Protein AF-A0A831Y192-F1 (afdb_monomer_lite)

Sequence (1149 aa):
AWIDEHKAHLFLTAAVAAGLIALSAAMNLWGLIELGRLAYAAAGLPLFVGLAETGERAAERFEALAKRYMGIDERTIEEILKAPLNGGRPYLKLDEFRSLPKPLAELRRALDKVEDEAEKDAAVVAALVLYKALIRNAKAYKEWAELYRWARGLAERREFVVTAEEVRRLREAHKRLEEAAEKLMEELNSVLALYSQRRDLYKRLSPHLEVDLKMAEGLAEARGGELSKFGGANMGTKAYAALLSIARGGAYGHAAMLLADEGALADIVISTPKGAYEKAKRIAKGRREAVDPSRSRKEAAGRWEDRAASALLRYLLSRAVDENLKFRRVGEGFEVFRTYGGVEAHVDTLKIGKTAASAKAGEEESRRFVEEARRAAPDLSGMDKAPQYLEWRATDVSSSGGRIKAATAHPWQLAWYIGLLGEEESISGGASVTKEGRRPNVTMRWPLEKENQILKKSGWLESVLGRRVEGWRELVDAIGWSRVLERVEELADEIKPWIGPERADDAEREGLMRRMLGELALFAHFAEARKGLGDGEWRRERAVRLSRAVEALSGGRIRGEHAERLARAIISYAEGHKKKAKGRIENLAKELAGVLKEDVKRAREEVWGVVEFALSDMYCLARDCARDEVARKFVAPALELMMLDKALRGGFDREEALLRFGEMYATAIAGDGSVEPRKVELAVGGELGGGAALLRLATLRLLSELLPDGLRFGVRTYVGEGRYYDIATTGGDAARFMRILAASAPSAGGGYLSPKFDGFVGEAQVDVRLDRDSIRLTEGGVAADLTISEGGADVKFNVYLRRDEIELQFQSTDRGRVELAARLLKLAGVSVEVKKESNRDVWYIKATTDKLAAGRVELRDAIAQIVRAALAKKDWVDAGRAERWLEKLEGGITLKEGWPRYLVRLNEGALEVRYQSTNPDNIKQEVQRLSAMGLVEGRHFSVKMPEGGEAGYVSILKDGLTRAAWLSIRGSEGQRELAAKFVEYILQRAREEGDAVHEKALEIVERGREVGSLRLAGFEREVDGRLVKVIGGGARSEEGGSGRKLLRIQITAEIDRVRRDYEITFGRYSNKALGFAAARADAPGGREADAERFSALIKALTGRAPRMRRMKDGRIVIKCTREHLDGFARYAELAEAITKWLEETGSRT

Secondary structure (DSSP, 8-state):
----HHHHHHHHHHHHHHHHHHHHHHHHHHHHHHHHHTTTTS--S---SPPPP-HHHHHHHHHHHHHHHTT--HHHHHHHHHGGGGT--HHHHHHT-SS--HHHHHHHHHHTT---HHHHHHHHHHHHHHHHHHHHTHHHHHHHHHHHHHHHHHHTSSEEEE-HHHHHHHHHHHHHHHHHHHHHHHHHHHHHHHHTTSHHHHHHHHHHHS--HHHHHHHHH--TTTGGGGTT--HHHHHHHHHHHHHHT-HHHHHHHHHHHHT-THHHHHS-HHHHHHHHHHHHHHTT--SSGGG--TTTS--HHHHHHHHHHHHHHTS---SEEEEEEETTEEEEEEEETTEEEEEEEEEE-SS-EEEEPPHHHHHHHHHHHHHH----TTS--HHHHHHHHHTTEEEETTEEEEEES-HHHHHHHHHHH-S-SEEEEEEEEETTEEEEEEEEEEETHHHHHHHHT-HHHHHHHSS---SHHHHHHHS-HHHHHHHHHHTHHHHGGGBS-TT--HHHHHHHHHHHHHHHHHHHHHHHHHTT--HHHHHHHHHHHHHHHHHHHTTTSS-THHHHHHHHHHHHHHTT-HHHHHHHHHHHHHHHHHHHTS-HHHHHHHHHHHHHHHHHTTHHHHHTTTSHHHHHHHHHHHHHHHHHHHHHTTSS-HHHHHHHHHHHHHHHHHHHEEEETTEEEEEEESTTHHHHHHHHHHHHHHHHHTS-GGG----EEEE-SSSEEEEEEEHHHHHHHHHHHHHHS----STTS-THHHHHHTT---EEEEEEEEEEEETTEEEEEEEEEETTEEEEEEEEE-SS-EEEEEEES-HHHHHHHHHHHHHTT-----EE-TTSS-EEEEEEHHHHHTS-HHHHHHHHHHHHHHHTSTTTS-HHHHHHHHHHHHH-SS-STT----EEEEETTEEEEEEEESSHHHHHHHHHHHHHHT--BTTTEEEE---TTPPEEEEE-HHHHHHHHHHHHHS-HHHHHHHHHHHHHHHHHHHHH-HHHHHHHHHHHHHHHHTT-B-STT-EEEETTEEEEEEEEEEEEEE-TTS-EEEEEEEEEEETTEEEEEEEEEEEETTEEEEEEE--SSSTTHHHHHHHHHHHHHHHHHSSPPEEEE-TTS-EEEEE-HHHHHHHTTBHHHHHHHHHHHHHTS---

Radius of gyration: 38.74 Å; chains: 1; bounding box: 132×69×110 Å

pLDDT: mean 79.62, std 14.26, range [20.52, 97.06]

Structure (mmCIF, N/CA/C/O backbone):
data_AF-A0A831Y192-F1
#
_entry.id   AF-A0A831Y192-F1
#
loop_
_atom_site.group_PDB
_atom_site.id
_atom_site.type_symbol
_atom_site.label_atom_id
_atom_site.label_alt_id
_atom_site.label_comp_id
_atom_site.label_asym_id
_atom_site.label_entity_id
_atom_site.label_seq_id
_atom_site.pdbx_PDB_ins_code
_atom_site.Cartn_x
_atom_site.Cartn_y
_atom_site.Cartn_z
_atom_site.occupancy
_atom_site.B_iso_or_equiv
_atom_site.auth_seq_id
_atom_site.auth_comp_id
_atom_site.auth_asym_id
_atom_site.auth_atom_id
_atom_site.pdbx_PDB_model_num
ATOM 1 N N . ALA A 1 1 ? -59.629 -29.177 38.496 1.00 41.94 1 ALA A N 1
ATOM 2 C CA . ALA A 1 1 ? -59.122 -30.309 37.703 1.00 41.94 1 ALA A CA 1
ATOM 3 C C . ALA A 1 1 ? -57.611 -30.203 37.678 1.00 41.94 1 ALA A C 1
ATOM 5 O O . ALA A 1 1 ? -57.101 -29.132 37.371 1.00 41.94 1 ALA A O 1
ATOM 6 N N . TRP A 1 2 ? -56.950 -31.259 38.143 1.00 35.41 2 TRP A N 1
ATOM 7 C CA . TRP A 1 2 ? -55.507 -31.375 38.289 1.00 35.41 2 TRP A CA 1
ATOM 8 C C . TRP A 1 2 ? -54.751 -30.886 37.053 1.00 35.41 2 TRP A C 1
ATOM 10 O O . TRP A 1 2 ? -54.974 -31.368 35.944 1.00 35.41 2 TRP A O 1
ATOM 20 N N . ILE A 1 3 ? -53.841 -29.938 37.271 1.00 41.62 3 ILE A N 1
ATOM 21 C CA . ILE A 1 3 ? -52.702 -29.748 36.381 1.00 41.62 3 ILE A CA 1
ATOM 22 C C . ILE A 1 3 ? -51.881 -31.024 36.536 1.00 41.62 3 ILE A C 1
ATOM 24 O O . ILE A 1 3 ? -51.421 -31.324 37.633 1.00 41.62 3 ILE A O 1
ATOM 28 N N . ASP A 1 4 ? -51.803 -31.794 35.455 1.00 58.06 4 ASP A N 1
ATOM 29 C CA . ASP A 1 4 ? -51.018 -33.018 35.338 1.00 58.06 4 ASP A CA 1
ATOM 30 C C . ASP A 1 4 ? -49.606 -32.776 35.895 1.00 58.06 4 ASP A C 1
ATOM 32 O O . ASP A 1 4 ? -48.811 -32.025 35.316 1.00 58.06 4 ASP A O 1
ATOM 36 N N . GLU A 1 5 ? -49.330 -33.373 37.057 1.00 46.19 5 GLU A N 1
ATOM 37 C CA . GLU A 1 5 ? -48.071 -33.266 37.801 1.00 46.19 5 GLU A CA 1
ATOM 38 C C . GLU A 1 5 ? -46.875 -33.593 36.902 1.00 46.19 5 GLU A C 1
ATOM 40 O O . GLU A 1 5 ? -45.802 -33.008 37.048 1.00 46.19 5 GLU A O 1
ATOM 45 N N . HIS A 1 6 ? -47.081 -34.443 35.893 1.00 48.84 6 HIS A N 1
ATOM 46 C CA . HIS A 1 6 ? -46.060 -34.824 34.934 1.00 48.84 6 HIS A CA 1
ATOM 47 C C . HIS A 1 6 ? -45.725 -33.699 33.944 1.00 48.84 6 HIS A C 1
ATOM 49 O O . HIS A 1 6 ? -44.555 -33.480 33.629 1.00 48.84 6 HIS A O 1
ATOM 55 N N . LYS A 1 7 ? -46.718 -32.916 33.499 1.00 45.75 7 LYS A N 1
ATOM 56 C CA . LYS A 1 7 ? -46.491 -31.742 32.636 1.00 45.75 7 LYS A CA 1
ATOM 57 C C . LYS A 1 7 ? -45.888 -30.576 33.405 1.00 45.75 7 LYS A C 1
ATOM 59 O O . LYS A 1 7 ? -45.016 -29.902 32.866 1.00 45.75 7 LYS A O 1
ATOM 64 N N . ALA A 1 8 ? -46.306 -30.358 34.652 1.00 47.19 8 ALA A N 1
ATOM 65 C CA . ALA A 1 8 ? -45.686 -29.359 35.521 1.00 47.19 8 ALA A CA 1
ATOM 66 C C . ALA A 1 8 ? -44.228 -29.726 35.838 1.00 47.19 8 ALA A C 1
ATOM 68 O O . ALA A 1 8 ? -43.354 -28.861 35.778 1.00 47.19 8 ALA A O 1
ATOM 69 N N . HIS A 1 9 ? -43.951 -31.013 36.083 1.00 46.59 9 HIS A N 1
ATOM 70 C CA . HIS A 1 9 ? -42.594 -31.510 36.269 1.00 46.59 9 HIS A CA 1
ATOM 71 C C . HIS A 1 9 ? -41.757 -31.333 34.999 1.00 46.59 9 HIS A C 1
ATOM 73 O O . HIS A 1 9 ? -40.703 -30.725 35.077 1.00 46.59 9 HIS A O 1
ATOM 79 N N . LEU A 1 10 ? -42.249 -31.723 33.817 1.00 50.44 10 LEU A N 1
ATOM 80 C CA . LEU A 1 10 ? -41.537 -31.519 32.546 1.00 50.44 10 LEU A CA 1
ATOM 81 C C . LEU A 1 10 ? -41.271 -30.037 32.233 1.00 50.44 10 LEU A C 1
ATOM 83 O O . LEU A 1 10 ? -40.192 -29.709 31.744 1.00 50.44 10 LEU A O 1
ATOM 87 N N . PHE A 1 11 ? -42.203 -29.132 32.549 1.00 52.78 11 PHE A N 1
ATOM 88 C CA . PHE A 1 11 ? -42.009 -27.689 32.365 1.00 52.78 11 PHE A CA 1
ATOM 89 C C . PHE A 1 11 ? -40.969 -27.122 33.340 1.00 52.78 11 PHE A C 1
ATOM 91 O O . PHE A 1 11 ? -40.126 -26.319 32.945 1.00 52.78 11 PHE A O 1
ATOM 98 N N . LEU A 1 12 ? -40.983 -27.573 34.599 1.00 46.34 12 LEU A N 1
ATOM 99 C CA . LEU A 1 12 ? -39.982 -27.205 35.601 1.00 46.34 12 LEU A CA 1
ATOM 100 C C . LEU A 1 12 ? -38.611 -27.795 35.265 1.00 46.34 12 LEU A C 1
ATOM 102 O O . LEU A 1 12 ? -37.618 -27.088 35.371 1.00 46.34 12 LEU A O 1
ATOM 106 N N . THR A 1 13 ? -38.534 -29.034 34.784 1.00 47.97 13 THR A N 1
ATOM 107 C CA . THR A 1 13 ? -37.283 -29.665 34.350 1.00 47.97 13 THR A CA 1
ATOM 108 C C . THR A 1 13 ? -36.732 -28.992 33.096 1.00 47.97 13 THR A C 1
ATOM 110 O O . THR A 1 13 ? -35.528 -28.777 33.018 1.00 47.97 13 THR A O 1
ATOM 113 N N . ALA A 1 14 ? -37.583 -28.569 32.154 1.00 43.12 14 ALA A N 1
ATOM 114 C CA . ALA A 1 14 ? -37.172 -27.783 30.989 1.00 43.12 14 ALA A CA 1
ATOM 115 C C . ALA A 1 14 ? -36.712 -26.364 31.371 1.00 43.12 14 ALA A C 1
ATOM 117 O O . ALA A 1 14 ? -35.708 -25.890 30.846 1.00 43.12 14 ALA A O 1
ATOM 118 N N . ALA A 1 15 ? -37.381 -25.706 32.323 1.00 40.62 15 ALA A N 1
ATOM 119 C CA . ALA A 1 15 ? -36.973 -24.399 32.842 1.00 40.62 15 ALA A CA 1
ATOM 120 C C . ALA A 1 15 ? -35.675 -24.478 33.665 1.00 40.62 15 ALA A C 1
ATOM 122 O O . ALA A 1 15 ? -34.823 -23.600 33.557 1.00 40.62 15 ALA A O 1
ATOM 123 N N . VAL A 1 16 ? -35.485 -25.552 34.437 1.00 44.28 16 VAL A N 1
ATOM 124 C CA . VAL A 1 16 ? -34.246 -25.837 35.175 1.00 44.28 16 VAL A CA 1
ATOM 125 C C . VAL A 1 16 ? -33.122 -26.219 34.214 1.00 44.28 16 VAL A C 1
ATOM 127 O O . VAL A 1 16 ? -32.005 -25.759 34.404 1.00 44.28 16 VAL A O 1
ATOM 130 N N . ALA A 1 17 ? -33.394 -26.970 33.144 1.00 41.31 17 ALA A N 1
ATOM 131 C CA . ALA A 1 17 ? -32.412 -27.268 32.103 1.00 41.31 17 ALA A CA 1
ATOM 132 C C . ALA A 1 17 ? -32.016 -26.006 31.318 1.00 41.31 17 ALA A C 1
ATOM 134 O O . ALA A 1 17 ? -30.829 -25.759 31.132 1.00 41.31 17 ALA A O 1
ATOM 135 N N . ALA A 1 18 ? -32.973 -25.156 30.935 1.00 40.03 18 ALA A N 1
ATOM 136 C CA . ALA A 1 18 ? -32.703 -23.860 30.309 1.00 40.03 18 ALA A CA 1
ATOM 137 C C . ALA A 1 18 ? -31.943 -22.915 31.257 1.00 40.03 18 ALA A C 1
ATOM 139 O O . ALA A 1 18 ? -31.008 -22.239 30.834 1.00 40.03 18 ALA A O 1
ATOM 140 N N . GLY A 1 19 ? -32.284 -22.925 32.549 1.00 36.31 19 GLY A N 1
ATOM 141 C CA . GLY A 1 19 ? -31.580 -22.196 33.601 1.00 36.31 19 GLY A CA 1
ATOM 142 C C . GLY A 1 19 ? -30.161 -22.713 33.838 1.00 36.31 19 GLY A C 1
ATOM 143 O O . GLY A 1 19 ? -29.251 -21.910 33.991 1.00 36.31 19 GLY A O 1
ATOM 144 N N . LEU A 1 20 ? -29.935 -24.029 33.792 1.00 36.25 20 LEU A N 1
ATOM 145 C CA . LEU A 1 20 ? -28.615 -24.657 33.908 1.00 36.25 20 LEU A CA 1
ATOM 146 C C . LEU A 1 20 ? -27.755 -24.435 32.659 1.00 36.25 20 LEU A C 1
ATOM 148 O O . LEU A 1 20 ? -26.550 -24.248 32.790 1.00 36.25 20 LEU A O 1
ATOM 152 N N . ILE A 1 21 ? -28.350 -24.387 31.464 1.00 40.84 21 ILE A N 1
ATOM 153 C CA . ILE A 1 21 ? -27.661 -24.029 30.215 1.00 40.84 21 ILE A CA 1
ATOM 154 C C . ILE A 1 21 ? -27.302 -22.535 30.218 1.00 40.84 21 ILE A C 1
ATOM 156 O O . ILE A 1 21 ? -26.174 -22.186 29.878 1.00 40.84 21 ILE A O 1
ATOM 160 N N . ALA A 1 22 ? -28.200 -21.658 30.678 1.00 38.12 22 ALA A N 1
ATOM 161 C CA . ALA A 1 22 ? -27.925 -20.230 30.850 1.00 38.12 22 ALA A CA 1
ATOM 162 C C . ALA A 1 22 ? -26.879 -19.968 31.949 1.00 38.12 22 ALA A C 1
ATOM 164 O O . ALA A 1 22 ? -26.009 -19.120 31.775 1.00 38.12 22 ALA A O 1
ATOM 165 N N . LEU A 1 23 ? -26.905 -20.731 33.047 1.00 32.97 23 LEU A N 1
ATOM 166 C CA . LEU A 1 23 ? -25.924 -20.662 34.134 1.00 32.97 23 LEU A CA 1
ATOM 167 C C . LEU A 1 23 ? -24.569 -21.244 33.710 1.00 32.97 23 LEU A C 1
ATOM 169 O O . LEU A 1 23 ? -23.540 -20.687 34.065 1.00 32.97 23 LEU A O 1
ATOM 173 N N . SER A 1 24 ? -24.544 -22.311 32.907 1.00 34.53 24 SER A N 1
ATOM 174 C CA . SER A 1 24 ? -23.319 -22.871 32.318 1.00 34.53 24 SER A CA 1
ATOM 175 C C . SER A 1 24 ? -22.716 -21.927 31.270 1.00 34.53 24 SER A C 1
ATOM 177 O O . SER A 1 24 ? -21.501 -21.734 31.248 1.00 34.53 24 SER A O 1
ATOM 179 N N . ALA A 1 25 ? -23.548 -21.249 30.471 1.00 36.16 25 ALA A N 1
ATOM 180 C CA . ALA A 1 25 ? -23.121 -20.176 29.574 1.00 36.16 25 ALA A CA 1
ATOM 181 C C . ALA A 1 25 ? -22.587 -18.962 30.357 1.00 36.16 25 ALA A C 1
ATOM 183 O O . ALA A 1 25 ? -21.523 -18.444 30.024 1.00 36.16 25 ALA A O 1
ATOM 184 N N . ALA A 1 26 ? -23.255 -18.563 31.445 1.00 33.78 26 ALA A N 1
ATOM 185 C CA . ALA A 1 26 ? -22.819 -17.480 32.326 1.00 33.78 26 ALA A CA 1
ATOM 186 C C . ALA A 1 26 ? -21.536 -17.825 33.106 1.00 33.78 26 ALA A C 1
ATOM 188 O O . ALA A 1 26 ? -20.675 -16.967 33.265 1.00 33.78 26 ALA A O 1
ATOM 189 N N . MET A 1 27 ? -21.352 -19.076 33.543 1.00 32.31 27 MET A N 1
ATOM 190 C CA . MET A 1 27 ? -20.146 -19.538 34.246 1.00 32.31 27 MET A CA 1
ATOM 191 C C . MET A 1 27 ? -18.952 -19.755 33.303 1.00 32.31 27 MET A C 1
ATOM 193 O O . MET A 1 27 ? -17.824 -19.456 33.691 1.00 32.31 27 MET A O 1
ATOM 197 N N . ASN A 1 28 ? -19.178 -20.165 32.048 1.00 33.91 28 ASN A N 1
ATOM 198 C CA . ASN A 1 28 ? -18.136 -20.183 31.011 1.00 33.91 28 ASN A CA 1
ATOM 199 C C . ASN A 1 28 ? -17.752 -18.764 30.544 1.00 33.91 28 ASN A C 1
ATOM 201 O O . ASN A 1 28 ? -16.583 -18.511 30.248 1.00 33.91 28 ASN A O 1
ATOM 205 N N . LEU A 1 29 ? -18.691 -17.807 30.565 1.00 32.44 29 LEU A N 1
ATOM 206 C CA . LEU A 1 29 ? -18.403 -16.372 30.438 1.00 32.44 29 LEU A CA 1
ATOM 207 C C . LEU A 1 29 ? -17.591 -15.860 31.643 1.00 32.44 29 LEU A C 1
ATOM 209 O O . LEU A 1 29 ? -16.611 -15.139 31.459 1.00 32.44 29 LEU A O 1
ATOM 213 N N . TRP A 1 30 ? -17.915 -16.285 32.868 1.00 30.62 30 TRP A N 1
ATOM 214 C CA . TRP A 1 30 ? -17.222 -15.845 34.086 1.00 30.62 30 TRP A CA 1
ATOM 215 C C . TRP A 1 30 ? -15.779 -16.375 34.186 1.00 30.62 30 TRP A C 1
ATOM 217 O O . TRP A 1 30 ? -14.878 -15.617 34.552 1.00 30.62 30 TRP A O 1
ATOM 227 N N . GLY A 1 31 ? -15.524 -17.622 33.767 1.00 29.12 31 GLY A N 1
ATOM 228 C CA . GLY A 1 31 ? -14.180 -18.222 33.738 1.00 29.12 31 GLY A CA 1
ATOM 229 C C . GLY A 1 31 ? -13.197 -17.550 32.766 1.00 29.12 31 GLY A C 1
ATOM 230 O O . GLY A 1 31 ? -11.984 -17.618 32.962 1.00 29.12 31 GLY A O 1
ATOM 231 N N . LEU A 1 32 ? -13.698 -16.842 31.748 1.00 32.81 32 LEU A N 1
ATOM 232 C CA . LEU A 1 32 ? -12.884 -16.121 30.759 1.00 32.81 32 LEU A CA 1
ATOM 233 C C . LEU A 1 32 ? -12.819 -14.604 31.014 1.00 32.81 32 LEU A C 1
ATOM 235 O O . LEU A 1 32 ? -11.835 -13.957 30.639 1.00 32.81 32 LEU A O 1
ATOM 239 N N . ILE A 1 33 ? -13.808 -14.028 31.710 1.00 29.22 33 ILE A N 1
ATOM 240 C CA . ILE A 1 33 ? -13.815 -12.606 32.095 1.00 29.22 33 ILE A CA 1
ATOM 241 C C . ILE A 1 33 ? -12.710 -12.288 33.123 1.00 29.22 33 ILE A C 1
ATOM 243 O O . ILE A 1 33 ? -12.155 -11.185 33.085 1.00 29.22 33 ILE A O 1
ATOM 247 N N . GLU A 1 34 ? -12.293 -13.242 33.965 1.00 27.12 34 GLU A N 1
ATOM 248 C CA . GLU A 1 34 ? -11.136 -13.056 34.863 1.00 27.12 34 GLU A CA 1
ATOM 249 C C . GLU A 1 34 ? -9.786 -13.015 34.120 1.00 27.12 34 GLU A C 1
ATOM 251 O O . GLU A 1 34 ? -8.903 -12.235 34.489 1.00 27.12 34 GLU A O 1
ATOM 256 N N . LEU A 1 35 ? -9.633 -13.740 33.005 1.00 29.91 35 LEU A N 1
ATOM 257 C CA . LEU A 1 35 ? -8.416 -13.678 32.181 1.00 29.91 35 LEU A CA 1
ATOM 258 C C . LEU A 1 35 ? -8.385 -12.436 31.271 1.00 29.91 35 LEU A C 1
ATOM 260 O O . LEU A 1 35 ? -7.315 -11.872 31.031 1.00 29.91 35 LEU A O 1
ATOM 264 N N . GLY A 1 36 ? -9.550 -11.942 30.836 1.00 28.75 36 GLY A N 1
ATOM 265 C CA . GLY A 1 36 ? -9.680 -10.690 30.080 1.00 28.75 36 GLY A CA 1
ATOM 266 C C . GLY A 1 36 ? -9.504 -9.421 30.928 1.00 28.75 36 GLY A C 1
ATOM 267 O O . GLY A 1 36 ? -8.984 -8.411 30.443 1.00 28.75 36 GLY A O 1
ATOM 268 N N . ARG A 1 37 ? -9.872 -9.452 32.218 1.00 26.20 37 ARG A N 1
ATOM 269 C CA . ARG A 1 37 ? -9.748 -8.292 33.123 1.00 26.20 37 ARG A CA 1
ATOM 270 C C . ARG A 1 37 ? -8.308 -7.990 33.556 1.00 26.20 37 ARG A C 1
ATOM 272 O O . ARG A 1 37 ? -8.009 -6.825 33.821 1.00 26.20 37 ARG A O 1
ATOM 279 N N . LEU A 1 38 ? -7.383 -8.953 33.497 1.00 26.08 38 LEU A N 1
ATOM 280 C CA . LEU A 1 38 ? -5.943 -8.693 33.685 1.00 26.08 38 LEU A CA 1
ATOM 281 C C . LEU A 1 38 ? -5.287 -7.946 32.502 1.00 26.08 38 LEU A C 1
ATOM 283 O O . LEU A 1 38 ? -4.188 -7.409 32.651 1.00 26.08 38 LEU A O 1
ATOM 287 N N . ALA A 1 39 ? -5.967 -7.824 31.355 1.00 26.95 39 ALA A N 1
ATOM 288 C CA . ALA A 1 39 ? -5.492 -7.059 30.195 1.00 26.95 39 ALA A CA 1
ATOM 289 C C . ALA A 1 39 ? -5.972 -5.588 30.176 1.00 26.95 39 ALA A C 1
ATOM 291 O O . ALA A 1 39 ? -5.449 -4.767 29.417 1.00 26.95 39 ALA A O 1
ATOM 292 N N . TYR A 1 40 ? -6.927 -5.208 31.035 1.00 23.23 40 TYR A N 1
ATOM 293 C CA . TYR A 1 40 ? -7.623 -3.912 30.967 1.00 23.23 40 TYR A CA 1
ATOM 294 C C . TYR A 1 40 ? -6.878 -2.729 31.629 1.00 23.23 40 TYR A C 1
ATOM 296 O O . TYR A 1 40 ? -7.405 -1.621 31.721 1.00 23.23 40 TYR A O 1
ATOM 304 N N . ALA A 1 41 ? -5.621 -2.913 32.046 1.00 24.61 41 ALA A N 1
ATOM 305 C CA . ALA A 1 41 ? -4.802 -1.853 32.650 1.00 24.61 41 ALA A CA 1
ATOM 306 C C . ALA A 1 41 ? -3.837 -1.135 31.676 1.00 24.61 41 ALA A C 1
ATOM 308 O O . ALA A 1 41 ? -3.060 -0.288 32.116 1.00 24.61 41 ALA A O 1
ATOM 309 N N . ALA A 1 42 ? -3.867 -1.427 30.368 1.00 24.67 42 ALA A N 1
ATOM 310 C CA . ALA A 1 42 ? -2.883 -0.880 29.415 1.00 24.67 42 ALA A CA 1
ATOM 311 C C . ALA A 1 42 ? -3.454 -0.218 28.142 1.00 24.67 42 ALA A C 1
ATOM 313 O O . ALA A 1 42 ? -2.682 0.268 27.318 1.00 24.67 42 ALA A O 1
ATOM 314 N N . ALA A 1 43 ? -4.776 -0.148 27.964 1.00 24.95 43 ALA A N 1
ATOM 315 C CA . ALA A 1 43 ? -5.381 0.343 26.724 1.00 24.95 43 ALA A CA 1
ATOM 316 C C . ALA A 1 43 ? -5.868 1.797 26.848 1.00 24.95 43 ALA A C 1
ATOM 318 O O . ALA A 1 43 ? -7.015 2.068 27.201 1.00 24.95 43 ALA A O 1
ATOM 319 N N . GLY A 1 44 ? -4.989 2.749 26.540 1.00 22.58 44 GLY A N 1
ATOM 320 C CA . GLY A 1 44 ? -5.370 4.151 26.399 1.00 22.58 44 GLY A CA 1
ATOM 321 C C . GLY A 1 44 ? -4.176 5.059 26.153 1.00 22.58 44 GLY A C 1
ATOM 322 O O . GLY A 1 44 ? -3.693 5.657 27.105 1.00 22.58 44 GLY A O 1
ATOM 323 N N . LEU A 1 45 ? -3.706 5.136 24.902 1.00 20.52 45 LEU A N 1
ATOM 324 C CA . LEU A 1 45 ? -2.929 6.234 24.297 1.00 20.52 45 LEU A CA 1
ATOM 325 C C . LEU A 1 45 ? -2.745 5.947 22.783 1.00 20.52 45 LEU A C 1
ATOM 327 O O . LEU A 1 45 ? -2.872 4.789 22.382 1.00 20.52 45 LEU A O 1
ATOM 331 N N . PRO A 1 46 ? -2.508 6.975 21.942 1.00 23.86 46 PRO A N 1
ATOM 332 C CA . PRO A 1 46 ? -2.531 6.879 20.484 1.00 23.86 46 PRO A CA 1
ATOM 333 C C . PRO A 1 46 ? -1.579 5.812 19.946 1.00 23.86 46 PRO A C 1
ATOM 335 O O . PRO A 1 46 ? -0.420 5.734 20.356 1.00 23.86 46 PRO A O 1
ATOM 338 N N . LEU A 1 47 ? -2.092 5.026 18.998 1.00 27.70 47 LEU A N 1
ATOM 339 C CA . LEU A 1 47 ? -1.307 4.222 18.068 1.00 27.70 47 LEU A CA 1
ATOM 340 C C . LEU A 1 47 ? -0.318 5.127 17.305 1.00 27.70 47 LEU A C 1
ATOM 342 O O . LEU A 1 47 ? -0.515 6.337 17.232 1.00 27.70 47 LEU A O 1
ATOM 346 N N . PHE A 1 48 ? 0.704 4.501 16.718 1.00 25.23 48 PHE A N 1
ATOM 347 C CA . PHE A 1 48 ? 1.768 5.055 15.863 1.00 25.23 48 PHE A CA 1
ATOM 348 C C . PHE A 1 48 ? 3.129 5.349 16.533 1.00 25.23 48 PHE A C 1
ATOM 350 O O . PHE A 1 48 ? 3.232 5.894 17.626 1.00 25.23 48 PHE A O 1
ATOM 357 N N . VAL A 1 49 ? 4.177 5.013 15.759 1.00 29.33 49 VAL A N 1
ATOM 358 C CA . VAL A 1 49 ? 5.631 5.247 15.947 1.00 29.33 49 VAL A CA 1
ATOM 359 C C . VAL A 1 49 ? 6.427 4.222 16.779 1.00 29.33 49 VAL A C 1
ATOM 361 O O . VAL A 1 49 ? 5.995 3.757 17.827 1.00 29.33 49 VAL A O 1
ATOM 364 N N . GLY A 1 50 ? 7.581 3.817 16.227 1.00 32.56 50 GLY A N 1
ATOM 365 C CA . GLY A 1 50 ? 8.447 2.734 16.698 1.00 32.56 50 GLY A CA 1
ATOM 366 C C . GLY A 1 50 ? 9.078 2.998 18.063 1.00 32.56 50 GLY A C 1
ATOM 367 O O . GLY A 1 50 ? 9.393 4.134 18.421 1.00 32.56 50 GLY A O 1
ATOM 368 N N . LEU A 1 51 ? 9.230 1.913 18.817 1.00 37.66 51 LEU A N 1
ATOM 369 C CA . LEU A 1 51 ? 9.528 1.942 20.237 1.00 37.66 51 LEU A CA 1
ATOM 370 C C . LEU A 1 51 ? 10.978 2.393 20.508 1.00 37.66 51 LEU A C 1
ATOM 372 O O . LEU A 1 51 ? 11.898 2.050 19.761 1.00 37.66 51 LEU A O 1
ATOM 376 N N . ALA A 1 52 ? 11.177 3.229 21.530 1.00 42.56 52 ALA A N 1
ATOM 377 C CA . ALA A 1 52 ? 12.494 3.743 21.917 1.00 42.56 52 ALA A CA 1
ATOM 378 C C . ALA A 1 52 ? 13.311 2.660 22.649 1.00 42.56 52 ALA A C 1
ATOM 380 O O . ALA A 1 52 ? 12.880 2.165 23.691 1.00 42.56 52 ALA A O 1
ATOM 381 N N . GLU A 1 53 ? 14.483 2.294 22.122 1.00 48.34 53 GLU A N 1
ATOM 382 C CA . GLU A 1 53 ? 15.409 1.368 22.793 1.00 48.34 53 GLU A CA 1
ATOM 383 C C . GLU A 1 53 ? 15.889 1.956 24.128 1.00 48.34 53 GLU A C 1
ATOM 385 O O . GLU A 1 53 ? 16.117 3.159 24.248 1.00 48.34 53 GLU A O 1
ATOM 390 N N . THR A 1 54 ? 16.105 1.103 25.128 1.00 56.53 54 THR A N 1
ATOM 391 C CA . THR A 1 54 ? 16.763 1.488 26.382 1.00 56.53 54 THR A CA 1
ATOM 392 C C . THR A 1 54 ? 18.280 1.531 26.167 1.00 56.53 54 THR A C 1
ATOM 394 O O . THR A 1 54 ? 18.892 0.485 25.942 1.00 56.53 54 THR A O 1
ATOM 397 N N . GLY A 1 55 ? 18.875 2.724 26.216 1.00 54.91 55 GLY A N 1
ATOM 398 C CA . GLY A 1 55 ? 20.257 2.994 25.820 1.00 54.91 55 GLY A CA 1
ATOM 399 C C . GLY A 1 55 ? 21.350 2.148 26.482 1.00 54.91 55 GLY A C 1
ATOM 400 O O . GLY A 1 55 ? 22.231 1.681 25.767 1.00 54.91 55 GLY A O 1
ATOM 401 N N . GLU A 1 56 ? 21.296 1.879 27.792 1.00 65.69 56 GLU A N 1
ATOM 402 C CA . GLU A 1 56 ? 22.304 1.028 28.456 1.00 65.69 56 GLU A CA 1
ATOM 403 C C . GLU A 1 56 ? 22.295 -0.417 27.940 1.00 65.69 56 GLU A C 1
ATOM 405 O O . GLU A 1 56 ? 23.323 -0.928 27.505 1.00 65.69 56 GLU A O 1
ATOM 410 N N . ARG A 1 57 ? 21.119 -1.047 27.874 1.00 70.06 57 ARG A N 1
ATOM 411 C CA . ARG A 1 57 ? 20.987 -2.418 27.351 1.00 70.06 57 ARG A CA 1
ATOM 412 C C . ARG A 1 57 ? 21.316 -2.516 25.865 1.00 70.06 57 ARG A C 1
ATOM 414 O O . ARG A 1 57 ? 21.815 -3.541 25.409 1.00 70.06 57 ARG A O 1
ATOM 421 N N . ALA A 1 58 ? 21.023 -1.470 25.091 1.00 69.06 58 ALA A N 1
ATOM 422 C CA . ALA A 1 58 ? 21.443 -1.406 23.696 1.00 69.06 58 ALA A CA 1
ATOM 423 C C . ALA A 1 58 ? 22.978 -1.397 23.604 1.00 69.06 58 ALA A C 1
ATOM 425 O O . ALA A 1 58 ? 23.542 -2.223 22.888 1.00 69.06 58 ALA A O 1
ATOM 426 N N . ALA A 1 59 ? 23.650 -0.546 24.389 1.00 73.88 59 ALA A N 1
ATOM 427 C CA . ALA A 1 59 ? 25.110 -0.509 24.461 1.00 73.88 59 ALA A CA 1
ATOM 428 C C . ALA A 1 59 ? 25.711 -1.860 24.890 1.00 73.88 59 ALA A C 1
ATOM 430 O O . ALA A 1 59 ? 26.652 -2.328 24.254 1.00 73.88 59 ALA A O 1
ATOM 431 N N . GLU A 1 60 ? 25.145 -2.519 25.906 1.00 78.56 60 GLU A N 1
ATOM 432 C CA . GLU A 1 60 ? 25.575 -3.852 26.356 1.00 78.56 60 GLU A CA 1
ATOM 433 C C . GLU A 1 60 ? 25.467 -4.901 25.247 1.00 78.56 60 GLU A C 1
ATOM 435 O O . GLU A 1 60 ? 26.398 -5.675 25.038 1.00 78.56 60 GLU A O 1
ATOM 440 N N . ARG A 1 61 ? 24.364 -4.911 24.488 1.00 76.06 61 ARG A N 1
ATOM 441 C CA . ARG A 1 61 ? 24.171 -5.863 23.383 1.00 76.06 61 ARG A CA 1
ATOM 442 C C . ARG A 1 61 ? 25.123 -5.604 22.219 1.00 76.06 61 ARG A C 1
ATOM 444 O O . ARG A 1 61 ? 25.649 -6.559 21.652 1.00 76.06 61 ARG A O 1
ATOM 451 N N . PHE A 1 62 ? 25.372 -4.340 21.872 1.00 78.50 62 PHE A N 1
ATOM 452 C CA . PHE A 1 62 ? 26.365 -3.985 20.853 1.00 78.50 62 PHE A CA 1
ATOM 453 C C . PHE A 1 62 ? 27.787 -4.356 21.290 1.00 78.50 62 PHE A C 1
ATOM 455 O O . PHE A 1 62 ? 28.567 -4.868 20.487 1.00 78.50 62 PHE A O 1
ATOM 462 N N . GLU A 1 63 ? 28.117 -4.174 22.569 1.00 81.88 63 GLU A N 1
ATOM 463 C CA . GLU A 1 63 ? 29.413 -4.574 23.110 1.00 81.88 63 GLU A CA 1
ATOM 464 C C . GLU A 1 63 ? 29.570 -6.098 23.190 1.00 81.88 63 GLU A C 1
ATOM 466 O O . GLU A 1 63 ? 30.627 -6.616 22.833 1.00 81.88 63 GLU A O 1
ATOM 471 N N . ALA A 1 64 ? 28.539 -6.827 23.622 1.00 80.81 64 ALA A N 1
ATOM 472 C CA . ALA A 1 64 ? 28.541 -8.288 23.664 1.00 80.81 64 ALA A CA 1
ATOM 473 C C . ALA A 1 64 ? 28.720 -8.884 22.260 1.00 80.81 64 ALA A C 1
ATOM 475 O O . ALA A 1 64 ? 29.545 -9.782 22.069 1.00 80.81 64 ALA A O 1
ATOM 476 N N . LEU A 1 65 ? 28.018 -8.322 21.267 1.00 79.00 65 LEU A N 1
ATOM 477 C CA . LEU A 1 65 ? 28.188 -8.665 19.857 1.00 79.00 65 LEU A CA 1
ATOM 478 C C . LEU A 1 65 ? 29.634 -8.414 19.406 1.00 79.00 65 LEU A C 1
ATOM 480 O O . LEU A 1 65 ? 30.279 -9.322 18.887 1.00 79.00 65 LEU A O 1
ATOM 484 N N . ALA A 1 66 ? 30.181 -7.224 19.667 1.00 78.62 66 ALA A N 1
ATOM 485 C CA . ALA A 1 66 ? 31.556 -6.899 19.300 1.00 78.62 66 ALA A CA 1
ATOM 486 C C . ALA A 1 66 ? 32.573 -7.846 19.961 1.00 78.62 66 ALA A C 1
ATOM 488 O O . ALA A 1 66 ? 33.427 -8.396 19.274 1.00 78.62 66 ALA A O 1
ATOM 489 N N . LYS A 1 67 ? 32.464 -8.090 21.273 1.00 81.12 67 LYS A N 1
ATOM 490 C CA . LYS A 1 67 ? 33.371 -8.971 22.030 1.00 81.12 67 LYS A CA 1
ATOM 491 C C . LYS A 1 67 ? 33.348 -10.411 21.529 1.00 81.12 67 LYS A C 1
ATOM 493 O O . LYS A 1 67 ? 34.391 -11.051 21.503 1.00 81.12 67 LYS A O 1
ATOM 498 N N . ARG A 1 68 ? 32.178 -10.928 21.144 1.00 77.38 68 ARG A N 1
ATOM 499 C CA . ARG A 1 68 ? 32.034 -12.329 20.731 1.00 77.38 68 ARG A CA 1
ATOM 500 C C . ARG A 1 68 ? 32.633 -12.624 19.360 1.00 77.38 68 ARG A C 1
ATOM 502 O O . ARG A 1 68 ? 33.134 -13.725 19.160 1.00 77.38 68 ARG A O 1
ATOM 509 N N . TYR A 1 69 ? 32.568 -11.670 18.436 1.00 72.62 69 TYR A N 1
ATOM 510 C CA . TYR A 1 69 ? 33.066 -11.849 17.068 1.00 72.62 69 TYR A CA 1
ATOM 511 C C . TYR A 1 69 ? 34.441 -11.203 16.838 1.00 72.62 69 TYR A C 1
ATOM 513 O O . TYR A 1 69 ? 35.041 -11.383 15.783 1.00 72.62 69 TYR A O 1
ATOM 521 N N . MET A 1 70 ? 34.989 -10.503 17.833 1.00 70.50 70 MET A N 1
ATOM 522 C CA . MET A 1 70 ? 36.364 -10.008 17.810 1.00 70.50 70 MET A CA 1
ATOM 523 C C . MET A 1 70 ? 37.347 -11.157 18.085 1.00 70.50 70 MET A C 1
ATOM 525 O O . MET A 1 70 ? 37.324 -11.752 19.158 1.00 70.50 70 MET A O 1
ATOM 529 N N . GLY A 1 71 ? 38.229 -11.452 17.124 1.00 62.69 71 GLY A N 1
ATOM 530 C CA . GLY A 1 71 ? 39.303 -12.445 17.284 1.00 62.69 71 GLY A CA 1
ATOM 531 C C . GLY A 1 71 ? 38.976 -13.875 16.832 1.00 62.69 71 GLY A C 1
ATOM 532 O O . GLY A 1 71 ? 39.772 -14.772 17.094 1.00 62.69 71 GLY A O 1
ATOM 533 N N . ILE A 1 72 ? 37.845 -14.104 16.151 1.00 69.50 72 ILE A N 1
ATOM 534 C CA . ILE A 1 72 ? 37.577 -15.377 15.456 1.00 69.50 72 ILE A CA 1
ATOM 535 C C . ILE A 1 72 ? 38.393 -15.414 14.154 1.00 69.50 72 ILE A C 1
ATOM 537 O O . ILE A 1 72 ? 38.338 -14.469 13.370 1.00 69.50 72 ILE A O 1
ATOM 541 N N . ASP A 1 73 ? 39.134 -16.500 13.922 1.00 70.38 73 ASP A N 1
ATOM 542 C CA . ASP A 1 73 ? 39.933 -16.690 12.705 1.00 70.38 73 ASP A CA 1
ATOM 543 C C . ASP A 1 73 ? 39.040 -16.949 11.473 1.00 70.38 73 ASP A C 1
ATOM 545 O O . ASP A 1 73 ? 38.273 -17.915 11.433 1.00 70.38 73 ASP A O 1
ATOM 549 N N . GLU A 1 74 ? 39.149 -16.095 10.448 1.00 78.31 74 GLU A N 1
ATOM 550 C CA . GLU A 1 74 ? 38.397 -16.215 9.187 1.00 78.31 74 GLU A CA 1
ATOM 551 C C . GLU A 1 74 ? 38.835 -17.435 8.355 1.00 78.31 74 GLU A C 1
ATOM 553 O O . GLU A 1 74 ? 38.072 -17.891 7.502 1.00 78.31 74 GLU A O 1
ATOM 558 N N . ARG A 1 75 ? 40.023 -18.010 8.607 1.00 79.44 75 ARG A N 1
ATOM 559 C CA . ARG A 1 75 ? 40.564 -19.127 7.808 1.00 79.44 75 ARG A CA 1
ATOM 560 C C . ARG A 1 75 ? 39.644 -20.346 7.780 1.00 79.44 75 ARG A C 1
ATOM 562 O O . ARG A 1 75 ? 39.459 -20.939 6.722 1.00 79.44 75 ARG A O 1
ATOM 569 N N . THR A 1 76 ? 39.021 -20.682 8.913 1.00 78.12 76 THR A N 1
ATOM 570 C CA . THR A 1 76 ? 38.067 -21.806 8.994 1.00 78.12 76 THR A CA 1
ATOM 571 C C . THR A 1 76 ? 36.809 -21.532 8.163 1.00 78.12 76 THR A C 1
ATOM 573 O O . THR A 1 76 ? 36.288 -22.427 7.503 1.00 78.12 76 THR A O 1
ATOM 576 N N . ILE A 1 77 ? 36.337 -20.279 8.146 1.00 84.06 77 ILE A N 1
ATOM 577 C CA . ILE A 1 77 ? 35.171 -19.861 7.356 1.00 84.06 77 ILE A CA 1
ATOM 578 C C . ILE A 1 77 ? 35.480 -19.979 5.860 1.00 84.06 77 ILE A C 1
ATOM 580 O O . ILE A 1 77 ? 34.675 -20.513 5.099 1.00 84.06 77 ILE A O 1
ATOM 584 N N . GLU A 1 78 ? 36.657 -19.515 5.434 1.00 83.88 78 GLU A N 1
ATOM 585 C CA . GLU A 1 78 ? 37.064 -19.601 4.032 1.00 83.88 78 GLU A CA 1
ATOM 586 C C . GLU A 1 78 ? 37.245 -21.037 3.545 1.00 83.88 78 GLU A C 1
ATOM 588 O O . GLU A 1 78 ? 36.866 -21.339 2.414 1.00 83.88 78 GLU A O 1
ATOM 593 N N . GLU A 1 79 ? 37.802 -21.919 4.378 1.00 84.56 79 GLU A N 1
ATOM 594 C CA . GLU A 1 79 ? 37.981 -23.330 4.030 1.00 84.56 79 GLU A CA 1
ATOM 595 C C . GLU A 1 79 ? 36.633 -24.016 3.760 1.00 84.56 79 GLU A C 1
ATOM 597 O O . GLU A 1 79 ? 36.491 -24.734 2.768 1.00 84.56 79 GLU A O 1
ATOM 602 N N . ILE A 1 80 ? 35.617 -23.734 4.583 1.00 84.75 80 ILE A N 1
ATOM 603 C CA . ILE A 1 80 ? 34.269 -24.291 4.412 1.00 84.75 80 ILE A CA 1
ATOM 604 C C . ILE A 1 80 ? 33.578 -23.705 3.173 1.00 84.75 80 ILE A C 1
ATOM 606 O O . ILE A 1 80 ? 33.010 -24.453 2.377 1.00 84.75 80 ILE A O 1
ATOM 610 N N . LEU A 1 81 ? 33.663 -22.386 2.957 1.00 87.12 81 LEU A N 1
ATOM 611 C CA . LEU A 1 81 ? 33.058 -21.734 1.786 1.00 87.12 81 LEU A CA 1
ATOM 612 C C . LEU A 1 81 ? 33.680 -22.203 0.459 1.00 87.12 81 LEU A C 1
ATOM 614 O O . LEU A 1 81 ? 32.980 -22.251 -0.555 1.00 87.12 81 LEU A O 1
ATOM 618 N N . LYS A 1 82 ? 34.969 -22.573 0.462 1.00 87.62 82 LYS A N 1
ATOM 619 C CA . LYS A 1 82 ? 35.706 -23.083 -0.709 1.00 87.62 82 LYS A CA 1
ATOM 620 C C . LYS A 1 82 ? 35.536 -24.592 -0.935 1.00 87.62 82 LYS A C 1
ATOM 622 O O . LYS A 1 82 ? 35.913 -25.071 -2.002 1.00 87.62 82 LYS A O 1
ATOM 627 N N . ALA A 1 83 ? 34.943 -25.343 -0.002 1.00 84.81 83 ALA A N 1
ATOM 628 C CA . ALA A 1 83 ? 34.769 -26.797 -0.120 1.00 84.81 83 ALA A CA 1
ATOM 629 C C . ALA A 1 83 ? 34.078 -27.270 -1.425 1.00 84.81 83 ALA A C 1
ATOM 631 O O . ALA A 1 83 ? 34.569 -28.237 -2.017 1.00 84.81 83 ALA A O 1
ATOM 632 N N . PRO A 1 84 ? 33.036 -26.579 -1.944 1.00 82.88 84 PRO A N 1
ATOM 633 C CA . PRO A 1 84 ? 32.449 -26.847 -3.264 1.00 82.88 84 PRO A CA 1
ATOM 634 C C . PRO A 1 84 ? 33.422 -26.932 -4.437 1.00 82.88 84 PRO A C 1
ATOM 636 O O . PRO A 1 84 ? 33.167 -27.667 -5.389 1.00 82.88 84 PRO A O 1
ATOM 639 N N . LEU A 1 85 ? 34.542 -26.206 -4.381 1.00 77.19 85 LEU A N 1
ATOM 640 C CA . LEU A 1 85 ? 35.517 -26.154 -5.472 1.00 77.19 85 LEU A CA 1
ATOM 641 C C . LEU A 1 85 ? 36.278 -27.477 -5.632 1.00 77.19 85 LEU A C 1
ATOM 643 O O . LEU A 1 85 ? 36.709 -27.808 -6.731 1.00 77.19 85 LEU A O 1
ATOM 647 N N . ASN A 1 86 ? 36.376 -28.263 -4.557 1.00 78.12 86 ASN A N 1
ATOM 648 C CA . ASN A 1 86 ? 37.032 -29.572 -4.543 1.00 78.12 86 ASN A CA 1
ATOM 649 C C . ASN A 1 86 ? 36.020 -30.732 -4.558 1.00 78.12 86 ASN A C 1
ATOM 651 O O . ASN A 1 86 ? 36.348 -31.846 -4.162 1.00 78.12 86 ASN A O 1
ATOM 655 N N . GLY A 1 87 ? 34.769 -30.473 -4.961 1.00 70.75 87 GLY A N 1
ATOM 656 C CA . GLY A 1 87 ? 33.697 -31.474 -4.975 1.00 70.75 87 GLY A CA 1
ATOM 657 C C . GLY A 1 87 ? 33.109 -31.811 -3.598 1.00 70.75 87 GLY A C 1
ATOM 658 O O . GLY A 1 87 ? 32.279 -32.713 -3.507 1.00 70.75 87 GLY A O 1
ATOM 659 N N . GLY A 1 88 ? 33.508 -31.097 -2.539 1.00 79.38 88 GLY A N 1
ATOM 660 C CA . GLY A 1 88 ? 32.937 -31.223 -1.197 1.00 79.38 88 GLY A CA 1
ATOM 661 C C . GLY A 1 88 ? 31.663 -30.393 -1.014 1.00 79.38 88 GLY A C 1
ATOM 662 O O . GLY A 1 88 ? 31.329 -29.546 -1.840 1.00 79.38 88 GLY A O 1
ATOM 663 N N . ARG A 1 89 ? 30.946 -30.602 0.095 1.00 83.38 89 ARG A N 1
ATOM 664 C CA . ARG A 1 89 ? 29.749 -29.818 0.449 1.00 83.38 89 ARG A CA 1
ATOM 665 C C . ARG A 1 89 ? 30.001 -28.957 1.687 1.00 83.38 89 ARG A C 1
ATOM 667 O O . ARG A 1 89 ? 30.613 -29.470 2.624 1.00 83.38 89 ARG A O 1
ATOM 674 N N . PRO A 1 90 ? 29.535 -27.696 1.734 1.00 85.00 90 PRO A N 1
ATOM 675 C CA . PRO A 1 90 ? 29.738 -26.809 2.874 1.00 85.00 90 PRO A CA 1
ATOM 676 C C . PRO A 1 90 ? 29.320 -27.413 4.219 1.00 85.00 90 PRO A C 1
ATOM 678 O O . PRO A 1 90 ? 30.097 -27.334 5.169 1.00 85.00 90 PRO A O 1
ATOM 681 N N . TYR A 1 91 ? 28.151 -28.063 4.321 1.00 85.75 91 TYR A N 1
ATOM 682 C CA . TYR A 1 91 ? 27.742 -28.658 5.605 1.00 85.75 91 TYR A CA 1
ATOM 683 C C . TYR A 1 91 ? 28.577 -29.886 5.987 1.00 85.75 91 TYR A C 1
ATOM 685 O O . TYR A 1 91 ? 28.954 -30.015 7.146 1.00 85.75 91 TYR A O 1
ATOM 693 N N . LEU A 1 92 ? 28.950 -30.737 5.022 1.00 85.56 92 LEU A N 1
ATOM 694 C CA . LEU A 1 92 ? 29.828 -31.885 5.288 1.00 85.56 92 LEU A CA 1
ATOM 695 C C . LEU A 1 92 ? 31.214 -31.424 5.739 1.00 85.56 92 LEU A C 1
ATOM 697 O O . LEU A 1 92 ? 31.776 -31.972 6.682 1.00 85.56 92 LEU A O 1
ATOM 701 N N . LYS A 1 93 ? 31.741 -30.365 5.111 1.00 86.44 93 LYS A N 1
ATOM 702 C CA . LYS A 1 93 ? 33.027 -29.789 5.499 1.00 86.44 93 LYS A CA 1
ATOM 703 C C . LYS A 1 93 ? 32.980 -29.210 6.911 1.00 86.44 93 LYS A C 1
ATOM 705 O O . LYS A 1 93 ? 33.946 -29.350 7.650 1.00 86.44 93 LYS A O 1
ATOM 710 N N . LEU A 1 94 ? 31.864 -28.593 7.305 1.00 84.75 94 LEU A N 1
ATOM 711 C CA . LEU A 1 94 ? 31.651 -28.127 8.676 1.00 84.75 94 LEU A CA 1
ATOM 712 C C . LEU A 1 94 ? 31.656 -29.294 9.688 1.00 84.75 94 LEU A C 1
ATOM 714 O O . LEU A 1 94 ? 32.204 -29.139 10.780 1.00 84.75 94 LEU A O 1
ATOM 718 N N . ASP A 1 95 ? 31.105 -30.458 9.330 1.00 82.88 95 ASP A N 1
ATOM 719 C CA . ASP A 1 95 ? 31.051 -31.649 10.195 1.00 82.88 95 ASP A CA 1
ATOM 720 C C . ASP A 1 95 ? 32.417 -32.320 10.437 1.00 82.88 95 ASP A C 1
ATOM 722 O O . ASP A 1 95 ? 32.600 -32.973 11.471 1.00 82.88 95 ASP A O 1
ATOM 726 N N . GLU A 1 96 ? 33.390 -32.129 9.538 1.00 83.62 96 GLU A N 1
ATOM 727 C CA . GLU A 1 96 ? 34.755 -32.672 9.663 1.00 83.62 96 GLU A CA 1
ATOM 728 C C . GLU A 1 96 ? 35.541 -32.066 10.841 1.00 83.62 96 GLU A C 1
ATOM 730 O O . GLU A 1 96 ? 36.460 -32.694 11.382 1.00 83.62 96 GLU A O 1
ATOM 735 N N . PHE A 1 97 ? 35.187 -30.855 11.279 1.00 79.31 97 PHE A N 1
ATOM 736 C CA . PHE A 1 97 ? 35.899 -30.165 12.352 1.00 79.31 97 PHE A CA 1
ATOM 737 C C . PHE A 1 97 ? 35.520 -30.721 13.735 1.00 79.31 97 PHE A C 1
ATOM 739 O O . PHE A 1 97 ? 34.389 -30.584 14.207 1.00 79.31 97 PHE A O 1
ATOM 746 N N . ARG A 1 98 ? 36.506 -31.303 14.439 1.00 69.25 98 ARG A N 1
ATOM 747 C CA . ARG A 1 98 ? 36.339 -31.846 15.806 1.00 69.25 98 ARG A CA 1
ATOM 748 C C . ARG A 1 98 ? 36.187 -30.768 16.885 1.00 69.25 98 ARG A C 1
ATOM 750 O O . ARG A 1 98 ? 35.544 -31.014 17.900 1.00 69.25 98 ARG A O 1
ATOM 757 N N . SER A 1 99 ? 36.768 -29.586 16.676 1.00 74.81 99 SER A N 1
ATOM 758 C CA . SER A 1 99 ? 36.686 -28.445 17.595 1.00 74.81 99 SER A CA 1
ATOM 759 C C . SER A 1 99 ? 36.255 -27.191 16.839 1.00 74.81 99 SER A C 1
ATOM 761 O O . SER A 1 99 ? 37.049 -26.603 16.106 1.00 74.81 99 SER A O 1
ATOM 763 N N . LEU A 1 100 ? 35.000 -26.780 17.024 1.00 75.44 100 LEU A N 1
ATOM 764 C CA . LEU A 1 100 ? 34.432 -25.579 16.414 1.00 75.44 100 LEU A CA 1
ATOM 765 C C . LEU A 1 100 ? 34.237 -24.477 17.470 1.00 75.44 100 LEU A C 1
ATOM 767 O O . LEU A 1 100 ? 33.760 -24.772 18.571 1.00 75.44 100 LEU A O 1
ATOM 771 N N . PRO A 1 101 ? 34.536 -23.202 17.154 1.00 74.62 101 PRO A N 1
ATOM 772 C CA . PRO A 1 101 ? 34.082 -22.067 17.951 1.00 74.62 101 PRO A CA 1
ATOM 773 C C . PRO A 1 101 ? 32.569 -22.130 18.188 1.00 74.62 101 PRO A C 1
ATOM 775 O O . PRO A 1 101 ? 31.822 -22.577 17.315 1.00 74.62 101 PRO A O 1
ATOM 778 N N . LYS A 1 102 ? 32.100 -21.632 19.341 1.00 79.12 102 LYS A N 1
ATOM 779 C CA . LYS A 1 102 ? 30.687 -21.727 19.757 1.00 79.12 102 LYS A CA 1
ATOM 780 C C . LYS A 1 102 ? 29.675 -21.355 18.649 1.00 79.12 102 LYS A C 1
ATOM 782 O O . LYS A 1 102 ? 28.739 -22.128 18.473 1.00 79.12 102 LYS A O 1
ATOM 787 N N . PRO A 1 103 ? 29.845 -20.267 17.862 1.00 79.62 103 PRO A N 1
ATOM 788 C CA . PRO A 1 103 ? 28.914 -19.947 16.772 1.00 79.62 103 PRO A CA 1
ATOM 789 C C . PRO A 1 103 ? 28.827 -21.032 15.686 1.00 79.62 103 PRO A C 1
ATOM 791 O O . PRO A 1 103 ? 27.739 -21.340 15.211 1.00 79.62 103 PRO A O 1
ATOM 794 N N . LEU A 1 104 ? 29.953 -21.654 15.323 1.00 82.06 104 LEU A N 1
ATOM 795 C CA . LEU A 1 104 ? 29.994 -22.715 14.312 1.00 82.06 104 LEU A CA 1
ATOM 796 C C . LEU A 1 104 ? 29.463 -24.051 14.855 1.00 82.06 104 LEU A C 1
ATOM 798 O O . LEU A 1 104 ? 28.806 -24.792 14.129 1.00 82.06 104 LEU A O 1
ATOM 802 N N . ALA A 1 105 ? 29.685 -24.338 16.140 1.00 83.50 105 ALA A N 1
ATOM 803 C CA . ALA A 1 105 ? 29.106 -25.507 16.803 1.00 83.50 105 ALA A CA 1
ATOM 804 C C . ALA A 1 105 ? 27.569 -25.418 16.904 1.00 83.50 105 ALA A C 1
ATOM 806 O O . ALA A 1 105 ? 26.875 -26.413 16.708 1.00 83.50 105 ALA A O 1
ATOM 807 N N . GLU A 1 106 ? 27.028 -24.229 17.179 1.00 82.62 106 GLU A N 1
ATOM 808 C CA . GLU A 1 106 ? 25.579 -23.989 17.190 1.00 82.62 106 GLU A CA 1
ATOM 809 C C . GLU A 1 106 ? 24.977 -23.998 15.777 1.00 82.62 106 GLU A C 1
ATOM 811 O O . GLU A 1 106 ? 23.888 -24.540 15.597 1.00 82.62 106 GLU A O 1
ATOM 816 N N . LEU A 1 107 ? 25.691 -23.487 14.762 1.00 86.00 107 LEU A N 1
ATOM 817 C CA . LEU A 1 107 ? 25.304 -23.656 13.355 1.00 86.00 107 LEU A CA 1
ATOM 818 C C . LEU A 1 107 ? 25.169 -25.143 13.007 1.00 86.00 107 LEU A C 1
ATOM 820 O O . LEU A 1 107 ? 24.129 -25.543 12.493 1.00 86.00 107 LEU A O 1
ATOM 824 N N . ARG A 1 108 ? 26.163 -25.967 13.360 1.00 86.62 108 ARG A N 1
ATOM 825 C CA . ARG A 1 108 ? 26.122 -27.421 13.144 1.00 86.62 108 ARG A CA 1
ATOM 826 C C . ARG A 1 108 ? 24.869 -28.058 13.761 1.00 86.62 108 ARG A C 1
ATOM 828 O O . ARG A 1 108 ? 24.138 -28.751 13.070 1.00 86.62 108 ARG A O 1
ATOM 835 N N . ARG A 1 109 ? 24.556 -27.736 15.021 1.00 84.31 109 ARG A N 1
ATOM 836 C CA . ARG A 1 109 ? 23.336 -28.214 15.710 1.00 84.31 109 ARG A CA 1
ATOM 837 C C . ARG A 1 109 ? 22.036 -27.711 15.080 1.00 84.31 109 ARG A C 1
ATOM 839 O O . ARG A 1 109 ? 21.000 -28.362 15.187 1.00 84.31 109 ARG A O 1
ATOM 846 N N . ALA A 1 110 ? 22.040 -26.517 14.490 1.00 84.81 110 ALA A N 1
ATOM 847 C CA . ALA A 1 110 ? 20.854 -25.960 13.848 1.00 84.81 110 ALA A CA 1
ATOM 848 C C . ALA A 1 110 ? 20.521 -26.681 12.530 1.00 84.81 110 ALA A C 1
ATOM 850 O O . ALA A 1 110 ? 19.341 -26.804 12.198 1.00 84.81 110 ALA A O 1
ATOM 851 N N . LEU A 1 111 ? 21.536 -27.195 11.825 1.00 87.12 111 LEU A N 1
ATOM 852 C CA . LEU A 1 111 ? 21.382 -27.930 10.564 1.00 87.12 111 LEU A CA 1
ATOM 853 C C . LEU A 1 111 ? 20.728 -29.305 10.733 1.00 87.12 111 LEU A C 1
ATOM 855 O O . LEU A 1 111 ? 20.117 -29.784 9.782 1.00 87.12 111 LEU A O 1
ATOM 859 N N . ASP A 1 112 ? 20.774 -29.903 11.929 1.00 82.81 112 ASP A N 1
ATOM 860 C CA . ASP A 1 112 ? 20.090 -31.175 12.233 1.00 82.81 112 ASP A CA 1
ATOM 861 C C . ASP A 1 112 ? 18.568 -31.103 12.006 1.00 82.81 112 ASP A C 1
ATOM 863 O O . ASP A 1 112 ? 17.904 -32.127 11.880 1.00 82.81 112 ASP A O 1
ATOM 867 N N . LYS A 1 113 ? 18.004 -29.888 11.956 1.00 78.44 113 LYS A N 1
ATOM 868 C CA . LYS A 1 113 ? 16.569 -29.625 11.751 1.00 78.44 113 LYS A CA 1
ATOM 869 C C . LYS A 1 113 ? 16.190 -29.350 10.297 1.00 78.44 113 LYS A C 1
ATOM 871 O O . LYS A 1 113 ? 15.014 -29.131 10.022 1.00 78.44 113 LYS A O 1
ATOM 876 N N . VAL A 1 114 ? 17.170 -29.275 9.404 1.00 84.56 114 VAL A N 1
ATOM 877 C CA . VAL A 1 114 ? 16.960 -29.051 7.973 1.00 84.56 114 VAL A CA 1
ATOM 878 C C . VAL A 1 114 ? 17.016 -30.418 7.304 1.00 84.56 114 VAL A C 1
ATOM 880 O O . VAL A 1 114 ? 17.964 -31.164 7.528 1.00 84.56 114 VAL A O 1
ATOM 883 N N . GLU A 1 115 ? 16.001 -30.787 6.529 1.00 80.62 115 GLU A N 1
ATOM 884 C CA . GLU A 1 115 ? 15.982 -32.089 5.846 1.00 80.62 115 GLU A CA 1
ATOM 885 C C . GLU A 1 115 ? 16.671 -32.004 4.483 1.00 80.62 115 GLU A C 1
ATOM 887 O O . GLU A 1 115 ? 17.509 -32.848 4.163 1.00 80.62 115 GLU A O 1
ATOM 892 N N . ASP A 1 116 ? 16.382 -30.949 3.718 1.00 87.31 116 ASP A N 1
ATOM 893 C CA . ASP A 1 116 ? 16.924 -30.768 2.377 1.00 87.31 116 ASP A CA 1
ATOM 894 C C . ASP A 1 116 ? 18.419 -30.413 2.399 1.00 87.31 116 ASP A C 1
ATOM 896 O O . ASP A 1 116 ? 18.885 -29.498 3.084 1.00 87.31 116 ASP A O 1
ATOM 900 N N . GLU A 1 117 ? 19.211 -31.155 1.628 1.00 85.44 117 GLU A N 1
ATOM 901 C CA . GLU A 1 117 ? 20.660 -30.993 1.638 1.00 85.44 117 GLU A CA 1
ATOM 902 C C . GLU A 1 117 ? 21.126 -29.713 0.918 1.00 85.44 117 GLU A C 1
ATOM 904 O O . GLU A 1 117 ? 22.207 -29.200 1.218 1.00 85.44 117 GLU A O 1
ATOM 909 N N . ALA A 1 118 ? 20.358 -29.199 -0.051 1.00 84.44 118 ALA A N 1
ATOM 910 C CA . ALA A 1 118 ? 20.658 -27.924 -0.702 1.00 84.44 118 ALA A CA 1
ATOM 911 C C . ALA A 1 118 ? 20.371 -26.752 0.242 1.00 84.44 118 ALA A C 1
ATOM 913 O O . ALA A 1 118 ? 21.173 -25.820 0.324 1.00 84.44 118 ALA A O 1
ATOM 914 N N . GLU A 1 119 ? 19.291 -26.838 1.019 1.00 86.00 119 GLU A N 1
ATOM 915 C CA . GLU A 1 119 ? 18.989 -25.900 2.096 1.00 86.00 119 GLU A CA 1
ATOM 916 C C . GLU A 1 119 ? 20.063 -25.925 3.188 1.00 86.00 119 GLU A C 1
ATOM 918 O O . GLU A 1 119 ? 20.448 -24.860 3.669 1.00 86.00 119 GLU A O 1
ATOM 923 N N . LYS A 1 120 ? 20.622 -27.095 3.541 1.00 90.00 120 LYS A N 1
ATOM 924 C CA . LYS A 1 120 ? 21.777 -27.177 4.461 1.00 90.00 120 LYS A CA 1
ATOM 925 C C . LYS A 1 120 ? 22.996 -26.436 3.922 1.00 90.00 120 LYS A C 1
ATOM 927 O O . LYS A 1 120 ? 23.610 -25.657 4.651 1.00 90.00 120 LYS A O 1
ATOM 932 N N . ASP A 1 121 ? 23.344 -26.668 2.657 1.00 88.62 121 ASP A N 1
ATOM 933 C CA . ASP A 1 121 ? 24.464 -25.986 2.000 1.00 88.62 121 ASP A CA 1
ATOM 934 C C . ASP A 1 121 ? 24.250 -24.462 1.982 1.00 88.62 121 ASP A C 1
ATOM 936 O O . ASP A 1 121 ? 25.142 -23.705 2.372 1.00 88.62 121 ASP A O 1
ATOM 940 N N . ALA A 1 122 ? 23.056 -24.004 1.591 1.00 90.44 122 ALA A N 1
ATOM 941 C CA . ALA A 1 122 ? 22.707 -22.586 1.567 1.00 90.44 122 ALA A CA 1
ATOM 942 C C . ALA A 1 122 ? 22.702 -21.961 2.973 1.00 90.44 122 ALA A C 1
ATOM 944 O O . ALA A 1 122 ? 23.211 -20.854 3.153 1.00 90.44 122 ALA A O 1
ATOM 945 N N . ALA A 1 123 ? 22.196 -22.673 3.983 1.00 90.44 123 ALA A N 1
ATOM 946 C CA . ALA A 1 123 ? 22.168 -22.207 5.367 1.00 90.44 123 ALA A CA 1
ATOM 947 C C . ALA A 1 123 ? 23.580 -22.008 5.921 1.00 90.44 123 ALA A C 1
ATOM 949 O O . ALA A 1 123 ? 23.849 -20.986 6.557 1.00 90.44 123 ALA A O 1
ATOM 950 N N . VAL A 1 124 ? 24.493 -22.945 5.637 1.00 90.69 124 VAL A N 1
ATOM 951 C CA . VAL A 1 124 ? 25.910 -22.816 5.998 1.00 90.69 124 VAL A CA 1
ATOM 952 C C . VAL A 1 124 ? 26.519 -21.599 5.319 1.00 90.69 124 VAL A C 1
ATOM 954 O O . VAL A 1 124 ? 27.113 -20.770 6.003 1.00 90.69 124 VAL A O 1
ATOM 957 N N . VAL A 1 125 ? 26.334 -21.438 4.007 1.00 91.94 125 VAL A N 1
ATOM 958 C CA . VAL A 1 125 ? 26.899 -20.304 3.262 1.00 91.94 125 VAL A CA 1
ATOM 959 C C . VAL A 1 125 ? 26.375 -18.967 3.795 1.00 91.94 125 VAL A C 1
ATOM 961 O O . VAL A 1 125 ? 27.173 -18.102 4.156 1.00 91.94 125 VAL A O 1
ATOM 964 N N . ALA A 1 126 ? 25.056 -18.806 3.924 1.00 92.50 126 ALA A N 1
ATOM 965 C CA . ALA A 1 126 ? 24.447 -17.571 4.414 1.00 92.50 126 ALA A CA 1
ATOM 966 C C . ALA A 1 126 ? 24.882 -17.236 5.852 1.00 92.50 126 ALA A C 1
ATOM 968 O O . ALA A 1 126 ? 25.225 -16.088 6.142 1.00 92.50 126 ALA A O 1
ATOM 969 N N . ALA A 1 127 ? 24.919 -18.227 6.751 1.00 91.00 127 ALA A N 1
ATOM 970 C CA . ALA A 1 127 ? 25.351 -18.029 8.134 1.00 91.00 127 ALA A CA 1
ATOM 971 C C . ALA A 1 127 ? 26.844 -17.682 8.234 1.00 91.00 127 ALA A C 1
ATOM 973 O O . ALA A 1 127 ? 27.219 -16.787 8.989 1.00 91.00 127 ALA A O 1
ATOM 974 N N . LEU A 1 128 ? 27.702 -18.351 7.458 1.00 90.06 128 LEU A N 1
ATOM 975 C CA . LEU A 1 128 ? 29.142 -18.098 7.433 1.00 90.06 128 LEU A CA 1
ATOM 976 C C . LEU A 1 128 ? 29.482 -16.709 6.889 1.00 90.06 128 LEU A C 1
ATOM 978 O O . LEU A 1 128 ? 30.315 -16.014 7.473 1.00 90.06 128 LEU A O 1
ATOM 982 N N . VAL A 1 129 ? 28.819 -16.277 5.814 1.00 92.19 129 VAL A N 1
ATOM 983 C CA . VAL A 1 129 ? 29.004 -14.927 5.265 1.00 92.19 129 VAL A CA 1
ATOM 984 C C . VAL A 1 129 ? 28.485 -13.866 6.245 1.00 92.19 129 VAL A C 1
ATOM 986 O O . VAL A 1 129 ? 29.156 -12.856 6.465 1.00 92.19 129 VAL A O 1
ATOM 989 N N . LEU A 1 130 ? 27.367 -14.129 6.932 1.00 90.81 130 LEU A N 1
ATOM 990 C CA . LEU A 1 130 ? 26.873 -13.281 8.021 1.00 90.81 130 LEU A CA 1
ATOM 991 C C . LEU A 1 130 ? 27.879 -13.172 9.181 1.00 90.81 130 LEU A C 1
ATOM 993 O O . LEU A 1 130 ? 28.153 -12.069 9.657 1.00 90.81 130 LEU A O 1
ATOM 997 N N . TYR A 1 131 ? 28.480 -14.285 9.611 1.00 86.75 131 TYR A N 1
ATOM 998 C CA . TYR A 1 131 ? 29.530 -14.275 10.633 1.00 86.75 131 TYR A CA 1
ATOM 999 C C . TYR A 1 131 ? 30.759 -13.485 10.188 1.00 86.75 131 TYR A C 1
ATOM 1001 O O . TYR A 1 131 ? 31.264 -12.662 10.950 1.00 86.75 131 TYR A O 1
ATOM 1009 N N . LYS A 1 132 ? 31.207 -13.683 8.946 1.00 87.31 132 LYS A N 1
ATOM 1010 C CA . LYS A 1 132 ? 32.341 -12.960 8.360 1.00 87.31 132 LYS A CA 1
ATOM 1011 C C . LYS A 1 132 ? 32.097 -11.448 8.349 1.00 87.31 132 LYS A C 1
ATOM 1013 O O . LYS A 1 132 ? 32.967 -10.677 8.753 1.00 87.31 132 LYS A O 1
ATOM 1018 N N . ALA A 1 133 ? 30.893 -11.020 7.973 1.00 88.62 133 ALA A N 1
ATOM 1019 C CA . ALA A 1 133 ? 30.501 -9.614 8.001 1.00 88.62 133 ALA A CA 1
ATOM 1020 C C . ALA A 1 133 ? 30.492 -9.034 9.429 1.00 88.62 133 ALA A C 1
ATOM 1022 O O . ALA A 1 133 ? 30.964 -7.915 9.637 1.00 88.62 133 ALA A O 1
ATOM 1023 N N . LEU A 1 134 ? 30.034 -9.792 10.432 1.00 84.50 134 LEU A N 1
ATOM 1024 C CA . LEU A 1 134 ? 30.086 -9.363 11.835 1.00 84.50 134 LEU A CA 1
ATOM 1025 C C . LEU A 1 134 ? 31.521 -9.242 12.367 1.00 84.50 134 LEU A C 1
ATOM 1027 O O . LEU A 1 134 ? 31.826 -8.263 13.047 1.00 84.50 134 LEU A O 1
ATOM 1031 N N . ILE A 1 135 ? 32.406 -10.190 12.034 1.00 83.50 135 ILE A N 1
ATOM 1032 C CA . ILE A 1 135 ? 33.825 -10.173 12.436 1.00 83.50 135 ILE A CA 1
ATOM 1033 C C . ILE A 1 135 ? 34.512 -8.916 11.884 1.00 83.50 135 ILE A C 1
ATOM 1035 O O . ILE A 1 135 ? 35.100 -8.140 12.642 1.00 83.50 135 ILE A O 1
ATOM 1039 N N . ARG A 1 136 ? 34.357 -8.653 10.580 1.00 84.62 136 ARG A N 1
ATOM 1040 C CA . ARG A 1 136 ? 34.978 -7.504 9.896 1.00 84.62 136 ARG A CA 1
ATOM 1041 C C . ARG A 1 136 ? 34.473 -6.148 10.392 1.00 84.62 136 ARG A C 1
ATOM 1043 O O . ARG A 1 136 ? 35.204 -5.163 10.315 1.00 84.62 136 ARG A O 1
ATOM 1050 N N . ASN A 1 137 ? 33.253 -6.092 10.930 1.00 84.88 137 ASN A N 1
ATOM 1051 C CA . ASN A 1 137 ? 32.629 -4.858 11.418 1.00 84.88 137 ASN A CA 1
ATOM 1052 C C . ASN A 1 137 ? 32.517 -4.787 12.956 1.00 84.88 137 ASN A C 1
ATOM 1054 O O . ASN A 1 137 ? 31.917 -3.852 13.486 1.00 84.88 137 ASN A O 1
ATOM 1058 N N . ALA A 1 138 ? 33.153 -5.700 13.704 1.00 81.38 138 ALA A N 1
ATOM 1059 C CA . ALA A 1 138 ? 33.129 -5.731 15.173 1.00 81.38 138 ALA A CA 1
ATOM 1060 C C . ALA A 1 138 ? 33.535 -4.390 15.819 1.00 81.38 138 ALA A C 1
ATOM 1062 O O . ALA A 1 138 ? 32.964 -3.975 16.831 1.00 81.38 138 ALA A O 1
ATOM 1063 N N . LYS A 1 139 ? 34.487 -3.667 15.209 1.00 82.00 139 LYS A N 1
ATOM 1064 C CA . LYS A 1 139 ? 34.913 -2.334 15.666 1.00 82.00 139 LYS A CA 1
ATOM 1065 C C . LYS A 1 139 ? 33.802 -1.283 15.535 1.00 82.00 139 LYS A C 1
ATOM 1067 O O . LYS A 1 139 ? 33.665 -0.462 16.437 1.00 82.00 139 LYS A O 1
ATOM 1072 N N . ALA A 1 140 ? 32.996 -1.333 14.471 1.00 84.06 140 ALA A N 1
ATOM 1073 C CA . ALA A 1 140 ? 31.875 -0.414 14.268 1.00 84.06 140 ALA A CA 1
ATOM 1074 C C . ALA A 1 140 ? 30.779 -0.634 15.323 1.00 84.06 140 ALA A C 1
ATOM 1076 O O . ALA A 1 140 ? 30.287 0.325 15.911 1.00 84.06 140 ALA A O 1
ATOM 1077 N N . TYR A 1 141 ? 30.464 -1.893 15.657 1.00 81.12 141 TYR A N 1
ATOM 1078 C CA . TYR A 1 141 ? 29.521 -2.205 16.739 1.00 81.12 141 TYR A CA 1
ATOM 1079 C C . TYR A 1 141 ? 30.027 -1.737 18.113 1.00 81.12 141 TYR A C 1
ATOM 1081 O O . TYR A 1 141 ? 29.243 -1.226 18.914 1.00 81.12 141 TYR A O 1
ATOM 1089 N N . LYS A 1 142 ? 31.338 -1.842 18.380 1.00 83.69 142 LYS A N 1
ATOM 1090 C CA . LYS A 1 142 ? 31.948 -1.301 19.607 1.00 83.69 142 LYS A CA 1
ATOM 1091 C C . LYS A 1 142 ? 31.836 0.226 19.680 1.00 83.69 142 LYS A C 1
ATOM 1093 O O . LYS A 1 142 ? 31.417 0.751 20.707 1.00 83.69 142 LYS A O 1
ATOM 1098 N N . GLU A 1 143 ? 32.175 0.925 18.597 1.00 84.12 143 GLU A N 1
ATOM 1099 C CA . GLU A 1 143 ? 32.052 2.387 18.501 1.00 84.12 143 GLU A CA 1
ATOM 1100 C C . GLU A 1 143 ? 30.595 2.840 18.698 1.00 84.12 143 GLU A C 1
ATOM 1102 O O . GLU A 1 143 ? 30.319 3.808 19.404 1.00 84.12 143 GLU A O 1
ATOM 1107 N N . TRP A 1 144 ? 29.637 2.081 18.163 1.00 83.44 144 TRP A N 1
ATOM 1108 C CA . TRP A 1 144 ? 28.215 2.342 18.359 1.00 83.44 144 TRP A CA 1
ATOM 1109 C C . TRP A 1 144 ? 27.761 2.164 19.815 1.00 83.44 144 TRP A C 1
ATOM 1111 O O . TRP A 1 144 ? 26.998 2.982 20.331 1.00 83.44 144 TRP A O 1
ATOM 1121 N N . ALA A 1 145 ? 28.271 1.148 20.522 1.00 82.69 145 ALA A N 1
ATOM 1122 C CA . ALA A 1 145 ? 28.022 0.982 21.956 1.00 82.69 145 ALA A CA 1
ATOM 1123 C C . ALA A 1 145 ? 28.535 2.182 22.775 1.00 82.69 145 ALA A C 1
ATOM 1125 O O . ALA A 1 145 ? 27.871 2.634 23.710 1.00 82.69 145 ALA A O 1
ATOM 1126 N N . GLU A 1 146 ? 29.702 2.726 22.416 1.00 85.25 146 GLU A N 1
ATOM 1127 C CA . GLU A 1 146 ? 30.267 3.926 23.046 1.00 85.25 146 GLU A CA 1
ATOM 1128 C C . GLU A 1 146 ? 29.393 5.167 22.801 1.00 85.25 146 GLU A C 1
ATOM 1130 O O . GLU A 1 146 ? 29.162 5.941 23.731 1.00 85.25 146 GLU A O 1
ATOM 1135 N N . LEU A 1 147 ? 28.819 5.317 21.602 1.00 83.62 147 LEU A N 1
ATOM 1136 C CA . LEU A 1 147 ? 27.892 6.409 21.277 1.00 83.62 147 LEU A CA 1
ATOM 1137 C C . LEU A 1 147 ? 26.584 6.344 22.080 1.00 83.62 147 LEU A C 1
ATOM 1139 O O . LEU A 1 147 ? 26.092 7.382 22.524 1.00 83.62 147 LEU A O 1
ATOM 1143 N N . TYR A 1 148 ? 26.046 5.149 22.347 1.00 78.00 148 TYR A N 1
ATOM 1144 C CA . TYR A 1 148 ? 24.902 4.999 23.259 1.00 78.00 148 TYR A CA 1
ATOM 1145 C C . TYR A 1 148 ? 25.240 5.421 24.694 1.00 78.00 148 TYR A C 1
ATOM 1147 O O . TYR A 1 148 ? 24.419 6.076 25.340 1.00 78.00 148 TYR A O 1
ATOM 1155 N N . ARG A 1 149 ? 26.450 5.117 25.191 1.00 82.56 149 ARG A N 1
ATOM 1156 C CA . ARG A 1 149 ? 26.903 5.596 26.512 1.00 82.56 149 ARG A CA 1
ATOM 1157 C C . ARG A 1 149 ? 27.081 7.109 26.546 1.00 82.56 149 ARG A C 1
ATOM 1159 O O . ARG A 1 149 ? 26.666 7.740 27.515 1.00 82.56 149 ARG A O 1
ATOM 1166 N N . TRP A 1 150 ? 27.648 7.689 25.489 1.00 87.69 150 TRP A N 1
ATOM 1167 C CA . TRP A 1 150 ? 27.780 9.140 25.341 1.00 87.69 150 TRP A CA 1
ATOM 1168 C C . TRP A 1 150 ? 26.409 9.830 25.364 1.00 87.69 150 TRP A C 1
ATOM 1170 O O . TRP A 1 150 ? 26.188 10.720 26.184 1.00 87.69 150 TRP A O 1
ATOM 1180 N N . ALA A 1 151 ? 25.452 9.366 24.554 1.00 83.44 151 ALA A N 1
ATOM 1181 C CA . ALA A 1 151 ? 24.105 9.934 24.508 1.00 83.44 151 ALA A CA 1
ATOM 1182 C C . ALA A 1 151 ? 23.358 9.800 25.843 1.00 83.44 151 ALA A C 1
ATOM 1184 O O . ALA A 1 151 ? 22.621 10.704 26.238 1.00 83.44 151 ALA A O 1
ATOM 1185 N N . ARG A 1 152 ? 23.574 8.702 26.574 1.00 81.69 152 ARG A N 1
ATOM 1186 C CA . ARG A 1 152 ? 23.047 8.533 27.933 1.00 81.69 152 ARG A CA 1
ATOM 1187 C C . ARG A 1 152 ? 23.649 9.537 28.915 1.00 81.69 152 ARG A C 1
ATOM 1189 O O . ARG A 1 152 ? 22.900 10.177 29.647 1.00 81.69 152 ARG A O 1
ATOM 1196 N N . GLY A 1 153 ? 24.967 9.734 28.880 1.00 83.31 153 GLY A N 1
ATOM 1197 C CA . GLY A 1 153 ? 25.644 10.737 29.706 1.00 83.31 153 GLY A CA 1
ATOM 1198 C C . GLY A 1 153 ? 25.200 12.174 29.405 1.00 83.31 153 GLY A C 1
ATOM 1199 O O . GLY A 1 153 ? 25.216 13.024 30.294 1.00 83.31 153 GLY A O 1
ATOM 1200 N N . LEU A 1 154 ? 24.761 12.459 28.173 1.00 85.38 154 LEU A N 1
ATOM 1201 C CA . LEU A 1 154 ? 24.107 13.726 27.832 1.00 85.38 154 LEU A CA 1
ATOM 1202 C C . LEU A 1 154 ? 22.695 13.817 28.413 1.00 85.38 154 LEU A C 1
ATOM 1204 O O . LEU A 1 154 ? 22.333 14.848 28.975 1.00 85.38 154 LEU A O 1
ATOM 1208 N N . ALA A 1 155 ? 21.913 12.739 28.328 1.00 80.69 155 ALA A N 1
ATOM 1209 C CA . ALA A 1 155 ? 20.551 12.709 28.846 1.00 80.69 155 ALA A CA 1
ATOM 1210 C C . ALA A 1 155 ? 20.461 12.933 30.366 1.00 80.69 155 ALA A C 1
ATOM 1212 O O . ALA A 1 155 ? 19.470 13.478 30.846 1.00 80.69 155 ALA A O 1
ATOM 1213 N N . GLU A 1 156 ? 21.491 12.572 31.129 1.00 80.69 156 GLU A N 1
ATOM 1214 C CA . GLU A 1 156 ? 21.570 12.856 32.569 1.00 80.69 156 GLU A CA 1
ATOM 1215 C C . GLU A 1 156 ? 21.665 14.360 32.890 1.00 80.69 156 GLU A C 1
ATOM 1217 O O . GLU A 1 156 ? 21.300 14.794 33.987 1.00 80.69 156 GLU A O 1
ATOM 1222 N N . ARG A 1 157 ? 22.117 15.184 31.938 1.00 83.31 157 ARG A N 1
ATOM 1223 C CA . ARG A 1 157 ? 22.331 16.621 32.141 1.00 83.31 157 ARG A CA 1
ATOM 1224 C C . ARG A 1 157 ? 21.028 17.404 31.980 1.00 83.31 157 ARG A C 1
ATOM 1226 O O . ARG A 1 157 ? 20.175 17.088 31.152 1.00 83.31 157 ARG A O 1
ATOM 1233 N N . ARG A 1 158 ? 20.881 18.488 32.754 1.00 81.38 158 ARG A N 1
ATOM 1234 C CA . ARG A 1 158 ? 19.768 19.444 32.578 1.00 81.38 158 ARG A CA 1
ATOM 1235 C C . ARG A 1 158 ? 19.888 20.244 31.281 1.00 81.38 158 ARG A C 1
ATOM 1237 O O . ARG A 1 158 ? 18.871 20.580 30.681 1.00 81.38 158 ARG A O 1
ATOM 1244 N N . GLU A 1 159 ? 21.115 20.536 30.867 1.00 85.31 159 GLU A N 1
ATOM 1245 C CA . GLU A 1 159 ? 21.427 21.303 29.667 1.00 85.31 159 GLU A CA 1
ATOM 1246 C C . GLU A 1 159 ? 22.757 20.821 29.077 1.00 85.31 159 GLU A C 1
ATOM 1248 O O . GLU A 1 159 ? 23.695 20.522 29.822 1.00 85.31 159 GLU A O 1
ATOM 1253 N N . PHE A 1 160 ? 22.832 20.706 27.751 1.00 88.50 160 PHE A N 1
ATOM 1254 C CA . PHE A 1 160 ? 24.050 20.316 27.037 1.00 88.50 160 PHE A CA 1
ATOM 1255 C C . PHE A 1 160 ? 24.056 20.846 25.600 1.00 88.50 160 PHE A C 1
ATOM 1257 O O . PHE A 1 160 ? 23.011 21.170 25.038 1.00 88.50 160 PHE A O 1
ATOM 1264 N N . VAL A 1 161 ? 25.246 20.923 25.005 1.00 86.19 161 VAL A N 1
ATOM 1265 C CA . VAL A 1 161 ? 25.446 21.279 23.596 1.00 86.19 161 VAL A CA 1
ATOM 1266 C C . VAL A 1 161 ? 25.978 20.055 22.864 1.00 86.19 161 VAL A C 1
ATOM 1268 O O . VAL A 1 161 ? 26.863 19.378 23.380 1.00 86.19 161 VAL A O 1
ATOM 1271 N N . VAL A 1 162 ? 25.429 19.784 21.684 1.00 85.44 162 VAL A N 1
ATOM 1272 C CA . VAL A 1 162 ? 25.953 18.815 20.722 1.00 85.44 162 VAL A CA 1
ATOM 1273 C C . VAL A 1 162 ? 26.525 19.597 19.553 1.00 85.44 162 VAL A C 1
ATOM 1275 O O . VAL A 1 162 ? 25.824 20.391 18.918 1.00 85.44 162 VAL A O 1
ATOM 1278 N N . THR A 1 163 ? 27.807 19.395 19.291 1.00 85.69 163 THR A N 1
ATOM 1279 C CA . THR A 1 163 ? 28.516 20.075 18.209 1.00 85.69 163 THR A CA 1
ATOM 1280 C C . THR A 1 163 ? 28.220 19.441 16.852 1.00 85.69 163 THR A C 1
ATOM 1282 O O . THR A 1 163 ? 27.915 18.248 16.766 1.00 85.69 163 THR A O 1
ATOM 1285 N N . ALA A 1 164 ? 28.359 20.214 15.772 1.00 79.06 164 ALA A N 1
ATOM 1286 C CA . ALA A 1 164 ? 28.233 19.681 14.411 1.00 79.06 164 ALA A CA 1
ATOM 1287 C C . ALA A 1 164 ? 29.214 18.516 14.150 1.00 79.06 164 ALA A C 1
ATOM 1289 O O . ALA A 1 164 ? 28.860 17.536 13.492 1.00 79.06 164 ALA A O 1
ATOM 1290 N N . GLU A 1 165 ? 30.417 18.570 14.733 1.00 80.31 165 GLU A N 1
ATOM 1291 C CA . GLU A 1 165 ? 31.424 17.509 14.610 1.00 80.31 165 GLU A CA 1
ATOM 1292 C C . GLU A 1 165 ? 31.006 16.207 15.313 1.00 80.31 165 GLU A C 1
ATOM 1294 O O . GLU A 1 165 ? 31.194 15.120 14.766 1.00 80.31 165 GLU A O 1
ATOM 1299 N N . GLU A 1 166 ? 30.368 16.284 16.486 1.00 83.06 166 GLU A N 1
ATOM 1300 C CA . GLU A 1 166 ? 29.810 15.103 17.164 1.00 83.06 166 GLU A CA 1
ATOM 1301 C C . GLU A 1 166 ? 28.671 14.466 16.355 1.00 83.06 166 GLU A C 1
ATOM 1303 O O . GLU A 1 166 ? 28.593 13.239 16.262 1.00 83.06 166 GLU A O 1
ATOM 1308 N N . VAL A 1 167 ? 27.824 15.278 15.707 1.00 79.88 167 VAL A N 1
ATOM 1309 C CA . VAL A 1 167 ? 26.786 14.778 14.786 1.00 79.88 167 VAL A CA 1
ATOM 1310 C C . VAL A 1 167 ? 27.418 14.109 13.565 1.00 79.88 167 VAL A C 1
ATOM 1312 O O . VAL A 1 167 ? 26.960 13.044 13.145 1.00 79.88 167 VAL A O 1
ATOM 1315 N N . ARG A 1 168 ? 28.494 14.681 13.013 1.00 78.44 168 ARG A N 1
ATOM 1316 C CA . ARG A 1 168 ? 29.230 14.100 11.881 1.00 78.44 168 ARG A CA 1
ATOM 1317 C C . ARG A 1 168 ? 29.835 12.745 12.244 1.00 78.44 168 ARG A C 1
ATOM 1319 O O . ARG A 1 168 ? 29.627 11.780 11.509 1.00 78.44 168 ARG A O 1
ATOM 1326 N N . ARG A 1 169 ? 30.488 12.643 13.408 1.00 82.19 169 ARG A N 1
ATOM 1327 C CA . ARG A 1 169 ? 31.037 11.382 13.936 1.00 82.19 169 ARG A CA 1
ATOM 1328 C C . ARG A 1 169 ? 29.947 10.330 14.153 1.00 82.19 169 ARG A C 1
ATOM 1330 O O . ARG A 1 169 ? 30.139 9.169 13.798 1.00 82.19 169 ARG A O 1
ATOM 1337 N N . LEU A 1 170 ? 28.792 10.731 14.690 1.00 82.12 170 LEU A N 1
ATOM 1338 C CA . LEU A 1 170 ? 27.630 9.855 14.852 1.00 82.12 170 LEU A CA 1
ATOM 1339 C C . LEU A 1 170 ? 27.141 9.305 13.503 1.00 82.12 170 LEU A C 1
ATOM 1341 O O . LEU A 1 170 ? 26.897 8.104 13.388 1.00 82.12 170 LEU A O 1
ATOM 1345 N N . ARG A 1 171 ? 27.018 10.155 12.475 1.00 79.75 171 ARG A N 1
ATOM 1346 C CA . ARG A 1 171 ? 26.605 9.718 11.132 1.00 79.75 171 ARG A CA 1
ATOM 1347 C C . ARG A 1 171 ? 27.633 8.808 10.472 1.00 79.75 171 ARG A C 1
ATOM 1349 O O . ARG A 1 171 ? 27.242 7.840 9.834 1.00 79.75 171 ARG A O 1
ATOM 1356 N N . GLU A 1 172 ? 28.924 9.077 10.643 1.00 81.19 172 GLU A N 1
ATOM 1357 C CA . GLU A 1 172 ? 29.983 8.218 10.106 1.00 81.19 172 GLU A CA 1
ATOM 1358 C C . GLU A 1 172 ? 29.956 6.824 10.751 1.00 81.19 172 GLU A C 1
ATOM 1360 O O . GLU A 1 172 ? 30.009 5.814 10.050 1.00 81.19 172 GLU A O 1
ATOM 1365 N N . ALA A 1 173 ? 29.789 6.753 12.076 1.00 80.19 173 ALA A N 1
ATOM 1366 C CA . ALA A 1 173 ? 29.625 5.484 12.780 1.00 80.19 173 ALA A CA 1
ATOM 1367 C C . ALA A 1 173 ? 28.345 4.744 12.354 1.00 80.19 173 ALA A C 1
ATOM 1369 O O . ALA A 1 173 ? 28.377 3.528 12.181 1.00 80.19 173 ALA A O 1
ATOM 1370 N N . HIS A 1 174 ? 27.237 5.464 12.137 1.00 80.56 174 HIS A N 1
ATOM 1371 C CA . HIS A 1 174 ? 25.990 4.878 11.642 1.00 80.56 174 HIS A CA 1
ATOM 1372 C C . HIS A 1 174 ? 26.145 4.314 10.226 1.00 80.56 174 HIS A C 1
ATOM 1374 O O . HIS A 1 174 ? 25.775 3.168 9.984 1.00 80.56 174 HIS A O 1
ATOM 1380 N N . LYS A 1 175 ? 26.779 5.074 9.326 1.00 80.38 175 LYS A N 1
ATOM 1381 C CA . LYS A 1 175 ? 27.059 4.656 7.950 1.00 80.38 175 LYS A CA 1
ATOM 1382 C C . LYS A 1 175 ? 27.885 3.369 7.909 1.00 80.38 175 LYS A C 1
ATOM 1384 O O . LYS A 1 175 ? 27.551 2.455 7.170 1.00 80.38 175 LYS A O 1
ATOM 1389 N N . ARG A 1 176 ? 28.905 3.239 8.766 1.00 81.25 176 ARG A N 1
ATOM 1390 C CA . ARG A 1 176 ? 29.706 2.003 8.878 1.00 81.25 176 ARG A CA 1
ATOM 1391 C C . ARG A 1 176 ? 28.876 0.773 9.279 1.00 81.25 176 ARG A C 1
ATOM 1393 O O . ARG A 1 176 ? 29.274 -0.345 8.958 1.00 81.25 176 ARG A O 1
ATOM 1400 N N . LEU A 1 177 ? 27.752 0.949 9.985 1.00 79.94 177 LEU A N 1
ATOM 1401 C CA . LEU A 1 177 ? 26.827 -0.149 10.296 1.00 79.94 177 LEU A CA 1
ATOM 1402 C C . LEU A 1 177 ? 25.978 -0.549 9.085 1.00 79.94 177 LEU A C 1
ATOM 1404 O O . LEU A 1 177 ? 25.720 -1.735 8.910 1.00 79.94 177 LEU A O 1
ATOM 1408 N N . GLU A 1 178 ? 25.559 0.410 8.258 1.00 79.69 178 GLU A N 1
ATOM 1409 C CA . GLU A 1 178 ? 24.836 0.136 7.007 1.00 79.69 178 GLU A CA 1
ATOM 1410 C C . GLU A 1 178 ? 25.758 -0.516 5.967 1.00 79.69 178 GLU A C 1
ATOM 1412 O O . GLU A 1 178 ? 25.408 -1.547 5.391 1.00 79.69 178 GLU A O 1
ATOM 1417 N N . GLU A 1 179 ? 26.994 -0.020 5.842 1.00 83.56 179 GLU A N 1
ATOM 1418 C CA . GLU A 1 179 ? 28.053 -0.605 5.007 1.00 83.56 179 GLU A CA 1
ATOM 1419 C C . GLU A 1 179 ? 28.345 -2.075 5.373 1.00 83.56 179 GLU A C 1
ATOM 1421 O O . GLU A 1 179 ? 28.846 -2.838 4.548 1.00 83.56 179 GLU A O 1
ATOM 1426 N N . ALA A 1 180 ? 28.042 -2.515 6.603 1.00 85.44 180 ALA A N 1
ATOM 1427 C CA . ALA A 1 180 ? 28.190 -3.917 6.990 1.00 85.44 180 ALA A CA 1
ATOM 1428 C C . ALA A 1 180 ? 27.207 -4.837 6.244 1.00 85.44 180 ALA A C 1
ATOM 1430 O O . ALA A 1 180 ? 27.576 -5.962 5.901 1.00 85.44 180 ALA A O 1
ATOM 1431 N N . ALA A 1 181 ? 25.984 -4.366 5.972 1.00 86.12 181 ALA A N 1
ATOM 1432 C CA . ALA A 1 181 ? 25.005 -5.096 5.170 1.00 86.12 181 ALA A CA 1
ATOM 1433 C C . ALA A 1 181 ? 25.418 -5.122 3.690 1.00 86.12 181 ALA A C 1
ATOM 1435 O O . ALA A 1 181 ? 25.376 -6.177 3.060 1.00 86.12 181 ALA A O 1
ATOM 1436 N N . GLU A 1 182 ? 25.905 -4.001 3.152 1.00 85.38 182 GLU A N 1
ATOM 1437 C CA . GLU A 1 182 ? 26.414 -3.921 1.774 1.00 85.38 182 GLU A CA 1
ATOM 1438 C C . GLU A 1 182 ? 27.591 -4.881 1.546 1.00 85.38 182 GLU A C 1
ATOM 1440 O O . GLU A 1 182 ? 27.555 -5.693 0.622 1.00 85.38 182 GLU A O 1
ATOM 1445 N N . LYS A 1 183 ? 28.574 -4.901 2.456 1.00 86.88 183 LYS A N 1
ATOM 1446 C CA . LYS A 1 183 ? 29.706 -5.846 2.407 1.00 86.88 183 LYS A CA 1
ATOM 1447 C C . LYS A 1 183 ? 29.272 -7.310 2.489 1.00 86.88 183 LYS A C 1
ATOM 1449 O O . LYS A 1 183 ? 29.919 -8.177 1.906 1.00 86.88 183 LYS A O 1
ATOM 1454 N N . LEU A 1 184 ? 28.198 -7.609 3.225 1.00 91.38 184 LEU A N 1
ATOM 1455 C CA . LEU A 1 184 ? 27.624 -8.956 3.269 1.00 91.38 184 LEU A CA 1
ATOM 1456 C C . LEU A 1 184 ? 27.062 -9.349 1.899 1.00 91.38 184 LEU A C 1
ATOM 1458 O O . LEU A 1 184 ? 27.300 -10.469 1.450 1.00 91.38 184 LEU A O 1
ATOM 1462 N N . MET A 1 185 ? 26.356 -8.437 1.227 1.00 88.56 185 MET A N 1
ATOM 1463 C CA . MET A 1 185 ? 25.839 -8.670 -0.123 1.00 88.56 185 MET A CA 1
ATOM 1464 C C . MET A 1 185 ? 26.970 -8.858 -1.140 1.00 88.56 185 MET A C 1
ATOM 1466 O O . MET A 1 185 ? 26.909 -9.780 -1.951 1.00 88.56 185 MET A O 1
ATOM 1470 N N . GLU A 1 186 ? 28.023 -8.039 -1.074 1.00 86.88 186 GLU A N 1
ATOM 1471 C CA . GLU A 1 186 ? 29.222 -8.196 -1.909 1.00 86.88 186 GLU A CA 1
ATOM 1472 C C . GLU A 1 186 ? 29.877 -9.571 -1.723 1.00 86.88 186 GLU A C 1
ATOM 1474 O O . GLU A 1 186 ? 30.271 -10.205 -2.705 1.00 86.88 186 GLU A O 1
ATOM 1479 N N . GLU A 1 187 ? 29.955 -10.073 -0.486 1.00 90.25 187 GLU A N 1
ATOM 1480 C CA . GLU A 1 187 ? 30.498 -11.410 -0.233 1.00 90.25 187 GLU A CA 1
ATOM 1481 C C . GLU A 1 187 ? 29.568 -12.537 -0.683 1.00 90.25 187 GLU A C 1
ATOM 1483 O O . GLU A 1 187 ? 30.045 -13.518 -1.249 1.00 90.25 187 GLU A O 1
ATOM 1488 N N . LEU A 1 188 ? 28.248 -12.412 -0.505 1.00 89.94 188 LEU A N 1
ATOM 1489 C CA . LEU A 1 188 ? 27.302 -13.389 -1.059 1.00 89.94 188 LEU A CA 1
ATOM 1490 C C . LEU A 1 188 ? 27.426 -13.466 -2.585 1.00 89.94 188 LEU A C 1
ATOM 1492 O O . LEU A 1 188 ? 27.509 -14.562 -3.138 1.00 89.94 188 LEU A O 1
ATOM 1496 N N . ASN A 1 189 ? 27.525 -12.317 -3.255 1.00 87.25 189 ASN A N 1
ATOM 1497 C CA . ASN A 1 189 ? 27.736 -12.247 -4.699 1.00 87.25 189 ASN A CA 1
ATOM 1498 C C . ASN A 1 189 ? 29.091 -12.836 -5.109 1.00 87.25 189 ASN A C 1
ATOM 1500 O O . ASN A 1 189 ? 29.172 -13.540 -6.113 1.00 87.25 189 ASN A O 1
ATOM 1504 N N . SER A 1 190 ? 30.144 -12.613 -4.318 1.00 87.81 190 SER A N 1
ATOM 1505 C CA . SER A 1 190 ? 31.469 -13.199 -4.552 1.00 87.81 190 SER A CA 1
ATOM 1506 C C . SER A 1 190 ? 31.449 -14.724 -4.416 1.00 87.81 190 SER A C 1
ATOM 1508 O O . SER A 1 190 ? 32.007 -15.426 -5.258 1.00 87.81 190 SER A O 1
ATOM 1510 N N . VAL A 1 191 ? 30.755 -15.262 -3.408 1.00 87.44 191 VAL A N 1
ATOM 1511 C CA . VAL A 1 191 ? 30.568 -16.710 -3.229 1.00 87.44 191 VAL A CA 1
ATOM 1512 C C . VAL A 1 191 ? 29.733 -17.307 -4.366 1.00 87.44 191 VAL A C 1
ATOM 1514 O O . VAL A 1 191 ? 30.114 -18.333 -4.929 1.00 87.44 191 VAL A O 1
ATOM 1517 N N . LEU A 1 192 ? 28.644 -16.652 -4.772 1.00 86.44 192 LEU A N 1
ATOM 1518 C CA . LEU A 1 192 ? 27.833 -17.079 -5.916 1.00 86.44 192 LEU A CA 1
ATOM 1519 C C . LEU A 1 192 ? 28.627 -17.049 -7.231 1.00 86.44 192 LEU A C 1
ATOM 1521 O O . LEU A 1 192 ? 28.530 -17.985 -8.027 1.00 86.44 192 LEU A O 1
ATOM 1525 N N . ALA A 1 193 ? 29.474 -16.037 -7.431 1.00 85.81 193 ALA A N 1
ATOM 1526 C CA . ALA A 1 193 ? 30.382 -15.961 -8.570 1.00 85.81 193 ALA A CA 1
ATOM 1527 C C . ALA A 1 193 ? 31.423 -17.093 -8.551 1.00 85.81 193 ALA A C 1
ATOM 1529 O O . ALA A 1 193 ? 31.683 -17.695 -9.591 1.00 85.81 193 ALA A O 1
ATOM 1530 N N . LEU A 1 194 ? 31.970 -17.456 -7.386 1.00 83.31 194 LEU A N 1
ATOM 1531 C CA . LEU A 1 194 ? 32.847 -18.628 -7.250 1.00 83.31 194 LEU A CA 1
ATOM 1532 C C . LEU A 1 194 ? 32.115 -19.927 -7.616 1.00 83.31 194 LEU A C 1
ATOM 1534 O O . LEU A 1 194 ? 32.668 -20.783 -8.305 1.00 83.31 194 LEU A O 1
ATOM 1538 N N . TYR A 1 195 ? 30.856 -20.060 -7.206 1.00 84.19 195 TYR A N 1
ATOM 1539 C CA . TYR A 1 195 ? 30.028 -21.233 -7.486 1.00 84.19 195 TYR A CA 1
ATOM 1540 C C . TYR A 1 195 ? 29.542 -21.310 -8.936 1.00 84.19 195 TYR A C 1
ATOM 1542 O O . TYR A 1 195 ? 29.240 -22.403 -9.411 1.00 84.19 195 TYR A O 1
ATOM 1550 N N . SER A 1 196 ? 29.538 -20.195 -9.673 1.00 80.12 196 SER A N 1
ATOM 1551 C CA . SER A 1 196 ? 29.168 -20.155 -11.097 1.00 80.12 196 SER A CA 1
ATOM 1552 C C . SER A 1 196 ? 30.053 -21.037 -11.991 1.00 80.12 196 SER A C 1
ATOM 1554 O O . SER A 1 196 ? 29.596 -21.510 -13.031 1.00 80.12 196 SER A O 1
ATOM 1556 N N . GLN A 1 197 ? 31.276 -21.360 -11.545 1.00 77.50 197 GLN A N 1
ATOM 1557 C CA . GLN A 1 197 ? 32.177 -22.317 -12.204 1.00 77.50 197 GLN A CA 1
ATOM 1558 C C . GLN A 1 197 ? 31.580 -23.737 -12.286 1.00 77.50 197 GLN A C 1
ATOM 1560 O O . GLN A 1 197 ? 32.009 -24.557 -13.098 1.00 77.50 197 GLN A O 1
ATOM 1565 N N . ARG A 1 198 ? 30.567 -24.027 -11.461 1.00 76.00 198 ARG A N 1
ATOM 1566 C CA . ARG A 1 198 ? 29.803 -25.275 -11.409 1.00 76.00 198 ARG A CA 1
ATOM 1567 C C . ARG A 1 198 ? 28.320 -24.964 -11.598 1.00 76.00 198 ARG A C 1
ATOM 1569 O O . ARG A 1 198 ? 27.596 -24.667 -10.649 1.00 76.00 198 ARG A O 1
ATOM 1576 N N . ARG A 1 199 ? 27.857 -25.028 -12.852 1.00 76.75 199 ARG A N 1
ATOM 1577 C CA . ARG A 1 199 ? 26.486 -24.654 -13.254 1.00 76.75 199 ARG A CA 1
ATOM 1578 C C . ARG A 1 199 ? 25.399 -25.403 -12.472 1.00 76.75 199 ARG A C 1
ATOM 1580 O O . ARG A 1 199 ? 24.335 -24.840 -12.226 1.00 76.75 199 ARG A O 1
ATOM 1587 N N . ASP A 1 200 ? 25.667 -26.650 -12.094 1.00 77.12 200 ASP A N 1
ATOM 1588 C CA . ASP A 1 200 ? 24.823 -27.487 -11.237 1.00 77.12 200 ASP A CA 1
ATOM 1589 C C . ASP A 1 200 ? 24.654 -26.889 -9.832 1.00 77.12 200 ASP A C 1
ATOM 1591 O O . ASP A 1 200 ? 23.536 -26.768 -9.333 1.00 77.12 200 ASP A O 1
ATOM 1595 N N . LEU A 1 201 ? 25.756 -26.454 -9.223 1.00 79.81 201 LEU A N 1
ATOM 1596 C CA . LEU A 1 201 ? 25.789 -25.922 -7.865 1.00 79.81 201 LEU A CA 1
ATOM 1597 C C . LEU A 1 201 ? 25.226 -24.498 -7.788 1.00 79.81 201 LEU A C 1
ATOM 1599 O O . LEU A 1 201 ? 24.456 -24.193 -6.878 1.00 79.81 201 LEU A O 1
ATOM 1603 N N . TYR A 1 202 ? 25.535 -23.651 -8.775 1.00 81.44 202 TYR A N 1
ATOM 1604 C CA . TYR A 1 202 ? 24.971 -22.304 -8.868 1.00 81.44 202 TYR A CA 1
ATOM 1605 C C . TYR A 1 202 ? 23.445 -22.337 -9.009 1.00 81.44 202 TYR A C 1
ATOM 1607 O O . TYR A 1 202 ? 22.757 -21.710 -8.209 1.00 81.44 202 TYR A O 1
ATOM 1615 N N . LYS A 1 203 ? 22.898 -23.134 -9.942 1.00 83.38 203 LYS A N 1
ATOM 1616 C CA . LYS A 1 203 ? 21.437 -23.278 -10.107 1.00 83.38 203 LYS A CA 1
ATOM 1617 C C . LYS A 1 203 ? 20.742 -23.779 -8.842 1.00 83.38 203 LYS A C 1
ATOM 1619 O O . LYS A 1 203 ? 19.600 -23.410 -8.595 1.00 83.38 203 LYS A O 1
ATOM 1624 N N . ARG A 1 204 ? 21.424 -24.622 -8.063 1.00 85.12 204 ARG A N 1
ATOM 1625 C CA . ARG A 1 204 ? 20.891 -25.197 -6.827 1.00 85.12 204 ARG A CA 1
ATOM 1626 C C . ARG A 1 204 ? 20.879 -24.201 -5.661 1.00 85.12 204 ARG A C 1
ATOM 1628 O O . ARG A 1 204 ? 19.942 -24.226 -4.879 1.00 85.12 204 ARG A O 1
ATOM 1635 N N . LEU A 1 205 ? 21.900 -23.347 -5.524 1.00 87.25 205 LEU A N 1
ATOM 1636 C CA . LEU A 1 205 ? 22.061 -22.463 -4.355 1.00 87.25 205 LEU A CA 1
ATOM 1637 C C . LEU A 1 205 ? 21.630 -21.005 -4.587 1.00 87.25 205 LEU A C 1
ATOM 1639 O O . LEU A 1 205 ? 21.241 -20.342 -3.627 1.00 87.25 205 LEU A O 1
ATOM 1643 N N . SER A 1 206 ? 21.669 -20.508 -5.829 1.00 85.00 206 SER A N 1
ATOM 1644 C CA . SER A 1 206 ? 21.282 -19.129 -6.187 1.00 85.00 206 SER A CA 1
ATOM 1645 C C . SER A 1 206 ? 19.894 -18.729 -5.646 1.00 85.00 206 SER A C 1
ATOM 1647 O O . SER A 1 206 ? 19.832 -17.724 -4.934 1.00 85.00 206 SER A O 1
ATOM 1649 N N . PRO A 1 207 ? 18.817 -19.534 -5.804 1.00 88.94 207 PRO A N 1
ATOM 1650 C CA . PRO A 1 207 ? 17.484 -19.172 -5.300 1.00 88.94 207 PRO A CA 1
ATOM 1651 C C . PRO A 1 207 ? 17.416 -18.934 -3.781 1.00 88.94 207 PRO A C 1
ATOM 1653 O O . PRO A 1 207 ? 16.561 -18.189 -3.297 1.00 88.94 207 PRO A O 1
ATOM 1656 N N . HIS A 1 208 ? 18.322 -19.554 -3.017 1.00 89.56 208 HIS A N 1
ATOM 1657 C CA . HIS A 1 208 ? 18.369 -19.444 -1.559 1.00 89.56 208 HIS A CA 1
ATOM 1658 C C . HIS A 1 208 ? 19.278 -18.306 -1.063 1.00 89.56 208 HIS A C 1
ATOM 1660 O O . HIS A 1 208 ? 19.119 -17.861 0.078 1.00 89.56 208 HIS A O 1
ATOM 1666 N N . LEU A 1 209 ? 20.226 -17.847 -1.886 1.00 91.25 209 LEU A N 1
ATOM 1667 C CA . LEU A 1 209 ? 21.304 -16.931 -1.494 1.00 91.25 209 LEU A CA 1
ATOM 1668 C C . LEU A 1 209 ? 21.241 -15.555 -2.170 1.00 91.25 209 LEU A C 1
ATOM 1670 O O . LEU A 1 209 ? 21.799 -14.606 -1.621 1.00 91.25 209 LEU A O 1
ATOM 1674 N N . GLU A 1 210 ? 20.584 -15.423 -3.325 1.00 90.06 210 GLU A N 1
ATOM 1675 C CA . GLU A 1 210 ? 20.420 -14.129 -3.997 1.00 90.06 210 GLU A CA 1
ATOM 1676 C C . GLU A 1 210 ? 19.542 -13.185 -3.169 1.00 90.06 210 GLU A C 1
ATOM 1678 O O . GLU A 1 210 ? 18.467 -13.552 -2.696 1.00 90.06 210 GLU A O 1
ATOM 1683 N N . VAL A 1 211 ? 20.021 -11.960 -2.957 1.00 91.75 211 VAL A N 1
ATOM 1684 C CA . VAL A 1 211 ? 19.363 -10.985 -2.082 1.00 91.75 211 VAL A CA 1
ATOM 1685 C C . VAL A 1 211 ? 18.276 -10.236 -2.852 1.00 91.75 211 VAL A C 1
ATOM 1687 O O . VAL A 1 211 ? 18.574 -9.493 -3.785 1.00 91.75 211 VAL A O 1
ATOM 1690 N N . ASP A 1 212 ? 17.023 -10.359 -2.410 1.00 87.12 212 ASP A N 1
ATOM 1691 C CA . ASP A 1 212 ? 15.944 -9.456 -2.817 1.00 87.12 212 ASP A CA 1
ATOM 1692 C C . ASP A 1 212 ? 16.011 -8.190 -1.954 1.00 87.12 212 ASP A C 1
ATOM 1694 O O . ASP A 1 212 ? 15.577 -8.180 -0.799 1.00 87.12 212 ASP A O 1
ATOM 1698 N N . LEU A 1 213 ? 16.575 -7.115 -2.510 1.00 79.81 213 LEU A N 1
ATOM 1699 C CA . LEU A 1 213 ? 16.761 -5.847 -1.799 1.00 79.81 213 LEU A CA 1
ATOM 1700 C C . LEU A 1 213 ? 15.444 -5.275 -1.264 1.00 79.81 213 LEU A C 1
ATOM 1702 O O . LEU A 1 213 ? 15.388 -4.864 -0.107 1.00 79.81 213 LEU A O 1
ATOM 1706 N N . LYS A 1 214 ? 14.367 -5.307 -2.056 1.00 73.31 214 LYS A N 1
ATOM 1707 C CA . LYS A 1 214 ? 13.071 -4.737 -1.658 1.00 73.31 214 LYS A CA 1
ATOM 1708 C C . LYS A 1 214 ? 12.488 -5.506 -0.475 1.00 73.31 214 LYS A C 1
ATOM 1710 O O . LYS A 1 214 ? 12.002 -4.909 0.488 1.00 73.31 214 LYS A O 1
ATOM 1715 N N . MET A 1 215 ? 12.547 -6.836 -0.535 1.00 77.69 215 MET A N 1
ATOM 1716 C CA . MET A 1 215 ? 12.080 -7.685 0.557 1.00 77.69 215 MET A CA 1
ATOM 1717 C C . MET A 1 215 ? 12.959 -7.534 1.804 1.00 77.69 215 MET A C 1
ATOM 1719 O O . MET A 1 215 ? 12.438 -7.519 2.922 1.00 77.69 215 MET A O 1
ATOM 1723 N N . ALA A 1 216 ? 14.273 -7.386 1.627 1.00 84.00 216 ALA A N 1
ATOM 1724 C CA . ALA A 1 216 ? 15.209 -7.255 2.731 1.00 84.00 216 ALA A CA 1
ATOM 1725 C C . ALA A 1 216 ? 15.091 -5.911 3.464 1.00 84.00 216 ALA A C 1
ATOM 1727 O O . ALA A 1 216 ? 15.130 -5.897 4.692 1.00 84.00 216 ALA A O 1
ATOM 1728 N N . GLU A 1 217 ? 14.898 -4.802 2.745 1.00 75.81 217 GLU A N 1
ATOM 1729 C CA . GLU A 1 217 ? 14.632 -3.484 3.337 1.00 75.81 217 GLU A CA 1
ATOM 1730 C C . GLU A 1 217 ? 13.323 -3.484 4.130 1.00 75.81 217 GLU A C 1
ATOM 1732 O O . GLU A 1 217 ? 13.296 -3.073 5.292 1.00 75.81 217 GLU A O 1
ATOM 1737 N N . GLY A 1 218 ? 12.258 -4.051 3.550 1.00 74.19 218 GLY A N 1
ATOM 1738 C CA . GLY A 1 218 ? 10.986 -4.218 4.248 1.00 74.19 218 GLY A CA 1
ATOM 1739 C C . GLY A 1 218 ? 11.133 -5.045 5.529 1.00 74.19 218 GLY A C 1
ATOM 1740 O O . GLY A 1 218 ? 10.624 -4.654 6.582 1.00 74.19 218 GLY A O 1
ATOM 1741 N N . LEU A 1 219 ? 11.867 -6.162 5.471 1.00 84.31 219 LEU A N 1
ATOM 1742 C CA . LEU A 1 219 ? 12.139 -7.003 6.638 1.00 84.31 219 LEU A CA 1
ATOM 1743 C C . LEU A 1 219 ? 13.012 -6.273 7.670 1.00 84.31 219 LEU A C 1
ATOM 1745 O O . LEU A 1 219 ? 12.821 -6.444 8.877 1.00 84.31 219 LEU A O 1
ATOM 1749 N N . ALA A 1 220 ? 13.952 -5.445 7.216 1.00 81.88 220 ALA A N 1
ATOM 1750 C CA . ALA A 1 220 ? 14.844 -4.704 8.090 1.00 81.88 220 ALA A CA 1
ATOM 1751 C C . ALA A 1 220 ? 14.109 -3.659 8.940 1.00 81.88 220 ALA A C 1
ATOM 1753 O O . ALA A 1 220 ? 14.486 -3.454 10.097 1.00 81.88 220 ALA A O 1
ATOM 1754 N N . GLU A 1 221 ? 13.044 -3.055 8.411 1.00 76.44 221 GLU A N 1
ATOM 1755 C CA . GLU A 1 221 ? 12.189 -2.082 9.107 1.00 76.44 221 GLU A CA 1
ATOM 1756 C C . GLU A 1 221 ? 11.017 -2.719 9.876 1.00 76.44 221 GLU A C 1
ATOM 1758 O O . GLU A 1 221 ? 10.395 -2.070 10.725 1.00 76.44 221 GLU A O 1
ATOM 1763 N N . ALA A 1 222 ? 10.720 -3.992 9.611 1.00 74.88 222 ALA A N 1
ATOM 1764 C CA . ALA A 1 222 ? 9.542 -4.674 10.128 1.00 74.88 222 ALA A CA 1
ATOM 1765 C C . ALA A 1 222 ? 9.475 -4.725 11.664 1.00 74.88 222 ALA A C 1
ATOM 1767 O O . ALA A 1 222 ? 10.451 -4.995 12.381 1.00 74.88 222 ALA A O 1
ATOM 1768 N N . ARG A 1 223 ? 8.261 -4.548 12.197 1.00 71.00 223 ARG A N 1
ATOM 1769 C CA . ARG A 1 223 ? 7.947 -4.759 13.619 1.00 71.00 223 ARG A CA 1
ATOM 1770 C C . ARG A 1 223 ? 7.692 -6.233 13.918 1.00 71.00 223 ARG A C 1
ATOM 1772 O O . ARG A 1 223 ? 7.314 -7.003 13.050 1.00 71.00 223 ARG A O 1
ATOM 1779 N N . GLY A 1 224 ? 7.762 -6.625 15.194 1.00 67.88 224 GLY A N 1
ATOM 1780 C CA . GLY A 1 224 ? 7.576 -8.029 15.610 1.00 67.88 224 GLY A CA 1
ATOM 1781 C C . GLY A 1 224 ? 6.232 -8.685 15.225 1.00 67.88 224 GLY A C 1
ATOM 1782 O O . GLY A 1 224 ? 6.145 -9.914 15.210 1.00 67.88 224 GLY A O 1
ATOM 1783 N N . GLY A 1 225 ? 5.194 -7.888 14.933 1.00 67.25 225 GLY A N 1
ATOM 1784 C CA . GLY A 1 225 ? 3.913 -8.362 14.384 1.00 67.25 225 GLY A CA 1
ATOM 1785 C C . GLY A 1 225 ? 3.875 -8.427 12.852 1.00 67.25 225 GLY A C 1
ATOM 1786 O O . GLY A 1 225 ? 3.064 -9.149 12.298 1.00 67.25 225 GLY A O 1
ATOM 1787 N N . GLU A 1 226 ? 4.778 -7.720 12.173 1.00 74.81 226 GLU A N 1
ATOM 1788 C CA . GLU A 1 226 ? 4.893 -7.657 10.711 1.00 74.81 226 GLU A CA 1
ATOM 1789 C C . GLU A 1 226 ? 5.894 -8.681 10.165 1.00 74.81 226 GLU A C 1
ATOM 1791 O O . GLU A 1 226 ? 5.900 -8.946 8.972 1.00 74.81 226 GLU A O 1
ATOM 1796 N N . LEU A 1 227 ? 6.714 -9.304 11.022 1.00 74.94 227 LEU A N 1
ATOM 1797 C CA . LEU A 1 227 ? 7.693 -10.321 10.611 1.00 74.94 227 LEU A CA 1
ATOM 1798 C C . LEU A 1 227 ? 7.063 -11.540 9.916 1.00 74.94 227 LEU A C 1
ATOM 1800 O O . LEU A 1 227 ? 7.758 -12.247 9.192 1.00 74.94 227 LEU A O 1
ATOM 1804 N N . SER A 1 228 ? 5.769 -11.802 10.124 1.00 78.19 228 SER A N 1
ATOM 1805 C CA . SER A 1 228 ? 5.035 -12.846 9.396 1.00 78.19 228 SER A CA 1
ATOM 1806 C C . SER A 1 228 ? 4.899 -12.543 7.900 1.00 78.19 228 SER A C 1
ATOM 1808 O O . SER A 1 228 ? 4.914 -13.486 7.114 1.00 78.19 228 SER A O 1
ATOM 1810 N N . LYS A 1 229 ? 4.865 -11.261 7.501 1.00 77.25 229 LYS A N 1
ATOM 1811 C CA . LYS A 1 229 ? 4.777 -10.807 6.097 1.00 77.25 229 LYS A CA 1
ATOM 1812 C C . LYS A 1 229 ? 5.996 -11.210 5.261 1.00 77.25 229 LYS A C 1
ATOM 1814 O O . LYS A 1 229 ? 5.937 -11.280 4.043 1.00 77.25 229 LYS A O 1
ATOM 1819 N N . PHE A 1 230 ? 7.112 -11.506 5.925 1.00 80.88 230 PHE A N 1
ATOM 1820 C CA . PHE A 1 230 ? 8.391 -11.846 5.298 1.00 80.88 230 PHE A CA 1
ATOM 1821 C C . PHE A 1 230 ? 8.698 -13.347 5.374 1.00 80.88 230 PHE A C 1
ATOM 1823 O O . PHE A 1 230 ? 9.854 -13.757 5.283 1.00 80.88 230 PHE A O 1
ATOM 1830 N N . GLY A 1 231 ? 7.674 -14.190 5.558 1.00 77.75 231 GLY A N 1
ATOM 1831 C CA . GLY A 1 231 ? 7.830 -15.646 5.634 1.00 77.75 231 GLY A CA 1
ATOM 1832 C C . GLY A 1 231 ? 8.552 -16.256 4.426 1.00 77.75 231 GLY A C 1
ATOM 1833 O O . GLY A 1 231 ? 9.303 -17.211 4.605 1.00 77.75 231 GLY A O 1
ATOM 1834 N N . GLY A 1 232 ? 8.377 -15.663 3.239 1.00 78.81 232 GLY A N 1
ATOM 1835 C CA . GLY A 1 232 ? 8.997 -16.096 1.981 1.00 78.81 232 GLY A CA 1
ATOM 1836 C C . GLY A 1 232 ? 10.427 -15.602 1.731 1.00 78.81 232 GLY A C 1
ATOM 1837 O O . GLY A 1 232 ? 10.979 -15.906 0.680 1.00 78.81 232 GLY A O 1
ATOM 1838 N N . ALA A 1 233 ? 11.042 -14.853 2.653 1.00 88.75 233 ALA A N 1
ATOM 1839 C CA . ALA A 1 233 ? 12.413 -14.381 2.468 1.00 88.75 233 ALA A CA 1
ATOM 1840 C C . ALA A 1 233 ? 13.406 -15.555 2.411 1.00 88.75 233 ALA A C 1
ATOM 1842 O O . ALA A 1 233 ? 13.420 -16.417 3.298 1.00 88.75 233 ALA A O 1
ATOM 1843 N N . ASN A 1 234 ? 14.270 -15.572 1.394 1.00 92.00 234 ASN A N 1
ATOM 1844 C CA . ASN A 1 234 ? 15.340 -16.563 1.295 1.00 92.00 234 ASN A CA 1
ATOM 1845 C C . ASN A 1 234 ? 16.484 -16.272 2.293 1.00 92.00 234 ASN A C 1
ATOM 1847 O O . ASN A 1 234 ? 16.489 -15.255 2.993 1.00 92.00 234 ASN A O 1
ATOM 1851 N N . MET A 1 235 ? 17.444 -17.191 2.413 1.00 93.94 235 MET A N 1
ATOM 1852 C CA . MET A 1 235 ? 18.492 -17.131 3.441 1.00 93.94 235 MET A CA 1
ATOM 1853 C C . MET A 1 235 ? 19.453 -15.953 3.232 1.00 93.94 235 MET A C 1
ATOM 1855 O O . MET A 1 235 ? 19.826 -15.301 4.209 1.00 93.94 235 MET A O 1
ATOM 1859 N N . GLY A 1 236 ? 19.796 -15.632 1.979 1.00 91.75 236 GLY A N 1
ATOM 1860 C CA . GLY A 1 236 ? 20.599 -14.452 1.637 1.00 91.75 236 GLY A CA 1
ATOM 1861 C C . GLY A 1 236 ? 19.903 -13.141 2.010 1.00 91.75 236 GLY A C 1
ATOM 1862 O O . GLY A 1 236 ? 20.472 -12.306 2.716 1.00 91.75 236 GLY A O 1
ATOM 1863 N N . THR A 1 237 ? 18.628 -13.008 1.638 1.00 94.44 237 THR A N 1
ATOM 1864 C CA . THR A 1 237 ? 17.756 -11.871 1.985 1.00 94.44 237 THR A CA 1
ATOM 1865 C C . THR A 1 237 ? 17.641 -11.702 3.502 1.00 94.44 237 THR A C 1
ATOM 1867 O O . THR A 1 237 ? 17.801 -10.597 4.016 1.00 94.44 237 THR A O 1
ATOM 1870 N N . LYS A 1 238 ? 17.435 -12.795 4.253 1.00 96.38 238 LYS A N 1
ATOM 1871 C CA . LYS A 1 238 ? 17.401 -12.782 5.727 1.00 96.38 238 LYS A CA 1
ATOM 1872 C C . LYS A 1 238 ? 18.733 -12.345 6.339 1.00 96.38 238 LYS A C 1
ATOM 1874 O O . LYS A 1 238 ? 18.722 -11.578 7.299 1.00 96.38 238 LYS A O 1
ATOM 1879 N N . ALA A 1 239 ? 19.864 -12.819 5.814 1.00 94.69 239 ALA A N 1
ATOM 1880 C CA . ALA A 1 239 ? 21.191 -12.455 6.310 1.00 94.69 239 ALA A CA 1
ATOM 1881 C C . ALA A 1 239 ? 21.475 -10.956 6.115 1.00 94.69 239 ALA A C 1
ATOM 1883 O O . ALA A 1 239 ? 21.872 -10.274 7.063 1.00 94.69 239 ALA A O 1
ATOM 1884 N N . TYR A 1 240 ? 21.193 -10.433 4.919 1.00 93.31 240 TYR A N 1
ATOM 1885 C CA . TYR A 1 240 ? 21.316 -9.008 4.609 1.00 93.31 240 TYR A CA 1
ATOM 1886 C C . TYR A 1 240 ? 20.377 -8.155 5.473 1.00 93.31 240 TYR A C 1
ATOM 1888 O O . TYR A 1 240 ? 20.822 -7.226 6.153 1.00 93.31 240 TYR A O 1
ATOM 1896 N N . ALA A 1 241 ? 19.094 -8.530 5.535 1.00 93.62 241 ALA A N 1
ATOM 1897 C CA . ALA A 1 241 ? 18.096 -7.837 6.342 1.00 93.62 241 ALA A CA 1
ATOM 1898 C C . ALA A 1 241 ? 18.467 -7.811 7.828 1.00 93.62 241 ALA A C 1
ATOM 1900 O O . ALA A 1 241 ? 18.189 -6.827 8.500 1.00 93.62 241 ALA A O 1
ATOM 1901 N N . ALA A 1 242 ? 19.105 -8.855 8.365 1.00 93.81 242 ALA A N 1
ATOM 1902 C CA . ALA A 1 242 ? 19.514 -8.888 9.766 1.00 93.81 242 ALA A CA 1
ATOM 1903 C C . ALA A 1 242 ? 20.528 -7.784 10.103 1.00 93.81 242 ALA A C 1
ATOM 1905 O O . ALA A 1 242 ? 20.327 -7.069 11.086 1.00 93.81 242 ALA A O 1
ATOM 1906 N N . LEU A 1 243 ? 21.575 -7.602 9.286 1.00 89.62 243 LEU A N 1
ATOM 1907 C CA . LEU A 1 243 ? 22.564 -6.536 9.499 1.00 89.62 243 LEU A CA 1
ATOM 1908 C C . LEU A 1 243 ? 21.969 -5.150 9.262 1.00 89.62 243 LEU A C 1
ATOM 1910 O O . LEU A 1 243 ? 22.156 -4.252 10.086 1.00 89.62 243 LEU A O 1
ATOM 1914 N N . LEU A 1 244 ? 21.186 -4.997 8.193 1.00 86.88 244 LEU A N 1
ATOM 1915 C CA . LEU A 1 244 ? 20.504 -3.742 7.894 1.00 86.88 244 LEU A CA 1
ATOM 1916 C C . LEU A 1 244 ? 19.523 -3.359 9.014 1.00 86.88 244 LEU A C 1
ATOM 1918 O O . LEU A 1 244 ? 19.468 -2.210 9.446 1.00 86.88 244 LEU A O 1
ATOM 1922 N N . SER A 1 245 ? 18.805 -4.337 9.568 1.00 85.25 245 SER A N 1
ATOM 1923 C CA . SER A 1 245 ? 17.878 -4.136 10.683 1.00 85.25 245 SER A CA 1
ATOM 1924 C C . SER A 1 245 ? 18.589 -3.746 11.980 1.00 85.25 245 SER A C 1
ATOM 1926 O O . SER A 1 245 ? 18.020 -2.998 12.772 1.00 85.25 245 SER A O 1
ATOM 1928 N N . ILE A 1 246 ? 19.830 -4.197 12.211 1.00 83.88 246 ILE A N 1
ATOM 1929 C CA . ILE A 1 246 ? 20.648 -3.739 13.350 1.00 83.88 246 ILE A CA 1
ATOM 1930 C C . ILE A 1 246 ? 20.954 -2.241 13.215 1.00 83.88 246 ILE A C 1
ATOM 1932 O O . ILE A 1 246 ? 20.822 -1.495 14.191 1.00 83.88 246 ILE A O 1
ATOM 1936 N N . ALA A 1 247 ? 21.307 -1.780 12.010 1.00 78.38 247 ALA A N 1
ATOM 1937 C CA . ALA A 1 247 ? 21.525 -0.360 11.746 1.00 78.38 247 ALA A CA 1
ATOM 1938 C C . ALA A 1 247 ? 20.218 0.436 11.927 1.00 78.38 247 ALA A C 1
ATOM 1940 O O . ALA A 1 247 ? 20.160 1.361 12.750 1.00 78.38 247 ALA A O 1
ATOM 1941 N N . ARG A 1 248 ? 19.138 0.009 11.259 1.00 74.62 248 ARG A N 1
ATOM 1942 C CA . ARG A 1 248 ? 17.825 0.685 11.237 1.00 74.62 248 ARG A CA 1
ATOM 1943 C C . ARG A 1 248 ? 17.027 0.561 12.546 1.00 74.62 248 ARG A C 1
ATOM 1945 O O . ARG A 1 248 ? 16.154 1.381 12.820 1.00 74.62 248 ARG A O 1
ATOM 1952 N N . GLY A 1 249 ? 17.381 -0.376 13.427 1.00 71.69 249 GLY A N 1
ATOM 1953 C CA . GLY A 1 249 ? 16.694 -0.616 14.704 1.00 71.69 249 GLY A CA 1
ATOM 1954 C C . GLY A 1 249 ? 15.350 -1.337 14.558 1.00 71.69 249 GLY A C 1
ATOM 1955 O O . GLY A 1 249 ? 14.401 -1.016 15.275 1.00 71.69 249 GLY A O 1
ATOM 1956 N N . GLY A 1 250 ? 15.243 -2.266 13.606 1.00 77.50 250 GLY A N 1
ATOM 1957 C CA . GLY A 1 250 ? 14.047 -3.086 13.418 1.00 77.50 250 GLY A CA 1
ATOM 1958 C C . GLY A 1 250 ? 13.976 -4.278 14.374 1.00 77.50 250 GLY A C 1
ATOM 1959 O O . GLY A 1 250 ? 14.958 -4.683 15.005 1.00 77.50 250 GLY A O 1
ATOM 1960 N N . ALA A 1 251 ? 12.791 -4.889 14.480 1.00 82.50 251 ALA A N 1
ATOM 1961 C CA . ALA A 1 251 ? 12.575 -6.019 15.391 1.00 82.50 251 ALA A CA 1
ATOM 1962 C C . ALA A 1 251 ? 13.416 -7.249 15.012 1.00 82.50 251 ALA A C 1
ATOM 1964 O O . ALA A 1 251 ? 13.764 -8.054 15.881 1.00 82.50 251 ALA A O 1
ATOM 1965 N N . TYR A 1 252 ? 13.743 -7.382 13.726 1.00 87.94 252 TYR A N 1
ATOM 1966 C CA . TYR A 1 252 ? 14.546 -8.476 13.203 1.00 87.94 252 TYR A CA 1
ATOM 1967 C C . TYR A 1 252 ? 16.019 -8.369 13.616 1.00 87.94 252 TYR A C 1
ATOM 1969 O O . TYR A 1 252 ? 16.599 -9.342 14.095 1.00 87.94 252 TYR A O 1
ATOM 1977 N N . GLY A 1 253 ? 16.594 -7.166 13.561 1.00 87.50 253 GLY A N 1
ATOM 1978 C CA . GLY A 1 253 ? 17.952 -6.884 14.025 1.00 87.50 253 GLY A CA 1
ATOM 1979 C C . GLY A 1 253 ? 18.103 -7.109 15.525 1.00 87.50 253 GLY A C 1
ATOM 1980 O O . GLY A 1 253 ? 19.075 -7.711 15.974 1.00 87.50 253 GLY A O 1
ATOM 1981 N N . HIS A 1 254 ? 17.091 -6.738 16.313 1.00 85.12 254 HIS A N 1
ATOM 1982 C CA . HIS A 1 254 ? 17.053 -7.051 17.743 1.00 85.12 254 HIS A CA 1
ATOM 1983 C C . HIS A 1 254 ? 17.065 -8.551 18.041 1.00 85.12 254 HIS A C 1
ATOM 1985 O O . HIS A 1 254 ? 17.767 -8.996 18.954 1.00 85.12 254 HIS A O 1
ATOM 1991 N N . ALA A 1 255 ? 16.304 -9.335 17.272 1.00 89.50 255 ALA A N 1
ATOM 1992 C CA . ALA A 1 255 ? 16.348 -10.788 17.368 1.00 89.50 255 ALA A CA 1
ATOM 1993 C C . ALA A 1 255 ? 17.735 -11.323 16.980 1.00 89.50 255 ALA A C 1
ATOM 1995 O O . ALA A 1 255 ? 18.269 -12.175 17.689 1.00 89.50 255 ALA A O 1
ATOM 1996 N N . ALA A 1 256 ? 18.345 -10.776 15.924 1.00 90.50 256 ALA A N 1
ATOM 1997 C CA . ALA A 1 256 ? 19.677 -11.164 15.473 1.00 90.50 256 ALA A CA 1
ATOM 1998 C C . ALA A 1 256 ? 20.752 -10.905 16.536 1.00 90.50 256 ALA A C 1
ATOM 2000 O O . ALA A 1 256 ? 21.543 -11.798 16.823 1.00 90.50 256 ALA A O 1
ATOM 2001 N N . MET A 1 257 ? 20.742 -9.741 17.194 1.00 85.56 257 MET A N 1
ATOM 2002 C CA . MET A 1 257 ? 21.692 -9.427 18.271 1.00 85.56 257 MET A CA 1
ATOM 2003 C C . MET A 1 257 ? 21.583 -10.401 19.452 1.00 85.56 257 MET A C 1
ATOM 2005 O O . MET A 1 257 ? 22.599 -10.853 19.974 1.00 85.56 257 MET A O 1
ATOM 2009 N N . LEU A 1 258 ? 20.360 -10.752 19.864 1.00 85.19 258 LEU A N 1
ATOM 2010 C CA . LEU A 1 258 ? 20.141 -11.703 20.959 1.00 85.19 258 LEU A CA 1
ATOM 2011 C C . LEU A 1 258 ? 20.572 -13.123 20.597 1.00 85.19 258 LEU A C 1
ATOM 2013 O O . LEU A 1 258 ? 21.207 -13.803 21.399 1.00 85.19 258 LEU A O 1
ATOM 2017 N N . LEU A 1 259 ? 20.244 -13.571 19.387 1.00 87.75 259 LEU A N 1
ATOM 2018 C CA . LEU A 1 259 ? 20.656 -14.884 18.901 1.00 87.75 259 LEU A CA 1
ATOM 2019 C C . LEU A 1 259 ? 22.178 -14.957 18.731 1.00 87.75 259 LEU A C 1
ATOM 2021 O O . LEU A 1 259 ? 22.787 -15.961 19.099 1.00 87.75 259 LEU A O 1
ATOM 2025 N N . ALA A 1 260 ? 22.814 -13.877 18.273 1.00 84.62 260 ALA A N 1
ATOM 2026 C CA . ALA A 1 260 ? 24.266 -13.769 18.193 1.00 84.62 260 ALA A CA 1
ATOM 2027 C C . ALA A 1 260 ? 24.943 -13.907 19.567 1.00 84.62 260 ALA A C 1
ATOM 2029 O O . ALA A 1 260 ? 25.949 -14.613 19.677 1.00 84.62 260 ALA A O 1
ATOM 2030 N N . ASP A 1 261 ? 24.373 -13.306 20.616 1.00 80.75 261 ASP A N 1
ATOM 2031 C CA . ASP A 1 261 ? 24.865 -13.432 21.994 1.00 80.75 261 ASP A CA 1
ATOM 2032 C C . ASP A 1 261 ? 24.622 -14.820 22.619 1.00 80.75 261 ASP A C 1
ATOM 2034 O O . ASP A 1 261 ? 25.304 -15.210 23.565 1.00 80.75 261 ASP A O 1
ATOM 2038 N N . GLU A 1 262 ? 23.731 -15.643 22.068 1.00 80.38 262 GLU A N 1
ATOM 2039 C CA . GLU A 1 262 ? 23.610 -17.058 22.461 1.00 80.38 262 GLU A CA 1
ATOM 2040 C C . GLU A 1 262 ? 24.478 -17.998 21.607 1.00 80.38 262 GLU A C 1
ATOM 2042 O O . GLU A 1 262 ? 24.732 -19.137 21.995 1.00 80.38 262 GLU A O 1
ATOM 2047 N N . GLY A 1 263 ? 25.017 -17.512 20.483 1.00 78.00 263 GLY A N 1
ATOM 2048 C CA . GLY A 1 263 ? 25.674 -18.336 19.458 1.00 78.00 263 GLY A CA 1
ATOM 2049 C C . GLY A 1 263 ? 24.695 -18.934 18.440 1.00 78.00 263 GLY A C 1
ATOM 2050 O O . GLY A 1 263 ? 25.121 -19.527 17.461 1.00 78.00 263 GLY A O 1
ATOM 2051 N N . ALA A 1 264 ? 23.397 -18.695 18.608 1.00 84.81 264 ALA A N 1
ATOM 2052 C CA . ALA A 1 264 ? 22.292 -19.211 17.806 1.00 84.81 264 ALA A CA 1
ATOM 2053 C C . ALA A 1 264 ? 21.970 -18.343 16.566 1.00 84.81 264 ALA A C 1
ATOM 2055 O O . ALA A 1 264 ? 20.835 -18.306 16.097 1.00 84.81 264 ALA A O 1
ATOM 2056 N N . LEU A 1 265 ? 22.942 -17.585 16.041 1.00 85.62 265 LEU A N 1
ATOM 2057 C CA . LEU A 1 265 ? 22.692 -16.648 14.935 1.00 85.62 265 LEU A CA 1
ATOM 2058 C C . LEU A 1 265 ? 22.236 -17.354 13.650 1.00 85.62 265 LEU A C 1
ATOM 2060 O O . LEU A 1 265 ? 21.480 -16.772 12.883 1.00 85.62 265 LEU A O 1
ATOM 2064 N N . ALA A 1 266 ? 22.628 -18.613 13.442 1.00 86.69 266 ALA A N 1
ATOM 2065 C CA . ALA A 1 266 ? 22.174 -19.424 12.314 1.00 86.69 266 ALA A CA 1
ATOM 2066 C C . ALA A 1 266 ? 20.637 -19.519 12.218 1.00 86.69 266 ALA A C 1
ATOM 2068 O O . ALA A 1 266 ? 20.086 -19.591 11.121 1.00 86.69 266 ALA A O 1
ATOM 2069 N N . ASP A 1 267 ? 19.917 -19.436 13.343 1.00 89.19 267 ASP A N 1
ATOM 2070 C CA . ASP A 1 267 ? 18.452 -19.452 13.330 1.00 89.19 267 ASP A CA 1
ATOM 2071 C C . ASP A 1 267 ? 17.837 -18.232 12.634 1.00 89.19 267 ASP A C 1
ATOM 2073 O O . ASP A 1 267 ? 16.695 -18.327 12.189 1.00 89.19 267 ASP A O 1
ATOM 2077 N N . ILE A 1 268 ? 18.568 -17.114 12.509 1.00 92.44 268 ILE A N 1
ATOM 2078 C CA . ILE A 1 268 ? 18.120 -15.953 11.723 1.00 92.44 268 ILE A CA 1
ATOM 2079 C C . ILE A 1 268 ? 17.974 -16.315 10.248 1.00 92.44 268 ILE A C 1
ATOM 2081 O O . ILE A 1 268 ? 17.043 -15.850 9.606 1.00 92.44 268 ILE A O 1
ATOM 2085 N N . VAL A 1 269 ? 18.858 -17.142 9.693 1.00 92.31 269 VAL A N 1
ATOM 2086 C CA . VAL A 1 269 ? 18.784 -17.499 8.269 1.00 92.31 269 VAL A CA 1
ATOM 2087 C C . VAL A 1 269 ? 17.937 -18.753 8.038 1.00 92.31 269 VAL A C 1
ATOM 2089 O O . VAL A 1 269 ? 17.187 -18.802 7.065 1.00 92.31 269 VAL A O 1
ATOM 2092 N N . ILE A 1 270 ? 17.978 -19.719 8.966 1.00 89.50 270 ILE A N 1
ATOM 2093 C CA . ILE A 1 270 ? 17.266 -21.005 8.852 1.00 89.50 270 ILE A CA 1
ATOM 2094 C C . ILE A 1 270 ? 15.762 -20.855 9.122 1.00 89.50 270 ILE A C 1
ATOM 2096 O O . ILE A 1 270 ? 14.939 -21.392 8.386 1.00 89.50 270 ILE A O 1
ATOM 2100 N N . SER A 1 271 ? 15.364 -20.123 10.168 1.00 89.62 271 SER A N 1
ATOM 2101 C CA . SER A 1 271 ? 13.944 -20.009 10.530 1.00 89.62 271 SER A CA 1
ATOM 2102 C C . SER A 1 271 ? 13.200 -19.005 9.642 1.00 89.62 271 SER A C 1
ATOM 2104 O O . SER A 1 271 ? 13.795 -18.143 8.992 1.00 89.62 271 SER A O 1
ATOM 2106 N N . THR A 1 272 ? 11.864 -19.056 9.643 1.00 89.81 272 THR A N 1
ATOM 2107 C CA . THR A 1 272 ? 11.061 -17.916 9.165 1.00 89.81 272 THR A CA 1
ATOM 2108 C C . THR A 1 272 ? 11.332 -16.692 10.049 1.00 89.81 272 THR A C 1
ATOM 2110 O O . THR A 1 272 ? 11.622 -16.867 11.240 1.00 89.81 272 THR A O 1
ATOM 2113 N N . PRO A 1 273 ? 11.201 -15.447 9.549 1.00 91.00 273 PRO A N 1
ATOM 2114 C CA . PRO A 1 273 ? 11.541 -14.277 10.359 1.00 91.00 273 PRO A CA 1
ATOM 2115 C C . PRO A 1 273 ? 10.750 -14.177 11.670 1.00 91.00 273 PRO A C 1
ATOM 2117 O O . PRO A 1 273 ? 11.299 -13.847 12.725 1.00 91.00 273 PRO A O 1
ATOM 2120 N N . LYS A 1 274 ? 9.465 -14.556 11.638 1.00 87.62 274 LYS A N 1
ATOM 2121 C CA . LYS A 1 274 ? 8.630 -14.678 12.840 1.00 87.62 274 LYS A CA 1
ATOM 2122 C C . LYS A 1 274 ? 9.119 -15.786 13.781 1.00 87.62 274 LYS A C 1
ATOM 2124 O O . LYS A 1 274 ? 9.169 -15.566 14.991 1.00 87.62 274 LYS A O 1
ATOM 2129 N N . GLY A 1 275 ? 9.509 -16.946 13.251 1.00 85.25 275 GLY A N 1
ATOM 2130 C CA . GLY A 1 275 ? 10.055 -18.056 14.038 1.00 85.25 275 GLY A CA 1
ATOM 2131 C C . GLY A 1 275 ? 11.356 -17.689 14.758 1.00 85.25 275 GLY A C 1
ATOM 2132 O O . GLY A 1 275 ? 11.478 -17.922 15.965 1.00 85.25 275 GLY A O 1
ATOM 2133 N N . ALA A 1 276 ? 12.286 -17.033 14.057 1.00 89.88 276 ALA A N 1
ATOM 2134 C CA . ALA A 1 276 ? 13.531 -16.532 14.639 1.00 89.88 276 ALA A CA 1
ATOM 2135 C C . ALA A 1 276 ? 13.257 -15.532 15.778 1.00 89.88 276 ALA A C 1
ATOM 2137 O O . ALA A 1 276 ? 13.840 -15.630 16.862 1.00 89.88 276 ALA A O 1
ATOM 2138 N N . TYR A 1 277 ? 12.298 -14.621 15.580 1.00 88.88 277 TYR A N 1
ATOM 2139 C CA . TYR A 1 277 ? 11.881 -13.666 16.606 1.00 88.88 277 TYR A CA 1
ATOM 2140 C C . TYR A 1 277 ? 11.263 -14.335 17.839 1.00 88.88 277 TYR A C 1
ATOM 2142 O O . TYR A 1 277 ? 11.612 -13.981 18.964 1.00 88.88 277 TYR A O 1
ATOM 2150 N N . GLU A 1 278 ? 10.378 -15.323 17.676 1.00 86.25 278 GLU A N 1
ATOM 2151 C CA . GLU A 1 278 ? 9.805 -16.050 18.819 1.00 86.25 278 GLU A CA 1
ATOM 2152 C C . GLU A 1 278 ? 10.869 -16.885 19.562 1.00 86.25 278 GLU A C 1
ATOM 2154 O O . GLU A 1 278 ? 10.801 -17.030 20.787 1.00 86.25 278 GLU A O 1
ATOM 2159 N N . LYS A 1 279 ? 11.908 -17.384 18.873 1.00 87.19 279 LYS A N 1
ATOM 2160 C CA . LYS A 1 279 ? 13.077 -17.999 19.531 1.00 87.19 279 LYS A CA 1
ATOM 2161 C C . LYS A 1 279 ? 13.845 -16.975 20.370 1.00 87.19 279 LYS A C 1
ATOM 2163 O O . LYS A 1 279 ? 14.050 -17.211 21.562 1.00 87.19 279 LYS A O 1
ATOM 2168 N N . ALA A 1 280 ? 14.177 -15.818 19.795 1.00 89.00 280 ALA A N 1
ATOM 2169 C CA . ALA A 1 280 ? 14.800 -14.716 20.528 1.00 89.00 280 ALA A CA 1
ATOM 2170 C C . ALA A 1 280 ? 13.939 -14.264 21.724 1.00 89.00 280 ALA A C 1
ATOM 2172 O O . ALA A 1 280 ? 14.460 -13.953 22.792 1.00 89.00 280 ALA A O 1
ATOM 2173 N N . LYS A 1 281 ? 12.607 -14.296 21.592 1.00 83.56 281 LYS A N 1
ATOM 2174 C CA . LYS A 1 281 ? 11.651 -13.955 22.658 1.00 83.56 281 LYS A CA 1
ATOM 2175 C C . LYS A 1 281 ? 11.669 -14.936 23.814 1.00 83.56 281 LYS A C 1
ATOM 2177 O O . LYS A 1 281 ? 11.560 -14.503 24.959 1.00 83.56 281 LYS A O 1
ATOM 2182 N N . ARG A 1 282 ? 11.837 -16.232 23.549 1.00 83.38 282 ARG A N 1
ATOM 2183 C CA . ARG A 1 282 ? 12.019 -17.240 24.604 1.00 83.38 282 ARG A CA 1
ATOM 2184 C C . ARG A 1 282 ? 13.324 -17.020 25.371 1.00 83.38 282 ARG A C 1
ATOM 2186 O O . ARG A 1 282 ? 13.287 -17.031 26.598 1.00 83.38 282 ARG A O 1
ATOM 2193 N N . ILE A 1 283 ? 14.424 -16.740 24.666 1.00 83.56 283 ILE A N 1
ATOM 2194 C CA . ILE A 1 283 ? 15.726 -16.398 25.272 1.00 83.56 283 ILE A CA 1
ATOM 2195 C C . ILE A 1 283 ? 15.586 -15.151 26.151 1.00 83.56 283 ILE A C 1
ATOM 2197 O O . ILE A 1 283 ? 15.905 -15.185 27.339 1.00 83.56 283 ILE A O 1
ATOM 2201 N N . ALA A 1 284 ? 15.020 -14.074 25.598 1.00 80.81 284 ALA A N 1
ATOM 2202 C CA . ALA A 1 284 ? 14.797 -12.832 26.326 1.00 80.81 284 ALA A CA 1
ATOM 2203 C C . ALA A 1 284 ? 13.927 -13.054 27.575 1.00 80.81 284 ALA A C 1
ATOM 2205 O O . ALA A 1 284 ? 14.294 -12.619 28.663 1.00 80.81 284 ALA A O 1
ATOM 2206 N N . LYS A 1 285 ? 12.825 -13.812 27.461 1.00 79.19 285 LYS A N 1
ATOM 2207 C CA . LYS A 1 285 ? 11.957 -14.157 28.599 1.00 79.19 285 LYS A CA 1
ATOM 2208 C C . LYS A 1 285 ? 12.720 -14.914 29.694 1.00 79.19 285 LYS A C 1
ATOM 2210 O O . LYS A 1 285 ? 12.508 -14.618 30.868 1.00 79.19 285 LYS A O 1
ATOM 2215 N N . GLY A 1 286 ? 13.617 -15.834 29.326 1.00 78.25 286 GLY A N 1
ATOM 2216 C CA . GLY A 1 286 ? 14.501 -16.541 30.263 1.00 78.25 286 GLY A CA 1
ATOM 2217 C C . GLY A 1 286 ? 15.441 -15.604 31.030 1.00 78.25 286 GLY A C 1
ATOM 2218 O O . GLY A 1 286 ? 15.654 -15.793 32.224 1.00 78.25 286 GLY A O 1
ATOM 2219 N N . ARG A 1 287 ? 15.905 -14.530 30.380 1.00 75.12 287 ARG A N 1
ATOM 2220 C CA . ARG A 1 287 ? 16.718 -13.459 30.985 1.00 75.12 287 ARG A CA 1
ATOM 2221 C C . ARG A 1 287 ? 15.897 -12.390 31.728 1.00 75.12 287 ARG A C 1
ATOM 2223 O O . ARG A 1 287 ? 16.461 -11.431 32.238 1.00 75.12 287 ARG A O 1
ATOM 2230 N N . ARG A 1 288 ? 14.563 -12.533 31.810 1.00 70.19 288 ARG A N 1
ATOM 2231 C CA . ARG A 1 288 ? 13.624 -11.489 32.291 1.00 70.19 288 ARG A CA 1
ATOM 2232 C C . ARG A 1 288 ? 13.725 -10.176 31.494 1.00 70.19 288 ARG A C 1
ATOM 2234 O O . ARG A 1 288 ? 13.478 -9.086 32.009 1.00 70.19 288 ARG A O 1
ATOM 2241 N N . GLU A 1 289 ? 14.045 -10.296 30.213 1.00 70.88 289 GLU A N 1
ATOM 2242 C CA . GLU A 1 289 ? 14.179 -9.215 29.242 1.00 70.88 289 GLU A CA 1
ATOM 2243 C C . GLU A 1 289 ? 13.118 -9.319 28.136 1.00 70.88 289 GLU A C 1
ATOM 2245 O O . GLU A 1 289 ? 12.380 -10.300 28.019 1.00 70.88 289 GLU A O 1
ATOM 2250 N N . ALA A 1 290 ? 13.059 -8.299 27.282 1.00 69.50 290 ALA A N 1
ATOM 2251 C CA . ALA A 1 290 ? 12.331 -8.339 26.022 1.00 69.50 290 ALA A CA 1
ATOM 2252 C C . ALA A 1 290 ? 13.294 -8.407 24.821 1.00 69.50 290 ALA A C 1
ATOM 2254 O O . ALA A 1 290 ? 14.450 -7.980 24.911 1.00 69.50 290 ALA A O 1
ATOM 2255 N N . VAL A 1 291 ? 12.813 -8.949 23.688 1.00 71.94 291 VAL A N 1
ATOM 2256 C CA . VAL A 1 291 ? 13.600 -9.032 22.436 1.00 71.94 291 VAL A CA 1
ATOM 2257 C C . VAL A 1 291 ? 14.036 -7.653 21.999 1.00 71.94 291 VAL A C 1
ATOM 2259 O O . VAL A 1 291 ? 15.213 -7.393 21.801 1.00 71.94 291 VAL A O 1
ATOM 2262 N N . ASP A 1 292 ? 13.062 -6.763 21.921 1.00 68.44 292 ASP A N 1
ATOM 2263 C CA . ASP A 1 292 ? 13.279 -5.337 21.829 1.00 68.44 292 ASP A CA 1
ATOM 2264 C C . ASP A 1 292 ? 13.317 -4.801 23.272 1.00 68.44 292 ASP A C 1
ATOM 2266 O O . ASP A 1 292 ? 12.306 -4.928 23.978 1.00 68.44 292 ASP A O 1
ATOM 2270 N N . PRO A 1 293 ? 14.448 -4.239 23.742 1.00 60.41 293 PRO A N 1
ATOM 2271 C CA . PRO A 1 293 ? 14.589 -3.746 25.111 1.00 60.41 293 PRO A CA 1
ATOM 2272 C C . PRO A 1 293 ? 13.482 -2.770 25.534 1.00 60.41 293 PRO A C 1
ATOM 2274 O O . PRO A 1 293 ? 13.126 -2.727 26.716 1.00 60.41 293 PRO A O 1
ATOM 2277 N N . SER A 1 294 ? 12.880 -2.067 24.567 1.00 51.22 294 SER A N 1
ATOM 2278 C CA . SER A 1 294 ? 11.766 -1.133 24.758 1.00 51.22 294 SER A CA 1
ATOM 2279 C C . SER A 1 294 ? 10.471 -1.765 25.300 1.00 51.22 294 SER A C 1
ATOM 2281 O O . SER A 1 294 ? 9.614 -1.054 25.823 1.00 51.22 294 SER A O 1
ATOM 2283 N N . ARG A 1 295 ? 10.308 -3.095 25.208 1.00 50.97 295 ARG A N 1
ATOM 2284 C CA . ARG A 1 295 ? 9.102 -3.840 25.635 1.00 50.97 295 ARG A CA 1
ATOM 2285 C C . ARG A 1 295 ? 9.232 -4.524 27.005 1.00 50.97 295 ARG A C 1
ATOM 2287 O O . ARG A 1 295 ? 8.392 -5.351 27.364 1.00 50.97 295 ARG A O 1
ATOM 2294 N N . SER A 1 296 ? 10.279 -4.218 27.770 1.00 50.31 296 SER A N 1
ATOM 2295 C CA . SER A 1 296 ? 10.502 -4.802 29.102 1.00 50.31 296 SER A CA 1
ATOM 2296 C C . SER A 1 296 ? 9.469 -4.276 30.121 1.00 50.31 296 SER A C 1
ATOM 2298 O O . SER A 1 296 ? 9.069 -3.114 30.064 1.00 50.31 296 SER A O 1
ATOM 2300 N N . ARG A 1 297 ? 9.006 -5.115 31.066 1.00 44.03 297 ARG A N 1
ATOM 2301 C CA . ARG A 1 297 ? 8.077 -4.679 32.134 1.00 44.03 297 ARG A CA 1
ATOM 2302 C C . ARG A 1 297 ? 8.746 -3.635 33.039 1.00 44.03 297 ARG A C 1
ATOM 2304 O O . ARG A 1 297 ? 9.959 -3.659 33.218 1.00 44.03 297 ARG A O 1
ATOM 2311 N N . LYS A 1 298 ? 7.918 -2.758 33.620 1.00 44.31 298 LYS A N 1
ATOM 2312 C CA . LYS A 1 298 ? 8.234 -1.519 34.368 1.00 44.31 298 LYS A CA 1
ATOM 2313 C C . LYS A 1 298 ? 9.386 -1.566 35.386 1.00 44.31 298 LYS A C 1
ATOM 2315 O O . LYS A 1 298 ? 9.921 -0.512 35.693 1.00 44.31 298 LYS A O 1
ATOM 2320 N N . GLU A 1 299 ? 9.752 -2.735 35.899 1.00 44.22 299 GLU A N 1
ATOM 2321 C CA . GLU A 1 299 ? 10.828 -2.894 36.892 1.00 44.22 299 GLU A CA 1
ATOM 2322 C C . GLU A 1 299 ? 12.161 -3.358 36.274 1.00 44.22 299 GLU A C 1
ATOM 2324 O O . GLU A 1 299 ? 13.203 -3.238 36.905 1.00 44.22 299 GLU A O 1
ATOM 2329 N N . ALA A 1 300 ? 12.152 -3.825 35.019 1.00 43.16 300 ALA A N 1
ATOM 2330 C CA . ALA A 1 300 ? 13.338 -4.210 34.248 1.00 43.16 300 ALA A CA 1
ATOM 2331 C C . ALA A 1 300 ? 13.653 -3.234 33.091 1.00 43.16 300 ALA A C 1
ATOM 2333 O O . ALA A 1 300 ? 14.721 -3.318 32.493 1.00 43.16 300 ALA A O 1
ATOM 2334 N N . ALA A 1 301 ? 12.740 -2.320 32.742 1.00 43.75 301 ALA A N 1
ATOM 2335 C CA . ALA A 1 301 ? 12.946 -1.290 31.721 1.00 43.75 301 ALA A CA 1
ATOM 2336 C C . ALA A 1 301 ? 13.620 -0.051 32.337 1.00 43.75 301 ALA A C 1
ATOM 2338 O O . ALA A 1 301 ? 12.992 0.668 33.113 1.00 43.75 301 ALA A O 1
ATOM 2339 N N . GLY A 1 302 ? 14.896 0.149 31.993 1.00 51.28 302 GLY A N 1
ATOM 2340 C CA . GLY A 1 302 ? 15.801 1.180 32.515 1.00 51.28 302 GLY A CA 1
ATOM 2341 C C . GLY A 1 302 ? 15.283 2.623 32.441 1.00 51.28 302 GLY A C 1
ATOM 2342 O O . GLY A 1 302 ? 14.272 2.926 31.803 1.00 51.28 302 GLY A O 1
ATOM 2343 N N . ARG A 1 303 ? 15.969 3.507 33.169 1.00 61.38 303 ARG A N 1
ATOM 2344 C CA . ARG A 1 303 ? 15.538 4.852 33.581 1.00 61.38 303 ARG A CA 1
ATOM 2345 C C . ARG A 1 303 ? 15.205 5.774 32.389 1.00 61.38 303 ARG A C 1
ATOM 2347 O O . ARG A 1 303 ? 15.482 5.464 31.234 1.00 61.38 303 ARG A O 1
ATOM 2354 N N . TRP A 1 304 ? 14.572 6.926 32.638 1.00 71.75 304 TRP A N 1
ATOM 2355 C CA . TRP A 1 304 ? 14.207 7.902 31.588 1.00 71.75 304 TRP A CA 1
ATOM 2356 C C . TRP A 1 304 ? 15.400 8.274 30.686 1.00 71.75 304 TRP A C 1
ATOM 2358 O O . TRP A 1 304 ? 15.231 8.423 29.479 1.00 71.75 304 TRP A O 1
ATOM 2368 N N . GLU A 1 305 ? 16.599 8.314 31.262 1.00 71.25 305 GLU A N 1
ATOM 2369 C CA . GLU A 1 305 ? 17.888 8.574 30.622 1.00 71.25 305 GLU A CA 1
ATOM 2370 C C . GLU A 1 305 ? 18.197 7.574 29.494 1.00 71.25 305 GLU A C 1
ATOM 2372 O O . GLU A 1 305 ? 18.721 7.952 28.449 1.00 71.25 305 GLU A O 1
ATOM 2377 N N . ASP A 1 306 ? 17.794 6.310 29.649 1.00 67.25 306 ASP A N 1
ATOM 2378 C CA . ASP A 1 306 ? 17.996 5.268 28.640 1.00 67.25 306 ASP A CA 1
ATOM 2379 C C . ASP A 1 306 ? 17.098 5.475 27.417 1.00 67.25 306 ASP A C 1
ATOM 2381 O O . ASP A 1 306 ? 17.538 5.293 26.281 1.00 67.25 306 ASP A O 1
ATOM 2385 N N . ARG A 1 307 ? 15.845 5.895 27.636 1.00 68.50 307 ARG A N 1
ATOM 2386 C CA . ARG A 1 307 ? 14.913 6.248 26.550 1.00 68.50 307 ARG A CA 1
ATOM 2387 C C . ARG A 1 307 ? 15.323 7.554 25.871 1.00 68.50 307 ARG A C 1
ATOM 2389 O O . ARG A 1 307 ? 15.210 7.685 24.652 1.00 68.50 307 ARG A O 1
ATOM 2396 N N . ALA A 1 308 ? 15.819 8.500 26.660 1.00 73.25 308 ALA A N 1
ATOM 2397 C CA . ALA A 1 308 ? 16.330 9.778 26.197 1.00 73.25 308 ALA A CA 1
ATOM 2398 C C . ALA A 1 308 ? 17.565 9.612 25.297 1.00 73.25 308 ALA A C 1
ATOM 2400 O O . ALA A 1 308 ? 17.626 10.251 24.251 1.00 73.25 308 ALA A O 1
ATOM 2401 N N . ALA A 1 309 ? 18.492 8.712 25.642 1.00 75.69 309 ALA A N 1
ATOM 2402 C CA . ALA A 1 309 ? 19.691 8.426 24.853 1.00 75.69 309 ALA A CA 1
ATOM 2403 C C . ALA A 1 309 ? 19.358 7.951 23.428 1.00 75.69 309 ALA A C 1
ATOM 2405 O O . ALA A 1 309 ? 19.860 8.504 22.450 1.00 75.69 309 ALA A O 1
ATOM 2406 N N . SER A 1 310 ? 18.463 6.964 23.296 1.00 71.31 310 SER A N 1
ATOM 2407 C CA . SER A 1 310 ? 18.035 6.458 21.983 1.00 71.31 310 SER A CA 1
ATOM 2408 C C . SER A 1 310 ? 17.286 7.530 21.181 1.00 71.31 310 SER A C 1
ATOM 2410 O O . SER A 1 310 ? 17.556 7.721 19.994 1.00 71.31 310 SER A O 1
ATOM 2412 N N . ALA A 1 311 ? 16.388 8.282 21.829 1.00 71.44 311 ALA A N 1
ATOM 2413 C CA . ALA A 1 311 ? 15.664 9.386 21.199 1.00 71.44 311 ALA A CA 1
ATOM 2414 C C . ALA A 1 311 ? 16.607 10.487 20.683 1.00 71.44 311 ALA A C 1
ATOM 2416 O O . ALA A 1 311 ? 16.410 10.992 19.578 1.00 71.44 311 ALA A O 1
ATOM 2417 N N . LEU A 1 312 ? 17.640 10.824 21.460 1.00 77.81 312 LEU A N 1
ATOM 2418 C CA . LEU A 1 312 ? 18.648 11.820 21.110 1.00 77.81 312 LEU A CA 1
ATOM 2419 C C . LEU A 1 312 ? 19.471 11.378 19.895 1.00 77.81 312 LEU A C 1
ATOM 2421 O O . LEU A 1 312 ? 19.579 12.138 18.937 1.00 77.81 312 LEU A O 1
ATOM 2425 N N . LEU A 1 313 ? 19.980 10.140 19.881 1.00 77.06 313 LEU A N 1
ATOM 2426 C CA . LEU A 1 313 ? 20.734 9.607 18.738 1.00 77.06 313 LEU A CA 1
ATOM 2427 C C . LEU A 1 313 ? 19.902 9.630 17.447 1.00 77.06 313 LEU A C 1
ATOM 2429 O O . LEU A 1 313 ? 20.373 10.107 16.418 1.00 77.06 313 LEU A O 1
ATOM 2433 N N . ARG A 1 314 ? 18.637 9.187 17.505 1.00 72.31 314 ARG A N 1
ATOM 2434 C CA . ARG A 1 314 ? 17.721 9.223 16.348 1.00 72.31 314 ARG A CA 1
ATOM 2435 C C . ARG A 1 314 ? 17.466 10.649 15.873 1.00 72.31 314 ARG A C 1
ATOM 2437 O O . ARG A 1 314 ? 17.521 10.919 14.679 1.00 72.31 314 ARG A O 1
ATOM 2444 N N . TYR A 1 315 ? 17.216 11.566 16.804 1.00 74.94 315 TYR A N 1
ATOM 2445 C CA . TYR A 1 315 ? 16.983 12.969 16.486 1.00 74.94 315 TYR A CA 1
ATOM 2446 C C . TYR A 1 315 ? 18.177 13.602 15.760 1.00 74.94 315 TYR A C 1
ATOM 2448 O O . TYR A 1 315 ? 17.977 14.277 14.750 1.00 74.94 315 TYR A O 1
ATOM 2456 N N . LEU A 1 316 ? 19.402 13.338 16.223 1.00 78.44 316 LEU A N 1
ATOM 2457 C CA . LEU A 1 316 ? 20.630 13.859 15.616 1.00 78.44 316 LEU A CA 1
ATOM 2458 C C . LEU A 1 316 ? 20.923 13.246 14.234 1.00 78.44 316 LEU A C 1
ATOM 2460 O O . LEU A 1 316 ? 21.369 13.964 13.343 1.00 78.44 316 LEU A O 1
ATOM 2464 N N . LEU A 1 317 ? 20.630 11.956 14.028 1.00 72.88 317 LEU A N 1
ATOM 2465 C CA . LEU A 1 317 ? 20.732 11.311 12.710 1.00 72.88 317 LEU A CA 1
ATOM 2466 C C . LEU A 1 317 ? 19.702 11.866 11.716 1.00 72.88 317 LEU A C 1
ATOM 2468 O O . LEU A 1 317 ? 20.033 12.105 10.560 1.00 72.88 317 LEU A O 1
ATOM 2472 N N . SER A 1 318 ? 18.476 12.129 12.183 1.00 63.97 318 SER A N 1
ATOM 2473 C CA . SER A 1 318 ? 17.345 12.546 11.340 1.00 63.97 318 SER A CA 1
ATOM 2474 C C . SER A 1 318 ? 17.429 13.974 10.786 1.00 63.97 318 SER A C 1
ATOM 2476 O O . SER A 1 318 ? 16.615 14.348 9.943 1.00 63.97 318 SER A O 1
ATOM 2478 N N . ARG A 1 319 ? 18.349 14.810 11.286 1.00 64.69 319 ARG A N 1
ATOM 2479 C CA . ARG A 1 319 ? 18.494 16.200 10.836 1.00 64.69 319 ARG A CA 1
ATOM 2480 C C . ARG A 1 319 ? 19.812 16.390 10.112 1.00 64.69 319 ARG A C 1
ATOM 2482 O O . ARG A 1 319 ? 20.853 16.067 10.673 1.00 64.69 319 ARG A O 1
ATOM 2489 N N . ALA A 1 320 ? 19.768 17.032 8.946 1.00 56.47 320 ALA A N 1
ATOM 2490 C CA . ALA A 1 320 ? 20.922 17.694 8.348 1.00 56.47 320 ALA A CA 1
ATOM 2491 C C . ALA A 1 320 ? 21.221 18.972 9.150 1.00 56.47 320 ALA A C 1
ATOM 2493 O O . ALA A 1 320 ? 20.449 19.929 9.112 1.00 56.47 320 ALA A O 1
ATOM 2494 N N . VAL A 1 321 ? 22.276 18.946 9.962 1.00 59.50 321 VAL A N 1
ATOM 2495 C CA . VAL A 1 321 ? 22.700 20.071 10.800 1.00 59.50 321 VAL A CA 1
ATOM 2496 C C . VAL A 1 321 ? 24.198 20.264 10.620 1.00 59.50 321 VAL A C 1
ATOM 2498 O O . VAL A 1 321 ? 24.955 19.340 10.912 1.00 59.50 321 VAL A O 1
ATOM 2501 N N . ASP A 1 322 ? 24.583 21.456 10.169 1.00 64.00 322 ASP A N 1
ATOM 2502 C CA . ASP A 1 322 ? 25.977 21.913 10.052 1.00 64.00 322 ASP A CA 1
ATOM 2503 C C . ASP A 1 322 ? 26.364 22.864 11.207 1.00 64.00 322 ASP A C 1
ATOM 2505 O O . ASP A 1 322 ? 27.425 23.480 11.216 1.00 64.00 322 ASP A O 1
ATOM 2509 N N . GLU A 1 323 ? 25.486 22.987 12.205 1.00 72.62 323 GLU A N 1
ATOM 2510 C CA . GLU A 1 323 ? 25.546 23.946 13.311 1.00 72.62 323 GLU A CA 1
ATOM 2511 C C . GLU A 1 323 ? 25.474 23.251 14.685 1.00 72.62 323 GLU A C 1
ATOM 2513 O O . GLU A 1 323 ? 25.050 22.101 14.814 1.00 72.62 323 GLU A O 1
ATOM 2518 N N . ASN A 1 324 ? 25.849 23.966 15.749 1.00 81.38 324 ASN A N 1
ATOM 2519 C CA . ASN A 1 324 ? 25.755 23.455 17.117 1.00 81.38 324 ASN A CA 1
ATOM 2520 C C . ASN A 1 324 ? 24.309 23.527 17.640 1.00 81.38 324 ASN A C 1
ATOM 2522 O O . ASN A 1 324 ? 23.607 24.529 17.461 1.00 81.38 324 ASN A O 1
ATOM 2526 N N . LEU A 1 325 ? 23.881 22.468 18.330 1.00 85.75 325 LEU A N 1
ATOM 2527 C CA . LEU A 1 325 ? 22.556 22.365 18.938 1.00 85.75 325 LEU A CA 1
ATOM 2528 C C . LEU A 1 325 ? 22.654 22.378 20.458 1.00 85.75 325 LEU A C 1
ATOM 2530 O O . LEU A 1 325 ? 23.375 21.575 21.044 1.00 85.75 325 LEU A O 1
ATOM 2534 N N . LYS A 1 326 ? 21.866 23.232 21.107 1.00 85.94 326 LYS A N 1
ATOM 2535 C CA . LYS A 1 326 ? 21.711 23.249 22.562 1.00 85.94 326 LYS A CA 1
ATOM 2536 C C . LYS A 1 326 ? 20.404 22.571 22.951 1.00 85.94 326 LYS A C 1
ATOM 2538 O O . LYS A 1 326 ? 19.354 22.881 22.396 1.00 85.94 326 LYS A O 1
ATOM 2543 N N . PHE A 1 327 ? 20.465 21.660 23.911 1.00 87.12 327 PHE A N 1
ATOM 2544 C CA . PHE A 1 327 ? 19.318 20.929 24.434 1.00 87.12 327 PHE A CA 1
ATOM 2545 C C . PHE A 1 327 ? 19.075 21.333 25.886 1.00 87.12 327 PHE A C 1
ATOM 2547 O O . PHE A 1 327 ? 19.991 21.265 26.705 1.00 87.12 327 PHE A O 1
ATOM 2554 N N . ARG A 1 328 ? 17.837 21.713 26.217 1.00 86.75 328 ARG A N 1
ATOM 2555 C CA . ARG A 1 328 ? 17.382 21.986 27.590 1.00 86.75 328 ARG A CA 1
ATOM 2556 C C . ARG A 1 328 ? 16.290 21.008 27.991 1.00 86.75 328 ARG A C 1
ATOM 2558 O O . ARG A 1 328 ? 15.291 20.871 27.291 1.00 86.75 328 ARG A O 1
ATOM 2565 N N . ARG A 1 329 ? 16.465 20.318 29.119 1.00 83.69 329 ARG A N 1
ATOM 2566 C CA . ARG A 1 329 ? 15.483 19.352 29.629 1.00 83.69 329 ARG A CA 1
ATOM 2567 C C . ARG A 1 329 ? 14.239 20.079 30.140 1.00 83.69 329 ARG A C 1
ATOM 2569 O O . ARG A 1 329 ? 14.327 20.874 31.073 1.00 83.69 329 ARG A O 1
ATOM 2576 N N . VAL A 1 330 ? 13.076 19.747 29.580 1.00 77.81 330 VAL A N 1
ATOM 2577 C CA . VAL A 1 330 ? 11.767 20.279 29.990 1.00 77.81 330 VAL A CA 1
ATOM 2578 C C . VAL A 1 330 ? 10.779 19.121 30.131 1.00 77.81 330 VAL A C 1
ATOM 2580 O O . VAL A 1 330 ? 10.415 18.464 29.155 1.00 77.81 330 VAL A O 1
ATOM 2583 N N . GLY A 1 331 ? 10.350 18.839 31.366 1.00 76.38 331 GLY A N 1
ATOM 2584 C CA . GLY A 1 331 ? 9.460 17.713 31.672 1.00 76.38 331 GLY A CA 1
ATOM 2585 C C . GLY A 1 331 ? 10.047 16.359 31.246 1.00 76.38 331 GLY A C 1
ATOM 2586 O O . GLY A 1 331 ? 11.162 16.007 31.629 1.00 76.38 331 GLY A O 1
ATOM 2587 N N . GLU A 1 332 ? 9.292 15.599 30.444 1.00 72.12 332 GLU A N 1
ATOM 2588 C CA . GLU A 1 332 ? 9.725 14.323 29.848 1.00 72.12 332 GLU A CA 1
ATOM 2589 C C . GLU A 1 332 ? 10.384 14.504 28.455 1.00 72.12 332 GLU A C 1
ATOM 2591 O O . GLU A 1 332 ? 10.298 13.613 27.616 1.00 72.12 332 GLU A O 1
ATOM 2596 N N . GLY A 1 333 ? 11.018 15.643 28.153 1.00 80.06 333 GLY A N 1
ATOM 2597 C CA . GLY A 1 333 ? 11.631 15.906 26.841 1.00 80.06 333 GLY A CA 1
ATOM 2598 C C . GLY A 1 333 ? 12.758 16.943 26.855 1.00 80.06 333 GLY A C 1
ATOM 2599 O O . GLY A 1 333 ? 13.212 17.367 27.919 1.00 80.06 333 GLY A O 1
ATOM 2600 N N . PHE A 1 334 ? 13.190 17.355 25.660 1.00 81.19 334 PHE A N 1
ATOM 2601 C CA . PHE A 1 334 ? 14.174 18.414 25.432 1.00 81.19 334 PHE A CA 1
ATOM 2602 C C . PHE A 1 334 ? 13.616 19.511 24.521 1.00 81.19 334 PHE A C 1
ATOM 2604 O O . PHE A 1 334 ? 13.089 19.223 23.447 1.00 81.19 334 PHE A O 1
ATOM 2611 N N . GLU A 1 335 ? 13.786 20.767 24.913 1.00 83.19 335 GLU A N 1
ATOM 2612 C CA . GLU A 1 335 ? 13.752 21.898 23.985 1.00 83.19 335 GLU A CA 1
ATOM 2613 C C . GLU A 1 335 ? 15.099 21.996 23.271 1.00 83.19 335 GLU A C 1
ATOM 2615 O O . GLU A 1 335 ? 16.152 21.841 23.894 1.00 83.19 335 GLU A O 1
ATOM 2620 N N . VAL A 1 336 ? 15.064 22.230 21.962 1.00 83.44 336 VAL A N 1
ATOM 2621 C CA . VAL A 1 336 ? 16.241 22.245 21.096 1.00 83.44 336 VAL A CA 1
ATOM 2622 C C . VAL A 1 336 ? 16.412 23.630 20.500 1.00 83.44 336 VAL A C 1
ATOM 2624 O O . VAL A 1 336 ? 15.500 24.149 19.857 1.00 83.44 336 VAL A O 1
ATOM 2627 N N . PHE A 1 337 ? 17.598 24.200 20.671 1.00 80.38 337 PHE A N 1
ATOM 2628 C CA . PHE A 1 337 ? 17.980 25.524 20.202 1.00 80.38 337 PHE A CA 1
ATOM 2629 C C . PHE A 1 337 ? 19.156 25.420 19.231 1.00 80.38 337 PHE A C 1
ATOM 2631 O O . PHE A 1 337 ? 20.035 24.575 19.394 1.00 80.38 337 PHE A O 1
ATOM 2638 N N . ARG A 1 338 ? 19.181 26.296 18.229 1.00 80.44 338 ARG A N 1
ATOM 2639 C CA . ARG A 1 338 ? 20.333 26.543 17.360 1.00 80.44 338 ARG A CA 1
ATOM 2640 C C . ARG A 1 338 ? 21.149 27.670 17.974 1.00 80.44 338 ARG A C 1
ATOM 2642 O O . ARG A 1 338 ? 20.567 28.665 18.404 1.00 80.44 338 ARG A O 1
ATOM 2649 N N . THR A 1 339 ? 22.467 27.512 18.021 1.00 71.19 339 THR A N 1
ATOM 2650 C CA . THR A 1 339 ? 23.377 28.538 18.547 1.00 71.19 339 THR A CA 1
ATOM 2651 C C . THR A 1 339 ? 24.228 29.111 17.419 1.00 71.19 339 THR A C 1
ATOM 2653 O O . THR A 1 339 ? 25.064 28.389 16.875 1.00 71.19 339 THR A O 1
ATOM 2656 N N . TYR A 1 340 ? 24.057 30.395 17.094 1.00 58.88 340 TYR A N 1
ATOM 2657 C CA . TYR A 1 340 ? 24.870 31.099 16.094 1.00 58.88 340 TYR A CA 1
ATOM 2658 C C . TYR A 1 340 ? 25.444 32.383 16.694 1.00 58.88 340 TYR A C 1
ATOM 2660 O O . TYR A 1 340 ? 24.691 33.240 17.148 1.00 58.88 340 TYR A O 1
ATOM 2668 N N . GLY A 1 341 ? 26.775 32.510 16.748 1.00 56.78 341 GLY A N 1
ATOM 2669 C CA . GLY A 1 341 ? 27.440 33.731 17.231 1.00 56.78 341 GLY A CA 1
ATOM 2670 C C . GLY A 1 341 ? 27.018 34.200 18.635 1.00 56.78 341 GLY A C 1
ATOM 2671 O O . GLY A 1 341 ? 27.043 35.394 18.902 1.00 56.78 341 GLY A O 1
ATOM 2672 N N . GLY A 1 342 ? 26.587 33.285 19.514 1.00 56.44 342 GLY A N 1
ATOM 2673 C CA . GLY A 1 342 ? 26.084 33.604 20.860 1.00 56.44 342 GLY A CA 1
ATOM 2674 C C . GLY A 1 342 ? 24.568 33.836 20.968 1.00 56.44 342 GLY A C 1
ATOM 2675 O O . GLY A 1 342 ? 24.075 34.028 22.076 1.00 56.44 342 GLY A O 1
ATOM 2676 N N . VAL A 1 343 ? 23.816 33.771 19.863 1.00 61.47 343 VAL A N 1
ATOM 2677 C CA . VAL A 1 343 ? 22.346 33.884 19.843 1.00 61.47 343 VAL A CA 1
ATOM 2678 C C . VAL A 1 343 ? 21.702 32.495 19.821 1.00 61.47 343 VAL A C 1
ATOM 2680 O O . VAL A 1 343 ? 22.068 31.652 18.999 1.00 61.47 343 VAL A O 1
ATOM 2683 N N . GLU A 1 344 ? 20.735 32.259 20.715 1.00 77.44 344 GLU A N 1
ATOM 2684 C CA . GLU A 1 344 ? 19.940 31.025 20.780 1.00 77.44 344 GLU A CA 1
ATOM 2685 C C . GLU A 1 344 ? 18.586 31.205 20.081 1.00 77.44 344 GLU A C 1
ATOM 2687 O O . GLU A 1 344 ? 17.758 32.005 20.514 1.00 77.44 344 GLU A O 1
ATOM 2692 N N . ALA A 1 345 ? 18.323 30.422 19.036 1.00 74.94 345 ALA A N 1
ATOM 2693 C CA . ALA A 1 345 ? 17.021 30.370 18.373 1.00 74.94 345 ALA A CA 1
ATOM 2694 C C . ALA A 1 345 ? 16.328 29.040 18.685 1.00 74.94 345 ALA A C 1
ATOM 2696 O O . ALA A 1 345 ? 16.904 27.980 18.446 1.00 74.94 345 ALA A O 1
ATOM 2697 N N . HIS A 1 346 ? 15.099 29.069 19.209 1.00 78.56 346 HIS A N 1
ATOM 2698 C CA . HIS A 1 346 ? 14.321 27.847 19.441 1.00 78.56 346 HIS A CA 1
ATOM 2699 C C . HIS A 1 346 ? 14.014 27.154 18.108 1.00 78.56 346 HIS A C 1
ATOM 2701 O O . HIS A 1 346 ? 13.514 27.776 17.173 1.00 78.56 346 HIS A O 1
ATOM 2707 N N . VAL A 1 347 ? 14.278 25.851 18.030 1.00 70.88 347 VAL A N 1
ATOM 2708 C CA . VAL A 1 347 ? 14.154 25.061 16.799 1.00 70.88 347 VAL A CA 1
ATOM 2709 C C . VAL A 1 347 ? 13.100 23.976 16.924 1.00 70.88 347 VAL A C 1
ATOM 2711 O O . VAL A 1 347 ? 12.381 23.727 15.960 1.00 70.88 347 VAL A O 1
ATOM 2714 N N . ASP A 1 348 ? 13.035 23.279 18.060 1.00 70.50 348 ASP A N 1
ATOM 2715 C CA . ASP A 1 348 ? 12.153 22.120 18.206 1.00 70.50 348 ASP A CA 1
ATOM 2716 C C . ASP A 1 348 ? 11.930 21.710 19.665 1.00 70.50 348 ASP A C 1
ATOM 2718 O O . ASP A 1 348 ? 12.659 22.111 20.566 1.00 70.50 348 ASP A O 1
ATOM 2722 N N . THR A 1 349 ? 10.960 20.828 19.880 1.00 76.56 349 THR A N 1
ATOM 2723 C CA . THR A 1 349 ? 10.728 20.126 21.137 1.00 76.56 349 THR A CA 1
ATOM 2724 C C . THR A 1 349 ? 10.744 18.616 20.893 1.00 76.56 349 THR A C 1
ATOM 2726 O O . THR A 1 349 ? 9.791 18.050 20.353 1.00 76.56 349 THR A O 1
ATOM 2729 N N . LEU A 1 350 ? 11.805 17.943 21.339 1.00 75.69 350 LEU A N 1
ATOM 2730 C CA . LEU A 1 350 ? 11.935 16.487 21.331 1.00 75.69 350 LEU A CA 1
ATOM 2731 C C . LEU A 1 350 ? 11.248 15.901 22.572 1.00 75.69 350 LEU A C 1
ATOM 2733 O O . LEU A 1 350 ? 11.778 15.963 23.679 1.00 75.69 350 LEU A O 1
ATOM 2737 N N . LYS A 1 351 ? 10.069 15.303 22.406 1.00 74.44 351 LYS A N 1
ATOM 2738 C CA . LYS A 1 351 ? 9.354 14.628 23.502 1.00 74.44 351 LYS A CA 1
ATOM 2739 C C . LYS A 1 351 ? 9.784 13.168 23.604 1.00 74.44 351 LYS A C 1
ATOM 2741 O O . LYS A 1 351 ? 9.736 12.453 22.603 1.00 74.44 351 LYS A O 1
ATOM 2746 N N . ILE A 1 352 ? 10.133 12.708 24.808 1.00 68.38 352 ILE A N 1
ATOM 2747 C CA . ILE A 1 352 ? 10.514 11.315 25.080 1.00 68.38 352 ILE A CA 1
ATOM 2748 C C . ILE A 1 352 ? 9.297 10.598 25.668 1.00 68.38 352 ILE A C 1
ATOM 2750 O O . ILE A 1 352 ? 9.059 10.599 26.875 1.00 68.38 352 ILE A O 1
ATOM 2754 N N . GLY A 1 353 ? 8.481 10.011 24.794 1.00 55.84 353 GLY A N 1
ATOM 2755 C CA . GLY A 1 353 ? 7.285 9.286 25.203 1.00 55.84 353 GLY A CA 1
ATOM 2756 C C . GLY A 1 353 ? 7.578 7.957 25.910 1.00 55.84 353 GLY A C 1
ATOM 2757 O O . GLY A 1 353 ? 8.700 7.447 25.957 1.00 55.84 353 GLY A O 1
ATOM 2758 N N . LYS A 1 354 ? 6.517 7.352 26.460 1.00 48.03 354 LYS A N 1
ATOM 2759 C CA . LYS A 1 354 ? 6.546 5.976 26.998 1.00 48.03 354 LYS A CA 1
ATOM 2760 C C . LYS A 1 354 ? 6.723 4.924 25.903 1.00 48.03 354 LYS A C 1
ATOM 2762 O O . LYS A 1 354 ? 7.270 3.865 26.179 1.00 48.03 354 LYS A O 1
ATOM 2767 N N . THR A 1 355 ? 6.260 5.228 24.692 1.00 41.94 355 THR A N 1
ATOM 2768 C CA . THR A 1 355 ? 6.327 4.353 23.518 1.00 41.94 355 THR A CA 1
ATOM 2769 C C . THR A 1 355 ? 7.264 4.913 22.454 1.00 41.94 355 THR A C 1
ATOM 2771 O O . THR A 1 355 ? 8.179 4.207 22.069 1.00 41.94 355 THR A O 1
ATOM 2774 N N . ALA A 1 356 ? 7.126 6.173 22.033 1.00 47.78 356 ALA A N 1
ATOM 2775 C CA . ALA A 1 356 ? 7.948 6.751 20.965 1.00 47.78 356 ALA A CA 1
ATOM 2776 C C . ALA A 1 356 ? 8.476 8.155 21.282 1.00 47.78 356 ALA A C 1
ATOM 2778 O O . ALA A 1 356 ? 7.861 8.910 22.040 1.00 47.78 356 ALA A O 1
ATOM 2779 N N . ALA A 1 357 ? 9.599 8.510 20.651 1.00 49.50 357 ALA A N 1
ATOM 2780 C CA . ALA A 1 357 ? 10.073 9.884 20.587 1.00 49.50 357 ALA A CA 1
ATOM 2781 C C . ALA A 1 357 ? 9.359 10.628 19.449 1.00 49.50 357 ALA A C 1
ATOM 2783 O O . ALA A 1 357 ? 9.288 10.138 18.319 1.00 49.50 357 ALA A O 1
ATOM 2784 N N . SER A 1 358 ? 8.822 11.807 19.744 1.00 51.50 358 SER A N 1
ATOM 2785 C CA . SER A 1 358 ? 8.125 12.642 18.762 1.00 51.50 358 SER A CA 1
ATOM 2786 C C . SER A 1 358 ? 8.655 14.064 18.822 1.00 51.50 358 SER A C 1
ATOM 2788 O O . SER A 1 358 ? 8.814 14.607 19.917 1.00 51.50 358 SER A O 1
ATOM 2790 N N . ALA A 1 359 ? 8.860 14.670 17.661 1.00 54.34 359 ALA A N 1
ATOM 2791 C CA . ALA A 1 359 ? 9.128 16.093 17.532 1.00 54.34 359 ALA A CA 1
ATOM 2792 C C . ALA A 1 359 ? 7.853 16.813 17.081 1.00 54.34 359 ALA A C 1
ATOM 2794 O O . ALA A 1 359 ? 6.962 16.202 16.474 1.00 54.34 359 ALA A O 1
ATOM 2795 N N . LYS A 1 360 ? 7.739 18.114 17.357 1.00 55.66 360 LYS A N 1
ATOM 2796 C CA . LYS A 1 360 ? 6.714 18.904 16.670 1.00 55.66 360 LYS A CA 1
ATOM 2797 C C . LYS A 1 360 ? 7.172 18.999 15.212 1.00 55.66 360 LYS A C 1
ATOM 2799 O O . LYS A 1 360 ? 8.322 19.345 14.956 1.00 55.66 360 LYS A O 1
ATOM 2804 N N . ALA A 1 361 ? 6.320 18.615 14.261 1.00 55.50 361 ALA A N 1
ATOM 2805 C CA . ALA A 1 361 ? 6.659 18.821 12.857 1.00 55.50 361 ALA A CA 1
ATOM 2806 C C . ALA A 1 361 ? 6.877 20.326 12.646 1.00 55.50 361 ALA A C 1
ATOM 2808 O O . ALA A 1 361 ? 6.132 21.134 13.215 1.00 55.50 361 ALA A O 1
ATOM 2809 N N . GLY A 1 362 ? 7.895 20.705 11.870 1.00 56.38 362 GLY A N 1
ATOM 2810 C CA . GLY A 1 362 ? 8.015 22.097 11.446 1.00 56.38 362 GLY A CA 1
ATOM 2811 C C . GLY A 1 362 ? 6.735 22.489 10.705 1.00 56.38 362 GLY A C 1
ATOM 2812 O O . GLY A 1 362 ? 6.191 21.683 9.948 1.00 56.38 362 GLY A O 1
ATOM 2813 N N . GLU A 1 363 ? 6.222 23.699 10.928 1.00 56.88 363 GLU A N 1
ATOM 2814 C CA . GLU A 1 363 ? 5.027 24.188 10.223 1.00 56.88 363 GLU A CA 1
ATOM 2815 C C . GLU A 1 363 ? 5.232 24.132 8.698 1.00 56.88 363 GLU A C 1
ATOM 2817 O O . GLU A 1 363 ? 4.336 23.747 7.954 1.00 56.88 363 GLU A O 1
ATOM 2822 N N . GLU A 1 364 ? 6.461 24.397 8.256 1.00 61.88 364 GLU A N 1
ATOM 2823 C CA . GLU A 1 364 ? 6.914 24.304 6.868 1.00 61.88 364 GLU A CA 1
ATOM 2824 C C . GLU A 1 364 ? 6.935 22.864 6.324 1.00 61.88 364 GLU A C 1
ATOM 2826 O O . GLU A 1 364 ? 6.499 22.622 5.203 1.00 61.88 364 GLU A O 1
ATOM 2831 N N . GLU A 1 365 ? 7.355 21.885 7.129 1.00 64.25 365 GLU A N 1
ATOM 2832 C CA . GLU A 1 365 ? 7.375 20.461 6.755 1.00 64.25 365 GLU A CA 1
ATOM 2833 C C . GLU A 1 365 ? 5.950 19.901 6.626 1.00 64.25 365 GLU A C 1
ATOM 2835 O O . GLU A 1 365 ? 5.636 19.193 5.671 1.00 64.25 365 GLU A O 1
ATOM 2840 N N . SER A 1 366 ? 5.061 20.282 7.551 1.00 67.50 366 SER A N 1
ATOM 2841 C CA . SER A 1 366 ? 3.639 19.916 7.485 1.00 67.50 366 SER A CA 1
ATOM 2842 C C . SER A 1 366 ? 2.953 20.562 6.282 1.00 67.50 366 SER A C 1
ATOM 2844 O O . SER A 1 366 ? 2.174 19.897 5.605 1.00 67.50 366 SER A O 1
ATOM 2846 N N . ARG A 1 367 ? 3.265 21.833 5.982 1.00 70.81 367 ARG A N 1
ATOM 2847 C CA . ARG A 1 367 ? 2.773 22.517 4.777 1.00 70.81 367 ARG A CA 1
ATOM 2848 C C . ARG A 1 367 ? 3.265 21.837 3.509 1.00 70.81 367 ARG A C 1
ATOM 2850 O O . ARG A 1 367 ? 2.451 21.550 2.646 1.00 70.81 367 ARG A O 1
ATOM 2857 N N . ARG A 1 368 ? 4.559 21.517 3.410 1.00 78.06 368 ARG A N 1
ATOM 2858 C CA . ARG A 1 368 ? 5.124 20.830 2.240 1.00 78.06 368 ARG A CA 1
ATOM 2859 C C . ARG A 1 368 ? 4.456 19.477 1.996 1.00 78.06 368 ARG A C 1
ATOM 2861 O O . ARG A 1 368 ? 4.068 19.198 0.869 1.00 78.06 368 ARG A O 1
ATOM 2868 N N . PHE A 1 369 ? 4.260 18.686 3.052 1.00 77.88 369 PHE A N 1
ATOM 2869 C CA . PHE A 1 369 ? 3.561 17.400 2.976 1.00 77.88 369 PHE A CA 1
ATOM 2870 C C . PHE A 1 369 ? 2.119 17.547 2.461 1.00 77.88 369 PHE A C 1
ATOM 2872 O O . PHE A 1 369 ? 1.669 16.758 1.631 1.00 77.88 369 PHE A O 1
ATOM 2879 N N . VAL A 1 370 ? 1.400 18.575 2.925 1.00 80.69 370 VAL A N 1
ATOM 2880 C CA . VAL A 1 370 ? 0.032 18.869 2.472 1.00 80.69 370 VAL A CA 1
ATOM 2881 C C . VAL A 1 370 ? 0.011 19.375 1.030 1.00 80.69 370 VAL A C 1
ATOM 2883 O O . VAL A 1 370 ? -0.820 18.919 0.254 1.00 80.69 370 VAL A O 1
ATOM 2886 N N . GLU A 1 371 ? 0.930 20.259 0.643 1.00 82.88 371 GLU A N 1
ATOM 2887 C CA . GLU A 1 371 ? 1.047 20.772 -0.728 1.00 82.88 371 GLU A CA 1
ATOM 2888 C C . GLU A 1 371 ? 1.364 19.659 -1.734 1.00 82.88 371 GLU A C 1
ATOM 2890 O O . GLU A 1 371 ? 0.765 19.596 -2.808 1.00 82.88 371 GLU A O 1
ATOM 2895 N N . GLU A 1 372 ? 2.261 18.737 -1.381 1.00 82.31 372 GLU A N 1
ATOM 2896 C CA . GLU A 1 372 ? 2.556 17.557 -2.198 1.00 82.31 372 GLU A CA 1
ATOM 2897 C C . GLU A 1 372 ? 1.317 16.665 -2.360 1.00 82.31 372 GLU A C 1
ATOM 2899 O O . GLU A 1 372 ? 0.972 16.290 -3.482 1.00 82.31 372 GLU A O 1
ATOM 2904 N N . ALA A 1 373 ? 0.593 16.393 -1.270 1.00 83.50 373 ALA A N 1
ATOM 2905 C CA . ALA A 1 373 ? -0.650 15.626 -1.324 1.00 83.50 373 ALA A CA 1
ATOM 2906 C C . ALA A 1 373 ? -1.753 16.339 -2.124 1.00 83.50 373 ALA A C 1
ATOM 2908 O O . ALA A 1 373 ? -2.493 15.696 -2.864 1.00 83.50 373 ALA A O 1
ATOM 2909 N N . ARG A 1 374 ? -1.848 17.668 -2.025 1.00 83.44 374 ARG A N 1
ATOM 2910 C CA . ARG A 1 374 ? -2.824 18.490 -2.751 1.00 83.44 374 ARG A CA 1
ATOM 2911 C C . ARG A 1 374 ? -2.564 18.479 -4.255 1.00 83.44 374 ARG A C 1
ATOM 2913 O O . ARG A 1 374 ? -3.510 18.354 -5.023 1.00 83.44 374 ARG A O 1
ATOM 2920 N N . ARG A 1 375 ? -1.297 18.535 -4.680 1.00 80.56 375 ARG A N 1
ATOM 2921 C CA . ARG A 1 375 ? -0.911 18.373 -6.096 1.00 80.56 375 ARG A CA 1
ATOM 2922 C C . ARG A 1 375 ? -1.205 16.975 -6.629 1.00 80.56 375 ARG A C 1
ATOM 2924 O O . ARG A 1 375 ? -1.456 16.828 -7.819 1.00 80.56 375 ARG A O 1
ATOM 2931 N N . ALA A 1 376 ? -1.148 15.967 -5.763 1.00 81.06 376 ALA A N 1
ATOM 2932 C CA . ALA A 1 376 ? -1.449 14.591 -6.125 1.00 81.06 376 ALA A CA 1
ATOM 2933 C C . ALA A 1 376 ? -2.949 14.253 -6.050 1.00 81.06 376 ALA A C 1
ATOM 2935 O O . ALA A 1 376 ? -3.330 13.212 -6.564 1.00 81.06 376 ALA A O 1
ATOM 2936 N N . ALA A 1 377 ? -3.798 15.075 -5.424 1.00 82.06 377 ALA A N 1
ATOM 2937 C CA . ALA A 1 377 ? -5.199 14.741 -5.160 1.00 82.06 377 ALA A CA 1
ATOM 2938 C C . ALA A 1 377 ? -5.986 14.367 -6.437 1.00 82.06 377 ALA A C 1
ATOM 2940 O O . ALA A 1 377 ? -5.866 15.059 -7.450 1.00 82.06 377 ALA A O 1
ATOM 2941 N N . PRO A 1 378 ? -6.815 13.302 -6.402 1.00 77.06 378 PRO A N 1
ATOM 2942 C CA . PRO A 1 378 ? -7.614 12.908 -7.556 1.00 77.06 378 PRO A CA 1
ATOM 2943 C C . PRO A 1 378 ? -8.676 13.954 -7.902 1.00 77.06 378 PRO A C 1
ATOM 2945 O O . PRO A 1 378 ? -9.361 14.479 -7.018 1.00 77.06 378 PRO A O 1
ATOM 2948 N N . ASP A 1 379 ? -8.886 14.185 -9.202 1.00 77.69 379 ASP A N 1
ATOM 2949 C CA . ASP A 1 379 ? -10.051 14.926 -9.683 1.00 77.69 379 ASP A CA 1
ATOM 2950 C C . ASP A 1 379 ? -11.307 14.044 -9.637 1.00 77.69 379 ASP A C 1
ATOM 2952 O O . ASP A 1 379 ? -11.559 13.227 -10.521 1.00 77.69 379 ASP A O 1
ATOM 2956 N N . LEU A 1 380 ? -12.115 14.253 -8.598 1.00 78.19 380 LEU A N 1
ATOM 2957 C CA . LEU A 1 380 ? -13.402 13.582 -8.394 1.00 78.19 380 LEU A CA 1
ATOM 2958 C C . LEU A 1 380 ? -14.596 14.454 -8.829 1.00 78.19 380 LEU A C 1
ATOM 2960 O O . LEU A 1 380 ? -15.712 14.283 -8.331 1.00 78.19 380 LEU A O 1
ATOM 2964 N N . SER A 1 381 ? -14.383 15.460 -9.683 1.00 74.00 381 SER A N 1
ATOM 2965 C CA . SER A 1 381 ? -15.462 16.331 -10.163 1.00 74.00 381 SER A CA 1
ATOM 2966 C C . SER A 1 381 ? -16.497 15.553 -10.992 1.00 74.00 381 SER A C 1
ATOM 2968 O O . SER A 1 381 ? -16.165 14.709 -11.814 1.00 74.00 381 SER A O 1
ATOM 2970 N N . GLY A 1 382 ? -17.793 15.785 -10.777 1.00 69.81 382 GLY A N 1
ATOM 2971 C CA . GLY A 1 382 ? -18.848 15.071 -11.516 1.00 69.81 382 GLY A CA 1
ATOM 2972 C C . GLY A 1 382 ? -18.951 13.561 -11.242 1.00 69.81 382 GLY A C 1
ATOM 2973 O O . GLY A 1 382 ? -19.757 12.904 -11.890 1.00 69.81 382 GLY A O 1
ATOM 2974 N N . MET A 1 383 ? -18.177 13.015 -10.296 1.00 78.06 383 MET A N 1
ATOM 2975 C CA . MET A 1 383 ? -18.364 11.659 -9.775 1.00 78.06 383 MET A CA 1
ATOM 2976 C C . MET A 1 383 ? -19.233 11.674 -8.519 1.00 78.06 383 MET A C 1
ATOM 2978 O O . MET A 1 383 ? -19.207 12.634 -7.741 1.00 78.06 383 MET A O 1
ATOM 2982 N N . ASP A 1 384 ? -19.949 10.576 -8.286 1.00 85.38 384 ASP A N 1
ATOM 2983 C CA . ASP A 1 384 ? -20.533 10.309 -6.977 1.00 85.38 384 ASP A CA 1
ATOM 2984 C C . ASP A 1 384 ? -19.416 9.936 -5.992 1.00 85.38 384 ASP A C 1
ATOM 2986 O O . ASP A 1 384 ? -18.725 8.938 -6.177 1.00 85.38 384 ASP A O 1
ATOM 2990 N N . LYS A 1 385 ? -19.216 10.771 -4.967 1.00 89.62 385 LYS A N 1
ATOM 2991 C CA . LYS A 1 385 ? -18.145 10.610 -3.972 1.00 89.62 385 LYS A CA 1
ATOM 2992 C C . LYS A 1 385 ? -18.566 9.771 -2.764 1.00 89.62 385 LYS A C 1
ATOM 2994 O O . LYS A 1 385 ? -17.714 9.454 -1.932 1.00 89.62 385 LYS A O 1
ATOM 2999 N N . ALA A 1 386 ? -19.860 9.475 -2.607 1.00 91.50 386 ALA A N 1
ATOM 3000 C CA . ALA A 1 386 ? -20.362 8.783 -1.425 1.00 91.50 386 ALA A CA 1
ATOM 3001 C C . ALA A 1 386 ? -19.784 7.366 -1.256 1.00 91.50 386 ALA A C 1
ATOM 3003 O O . ALA A 1 386 ? -19.371 7.074 -0.132 1.00 91.50 386 ALA A O 1
ATOM 3004 N N . PRO A 1 387 ? -19.657 6.525 -2.308 1.00 89.62 387 PRO A N 1
ATOM 3005 C CA . PRO A 1 387 ? -19.094 5.180 -2.168 1.00 89.62 387 PRO A CA 1
ATOM 3006 C C . PRO A 1 387 ? -17.712 5.181 -1.495 1.00 89.62 387 PRO A C 1
ATOM 3008 O O . PRO A 1 387 ? -17.508 4.517 -0.481 1.00 89.62 387 PRO A O 1
ATOM 3011 N N . GLN A 1 388 ? -16.773 6.002 -1.980 1.00 87.75 388 GLN A N 1
ATOM 3012 C CA . GLN A 1 388 ? -15.422 6.082 -1.412 1.00 87.75 388 GLN A CA 1
ATOM 3013 C C . GLN A 1 388 ? -15.416 6.785 -0.051 1.00 87.75 388 GLN A C 1
ATOM 3015 O O . GLN A 1 388 ? -14.682 6.390 0.855 1.00 87.75 388 GLN A O 1
ATOM 3020 N N . TYR A 1 389 ? -16.226 7.836 0.117 1.00 91.50 389 TYR A N 1
ATOM 3021 C CA . TYR A 1 389 ? -16.282 8.582 1.372 1.00 91.50 389 TYR A CA 1
ATOM 3022 C C . TYR A 1 389 ? -16.721 7.710 2.552 1.00 91.50 389 TYR A C 1
ATOM 3024 O O . TYR A 1 389 ? -16.143 7.815 3.634 1.00 91.50 389 TYR A O 1
ATOM 3032 N N . LEU A 1 390 ? -17.718 6.844 2.354 1.00 92.81 390 LEU A N 1
ATOM 3033 C CA . LEU A 1 390 ? -18.241 5.975 3.410 1.00 92.81 390 LEU A CA 1
ATOM 3034 C C . LEU A 1 390 ? -17.214 4.943 3.884 1.00 92.81 390 LEU A C 1
ATOM 3036 O O . LEU A 1 390 ? -17.164 4.645 5.076 1.00 92.81 390 LEU A O 1
ATOM 3040 N N . GLU A 1 391 ? -16.356 4.466 2.986 1.00 91.06 391 GLU A N 1
ATOM 3041 C CA . GLU A 1 391 ? -15.269 3.547 3.329 1.00 91.06 391 GLU A CA 1
ATOM 3042 C C . GLU A 1 391 ? -14.183 4.239 4.153 1.00 91.06 391 GLU A C 1
ATOM 3044 O O . GLU A 1 391 ? -13.826 3.772 5.235 1.00 91.06 391 GLU A O 1
ATOM 3049 N N . TRP A 1 392 ? -13.766 5.443 3.747 1.00 89.19 392 TRP A N 1
ATOM 3050 C CA . TRP A 1 392 ? -12.879 6.267 4.573 1.00 89.19 392 TRP A CA 1
ATOM 3051 C C . TRP A 1 392 ? -13.506 6.637 5.922 1.00 89.19 392 TRP A C 1
ATOM 3053 O O . TRP A 1 392 ? -12.807 6.727 6.933 1.00 89.19 392 TRP A O 1
ATOM 3063 N N . ARG A 1 393 ? -14.828 6.841 5.972 1.00 88.75 393 ARG A N 1
ATOM 3064 C CA . ARG A 1 393 ? -15.578 7.105 7.209 1.00 88.75 393 ARG A CA 1
ATOM 3065 C C . ARG A 1 393 ? -15.648 5.878 8.118 1.00 88.75 393 ARG A C 1
ATOM 3067 O O . ARG A 1 393 ? -15.710 6.051 9.337 1.00 88.75 393 ARG A O 1
ATOM 3074 N N . ALA A 1 394 ? -15.591 4.664 7.576 1.00 87.19 394 ALA A N 1
ATOM 3075 C CA . ALA A 1 394 ? -15.520 3.432 8.357 1.00 87.19 394 ALA A CA 1
ATOM 3076 C C . ALA A 1 394 ? -14.137 3.237 9.010 1.00 87.19 394 ALA A C 1
ATOM 3078 O O . ALA A 1 394 ? -14.071 2.784 10.158 1.00 87.19 394 ALA A O 1
ATOM 3079 N N . THR A 1 395 ? -13.059 3.656 8.336 1.00 77.12 395 THR A N 1
ATOM 3080 C CA . THR A 1 395 ? -11.667 3.476 8.783 1.00 77.12 395 THR A CA 1
ATOM 3081 C C . THR A 1 395 ? -11.134 4.714 9.527 1.00 77.12 395 THR A C 1
ATOM 3083 O O . THR A 1 395 ? -11.251 4.826 10.758 1.00 77.12 395 THR A O 1
ATOM 3086 N N . ASP A 1 396 ? -10.651 5.703 8.776 1.00 74.06 396 ASP A N 1
ATOM 3087 C CA . ASP A 1 396 ? -9.680 6.727 9.180 1.00 74.06 396 ASP A CA 1
ATOM 3088 C C . ASP A 1 396 ? -10.284 8.126 9.390 1.00 74.06 396 ASP A C 1
ATOM 3090 O O . ASP A 1 396 ? -9.683 8.993 10.037 1.00 74.06 396 ASP A O 1
ATOM 3094 N N . VAL A 1 397 ? -11.485 8.360 8.857 1.00 83.56 397 VAL A N 1
ATOM 3095 C CA . VAL A 1 397 ? -12.213 9.626 8.963 1.00 83.56 397 VAL A CA 1
ATOM 3096 C C . VAL A 1 397 ? -13.252 9.526 10.075 1.00 83.56 397 VAL A C 1
ATOM 3098 O O . VAL A 1 397 ? -14.038 8.586 10.159 1.00 83.56 397 VAL A O 1
ATOM 3101 N N . SER A 1 398 ? -13.273 10.528 10.948 1.00 81.56 398 SER A N 1
ATOM 3102 C CA . SER A 1 398 ? -14.215 10.631 12.066 1.00 81.56 398 SER A CA 1
ATOM 3103 C C . SER A 1 398 ? -14.869 12.008 12.102 1.00 81.56 398 SER A C 1
ATOM 3105 O O . SER A 1 398 ? -14.378 12.948 11.481 1.00 81.56 398 SER A O 1
ATOM 3107 N N . SER A 1 399 ? -15.950 12.152 12.863 1.00 79.25 399 SER A N 1
ATOM 3108 C CA . SER A 1 399 ? -16.569 13.446 13.152 1.00 79.25 399 SER A CA 1
ATOM 3109 C C . SER A 1 399 ? -16.686 13.657 14.653 1.00 79.25 399 SER A C 1
ATOM 3111 O O . SER A 1 399 ? -17.099 12.757 15.379 1.00 79.25 399 SER A O 1
ATOM 3113 N N . SER A 1 400 ? -16.357 14.853 15.131 1.00 67.62 400 SER A N 1
ATOM 3114 C CA . SER A 1 400 ? -16.567 15.238 16.527 1.00 67.62 400 SER A CA 1
ATOM 3115 C C . SER A 1 400 ? -16.750 16.745 16.628 1.00 67.62 400 SER A C 1
ATOM 3117 O O . SER A 1 400 ? -15.972 17.505 16.054 1.00 67.62 400 SER A O 1
ATOM 3119 N N . GLY A 1 401 ? -17.745 17.187 17.402 1.00 66.81 401 GLY A N 1
ATOM 3120 C CA . GLY A 1 401 ? -17.974 18.611 17.677 1.00 66.81 401 GLY A CA 1
ATOM 3121 C C . GLY A 1 401 ? -18.258 19.447 16.424 1.00 66.81 401 GLY A C 1
ATOM 3122 O O . GLY A 1 401 ? -17.729 20.547 16.306 1.00 66.81 401 GLY A O 1
ATOM 3123 N N . GLY A 1 402 ? -19.029 18.905 15.472 1.00 74.88 402 GLY A N 1
ATOM 3124 C CA . GLY A 1 402 ? -19.396 19.601 14.230 1.00 74.88 402 GLY A CA 1
ATOM 3125 C C . GLY A 1 402 ? -18.274 19.700 13.192 1.00 74.88 402 GLY A C 1
ATOM 3126 O O . GLY A 1 402 ? -18.366 20.500 12.267 1.00 74.88 402 GLY A O 1
ATOM 3127 N N . ARG A 1 403 ? -17.199 18.917 13.338 1.00 84.50 403 ARG A N 1
ATOM 3128 C CA . ARG A 1 403 ? -16.067 18.898 12.404 1.00 84.50 403 ARG A CA 1
ATOM 3129 C C . ARG A 1 403 ? -15.700 17.478 12.024 1.00 84.50 403 ARG A C 1
ATOM 3131 O O . ARG A 1 403 ? -15.733 16.580 12.867 1.00 84.50 403 ARG A O 1
ATOM 3138 N N . ILE A 1 404 ? -15.290 17.305 10.778 1.00 87.31 404 ILE A N 1
ATOM 3139 C CA . ILE A 1 404 ? -14.661 16.086 10.278 1.00 87.31 404 ILE A CA 1
ATOM 3140 C C . ILE A 1 404 ? -13.181 16.143 10.649 1.00 87.31 404 ILE A C 1
ATOM 3142 O O . ILE A 1 404 ? -12.562 17.204 10.588 1.00 87.31 404 ILE A O 1
ATOM 3146 N N . LYS A 1 405 ? -12.607 15.012 11.046 1.00 86.25 405 LYS A N 1
ATOM 3147 C CA . LYS A 1 405 ? -11.209 14.870 11.439 1.00 86.25 405 LYS A CA 1
ATOM 3148 C C . LYS A 1 405 ? -10.629 13.596 10.836 1.00 86.25 405 LYS A C 1
ATOM 3150 O O . LYS A 1 405 ? -11.153 12.511 11.088 1.00 86.25 405 LYS A O 1
ATOM 3155 N N . ALA A 1 406 ? -9.512 13.740 10.131 1.00 84.81 406 ALA A N 1
ATOM 3156 C CA . ALA A 1 406 ? -8.727 12.632 9.597 1.00 84.81 406 ALA A CA 1
ATOM 3157 C C . ALA A 1 406 ? -7.249 12.848 9.931 1.00 84.81 406 ALA A C 1
ATOM 3159 O O . ALA A 1 406 ? -6.776 13.988 9.934 1.00 84.81 406 ALA A O 1
ATOM 3160 N N . ALA A 1 407 ? -6.527 11.777 10.251 1.00 80.75 407 ALA A N 1
ATOM 3161 C CA . ALA A 1 407 ? -5.095 11.831 10.516 1.00 80.75 407 ALA A CA 1
ATOM 3162 C C . ALA A 1 407 ? -4.365 10.800 9.662 1.00 80.75 407 ALA A C 1
ATOM 3164 O O . ALA A 1 407 ? -4.832 9.672 9.540 1.00 80.75 407 ALA A O 1
ATOM 3165 N N . THR A 1 408 ? -3.233 11.177 9.076 1.00 78.69 408 THR A N 1
ATOM 3166 C CA . THR A 1 408 ? -2.430 10.257 8.272 1.00 78.69 408 THR A CA 1
ATOM 3167 C C . THR A 1 408 ? -0.959 10.662 8.225 1.00 78.69 408 THR A C 1
ATOM 3169 O O . THR A 1 408 ? -0.603 11.841 8.296 1.00 78.69 408 THR A O 1
ATOM 3172 N N . ALA A 1 409 ? -0.104 9.650 8.090 1.00 76.56 409 ALA A N 1
ATOM 3173 C CA . ALA A 1 409 ? 1.312 9.792 7.766 1.00 76.56 409 ALA A CA 1
ATOM 3174 C C . ALA A 1 409 ? 1.620 9.452 6.294 1.00 76.56 409 ALA A C 1
ATOM 3176 O O . ALA A 1 409 ? 2.778 9.461 5.884 1.00 76.56 409 ALA A O 1
ATOM 3177 N N . HIS A 1 410 ? 0.597 9.125 5.501 1.00 76.94 410 HIS A N 1
ATOM 3178 C CA . HIS A 1 410 ? 0.729 8.702 4.115 1.00 76.94 410 HIS A CA 1
ATOM 3179 C C . HIS A 1 410 ? 0.251 9.810 3.164 1.00 76.94 410 HIS A C 1
ATOM 3181 O O . HIS A 1 410 ? -0.913 10.212 3.240 1.00 76.94 410 HIS A O 1
ATOM 3187 N N . PRO A 1 411 ? 1.107 10.291 2.241 1.00 78.00 411 PRO A N 1
ATOM 3188 C CA . PRO A 1 411 ? 0.753 11.398 1.350 1.00 78.00 411 PRO A CA 1
ATOM 3189 C C . PRO A 1 411 ? -0.401 11.028 0.409 1.00 78.00 411 PRO A C 1
ATOM 3191 O O . PRO A 1 411 ? -1.260 11.856 0.124 1.00 78.00 411 PRO A O 1
ATOM 3194 N N . TRP A 1 412 ? -0.484 9.762 -0.001 1.00 79.88 412 TRP A N 1
ATOM 3195 C CA . TRP A 1 412 ? -1.549 9.271 -0.869 1.00 79.88 412 TRP A CA 1
ATOM 3196 C C . TRP A 1 412 ? -2.919 9.214 -0.163 1.00 79.88 412 TRP A C 1
ATOM 3198 O O . TRP A 1 412 ? -3.925 9.583 -0.760 1.00 79.88 412 TRP A O 1
ATOM 3208 N N . GLN A 1 413 ? -2.982 8.849 1.128 1.00 83.81 413 GLN A N 1
ATOM 3209 C CA . GLN A 1 413 ? -4.231 8.921 1.912 1.00 83.81 413 GLN A CA 1
ATOM 3210 C C . GLN A 1 413 ? -4.691 10.370 2.066 1.00 83.81 413 GLN A C 1
ATOM 3212 O O . GLN A 1 413 ? -5.871 10.680 1.927 1.00 83.81 413 GLN A O 1
ATOM 3217 N N . LEU A 1 414 ? -3.740 11.270 2.324 1.00 85.50 414 LEU A N 1
ATOM 3218 C CA . LEU A 1 414 ? -4.019 12.694 2.444 1.00 85.50 414 LEU A CA 1
ATOM 3219 C C . LEU A 1 414 ? -4.580 13.271 1.138 1.00 85.50 414 LEU A C 1
ATOM 3221 O O . LEU A 1 414 ? -5.549 14.028 1.165 1.00 85.50 414 LEU A O 1
ATOM 3225 N N . ALA A 1 415 ? -4.016 12.860 0.002 1.00 86.69 415 ALA A N 1
ATOM 3226 C CA . ALA A 1 415 ? -4.491 13.227 -1.324 1.00 86.69 415 ALA A CA 1
ATOM 3227 C C . ALA A 1 415 ? -5.952 12.786 -1.549 1.00 86.69 415 ALA A C 1
ATOM 3229 O O . ALA A 1 415 ? -6.753 13.576 -2.047 1.00 86.69 415 ALA A O 1
ATOM 3230 N N . TRP A 1 416 ? -6.342 11.585 -1.097 1.00 86.56 416 TRP A N 1
ATOM 3231 C CA . TRP A 1 416 ? -7.743 11.132 -1.113 1.00 86.56 416 TRP A CA 1
ATOM 3232 C C . TRP A 1 416 ? -8.665 12.000 -0.259 1.00 86.56 416 TRP A C 1
ATOM 3234 O O . TRP A 1 416 ? -9.742 12.381 -0.722 1.00 86.56 416 TRP A O 1
ATOM 3244 N N . TYR A 1 417 ? -8.257 12.353 0.963 1.00 88.12 417 TYR A N 1
ATOM 3245 C CA . TYR A 1 417 ? -9.066 13.220 1.825 1.00 88.12 417 TYR A CA 1
ATOM 3246 C C . TYR A 1 417 ? -9.303 14.586 1.178 1.00 88.12 417 TYR A C 1
ATOM 3248 O O . TYR A 1 417 ? -10.436 15.065 1.169 1.00 88.12 417 TYR A O 1
ATOM 3256 N N . ILE A 1 418 ? -8.262 15.170 0.577 1.00 88.25 418 ILE A N 1
ATOM 3257 C CA . ILE A 1 418 ? -8.346 16.441 -0.153 1.00 88.25 418 ILE A CA 1
ATOM 3258 C C . ILE A 1 418 ? -9.234 16.296 -1.399 1.00 88.25 418 ILE A C 1
ATOM 3260 O O . ILE A 1 418 ? -10.096 17.141 -1.630 1.00 88.25 418 ILE A O 1
ATOM 3264 N N . GLY A 1 419 ? -9.107 15.214 -2.173 1.00 87.31 419 GLY A N 1
ATOM 3265 C CA . GLY A 1 419 ? -9.962 14.967 -3.344 1.00 87.31 419 GLY A CA 1
ATOM 3266 C C . GLY A 1 419 ? -11.450 14.813 -2.988 1.00 87.31 419 GLY A C 1
ATOM 3267 O O . GLY A 1 419 ? -12.339 15.302 -3.699 1.00 87.31 419 GLY A O 1
ATOM 3268 N N . LEU A 1 420 ? -11.750 14.174 -1.852 1.00 88.25 420 LEU A N 1
ATOM 3269 C CA . LEU A 1 420 ? -13.119 13.953 -1.383 1.00 88.25 420 LEU A CA 1
ATOM 3270 C C . LEU A 1 420 ? -13.730 15.213 -0.757 1.00 88.25 420 LEU A C 1
ATOM 3272 O O . LEU A 1 420 ? -14.786 15.667 -1.206 1.00 88.25 420 LEU A O 1
ATOM 3276 N N . LEU A 1 421 ? -13.059 15.785 0.246 1.00 89.12 421 LEU A N 1
ATOM 3277 C CA . LEU A 1 421 ? -13.581 16.854 1.107 1.00 89.12 421 LEU A CA 1
ATOM 3278 C C . LEU A 1 421 ? -13.195 18.269 0.646 1.00 89.12 421 LEU A C 1
ATOM 3280 O O . LEU A 1 421 ? -13.803 19.250 1.087 1.00 89.12 421 LEU A O 1
ATOM 3284 N N . GLY A 1 422 ? -12.237 18.387 -0.273 1.00 85.88 422 GLY A N 1
ATOM 3285 C CA . GLY A 1 422 ? -11.682 19.659 -0.725 1.00 85.88 422 GLY A CA 1
ATOM 3286 C C . GLY A 1 422 ? -10.764 20.290 0.321 1.00 85.88 422 GLY A C 1
ATOM 3287 O O . GLY A 1 422 ? -10.113 19.600 1.106 1.00 85.88 422 GLY A O 1
ATOM 3288 N N . GLU A 1 423 ? -10.729 21.622 0.330 1.00 80.88 423 GLU A N 1
ATOM 3289 C CA . GLU A 1 423 ? -9.856 22.387 1.222 1.00 80.88 423 GLU A CA 1
ATOM 3290 C C . GLU A 1 423 ? -10.219 22.216 2.700 1.00 80.88 423 GLU A C 1
ATOM 3292 O O . GLU A 1 423 ? -11.388 22.285 3.095 1.00 80.88 423 GLU A O 1
ATOM 3297 N N . GLU A 1 424 ? -9.187 21.998 3.503 1.00 80.44 424 GLU A N 1
ATOM 3298 C CA . GLU A 1 424 ? -9.227 21.874 4.951 1.00 80.44 424 GLU A CA 1
ATOM 3299 C C . GLU A 1 424 ? -9.467 23.216 5.663 1.00 80.44 424 GLU A C 1
ATOM 3301 O O . GLU A 1 424 ? -9.077 24.278 5.190 1.00 80.44 424 GLU A O 1
ATOM 3306 N N . GLU A 1 425 ? -10.071 23.170 6.853 1.00 80.00 425 GLU A N 1
ATOM 3307 C CA . GLU A 1 425 ? -10.232 24.341 7.733 1.00 80.00 425 GLU A CA 1
ATOM 3308 C C . GLU A 1 425 ? -8.960 24.601 8.555 1.00 80.00 425 GLU A C 1
ATOM 3310 O O . GLU A 1 425 ? -8.616 25.738 8.866 1.00 80.00 425 GLU A O 1
ATOM 3315 N N . SER A 1 426 ? -8.283 23.533 8.990 1.00 76.19 426 SER A N 1
ATOM 3316 C CA . SER A 1 426 ? -7.071 23.644 9.806 1.00 76.19 426 SER A CA 1
ATOM 3317 C C . SER A 1 426 ? -6.199 22.393 9.738 1.00 76.19 426 SER A C 1
ATOM 3319 O O . SER A 1 426 ? -6.693 21.267 9.626 1.00 76.19 426 SER A O 1
ATOM 3321 N N . ILE A 1 427 ? -4.889 22.612 9.883 1.00 73.25 427 ILE A N 1
ATOM 3322 C CA . ILE A 1 427 ? -3.848 21.584 9.901 1.00 73.25 427 ILE A CA 1
ATOM 3323 C C . ILE A 1 427 ? -3.203 21.563 11.290 1.00 73.25 427 ILE A C 1
ATOM 3325 O O . ILE A 1 427 ? -2.856 22.597 11.858 1.00 73.25 427 ILE A O 1
ATOM 3329 N N . SER A 1 428 ? -3.012 20.372 11.848 1.00 63.84 428 SER A N 1
ATOM 3330 C CA . SER A 1 428 ? -2.221 20.156 13.063 1.00 63.84 428 SER A CA 1
ATOM 3331 C C . SER A 1 428 ? -1.466 18.840 12.937 1.00 63.84 428 SER A C 1
ATOM 3333 O O . SER A 1 428 ? -1.976 17.921 12.319 1.00 63.84 428 SER A O 1
ATOM 3335 N N . GLY A 1 429 ? -0.269 18.690 13.495 1.00 59.72 429 GLY A N 1
ATOM 3336 C CA . GLY A 1 429 ? 0.474 17.442 13.310 1.00 59.72 429 GLY A CA 1
ATOM 3337 C C . GLY A 1 429 ? 1.761 17.375 14.112 1.00 59.72 429 GLY A C 1
ATOM 3338 O O . GLY A 1 429 ? 2.279 18.389 14.578 1.00 59.72 429 GLY A O 1
ATOM 3339 N N . GLY A 1 430 ? 2.253 16.157 14.307 1.00 57.59 430 GLY A N 1
ATOM 3340 C CA . GLY A 1 430 ? 3.561 15.879 14.896 1.00 57.59 430 GLY A CA 1
ATOM 3341 C C . GLY A 1 430 ? 4.417 15.099 13.906 1.00 57.59 430 GLY A C 1
ATOM 3342 O O . GLY A 1 430 ? 3.889 14.517 12.965 1.00 57.59 430 GLY A O 1
ATOM 3343 N N . ALA A 1 431 ? 5.727 15.062 14.116 1.00 55.53 431 ALA A N 1
ATOM 3344 C CA . ALA A 1 431 ? 6.625 14.225 13.335 1.00 55.53 431 ALA A CA 1
ATOM 3345 C C . ALA A 1 431 ? 7.150 13.089 14.209 1.00 55.53 431 ALA A C 1
ATOM 3347 O O . ALA A 1 431 ? 7.633 13.289 15.330 1.00 55.53 431 ALA A O 1
ATOM 3348 N N . SER A 1 432 ? 7.058 11.878 13.680 1.00 52.09 432 SER A N 1
ATOM 3349 C CA . SER A 1 432 ? 7.765 10.739 14.240 1.00 52.09 432 SER A CA 1
ATOM 3350 C C . SER A 1 432 ? 9.248 10.840 13.901 1.00 52.09 432 SER A C 1
ATOM 3352 O O . SER A 1 432 ? 9.589 11.144 12.761 1.00 52.09 432 SER A O 1
ATOM 3354 N N . VAL A 1 433 ? 10.129 10.620 14.880 1.00 50.81 433 VAL A N 1
ATOM 3355 C CA . VAL A 1 433 ? 11.582 10.718 14.679 1.00 50.81 433 VAL A CA 1
ATOM 3356 C C . VAL A 1 433 ? 12.158 9.308 14.573 1.00 50.81 433 VAL A C 1
ATOM 3358 O O . VAL A 1 433 ? 12.157 8.551 15.547 1.00 50.81 433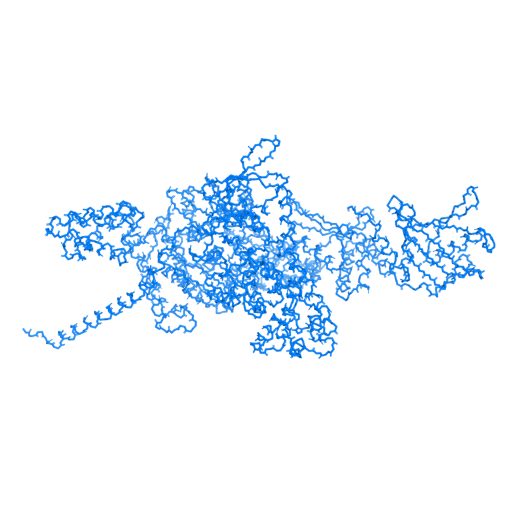 VAL A O 1
ATOM 3361 N N . THR A 1 434 ? 12.631 8.946 13.382 1.00 53.19 434 THR A N 1
ATOM 3362 C CA . THR A 1 434 ? 13.286 7.658 13.093 1.00 53.19 434 THR A CA 1
ATOM 3363 C C . THR A 1 434 ? 14.752 7.874 12.709 1.00 53.19 434 THR A C 1
ATOM 3365 O O . THR A 1 434 ? 15.156 9.012 12.478 1.00 53.19 434 THR A O 1
ATOM 3368 N N . LYS A 1 435 ? 15.560 6.802 12.660 1.00 49.88 435 LYS A N 1
ATOM 3369 C CA . LYS A 1 435 ? 16.969 6.891 12.224 1.00 49.88 435 LYS A CA 1
ATOM 3370 C C . LYS A 1 435 ? 17.095 7.361 10.763 1.00 49.88 435 LYS A C 1
ATOM 3372 O O . LYS A 1 435 ? 18.041 8.069 10.456 1.00 49.88 435 LYS A O 1
ATOM 3377 N N . GLU A 1 436 ? 16.103 7.048 9.924 1.00 42.06 436 GLU A N 1
ATOM 3378 C CA . GLU A 1 436 ? 16.036 7.420 8.499 1.00 42.06 436 GLU A CA 1
ATOM 3379 C C . GLU A 1 436 ? 15.490 8.835 8.241 1.00 42.06 436 GLU A C 1
ATOM 3381 O O . GLU A 1 436 ? 15.602 9.349 7.133 1.00 42.06 436 GLU A O 1
ATOM 3386 N N . GLY A 1 437 ? 14.874 9.479 9.240 1.00 49.53 437 GLY A N 1
ATOM 3387 C CA . GLY A 1 437 ? 14.280 10.806 9.073 1.00 49.53 437 GLY A CA 1
ATOM 3388 C C . GLY A 1 437 ? 13.014 11.045 9.893 1.00 49.53 437 GLY A C 1
ATOM 3389 O O . GLY A 1 437 ? 12.590 10.222 10.717 1.00 49.53 437 GLY A O 1
ATOM 3390 N N . ARG A 1 438 ? 12.399 12.210 9.666 1.00 58.16 438 ARG A N 1
ATOM 3391 C CA . ARG A 1 438 ? 11.089 12.571 10.218 1.00 58.16 438 ARG A CA 1
ATOM 3392 C C . ARG A 1 438 ? 9.989 12.062 9.296 1.00 58.16 438 ARG A C 1
ATOM 3394 O O . ARG A 1 438 ? 9.961 12.437 8.133 1.00 58.16 438 ARG A O 1
ATOM 3401 N N . ARG A 1 439 ? 9.068 11.237 9.805 1.00 58.94 439 ARG A N 1
ATOM 3402 C CA . ARG A 1 439 ? 7.812 10.944 9.087 1.00 58.94 439 ARG A CA 1
ATOM 3403 C C . ARG A 1 439 ? 6.697 11.804 9.699 1.00 58.94 439 ARG A C 1
ATOM 3405 O O . ARG A 1 439 ? 6.353 11.556 10.868 1.00 58.94 439 ARG A O 1
ATOM 3412 N N . PRO A 1 440 ? 6.179 12.823 8.982 1.00 65.06 440 PRO A N 1
ATOM 3413 C CA . PRO A 1 440 ? 5.068 13.647 9.448 1.00 65.06 440 PRO A CA 1
ATOM 3414 C C . PRO A 1 440 ? 3.819 12.793 9.668 1.00 65.06 440 PRO A C 1
ATOM 3416 O O . PRO A 1 440 ? 3.549 11.869 8.910 1.00 65.06 440 PRO A O 1
ATOM 3419 N N . ASN A 1 441 ? 3.046 13.102 10.703 1.00 71.06 441 ASN A N 1
ATOM 3420 C CA . ASN A 1 441 ? 1.690 12.603 10.886 1.00 71.06 441 ASN A CA 1
ATOM 3421 C C . ASN A 1 441 ? 0.775 13.815 11.064 1.00 71.06 441 ASN A C 1
ATOM 3423 O O . ASN A 1 441 ? 0.804 14.493 12.101 1.00 71.06 441 ASN A O 1
ATOM 3427 N N . VAL A 1 442 ? 0.009 14.107 10.019 1.00 76.25 442 VAL A N 1
ATOM 3428 C CA . VAL A 1 442 ? -0.816 15.304 9.915 1.00 76.25 442 VAL A CA 1
ATOM 3429 C C . VAL A 1 442 ? -2.264 14.941 10.210 1.00 76.25 442 VAL A C 1
ATOM 3431 O O . VAL A 1 442 ? -2.818 13.994 9.670 1.00 76.25 442 VAL A O 1
ATOM 3434 N N . THR A 1 443 ? -2.879 15.711 11.096 1.00 81.19 443 THR A N 1
ATOM 3435 C CA . THR A 1 443 ? -4.305 15.721 11.406 1.00 81.19 443 THR A CA 1
ATOM 3436 C C . THR A 1 443 ? -4.954 16.942 10.769 1.00 81.19 443 THR A C 1
ATOM 3438 O O . THR A 1 443 ? -4.677 18.080 11.160 1.00 81.19 443 THR A O 1
ATOM 3441 N N . MET A 1 444 ? -5.876 16.696 9.852 1.00 82.75 444 MET A N 1
ATOM 3442 C CA . MET A 1 444 ? -6.685 17.718 9.202 1.00 82.75 444 MET A CA 1
ATOM 3443 C C . MET A 1 444 ? -8.092 17.773 9.784 1.00 82.75 444 MET A C 1
ATOM 3445 O O . MET A 1 444 ? -8.600 16.788 10.337 1.00 82.75 444 MET A O 1
ATOM 3449 N N . ARG A 1 445 ? -8.719 18.945 9.657 1.00 86.12 445 ARG A N 1
ATOM 3450 C CA . ARG A 1 445 ? -10.120 19.156 10.020 1.00 86.12 445 ARG A CA 1
ATOM 3451 C C . ARG A 1 445 ? -10.882 19.844 8.898 1.00 86.12 445 ARG A C 1
ATOM 3453 O O . ARG A 1 445 ? -10.352 20.772 8.296 1.00 86.12 445 ARG A O 1
ATOM 3460 N N . TRP A 1 446 ? -12.129 19.434 8.690 1.00 90.38 446 TRP A N 1
ATOM 3461 C CA . TRP A 1 446 ? -13.058 20.045 7.734 1.00 90.38 446 TRP A CA 1
ATOM 3462 C C . TRP A 1 446 ? -14.397 20.380 8.399 1.00 90.38 446 TRP A C 1
ATOM 3464 O O . TRP A 1 446 ? -14.769 19.726 9.383 1.00 90.38 446 TRP A O 1
ATOM 3474 N N . PRO A 1 447 ? -15.146 21.352 7.851 1.00 89.00 447 PRO A N 1
ATOM 3475 C CA . PRO A 1 447 ? -16.528 21.591 8.247 1.00 89.00 447 PRO A CA 1
ATOM 3476 C C . PRO A 1 447 ? -17.412 20.373 7.932 1.00 89.00 447 PRO A C 1
ATOM 3478 O O . PRO A 1 447 ? -17.223 19.704 6.911 1.00 89.00 447 PRO A O 1
ATOM 3481 N N . LEU A 1 448 ? -18.381 20.078 8.806 1.00 86.25 448 LEU A N 1
ATOM 3482 C CA . LEU A 1 448 ? -19.307 18.947 8.639 1.00 86.25 448 LEU A CA 1
ATOM 3483 C C . LEU A 1 448 ? -20.174 19.087 7.378 1.00 86.25 448 LEU A C 1
ATOM 3485 O O . LEU A 1 448 ? -20.570 18.093 6.776 1.00 86.25 448 LEU A O 1
ATOM 3489 N N . GLU A 1 449 ? -20.400 20.314 6.916 1.00 88.00 449 GLU A N 1
ATOM 3490 C CA . GLU A 1 449 ? -21.133 20.634 5.693 1.00 88.00 449 GLU A CA 1
ATOM 3491 C C . GLU A 1 449 ? -20.555 19.924 4.459 1.00 88.00 449 GLU A C 1
ATOM 3493 O O . GLU A 1 449 ? -21.302 19.626 3.528 1.00 88.00 449 GLU A O 1
ATOM 3498 N N . LYS A 1 450 ? -19.251 19.606 4.444 1.00 90.38 450 LYS A N 1
ATOM 3499 C CA . LYS A 1 450 ? -18.622 18.849 3.348 1.00 90.38 450 LYS A CA 1
ATOM 3500 C C . LYS A 1 450 ? -19.160 17.423 3.250 1.00 90.38 450 LYS A C 1
ATOM 3502 O O . LYS A 1 450 ? -19.417 16.958 2.144 1.00 90.38 450 LYS A O 1
ATOM 3507 N N . GLU A 1 451 ? -19.372 16.755 4.384 1.00 90.81 451 GLU A N 1
ATOM 3508 C CA . GLU A 1 451 ? -19.997 15.427 4.428 1.00 90.81 451 GLU A CA 1
ATOM 3509 C C . GLU A 1 451 ? -21.436 15.503 3.922 1.00 90.81 451 GLU A C 1
ATOM 3511 O O . GLU A 1 451 ? -21.806 14.779 3.003 1.00 90.81 451 GLU A O 1
ATOM 3516 N N . ASN A 1 452 ? -22.223 16.446 4.443 1.00 90.69 452 ASN A N 1
ATOM 3517 C CA . ASN A 1 452 ? -23.617 16.611 4.031 1.00 90.69 452 ASN A CA 1
ATOM 3518 C C . ASN A 1 452 ? -23.740 16.899 2.525 1.00 90.69 452 ASN A C 1
ATOM 3520 O O . ASN A 1 452 ? -24.624 16.365 1.865 1.00 90.69 452 ASN A O 1
ATOM 3524 N N . GLN A 1 453 ? -22.823 17.681 1.944 1.00 90.75 453 GLN A N 1
ATOM 3525 C CA . GLN A 1 453 ? -22.785 17.924 0.498 1.00 90.75 453 GLN A CA 1
ATOM 3526 C C . GLN A 1 453 ? -22.499 16.662 -0.323 1.00 90.75 453 GLN A C 1
ATOM 3528 O O . GLN A 1 453 ? -23.073 16.523 -1.403 1.00 90.75 453 GLN A O 1
ATOM 3533 N N . ILE A 1 454 ? -21.620 15.774 0.158 1.00 92.81 454 ILE A N 1
ATOM 3534 C CA . ILE A 1 454 ? -21.329 14.492 -0.498 1.00 92.81 454 ILE A CA 1
ATOM 3535 C C . ILE A 1 454 ? -22.578 13.609 -0.468 1.00 92.81 454 ILE A C 1
ATOM 3537 O O . ILE A 1 454 ? -23.026 13.157 -1.519 1.00 92.81 454 ILE A O 1
ATOM 3541 N N . LEU A 1 455 ? -23.176 13.431 0.713 1.00 94.06 455 LEU A N 1
ATOM 3542 C CA . LEU A 1 455 ? -24.346 12.569 0.895 1.00 94.06 455 LEU A CA 1
ATOM 3543 C C . LEU A 1 455 ? -25.558 13.080 0.100 1.00 94.06 455 LEU A C 1
ATOM 3545 O O . LEU A 1 455 ? -26.178 12.322 -0.640 1.00 94.06 455 LEU A O 1
ATOM 3549 N N . LYS A 1 456 ? -25.823 14.391 0.148 1.00 93.25 456 LYS A N 1
ATOM 3550 C CA . LYS A 1 456 ? -26.931 15.039 -0.567 1.00 93.25 456 LYS A CA 1
ATOM 3551 C C . LYS A 1 456 ? -26.843 14.904 -2.085 1.00 93.25 456 LYS A C 1
ATOM 3553 O O . LYS A 1 456 ? -27.873 14.911 -2.759 1.00 93.25 456 LYS A O 1
ATOM 3558 N N . LYS A 1 457 ? -25.641 14.890 -2.662 1.00 90.19 457 LYS A N 1
ATOM 3559 C CA . LYS A 1 457 ? -25.446 14.845 -4.123 1.00 90.19 457 LYS A CA 1
ATOM 3560 C C . LYS A 1 457 ? -25.374 13.422 -4.678 1.00 90.19 457 LYS A C 1
ATOM 3562 O O . LYS A 1 457 ? -25.251 13.278 -5.890 1.00 90.19 457 LYS A O 1
ATOM 3567 N N . SER A 1 458 ? -25.434 12.406 -3.821 1.00 92.38 458 SER A N 1
ATOM 3568 C CA . SER A 1 458 ? -25.245 11.022 -4.232 1.00 92.38 458 SER A CA 1
ATOM 3569 C C . SER A 1 458 ? -26.507 10.430 -4.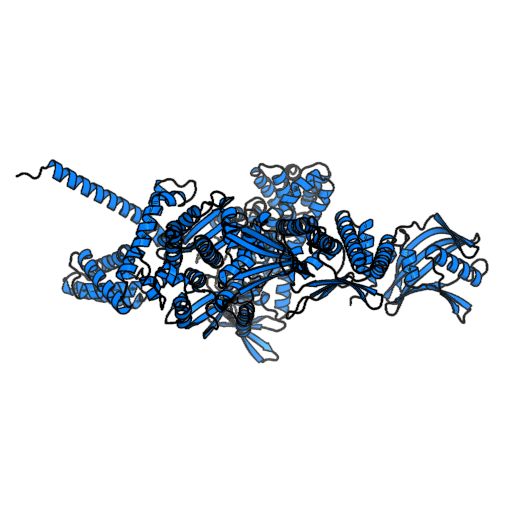860 1.00 92.38 458 SER A C 1
ATOM 3571 O O . SER A 1 458 ? -27.489 10.159 -4.168 1.00 92.38 458 SER A O 1
ATOM 3573 N N . GLY A 1 459 ? -26.459 10.194 -6.174 1.00 88.56 459 GLY A N 1
ATOM 3574 C CA . GLY A 1 459 ? -27.480 9.420 -6.886 1.00 88.56 459 GLY A CA 1
ATOM 3575 C C . GLY A 1 459 ? -27.379 7.920 -6.587 1.00 88.56 459 GLY A C 1
ATOM 3576 O O . GLY A 1 459 ? -28.384 7.208 -6.605 1.00 88.56 459 GLY A O 1
ATOM 3577 N N . TRP A 1 460 ? -26.185 7.435 -6.226 1.00 91.62 460 TRP A N 1
ATOM 3578 C CA . TRP A 1 460 ? -26.002 6.060 -5.768 1.00 91.62 460 TRP A CA 1
ATOM 3579 C C . TRP A 1 460 ? -26.756 5.803 -4.456 1.00 91.62 460 TRP A C 1
ATOM 3581 O O . TRP A 1 460 ? -27.536 4.857 -4.378 1.00 91.62 460 TRP A O 1
ATOM 3591 N N . LEU A 1 461 ? -26.635 6.680 -3.452 1.00 94.75 461 LEU A N 1
ATOM 3592 C CA . LEU A 1 461 ? -27.398 6.542 -2.206 1.00 94.75 461 LEU A CA 1
ATOM 3593 C C . LEU A 1 461 ? -28.909 6.570 -2.454 1.00 94.75 461 LEU A C 1
ATOM 3595 O O . LEU A 1 461 ? -29.636 5.770 -1.870 1.00 94.75 461 LEU A O 1
ATOM 3599 N N . GLU A 1 462 ? -29.379 7.447 -3.343 1.00 92.81 462 GLU A N 1
ATOM 3600 C CA . GLU A 1 462 ? -30.797 7.529 -3.695 1.00 92.81 462 GLU A CA 1
ATOM 3601 C C . GLU A 1 462 ? -31.309 6.239 -4.353 1.00 92.81 462 GLU A C 1
ATOM 3603 O O . GLU A 1 462 ? -32.372 5.746 -3.977 1.00 92.81 462 GLU A O 1
ATOM 3608 N N . SER A 1 463 ? -30.538 5.627 -5.255 1.00 91.12 463 SER A N 1
ATOM 3609 C CA . SER A 1 463 ? -30.904 4.345 -5.881 1.00 91.12 463 SER A CA 1
ATOM 3610 C C . SER A 1 463 ? -30.865 3.156 -4.903 1.00 91.12 463 SER A C 1
ATOM 3612 O O . SER A 1 463 ? -31.754 2.294 -4.922 1.00 91.12 463 SER A O 1
ATOM 3614 N N . VAL A 1 464 ? -29.897 3.120 -3.978 1.00 93.62 464 VAL A N 1
ATOM 3615 C CA . VAL A 1 464 ? -29.786 2.062 -2.957 1.00 93.62 464 VAL A CA 1
ATOM 3616 C C . VAL A 1 464 ? -30.852 2.203 -1.866 1.00 93.62 464 VAL A C 1
ATOM 3618 O O . VAL A 1 464 ? -31.451 1.199 -1.477 1.00 93.62 464 VAL A O 1
ATOM 3621 N N . LEU A 1 465 ? -31.174 3.415 -1.414 1.00 93.31 465 LEU A N 1
ATOM 3622 C CA . LEU A 1 465 ? -32.137 3.650 -0.326 1.00 93.31 465 LEU A CA 1
ATOM 3623 C C . LEU A 1 465 ? -33.571 3.894 -0.814 1.00 93.31 465 LEU A C 1
ATOM 3625 O O . LEU A 1 465 ? -34.512 3.752 -0.036 1.00 93.31 465 LEU A O 1
ATOM 3629 N N . GLY A 1 466 ? -33.755 4.261 -2.084 1.00 90.38 466 GLY A N 1
ATOM 3630 C CA . GLY A 1 466 ? -35.040 4.704 -2.636 1.00 90.38 466 GLY A CA 1
ATOM 3631 C C . GLY A 1 466 ? -35.459 6.111 -2.189 1.00 90.38 466 GLY A C 1
ATOM 3632 O O . GLY A 1 466 ? -36.618 6.481 -2.356 1.00 90.38 466 GLY A O 1
ATOM 3633 N N . ARG A 1 467 ? -34.551 6.877 -1.572 1.00 92.31 467 ARG A N 1
ATOM 3634 C CA . ARG A 1 467 ? -34.773 8.255 -1.109 1.00 92.31 467 ARG A CA 1
ATOM 3635 C C . ARG A 1 467 ? -33.456 9.012 -1.005 1.00 92.31 467 ARG A C 1
ATOM 3637 O O . ARG A 1 467 ? -32.416 8.422 -0.716 1.00 92.31 467 ARG A O 1
ATOM 3644 N N . ARG A 1 468 ? -33.527 10.332 -1.146 1.00 92.31 468 ARG A N 1
ATOM 3645 C CA . ARG A 1 468 ? -32.408 11.233 -0.862 1.00 92.31 468 ARG A CA 1
ATOM 3646 C C . ARG A 1 468 ? -32.160 11.340 0.646 1.00 92.31 468 ARG A C 1
ATOM 3648 O O . ARG A 1 468 ? -33.097 11.241 1.438 1.00 92.31 468 ARG A O 1
ATOM 3655 N N . VAL A 1 469 ? -30.901 11.555 1.022 1.00 93.44 469 VAL A N 1
ATOM 3656 C CA . VAL A 1 469 ? -30.470 11.818 2.401 1.00 93.44 469 VAL A CA 1
ATOM 3657 C C . VAL A 1 469 ? -29.641 13.099 2.447 1.00 93.44 469 VAL A C 1
ATOM 3659 O O . VAL A 1 469 ? -28.814 13.343 1.572 1.00 93.44 469 VAL A O 1
ATOM 3662 N N . GLU A 1 470 ? -29.857 13.933 3.458 1.00 89.31 470 GLU A N 1
ATOM 3663 C CA . GLU A 1 470 ? -29.249 15.266 3.566 1.00 89.31 470 GLU A CA 1
ATOM 3664 C C . GLU A 1 470 ? -28.068 15.305 4.551 1.00 89.31 470 GLU A C 1
ATOM 3666 O O . GLU A 1 470 ? -27.313 16.279 4.587 1.00 89.31 470 GLU A O 1
ATOM 3671 N N . GLY A 1 471 ? -27.867 14.246 5.340 1.00 90.06 471 GLY A N 1
ATOM 3672 C CA . GLY A 1 471 ? -26.765 14.163 6.294 1.00 90.06 471 GLY A CA 1
ATOM 3673 C C . GLY A 1 471 ? -26.569 12.779 6.905 1.00 90.06 471 GLY A C 1
ATOM 3674 O O . GLY A 1 471 ? -27.362 11.861 6.703 1.00 90.06 471 GLY A O 1
ATOM 3675 N N . TRP A 1 472 ? -25.496 12.641 7.685 1.00 90.62 472 TRP A N 1
ATOM 3676 C CA . TRP A 1 472 ? -25.050 11.356 8.234 1.00 90.62 472 TRP A CA 1
ATOM 3677 C C . TRP A 1 472 ? -26.111 10.647 9.090 1.00 90.62 472 TRP A C 1
ATOM 3679 O O . TRP A 1 472 ? -26.339 9.450 8.942 1.00 90.62 472 TRP A O 1
ATOM 3689 N N . ARG A 1 473 ? -26.799 11.382 9.972 1.00 88.94 473 ARG A N 1
ATOM 3690 C CA . ARG A 1 473 ? -27.842 10.792 10.826 1.00 88.94 473 ARG A CA 1
ATOM 3691 C C . ARG A 1 473 ? -29.052 10.323 10.036 1.00 88.94 473 ARG A C 1
ATOM 3693 O O . ARG A 1 473 ? -29.544 9.231 10.282 1.00 88.94 473 ARG A O 1
ATOM 3700 N N . GLU A 1 474 ? -29.470 11.103 9.047 1.00 92.00 474 GLU A N 1
ATOM 3701 C CA . GLU A 1 474 ? -30.556 10.701 8.162 1.00 92.00 474 GLU A CA 1
ATOM 3702 C C . GLU A 1 474 ? -30.188 9.456 7.343 1.00 92.00 474 GLU A C 1
ATOM 3704 O O . GLU A 1 474 ? -31.032 8.585 7.157 1.00 92.00 474 GLU A O 1
ATOM 3709 N N . LEU A 1 475 ? -28.927 9.333 6.912 1.00 95.06 475 LEU A N 1
ATOM 3710 C CA . LEU A 1 475 ? -28.421 8.132 6.248 1.00 95.06 475 LEU A CA 1
ATOM 3711 C C . LEU A 1 475 ? -28.530 6.892 7.146 1.00 95.06 475 LEU A C 1
ATOM 3713 O O . LEU A 1 475 ? -29.048 5.869 6.704 1.00 95.06 475 LEU A O 1
ATOM 3717 N N . VAL A 1 476 ? -28.079 6.981 8.401 1.00 94.50 476 VAL A N 1
ATOM 3718 C CA . VAL A 1 476 ? -28.185 5.867 9.361 1.00 94.50 476 VAL A CA 1
ATOM 3719 C C . VAL A 1 476 ? -29.650 5.479 9.592 1.00 94.50 476 VAL A C 1
ATOM 3721 O O . VAL A 1 476 ? -29.960 4.292 9.613 1.00 94.50 476 VAL A O 1
ATOM 3724 N N . ASP A 1 477 ? -30.550 6.455 9.713 1.00 93.00 477 ASP A N 1
ATOM 3725 C CA . ASP A 1 477 ? -31.983 6.227 9.942 1.00 93.00 477 ASP A CA 1
ATOM 3726 C C . ASP A 1 477 ? -32.716 5.687 8.699 1.00 93.00 477 ASP A C 1
ATOM 3728 O O . ASP A 1 477 ? -33.731 4.988 8.815 1.00 93.00 477 ASP A O 1
ATOM 3732 N N . ALA A 1 478 ? -32.230 6.018 7.500 1.00 94.81 478 ALA A N 1
ATOM 3733 C CA . ALA A 1 478 ? -32.789 5.552 6.234 1.00 94.81 478 ALA A CA 1
ATOM 3734 C C . ALA A 1 478 ? -32.502 4.065 5.972 1.00 94.81 478 ALA A C 1
ATOM 3736 O O . ALA A 1 478 ? -33.276 3.418 5.265 1.00 94.81 478 ALA A O 1
ATOM 3737 N N . ILE A 1 479 ? -31.435 3.511 6.557 1.00 96.12 479 ILE A N 1
ATOM 3738 C CA . ILE A 1 479 ? -31.120 2.083 6.460 1.00 96.12 479 ILE A CA 1
ATOM 3739 C C . ILE A 1 479 ? -32.157 1.279 7.257 1.00 96.12 479 ILE A C 1
ATOM 3741 O O . ILE A 1 479 ? -32.425 1.544 8.428 1.00 96.12 479 ILE A O 1
ATOM 3745 N N . GLY A 1 480 ? -32.752 0.274 6.611 1.00 94.69 480 GLY A N 1
ATOM 3746 C CA . GLY A 1 480 ? -33.645 -0.682 7.265 1.00 94.69 480 GLY A CA 1
ATOM 3747 C C . GLY A 1 480 ? -32.847 -1.750 8.004 1.00 94.69 480 GLY A C 1
ATOM 3748 O O . GLY A 1 480 ? -32.726 -2.865 7.503 1.00 94.69 480 GLY A O 1
ATOM 3749 N N . TRP A 1 481 ? -32.289 -1.417 9.169 1.00 96.50 481 TRP A N 1
ATOM 3750 C CA . TRP A 1 481 ? -31.402 -2.305 9.930 1.00 96.50 481 TRP A CA 1
ATOM 3751 C C . TRP A 1 481 ? -32.045 -3.641 10.296 1.00 96.50 481 TRP A C 1
ATOM 3753 O O . TRP A 1 481 ? -31.355 -4.656 10.295 1.00 96.50 481 TRP A O 1
ATOM 3763 N N . SER A 1 482 ? -33.358 -3.662 10.538 1.00 94.69 482 SER A N 1
ATOM 3764 C CA . SER A 1 482 ? -34.096 -4.911 10.783 1.00 94.69 482 SER A CA 1
ATOM 3765 C C . SER A 1 482 ? -34.038 -5.856 9.577 1.00 94.69 482 SER A C 1
ATOM 3767 O O . SER A 1 482 ? -33.795 -7.044 9.742 1.00 94.69 482 SER A O 1
ATOM 3769 N N . ARG A 1 483 ? -34.176 -5.316 8.356 1.00 94.81 483 ARG A N 1
ATOM 3770 C CA . ARG A 1 483 ? -34.071 -6.092 7.107 1.00 94.81 483 ARG A CA 1
ATOM 3771 C C . ARG A 1 483 ? -32.635 -6.515 6.811 1.00 94.81 483 ARG A C 1
ATOM 3773 O O . ARG A 1 483 ? -32.412 -7.587 6.266 1.00 94.81 483 ARG A O 1
ATOM 3780 N N . VAL A 1 484 ? -31.660 -5.670 7.154 1.00 96.81 484 VAL A N 1
ATOM 3781 C CA . VAL A 1 484 ? -30.233 -6.016 7.044 1.00 96.81 484 VAL A CA 1
ATOM 3782 C C . VAL A 1 484 ? -29.909 -7.198 7.958 1.00 96.81 484 VAL A C 1
ATOM 3784 O O . VAL A 1 484 ? -29.254 -8.133 7.514 1.00 96.81 484 VAL A O 1
ATOM 3787 N N . LEU A 1 485 ? -30.385 -7.174 9.207 1.00 96.94 485 LEU A N 1
ATOM 3788 C CA . LEU A 1 485 ? -30.205 -8.277 10.151 1.00 96.94 485 LEU A CA 1
ATOM 3789 C C . LEU A 1 485 ? -30.870 -9.561 9.643 1.00 96.94 485 LEU A C 1
ATOM 3791 O O . LEU A 1 485 ? -30.190 -10.575 9.557 1.00 96.94 485 LEU A O 1
ATOM 3795 N N . GLU A 1 486 ? -32.142 -9.491 9.242 1.00 96.19 486 GLU A N 1
ATOM 3796 C CA . GLU A 1 486 ? -32.894 -10.623 8.680 1.00 96.19 486 GLU A CA 1
ATOM 3797 C C . GLU A 1 486 ? -32.145 -11.258 7.499 1.00 96.19 486 GLU A C 1
ATOM 3799 O O . GLU A 1 486 ? -31.930 -12.467 7.462 1.00 96.19 486 GLU A O 1
ATOM 3804 N N . ARG A 1 487 ? -31.626 -10.437 6.576 1.00 95.50 487 ARG A N 1
ATOM 3805 C CA . ARG A 1 487 ? -30.867 -10.947 5.429 1.00 95.50 487 ARG A CA 1
ATOM 3806 C C . ARG A 1 487 ? -29.545 -11.614 5.826 1.00 95.50 487 ARG A C 1
ATOM 3808 O O . ARG A 1 487 ? -29.124 -12.563 5.173 1.00 95.50 487 ARG A O 1
ATOM 3815 N N . VAL A 1 488 ? -28.873 -11.134 6.874 1.00 95.50 488 VAL A N 1
ATOM 3816 C CA . VAL A 1 488 ? -27.654 -11.779 7.399 1.00 95.50 488 VAL A CA 1
ATOM 3817 C C . VAL A 1 488 ? -27.985 -13.090 8.118 1.00 95.50 488 VAL A C 1
ATOM 3819 O O . VAL A 1 488 ? -27.209 -14.038 8.015 1.00 95.50 488 VAL A O 1
ATOM 3822 N N . GLU A 1 489 ? -29.124 -13.166 8.810 1.00 94.44 489 GLU A N 1
ATOM 3823 C CA . GLU A 1 489 ? -29.619 -14.394 9.446 1.00 94.44 489 GLU A CA 1
ATOM 3824 C C . GLU A 1 489 ? -29.928 -15.482 8.410 1.00 94.44 489 GLU A C 1
ATOM 3826 O O . GLU A 1 489 ? -29.536 -16.628 8.605 1.00 94.44 489 GLU A O 1
ATOM 3831 N N . GLU A 1 490 ? -30.532 -15.125 7.273 1.00 94.25 490 GLU A N 1
ATOM 3832 C CA . GLU A 1 490 ? -30.769 -16.056 6.158 1.00 94.25 490 GLU A CA 1
ATOM 3833 C C . GLU A 1 490 ? -29.470 -16.645 5.584 1.00 94.25 490 GLU A C 1
ATOM 3835 O O . GLU A 1 490 ? -29.434 -17.809 5.195 1.00 94.25 490 GLU A O 1
ATOM 3840 N N . LEU A 1 491 ? -28.392 -15.856 5.543 1.00 92.50 491 LEU A N 1
ATOM 3841 C CA . LEU A 1 491 ? -27.087 -16.277 5.017 1.00 92.50 491 LEU A CA 1
ATOM 3842 C C . LEU A 1 491 ? -26.205 -16.964 6.073 1.00 92.50 491 LEU A C 1
ATOM 3844 O O . LEU A 1 491 ? -25.070 -17.347 5.777 1.00 92.50 491 LEU A O 1
ATOM 3848 N N . ALA A 1 492 ? -26.685 -17.104 7.312 1.00 89.12 492 ALA A N 1
ATOM 3849 C CA . ALA A 1 492 ? -25.866 -17.511 8.446 1.00 89.12 492 ALA A CA 1
ATOM 3850 C C . ALA A 1 492 ? -25.202 -18.881 8.250 1.00 89.12 492 ALA A C 1
ATOM 3852 O O . ALA A 1 492 ? -23.995 -19.022 8.474 1.00 89.12 492 ALA A O 1
ATOM 3853 N N . ASP A 1 493 ? -25.971 -19.866 7.786 1.00 87.38 493 ASP A N 1
ATOM 3854 C CA . ASP A 1 493 ? -25.481 -21.228 7.559 1.00 87.38 493 ASP A CA 1
ATOM 3855 C C . ASP A 1 493 ? -24.456 -21.293 6.420 1.00 87.38 493 ASP A C 1
ATOM 3857 O O . ASP A 1 493 ? -23.494 -22.060 6.484 1.00 87.38 493 ASP A O 1
ATOM 3861 N N . GLU A 1 494 ? -24.605 -20.439 5.407 1.00 89.38 494 GLU A N 1
ATOM 3862 C CA . GLU A 1 494 ? -23.686 -20.365 4.269 1.00 89.38 494 GLU A CA 1
ATOM 3863 C C . GLU A 1 494 ? -22.372 -19.653 4.607 1.00 89.38 494 GLU A C 1
ATOM 3865 O O . GLU A 1 494 ? -21.323 -19.972 4.044 1.00 89.38 494 GLU A O 1
ATOM 3870 N N . ILE A 1 495 ? -22.418 -18.688 5.529 1.00 90.62 495 ILE A N 1
ATOM 3871 C CA . ILE A 1 495 ? -21.254 -17.913 5.976 1.00 90.62 495 ILE A CA 1
ATOM 3872 C C . ILE A 1 495 ? -20.476 -18.660 7.063 1.00 90.62 495 ILE A C 1
ATOM 3874 O O . ILE A 1 495 ? -19.263 -18.484 7.182 1.00 90.62 495 ILE A O 1
ATOM 3878 N N . LYS A 1 496 ? -21.130 -19.519 7.854 1.00 88.12 496 LYS A N 1
ATOM 3879 C CA . LYS A 1 496 ? -20.502 -20.254 8.963 1.00 88.12 496 LYS A CA 1
ATOM 3880 C C . LYS A 1 496 ? -19.179 -20.955 8.588 1.00 88.12 496 LYS A C 1
ATOM 3882 O O . LYS A 1 496 ? -18.230 -20.833 9.366 1.00 88.12 496 LYS A O 1
ATOM 3887 N N . PRO A 1 497 ? -19.027 -21.617 7.421 1.00 87.06 497 PRO A N 1
ATOM 3888 C CA . PRO A 1 497 ? -17.754 -22.217 7.004 1.00 87.06 497 PRO A CA 1
ATOM 3889 C C . PRO A 1 497 ? -16.604 -21.216 6.800 1.00 87.06 497 PRO A C 1
ATOM 3891 O O . PRO A 1 497 ? -15.436 -21.614 6.794 1.00 87.06 497 PRO A O 1
ATOM 3894 N N . TRP A 1 498 ? -16.912 -19.930 6.617 1.00 88.56 498 TRP A N 1
ATOM 3895 C CA . TRP A 1 498 ? -15.941 -18.847 6.431 1.00 88.56 498 TRP A CA 1
ATOM 3896 C C . TRP A 1 498 ? -15.437 -18.277 7.764 1.00 88.56 498 TRP A C 1
ATOM 3898 O O . TRP A 1 498 ? -14.523 -17.455 7.779 1.00 88.56 498 TRP A O 1
ATOM 3908 N N . ILE A 1 499 ? -15.994 -18.707 8.898 1.00 87.25 499 ILE A N 1
ATOM 3909 C CA . ILE A 1 499 ? -15.592 -18.240 10.225 1.00 87.25 499 ILE A CA 1
ATOM 3910 C C . ILE A 1 499 ? -14.523 -19.175 10.797 1.00 87.25 499 ILE A C 1
ATOM 3912 O O . ILE A 1 499 ? -14.697 -20.391 10.883 1.00 87.25 499 ILE A O 1
ATOM 3916 N N . GLY A 1 500 ? -13.404 -18.591 11.219 1.00 77.12 500 GLY A N 1
ATOM 3917 C CA . GLY A 1 500 ? -12.290 -19.304 11.829 1.00 77.12 500 GLY A CA 1
ATOM 3918 C C . GLY A 1 500 ? -11.380 -20.048 10.838 1.00 77.12 500 GLY A C 1
ATOM 3919 O O . GLY A 1 500 ? -11.611 -20.090 9.622 1.00 77.12 500 GLY A O 1
ATOM 3920 N N . PRO A 1 501 ? -10.284 -20.638 11.348 1.00 70.19 501 PRO A N 1
ATOM 3921 C CA . PRO A 1 501 ? -9.362 -21.425 10.537 1.00 70.19 501 PRO A CA 1
ATOM 3922 C C . PRO A 1 501 ? -10.013 -22.702 9.979 1.00 70.19 501 PRO A C 1
ATOM 3924 O O . PRO A 1 501 ? -11.039 -23.177 10.466 1.00 70.19 501 PRO A O 1
ATOM 3927 N N . GLU A 1 502 ? -9.370 -23.316 8.979 1.00 70.50 502 GLU A N 1
ATOM 3928 C CA . GLU A 1 502 ? -9.810 -24.600 8.392 1.00 70.50 502 GLU A CA 1
ATOM 3929 C C . GLU A 1 502 ? -10.056 -25.683 9.427 1.00 70.50 502 GLU A C 1
ATOM 3931 O O . GLU A 1 502 ? -11.015 -26.441 9.320 1.00 70.50 502 GLU A O 1
ATOM 3936 N N . ARG A 1 503 ? -9.193 -25.703 10.441 1.00 73.69 503 ARG A N 1
ATOM 3937 C CA . ARG A 1 503 ? -9.164 -26.709 11.498 1.00 73.69 503 ARG A CA 1
ATOM 3938 C C . ARG A 1 503 ? -10.134 -26.428 12.647 1.00 73.69 503 ARG A C 1
ATOM 3940 O O . ARG A 1 503 ? -10.190 -27.255 13.548 1.00 73.69 503 ARG A O 1
ATOM 3947 N N . ALA A 1 504 ? -10.823 -25.282 12.653 1.00 78.19 504 ALA A N 1
ATOM 3948 C CA . ALA A 1 504 ? -11.828 -24.989 13.672 1.00 78.19 504 ALA A CA 1
ATOM 3949 C C . ALA A 1 504 ? -12.971 -26.000 13.569 1.00 78.19 504 ALA A C 1
ATOM 3951 O O . ALA A 1 504 ? -13.439 -26.293 12.463 1.00 78.19 504 ALA A O 1
ATOM 3952 N N . ASP A 1 505 ? -13.398 -26.522 14.715 1.00 80.69 505 ASP A N 1
ATOM 3953 C CA . ASP A 1 505 ? -14.543 -27.420 14.776 1.00 80.69 505 ASP A CA 1
ATOM 3954 C C . ASP A 1 505 ? -15.866 -26.648 14.626 1.00 80.69 505 ASP A C 1
ATOM 3956 O O . ASP A 1 505 ? -15.930 -25.415 14.715 1.00 80.69 505 ASP A O 1
ATOM 3960 N N . ASP A 1 506 ? -16.950 -27.376 14.364 1.00 83.31 506 ASP A N 1
ATOM 3961 C CA . ASP A 1 506 ? -18.254 -26.755 14.134 1.00 83.31 506 ASP A CA 1
ATOM 3962 C C . ASP A 1 506 ? -18.810 -26.050 15.379 1.00 83.31 506 ASP A C 1
ATOM 3964 O O . ASP A 1 506 ? -19.610 -25.123 15.232 1.00 83.31 506 ASP A O 1
ATOM 3968 N N . ALA A 1 507 ? -18.389 -26.444 16.586 1.00 84.56 507 ALA A N 1
ATOM 3969 C CA . ALA A 1 507 ? -18.826 -25.829 17.837 1.00 84.56 507 ALA A CA 1
ATOM 3970 C C . ALA A 1 507 ? -18.144 -24.470 18.065 1.00 84.56 507 ALA A C 1
ATOM 3972 O O . ALA A 1 507 ? -18.803 -23.509 18.466 1.00 84.56 507 ALA A O 1
ATOM 3973 N N . GLU A 1 508 ? -16.852 -24.361 17.753 1.00 81.31 508 GLU A N 1
ATOM 3974 C CA . GLU A 1 508 ? -16.093 -23.112 17.756 1.00 81.31 508 GLU A CA 1
ATOM 3975 C C . GLU A 1 508 ? -16.686 -22.124 16.742 1.00 81.31 508 GLU A C 1
ATOM 3977 O O . GLU A 1 508 ? -16.953 -20.967 17.083 1.00 81.31 508 GLU A O 1
ATOM 3982 N N . ARG A 1 509 ? -16.984 -22.592 15.521 1.00 85.19 509 ARG A N 1
ATOM 3983 C CA . ARG A 1 509 ? -17.639 -21.779 14.480 1.00 85.19 509 ARG A CA 1
ATOM 3984 C C . ARG A 1 509 ? -19.021 -21.300 14.901 1.00 85.19 509 ARG A C 1
ATOM 3986 O O . ARG A 1 509 ? -19.335 -20.124 14.743 1.00 85.19 509 ARG A O 1
ATOM 3993 N N . GLU A 1 510 ? -19.828 -22.193 15.468 1.00 86.88 510 GLU A N 1
ATOM 3994 C CA . GLU A 1 510 ? -21.160 -21.874 15.987 1.00 86.88 510 GLU A CA 1
ATOM 3995 C C . GLU A 1 510 ? -21.095 -20.817 17.099 1.00 86.88 510 GLU A C 1
ATOM 3997 O O . GLU A 1 510 ? -21.856 -19.848 17.092 1.00 86.88 510 GLU A O 1
ATOM 4002 N N . GLY A 1 511 ? -20.158 -20.964 18.041 1.00 85.56 511 GLY A N 1
ATOM 4003 C CA . GLY A 1 511 ? -19.961 -20.013 19.133 1.00 85.56 511 GLY A CA 1
ATOM 4004 C C . GLY A 1 511 ? -19.559 -18.621 18.641 1.00 85.56 511 GLY A C 1
ATOM 4005 O O . GLY A 1 511 ? -20.118 -17.617 19.095 1.00 85.56 511 GLY A O 1
ATOM 4006 N N . LEU A 1 512 ? -18.628 -18.550 17.684 1.00 86.50 512 LEU A N 1
ATOM 4007 C CA . LEU A 1 512 ? -18.208 -17.290 17.066 1.00 86.50 512 LEU A CA 1
ATOM 4008 C C . LEU A 1 512 ? -19.346 -16.643 16.273 1.00 86.50 512 LEU A C 1
ATOM 4010 O O . LEU A 1 512 ? -19.604 -15.452 16.451 1.00 86.50 512 LEU A O 1
ATOM 4014 N N . MET A 1 513 ? -20.064 -17.424 15.466 1.00 89.25 513 MET A N 1
ATOM 4015 C CA . MET A 1 513 ? -21.188 -16.939 14.669 1.00 89.25 513 MET A CA 1
ATOM 4016 C C . MET A 1 513 ? -22.290 -16.344 15.549 1.00 89.25 513 MET A C 1
ATOM 4018 O O . MET A 1 513 ? -22.692 -15.200 15.343 1.00 89.25 513 MET A O 1
ATOM 4022 N N . ARG A 1 514 ? -22.717 -17.059 16.600 1.00 88.75 514 ARG A N 1
ATOM 4023 C CA . ARG A 1 514 ? -23.731 -16.569 17.551 1.00 88.75 514 ARG A CA 1
ATOM 4024 C C . ARG A 1 514 ? -23.325 -15.257 18.206 1.00 88.75 514 ARG A C 1
ATOM 4026 O O . ARG A 1 514 ? -24.151 -14.358 18.353 1.00 88.75 514 ARG A O 1
ATOM 4033 N N . ARG A 1 515 ? -22.052 -15.125 18.585 1.00 88.00 515 ARG A N 1
ATOM 4034 C CA . ARG A 1 515 ? -21.529 -13.882 19.157 1.00 88.00 515 ARG A CA 1
ATOM 4035 C C . ARG A 1 515 ? -21.582 -12.736 18.149 1.00 88.00 515 ARG A C 1
ATOM 4037 O O . ARG A 1 515 ? -22.067 -11.661 18.488 1.00 88.00 515 ARG A O 1
ATOM 4044 N N . MET A 1 516 ? -21.070 -12.949 16.938 1.00 91.12 516 MET A N 1
ATOM 4045 C CA . MET A 1 516 ? -21.032 -11.919 15.897 1.00 91.12 516 MET A CA 1
ATOM 4046 C C . MET A 1 516 ? -22.447 -11.476 15.500 1.00 91.12 516 MET A C 1
ATOM 4048 O O . MET A 1 516 ? -22.711 -10.278 15.404 1.00 91.12 516 MET A O 1
ATOM 4052 N N . LEU A 1 517 ? -23.372 -12.428 15.363 1.00 92.94 517 LEU A N 1
ATOM 4053 C CA . LEU A 1 517 ? -24.778 -12.162 15.081 1.00 92.94 517 LEU A CA 1
ATOM 4054 C C . LEU A 1 517 ? -25.450 -11.393 16.226 1.00 92.94 517 LEU A C 1
ATOM 4056 O O . LEU A 1 517 ? -26.140 -10.409 15.978 1.00 92.94 517 LEU A O 1
ATOM 4060 N N . GLY A 1 518 ? -25.175 -11.758 17.483 1.00 90.75 518 GLY A N 1
ATOM 4061 C CA . GLY A 1 518 ? -25.651 -11.017 18.653 1.00 90.75 518 GLY A CA 1
ATOM 4062 C C . GLY A 1 518 ? -25.148 -9.569 18.696 1.00 90.75 518 GLY A C 1
ATOM 4063 O O . GLY A 1 518 ? -25.911 -8.658 19.015 1.00 90.75 518 GLY A O 1
ATOM 4064 N N . GLU A 1 519 ? -23.887 -9.325 18.323 1.00 92.25 519 GLU A N 1
ATOM 4065 C CA . GLU A 1 519 ? -23.336 -7.968 18.206 1.00 92.25 519 GLU A CA 1
ATOM 4066 C C . GLU A 1 519 ? -24.048 -7.150 17.105 1.00 92.25 519 GLU A C 1
ATOM 4068 O O . GLU A 1 519 ? -24.367 -5.979 17.333 1.00 92.25 519 GLU A O 1
ATOM 4073 N N . LEU A 1 520 ? -24.341 -7.752 15.943 1.00 94.00 520 LEU A N 1
ATOM 4074 C CA . LEU A 1 520 ? -25.098 -7.104 14.862 1.00 94.00 520 LEU A CA 1
ATOM 4075 C C . LEU A 1 520 ? -26.554 -6.829 15.267 1.00 94.00 520 LEU A C 1
ATOM 4077 O O . LEU A 1 520 ? -27.050 -5.725 15.041 1.00 94.00 520 LEU A O 1
ATOM 4081 N N . ALA A 1 521 ? -27.217 -7.789 15.914 1.00 94.25 521 ALA A N 1
ATOM 4082 C CA . ALA A 1 521 ? -28.591 -7.654 16.390 1.00 94.25 521 ALA A CA 1
ATOM 4083 C C . ALA A 1 521 ? -28.729 -6.536 17.433 1.00 94.25 521 ALA A C 1
ATOM 4085 O O . ALA A 1 521 ? -29.653 -5.723 17.364 1.00 94.25 521 ALA A O 1
ATOM 4086 N N . LEU A 1 522 ? -27.768 -6.434 18.362 1.00 91.62 522 LEU A N 1
ATOM 4087 C CA . LEU A 1 522 ? -27.698 -5.326 19.315 1.00 91.62 522 LEU A CA 1
ATOM 4088 C C . LEU A 1 522 ? -27.565 -3.980 18.600 1.00 91.62 522 LEU A C 1
ATOM 4090 O O . LEU A 1 522 ? -28.273 -3.034 18.943 1.00 91.62 522 LEU A O 1
ATOM 4094 N N . PHE A 1 523 ? -26.683 -3.874 17.606 1.00 93.94 523 PHE A N 1
ATOM 4095 C CA . PHE A 1 523 ? -26.554 -2.639 16.842 1.00 93.94 523 PHE A CA 1
ATOM 4096 C C . PHE A 1 523 ? -27.861 -2.286 16.113 1.00 93.94 523 PHE A C 1
ATOM 4098 O O . PHE A 1 523 ? -28.370 -1.179 16.293 1.00 93.94 523 PHE A O 1
ATOM 4105 N N . ALA A 1 524 ? -28.433 -3.232 15.362 1.00 95.06 524 ALA A N 1
ATOM 4106 C CA . ALA A 1 524 ? -29.655 -3.034 14.586 1.00 95.06 524 ALA A CA 1
ATOM 4107 C C . ALA A 1 524 ? -30.835 -2.598 15.468 1.00 95.06 524 ALA A C 1
ATOM 4109 O O . ALA A 1 524 ? -31.501 -1.609 15.166 1.00 95.06 524 ALA A O 1
ATOM 4110 N N . HIS A 1 525 ? -31.040 -3.262 16.610 1.00 93.12 525 HIS A N 1
ATOM 4111 C CA . HIS A 1 525 ? -32.115 -2.923 17.541 1.00 93.12 525 HIS A CA 1
ATOM 4112 C C . HIS A 1 525 ? -32.002 -1.487 18.071 1.00 93.12 525 HIS A C 1
ATOM 4114 O O . HIS A 1 525 ? -32.990 -0.754 18.114 1.00 93.12 525 HIS A O 1
ATOM 4120 N N . PHE A 1 526 ? -30.800 -1.060 18.472 1.00 92.88 526 PHE A N 1
ATOM 4121 C CA . PHE A 1 526 ? -30.597 0.293 18.997 1.00 92.88 526 PHE A CA 1
ATOM 4122 C C . PHE A 1 526 ? -30.621 1.357 17.897 1.00 92.88 526 PHE A C 1
ATOM 4124 O O . PHE A 1 526 ? -31.057 2.475 18.168 1.00 92.88 526 PHE A O 1
ATOM 4131 N N . ALA A 1 527 ? -30.179 1.032 16.680 1.00 93.19 527 ALA A N 1
ATOM 4132 C CA . ALA A 1 527 ? -30.283 1.927 15.535 1.00 93.19 527 ALA A CA 1
ATOM 4133 C C . ALA A 1 527 ? -31.756 2.188 15.172 1.00 93.19 527 ALA A C 1
ATOM 4135 O O . ALA A 1 527 ? -32.155 3.343 15.049 1.00 93.19 527 ALA A O 1
ATOM 4136 N N . GLU A 1 528 ? -32.592 1.146 15.125 1.00 94.00 528 GLU A N 1
ATOM 4137 C CA . GLU A 1 528 ? -34.037 1.287 14.880 1.00 94.00 528 GLU A CA 1
ATOM 4138 C C . GLU A 1 528 ? -34.747 2.001 16.033 1.00 94.00 528 GLU A C 1
ATOM 4140 O O . GLU A 1 528 ? -35.579 2.873 15.806 1.00 94.00 528 GLU A O 1
ATOM 4145 N N . ALA A 1 529 ? -34.392 1.696 17.285 1.00 91.31 529 ALA A N 1
ATOM 4146 C CA . ALA A 1 529 ? -34.983 2.361 18.445 1.00 91.31 529 ALA A CA 1
ATOM 4147 C C . ALA A 1 529 ? -34.631 3.855 18.537 1.00 91.31 529 ALA A C 1
ATOM 4149 O O . ALA A 1 529 ? -35.383 4.619 19.144 1.00 91.31 529 ALA A O 1
ATOM 4150 N N . ARG A 1 530 ? -33.485 4.263 17.981 1.00 92.25 530 ARG A N 1
ATOM 4151 C CA . ARG A 1 530 ? -33.045 5.661 17.925 1.00 92.25 530 ARG A CA 1
ATOM 4152 C C . ARG A 1 530 ? -33.688 6.438 16.777 1.00 92.25 530 ARG A C 1
ATOM 4154 O O . ARG A 1 530 ? -33.721 7.663 16.842 1.00 92.25 530 ARG A O 1
ATOM 4161 N N . LYS A 1 531 ? -34.157 5.753 15.738 1.00 91.50 531 LYS A N 1
ATOM 4162 C CA . LYS A 1 531 ? -34.623 6.345 14.482 1.00 91.50 531 LYS A CA 1
ATOM 4163 C C . LYS A 1 531 ? -35.582 7.516 14.705 1.00 91.50 531 LYS A C 1
ATOM 4165 O O . LYS A 1 531 ? -36.589 7.383 15.397 1.00 91.50 531 LYS A O 1
ATOM 4170 N N . GLY A 1 532 ? -35.266 8.665 14.107 1.00 86.44 532 GLY A N 1
ATOM 4171 C CA . GLY A 1 532 ? -36.060 9.890 14.234 1.00 86.44 532 GLY A CA 1
ATOM 4172 C C . GLY A 1 532 ? -35.879 10.667 15.545 1.00 86.44 532 GLY A C 1
ATOM 4173 O O . GLY A 1 532 ? -36.498 11.718 15.692 1.00 86.44 532 GLY A O 1
ATOM 4174 N N . LEU A 1 533 ? -35.033 10.206 16.476 1.00 88.44 533 LEU A N 1
ATOM 4175 C CA . LEU A 1 533 ? -34.723 10.903 17.730 1.00 88.44 533 LEU A CA 1
ATOM 4176 C C . LEU A 1 533 ? -33.378 11.632 17.644 1.00 88.44 533 LEU A C 1
ATOM 4178 O O . LEU A 1 533 ? -32.344 11.055 17.297 1.00 88.44 533 LEU A O 1
ATOM 4182 N N . GLY A 1 534 ? -33.360 12.899 18.063 1.00 85.38 534 GLY A N 1
ATOM 4183 C CA . GLY A 1 534 ? -32.110 13.646 18.227 1.00 85.38 534 GLY A CA 1
ATOM 4184 C C . GLY A 1 534 ? -31.262 13.128 19.401 1.00 85.38 534 GLY A C 1
ATOM 4185 O O . GLY A 1 534 ? -31.769 12.482 20.317 1.00 85.38 534 GLY A O 1
ATOM 4186 N N . ASP A 1 535 ? -29.969 13.469 19.445 1.00 84.06 535 ASP A N 1
ATOM 4187 C CA . ASP A 1 535 ? -29.023 12.989 20.476 1.00 84.06 535 ASP A CA 1
ATOM 4188 C C . ASP A 1 535 ? -29.509 13.212 21.919 1.00 84.06 535 ASP A C 1
ATOM 4190 O O . ASP A 1 535 ? -29.322 12.367 22.799 1.00 84.06 535 ASP A O 1
ATOM 4194 N N . GLY A 1 536 ? -30.138 14.363 22.174 1.00 86.25 536 GLY A N 1
ATOM 4195 C CA . GLY A 1 536 ? -30.676 14.712 23.488 1.00 86.25 536 GLY A CA 1
ATOM 4196 C C . GLY A 1 536 ? -31.892 13.873 23.880 1.00 86.25 536 GLY A C 1
ATOM 4197 O O . GLY A 1 536 ? -31.977 13.423 25.024 1.00 86.25 536 GLY A O 1
ATOM 4198 N N . GLU A 1 537 ? -32.810 13.645 22.942 1.00 91.25 537 GLU A N 1
ATOM 4199 C CA . GLU A 1 537 ? -34.005 12.819 23.143 1.00 91.25 537 GLU A CA 1
ATOM 4200 C C . GLU A 1 537 ? -33.619 11.358 23.320 1.00 91.25 537 GLU A C 1
ATOM 4202 O O . GLU A 1 537 ? -34.022 10.732 24.298 1.00 91.25 537 GLU A O 1
ATOM 4207 N N . TRP A 1 538 ? -32.726 10.855 22.469 1.00 91.25 538 TRP A N 1
ATOM 4208 C CA . TRP A 1 538 ? -32.208 9.501 22.580 1.00 91.25 538 TRP A CA 1
ATOM 4209 C C . TRP A 1 538 ? -31.493 9.256 23.910 1.00 91.25 538 TRP A C 1
ATOM 4211 O O . TRP A 1 538 ? -31.707 8.235 24.564 1.00 91.25 538 TRP A O 1
ATOM 4221 N N . ARG A 1 539 ? -30.674 10.208 24.380 1.00 89.50 539 ARG A N 1
ATOM 4222 C CA . ARG A 1 539 ? -30.037 10.095 25.701 1.00 89.50 539 ARG A CA 1
ATOM 4223 C C . ARG A 1 539 ? -31.071 10.038 26.833 1.00 89.50 539 ARG A C 1
ATOM 4225 O O . ARG A 1 539 ? -30.848 9.310 27.800 1.00 89.50 539 ARG A O 1
ATOM 4232 N N . ARG A 1 540 ? -32.178 10.786 26.740 1.00 90.19 540 ARG A N 1
ATOM 4233 C CA . ARG A 1 540 ? -33.271 10.726 27.729 1.00 90.19 540 ARG A CA 1
ATOM 4234 C C . ARG A 1 540 ? -33.983 9.380 27.678 1.00 90.19 540 ARG A C 1
ATOM 4236 O O . ARG A 1 540 ? -34.138 8.760 28.723 1.00 90.19 540 ARG A O 1
ATOM 4243 N N . GLU A 1 541 ? -34.323 8.906 26.486 1.00 91.94 541 GLU A N 1
ATOM 4244 C CA . GLU A 1 541 ? -34.973 7.611 26.278 1.00 91.94 541 GLU A CA 1
ATOM 4245 C C . GLU A 1 541 ? -34.118 6.458 26.828 1.00 91.94 541 GLU A C 1
ATOM 4247 O O . GLU A 1 541 ? -34.600 5.634 27.606 1.00 91.94 541 GLU A O 1
ATOM 4252 N N . ARG A 1 542 ? -32.807 6.448 26.542 1.00 93.06 542 ARG A N 1
ATOM 4253 C CA . ARG A 1 542 ? -31.871 5.477 27.136 1.00 93.06 542 ARG A CA 1
ATOM 4254 C C . ARG A 1 542 ? -31.843 5.554 28.659 1.00 93.06 542 ARG A C 1
ATOM 4256 O O . ARG A 1 542 ? -31.806 4.514 29.309 1.00 93.06 542 ARG A O 1
ATOM 4263 N N . ALA A 1 543 ? -31.872 6.757 29.235 1.00 92.44 543 ALA A N 1
ATOM 4264 C CA . ALA A 1 543 ? -31.893 6.926 30.686 1.00 92.44 543 ALA A CA 1
ATOM 4265 C C . ALA A 1 543 ? -33.182 6.375 31.316 1.00 92.44 543 ALA A C 1
ATOM 4267 O O . ALA A 1 543 ? -33.100 5.751 32.370 1.00 92.44 543 ALA A O 1
ATOM 4268 N N . VAL A 1 544 ? -34.335 6.551 30.663 1.00 93.62 544 VAL A N 1
ATOM 4269 C CA . VAL A 1 544 ? -35.630 6.001 31.106 1.00 93.62 544 VAL A CA 1
ATOM 4270 C C . VAL A 1 544 ? -35.649 4.475 31.005 1.00 93.62 544 VAL A C 1
ATOM 4272 O O . VAL A 1 544 ? -36.081 3.786 31.926 1.00 93.62 544 VAL A O 1
ATOM 4275 N N . ARG A 1 545 ? -35.144 3.907 29.906 1.00 93.12 545 ARG A N 1
ATOM 4276 C CA . ARG A 1 545 ? -35.039 2.445 29.763 1.00 93.12 545 ARG A CA 1
ATOM 4277 C C . ARG A 1 545 ? -34.088 1.846 30.795 1.00 93.12 545 ARG A C 1
ATOM 4279 O O . ARG A 1 545 ? -34.392 0.817 31.393 1.00 93.12 545 ARG A O 1
ATOM 4286 N N . LEU A 1 546 ? -32.961 2.513 31.038 1.00 93.25 546 LEU A N 1
ATOM 4287 C CA . LEU A 1 546 ? -31.979 2.069 32.018 1.00 93.25 546 LEU A CA 1
ATOM 4288 C C . LEU A 1 546 ? -32.485 2.223 33.459 1.00 93.25 546 LEU A C 1
ATOM 4290 O O . LEU A 1 546 ? -32.169 1.373 34.282 1.00 93.25 546 LEU A O 1
ATOM 4294 N N . SER A 1 547 ? -33.291 3.241 33.781 1.00 94.94 547 SER A N 1
ATOM 4295 C CA . SER A 1 547 ? -33.858 3.386 35.130 1.00 94.94 547 SER A CA 1
ATOM 4296 C C . SER A 1 547 ? -34.835 2.260 35.467 1.00 94.94 547 SER A C 1
ATOM 4298 O O . SER A 1 547 ? -34.743 1.687 36.549 1.00 94.94 547 SER A O 1
ATOM 4300 N N . ARG A 1 548 ? -35.690 1.857 34.518 1.00 93.19 548 ARG A N 1
ATOM 4301 C CA . ARG A 1 548 ? -36.570 0.681 34.673 1.00 93.19 548 ARG A CA 1
ATOM 4302 C C . ARG A 1 548 ? -35.775 -0.602 34.909 1.00 93.19 548 ARG A C 1
ATOM 4304 O O . ARG A 1 548 ? -36.170 -1.450 35.704 1.00 93.19 548 ARG A O 1
ATOM 4311 N N . ALA A 1 549 ? -34.633 -0.741 34.241 1.00 90.81 549 ALA A N 1
ATOM 4312 C CA . ALA A 1 549 ? -33.763 -1.887 34.453 1.00 90.81 549 ALA A CA 1
ATOM 4313 C C . ALA A 1 549 ? -33.052 -1.844 35.813 1.00 90.81 549 ALA A C 1
ATOM 4315 O O . ALA A 1 549 ? -32.960 -2.867 36.478 1.00 90.81 549 ALA A O 1
ATOM 4316 N N . VAL A 1 550 ? -32.605 -0.668 36.263 1.00 93.06 550 VAL A N 1
ATOM 4317 C CA . VAL A 1 550 ? -32.060 -0.463 37.617 1.00 93.06 550 VAL A CA 1
ATOM 4318 C C . VAL A 1 550 ? -33.084 -0.857 38.688 1.00 93.06 550 VAL A C 1
ATOM 4320 O O . VAL A 1 550 ? -32.731 -1.531 39.658 1.00 93.06 550 VAL A O 1
ATOM 4323 N N . GLU A 1 551 ? -34.351 -0.488 38.503 1.00 93.19 551 GLU A N 1
ATOM 4324 C CA . GLU A 1 551 ? -35.449 -0.897 39.385 1.00 93.19 551 GLU A CA 1
ATOM 4325 C C . GLU A 1 551 ? -35.592 -2.413 39.452 1.00 93.19 551 GLU A C 1
ATOM 4327 O O . GLU A 1 551 ? -35.604 -2.983 40.543 1.00 93.19 551 GLU A O 1
ATOM 4332 N N . ALA A 1 552 ? -35.637 -3.074 38.296 1.00 90.50 552 ALA A N 1
ATOM 4333 C CA . ALA A 1 552 ? -35.750 -4.525 38.228 1.00 90.50 552 ALA A CA 1
ATOM 4334 C C . ALA A 1 552 ? -34.538 -5.233 38.863 1.00 90.50 552 ALA A C 1
ATOM 4336 O O . ALA A 1 552 ? -34.709 -6.129 39.687 1.00 90.50 552 ALA A O 1
ATOM 4337 N N . LEU A 1 553 ? -33.316 -4.800 38.533 1.00 88.81 553 LEU A N 1
ATOM 4338 C CA . LEU A 1 553 ? -32.063 -5.402 39.010 1.00 88.81 553 LEU A CA 1
ATOM 4339 C C . LEU A 1 553 ? -31.852 -5.238 40.516 1.00 88.81 553 LEU A C 1
ATOM 4341 O O . LEU A 1 553 ? -31.234 -6.089 41.148 1.00 88.81 553 LEU A O 1
ATOM 4345 N N . SER A 1 554 ? -32.371 -4.157 41.096 1.00 88.38 554 SER A N 1
ATOM 4346 C CA . SER A 1 554 ? -32.322 -3.924 42.542 1.00 88.38 554 SER A CA 1
ATOM 4347 C C . SER A 1 554 ? -33.480 -4.579 43.306 1.00 88.38 554 SER A C 1
ATOM 4349 O O . SER A 1 554 ? -33.637 -4.339 44.502 1.00 88.38 554 SER A O 1
ATOM 4351 N N . GLY A 1 555 ? -34.344 -5.355 42.638 1.00 85.81 555 GLY A N 1
ATOM 4352 C CA . GLY A 1 555 ? -35.548 -5.913 43.262 1.00 85.81 555 GLY A CA 1
ATOM 4353 C C . GLY A 1 555 ? -36.495 -4.831 43.798 1.00 85.81 555 GLY A C 1
ATOM 4354 O O . GLY A 1 555 ? -37.164 -5.035 44.808 1.00 85.81 555 GLY A O 1
ATOM 4355 N N . GLY A 1 556 ? -36.505 -3.650 43.169 1.00 85.19 556 GLY A N 1
ATOM 4356 C CA . GLY A 1 556 ? -37.301 -2.489 43.570 1.00 85.19 556 GLY A CA 1
ATOM 4357 C C . GLY A 1 556 ? -36.710 -1.644 44.704 1.00 85.19 556 GLY A C 1
ATOM 4358 O O . GLY A 1 556 ? -37.348 -0.671 45.114 1.00 85.19 556 GLY A O 1
ATOM 4359 N N . ARG A 1 557 ? -35.512 -1.969 45.215 1.00 85.38 557 ARG A N 1
ATOM 4360 C CA . ARG A 1 557 ? -34.852 -1.206 46.295 1.00 85.38 557 ARG A CA 1
ATOM 4361 C C . ARG A 1 557 ? -34.345 0.160 45.827 1.00 85.38 557 ARG A C 1
ATOM 4363 O O . ARG A 1 557 ? -34.380 1.119 46.594 1.00 85.38 557 ARG A O 1
ATOM 4370 N N . ILE A 1 558 ? -33.930 0.274 44.565 1.00 88.56 558 ILE A N 1
ATOM 4371 C CA . ILE A 1 558 ? -33.562 1.540 43.922 1.00 88.56 558 ILE A CA 1
ATOM 4372 C C . ILE A 1 558 ? -34.667 1.876 42.923 1.00 88.56 558 ILE A C 1
ATOM 4374 O O . ILE A 1 558 ? -34.703 1.299 41.841 1.00 88.56 558 ILE A O 1
ATOM 4378 N N . ARG A 1 559 ? -35.571 2.796 43.281 1.00 90.94 559 ARG A N 1
ATOM 4379 C CA . ARG A 1 559 ? -36.771 3.112 42.485 1.00 90.94 559 ARG A CA 1
ATOM 4380 C C . ARG A 1 559 ? -37.056 4.599 42.342 1.00 90.94 559 ARG A C 1
ATOM 4382 O O . ARG A 1 559 ? -36.554 5.408 43.121 1.00 90.94 559 ARG A O 1
ATOM 4389 N N . GLY A 1 560 ? -37.869 4.949 41.351 1.00 90.44 560 GLY A N 1
ATOM 4390 C CA . GLY A 1 560 ? -38.278 6.315 41.054 1.00 90.44 560 GLY A CA 1
ATOM 4391 C C . GLY A 1 560 ? -37.080 7.221 40.779 1.00 90.44 560 GLY A C 1
ATOM 4392 O O . GLY A 1 560 ? -36.184 6.888 40.000 1.00 90.44 560 GLY A O 1
ATOM 4393 N N . GLU A 1 561 ? -37.031 8.365 41.460 1.00 90.50 561 GLU A N 1
ATOM 4394 C CA . GLU A 1 561 ? -35.981 9.368 41.261 1.00 90.50 561 GLU A CA 1
ATOM 4395 C C . GLU A 1 561 ? -34.566 8.808 41.504 1.00 90.50 561 GLU A C 1
ATOM 4397 O O . GLU A 1 561 ? -33.624 9.160 40.788 1.00 90.50 561 GLU A O 1
ATOM 4402 N N . HIS A 1 562 ? -34.392 7.892 42.467 1.00 91.50 562 HIS A N 1
ATOM 4403 C CA . HIS A 1 562 ? -33.089 7.274 42.741 1.00 91.50 562 HIS A CA 1
ATOM 4404 C C . HIS A 1 562 ? -32.612 6.409 41.571 1.00 91.50 562 HIS A C 1
ATOM 4406 O O . HIS A 1 562 ? -31.434 6.476 41.209 1.00 91.50 562 HIS A O 1
ATOM 4412 N N . ALA A 1 563 ? -33.517 5.662 40.933 1.00 92.88 563 ALA A N 1
ATOM 4413 C CA . ALA A 1 563 ? -33.202 4.855 39.755 1.00 92.88 563 ALA A CA 1
ATOM 4414 C C . ALA A 1 563 ? -32.860 5.728 38.543 1.00 92.88 563 ALA A C 1
ATOM 4416 O O . ALA A 1 563 ? -31.879 5.465 37.845 1.00 92.88 563 ALA A O 1
ATOM 4417 N N . GLU A 1 564 ? -33.601 6.817 38.323 1.00 93.38 564 GLU A N 1
ATOM 4418 C CA . GLU A 1 564 ? -33.298 7.782 37.260 1.00 93.38 564 GLU A CA 1
ATOM 4419 C C . GLU A 1 564 ? -31.944 8.471 37.462 1.00 93.38 564 GLU A C 1
ATOM 4421 O O . GLU A 1 564 ? -31.148 8.600 36.523 1.00 93.38 564 GLU A O 1
ATOM 4426 N N . ARG A 1 565 ? -31.648 8.905 38.694 1.00 94.38 565 ARG A N 1
ATOM 4427 C CA . ARG A 1 565 ? -30.362 9.522 39.048 1.00 94.38 565 ARG A CA 1
ATOM 4428 C C . ARG A 1 565 ? -29.212 8.535 38.864 1.00 94.38 565 ARG A C 1
ATOM 4430 O O . ARG A 1 565 ? -28.168 8.938 38.337 1.00 94.38 565 ARG A O 1
ATOM 4437 N N . LEU A 1 566 ? -29.401 7.264 39.233 1.00 94.44 566 LEU A N 1
ATOM 4438 C CA . LEU A 1 566 ? -28.404 6.215 39.020 1.00 94.44 566 LEU A CA 1
ATOM 4439 C C . LEU A 1 566 ? -28.185 5.942 37.529 1.00 94.44 566 LEU A C 1
ATOM 4441 O O . LEU A 1 566 ? -27.044 5.969 37.076 1.00 94.44 566 LEU A O 1
ATOM 4445 N N . ALA A 1 567 ? -29.254 5.782 36.747 1.00 94.38 567 ALA A N 1
ATOM 4446 C CA . ALA A 1 567 ? -29.180 5.562 35.304 1.00 94.38 567 ALA A CA 1
ATOM 4447 C C . ALA A 1 567 ? -28.427 6.695 34.583 1.00 94.38 567 ALA A C 1
ATOM 4449 O O . ALA A 1 567 ? -27.503 6.446 33.804 1.00 94.38 567 ALA A O 1
ATOM 4450 N N . ARG A 1 568 ? -28.732 7.962 34.904 1.00 93.44 568 ARG A N 1
ATOM 4451 C CA . ARG A 1 568 ? -27.999 9.123 34.363 1.00 93.44 568 ARG A CA 1
ATOM 4452 C C . ARG A 1 568 ? -26.528 9.126 34.779 1.00 93.44 568 ARG A C 1
ATOM 4454 O O . ARG A 1 568 ? -25.668 9.546 34.000 1.00 93.44 568 ARG A O 1
ATOM 4461 N N . ALA A 1 569 ? -26.220 8.690 36.000 1.00 93.69 569 ALA A N 1
ATOM 4462 C CA . ALA A 1 569 ? -24.845 8.582 36.468 1.00 93.69 569 ALA A CA 1
ATOM 4463 C C . ALA A 1 569 ? -24.084 7.455 35.750 1.00 93.69 569 ALA A C 1
ATOM 4465 O O . ALA A 1 569 ? -22.938 7.677 35.367 1.00 93.69 569 ALA A O 1
ATOM 4466 N N . ILE A 1 570 ? -24.723 6.309 35.490 1.00 92.88 570 ILE A N 1
ATOM 4467 C CA . ILE A 1 570 ? -24.163 5.195 34.710 1.00 92.88 570 ILE A CA 1
ATOM 4468 C C . ILE A 1 570 ? -23.866 5.634 33.273 1.00 92.88 570 ILE A C 1
ATOM 4470 O O . ILE A 1 570 ? -22.742 5.450 32.808 1.00 92.88 570 ILE A O 1
ATOM 4474 N N . ILE A 1 571 ? -24.813 6.290 32.593 1.00 91.00 571 ILE A N 1
ATOM 4475 C CA . ILE A 1 571 ? -24.594 6.819 31.234 1.00 91.00 571 ILE A CA 1
ATOM 4476 C C . ILE A 1 571 ? -23.425 7.809 31.232 1.00 91.00 571 ILE A C 1
ATOM 4478 O O . ILE A 1 571 ? -22.486 7.675 30.452 1.00 91.00 571 ILE A O 1
ATOM 4482 N N . SER A 1 572 ? -23.412 8.759 32.172 1.00 88.75 572 SER A N 1
ATOM 4483 C CA . SER A 1 572 ? -22.317 9.728 32.299 1.00 88.75 572 SER A CA 1
ATOM 4484 C C . SER A 1 572 ? -20.964 9.055 32.579 1.00 88.75 572 SER A C 1
ATOM 4486 O O . SER A 1 572 ? -19.926 9.525 32.106 1.00 88.75 572 SER A O 1
ATOM 4488 N N . TYR A 1 573 ? -20.961 7.952 33.332 1.00 88.12 573 TYR A N 1
ATOM 4489 C CA . TYR A 1 573 ? -19.773 7.143 33.588 1.00 88.12 573 TYR A CA 1
ATOM 4490 C C . TYR A 1 573 ? -19.273 6.469 32.303 1.00 88.12 573 TYR A C 1
ATOM 4492 O O . TYR A 1 573 ? -18.079 6.548 31.995 1.00 88.12 573 TYR A O 1
ATOM 4500 N N . ALA A 1 574 ? -20.183 5.852 31.545 1.00 85.81 574 ALA A N 1
ATOM 4501 C CA . ALA A 1 574 ? -19.901 5.154 30.294 1.00 85.81 574 ALA A CA 1
ATOM 4502 C C . ALA A 1 574 ? -19.413 6.099 29.181 1.00 85.81 574 ALA A C 1
ATOM 4504 O O . ALA A 1 574 ? -18.485 5.756 28.451 1.00 85.81 574 ALA A O 1
ATOM 4505 N N . GLU A 1 575 ? -19.961 7.314 29.112 1.00 81.75 575 GLU A N 1
ATOM 4506 C CA . GLU A 1 575 ? -19.591 8.370 28.156 1.00 81.75 575 GLU A CA 1
ATOM 4507 C C . GLU A 1 575 ? -18.262 9.079 28.506 1.00 81.75 575 GLU A C 1
ATOM 4509 O O . GLU A 1 575 ? -17.845 10.015 27.829 1.00 81.75 575 GLU A O 1
ATOM 4514 N N . GLY A 1 576 ? -17.554 8.632 29.551 1.00 79.06 576 GLY A N 1
ATOM 4515 C CA . GLY A 1 576 ? -16.186 9.070 29.846 1.00 79.06 576 GLY A CA 1
ATOM 4516 C C . GLY A 1 576 ? -16.048 10.100 30.969 1.00 79.06 576 GLY A C 1
ATOM 4517 O O . GLY A 1 576 ? -14.925 10.400 31.379 1.00 79.06 576 GLY A O 1
ATOM 4518 N N . HIS A 1 577 ? -17.138 10.569 31.584 1.00 83.25 577 HIS A N 1
ATOM 4519 C CA . HIS A 1 577 ? -17.087 11.474 32.743 1.00 83.25 577 HIS A CA 1
ATOM 4520 C C . HIS A 1 577 ? -16.873 10.731 34.072 1.00 83.25 577 HIS A C 1
ATOM 4522 O O . HIS A 1 577 ? -17.462 11.074 35.102 1.00 83.25 577 HIS A O 1
ATOM 4528 N N . LYS A 1 578 ? -15.984 9.729 34.073 1.00 83.19 578 LYS A N 1
ATOM 4529 C CA . LYS A 1 578 ? -15.810 8.746 35.157 1.00 83.19 578 LYS A CA 1
ATOM 4530 C C . LYS A 1 578 ? -15.659 9.376 36.540 1.00 83.19 578 LYS A C 1
ATOM 4532 O O . LYS A 1 578 ? -16.326 8.948 37.473 1.00 83.19 578 LYS A O 1
ATOM 4537 N N . LYS A 1 579 ? -14.825 10.415 36.690 1.00 81.75 579 LYS A N 1
ATOM 4538 C CA . LYS A 1 579 ? -14.579 11.066 37.994 1.00 81.75 579 LYS A CA 1
ATOM 4539 C C . LYS A 1 579 ? -15.843 11.735 38.551 1.00 81.75 579 LYS A C 1
ATOM 4541 O O . LYS A 1 579 ? -16.183 11.535 39.713 1.00 81.75 579 LYS A O 1
ATOM 4546 N N . LYS A 1 580 ? -16.553 12.498 37.712 1.00 85.38 580 LYS A N 1
ATOM 4547 C CA . LYS A 1 580 ? -17.785 13.211 38.092 1.00 85.38 580 LYS A CA 1
ATOM 4548 C C . LYS A 1 580 ? -18.937 12.235 38.335 1.00 85.38 580 LYS A C 1
ATOM 4550 O O . LYS A 1 580 ? -19.664 12.379 39.312 1.00 85.38 580 LYS A O 1
ATOM 4555 N N . ALA A 1 581 ? -19.074 11.229 37.476 1.00 89.50 581 ALA A N 1
ATOM 4556 C CA . ALA A 1 581 ? -20.089 10.194 37.600 1.00 89.50 581 ALA A CA 1
ATOM 4557 C C . ALA A 1 581 ? -19.876 9.327 38.849 1.00 89.50 581 ALA A C 1
ATOM 4559 O O . ALA A 1 581 ? -20.819 9.128 39.605 1.00 89.50 581 ALA A O 1
ATOM 4560 N N . LYS A 1 582 ? -18.632 8.915 39.138 1.00 89.50 582 LYS A N 1
ATOM 4561 C CA . LYS A 1 582 ? -18.291 8.173 40.361 1.00 89.50 582 LYS A CA 1
ATOM 4562 C C . LYS A 1 582 ? -18.714 8.934 41.616 1.00 89.50 582 LYS A C 1
ATOM 4564 O O . LYS A 1 582 ? -19.347 8.351 42.481 1.00 89.50 582 LYS A O 1
ATOM 4569 N N . GLY A 1 583 ? -18.446 10.241 41.685 1.00 89.44 583 GLY A N 1
ATOM 4570 C CA . GLY A 1 583 ? -18.902 11.069 42.809 1.00 89.44 583 GLY A CA 1
ATOM 4571 C C . GLY A 1 583 ? -20.426 11.078 42.978 1.00 89.44 583 GLY A C 1
ATOM 4572 O O . GLY A 1 583 ? -20.919 10.992 44.097 1.00 89.44 583 GLY A O 1
ATOM 4573 N N . ARG A 1 584 ? -21.183 11.117 41.874 1.00 91.19 584 ARG A N 1
ATOM 4574 C CA . ARG A 1 584 ? -22.655 11.046 41.907 1.00 91.19 584 ARG A CA 1
ATOM 4575 C C . ARG A 1 584 ? -23.165 9.684 42.382 1.00 91.19 584 ARG A C 1
ATOM 4577 O O . ARG A 1 584 ? -24.095 9.657 43.177 1.00 91.19 584 ARG A O 1
ATOM 4584 N N . ILE A 1 585 ? -22.543 8.594 41.930 1.00 92.62 585 ILE A N 1
ATOM 4585 C CA . ILE A 1 585 ? -22.882 7.220 42.339 1.00 92.62 585 ILE A CA 1
ATOM 4586 C C . ILE A 1 585 ? -22.612 7.030 43.838 1.00 92.62 585 ILE A C 1
ATOM 4588 O O . ILE A 1 585 ? -23.476 6.554 44.563 1.00 92.62 585 ILE A O 1
ATOM 4592 N N . GLU A 1 586 ? -21.449 7.472 44.324 1.00 90.75 586 GLU A N 1
ATOM 4593 C CA . GLU A 1 586 ? -21.081 7.379 45.746 1.00 90.75 586 GLU A CA 1
ATOM 4594 C C . GLU A 1 586 ? -22.010 8.213 46.643 1.00 90.75 586 GLU A C 1
ATOM 4596 O O . GLU A 1 586 ? -22.381 7.778 47.732 1.00 90.75 586 GLU A O 1
ATOM 4601 N N . ASN A 1 587 ? -22.423 9.401 46.192 1.00 92.00 587 ASN A N 1
ATOM 4602 C CA . ASN A 1 587 ? -23.386 10.219 46.931 1.00 92.00 587 ASN A CA 1
ATOM 4603 C C . ASN A 1 587 ? -24.772 9.565 46.976 1.00 92.00 587 ASN A C 1
ATOM 4605 O O . ASN A 1 587 ? -25.406 9.577 48.027 1.00 92.00 587 ASN A O 1
ATOM 4609 N N . LEU A 1 588 ? -25.214 8.959 45.870 1.00 92.38 588 LEU A N 1
ATOM 4610 C CA . LEU A 1 588 ? -26.482 8.234 45.819 1.00 92.38 588 LEU A CA 1
ATOM 4611 C C . LEU A 1 588 ? -26.471 7.013 46.751 1.00 92.38 588 LEU A C 1
ATOM 4613 O O . LEU A 1 588 ? -27.444 6.781 47.457 1.00 92.38 588 LEU A O 1
ATOM 4617 N N . ALA A 1 589 ? -25.360 6.273 46.811 1.00 90.88 589 ALA A N 1
ATOM 4618 C CA . ALA A 1 589 ? -25.207 5.145 47.729 1.00 90.88 589 ALA A CA 1
ATOM 4619 C C . ALA A 1 589 ? -25.318 5.567 49.207 1.00 90.88 589 ALA A C 1
ATOM 4621 O O . ALA A 1 589 ? -25.961 4.882 49.999 1.00 90.88 589 ALA A O 1
ATOM 4622 N N . LYS A 1 590 ? -24.735 6.716 49.581 1.00 89.31 590 LYS A N 1
ATOM 4623 C CA . LYS A 1 590 ? -24.864 7.280 50.938 1.00 89.31 590 LYS A CA 1
ATOM 4624 C C . LYS A 1 590 ? -26.299 7.692 51.265 1.00 89.31 590 LYS A C 1
ATOM 4626 O O . LYS A 1 590 ? -26.758 7.463 52.377 1.00 89.31 590 LYS A O 1
ATOM 4631 N N . GLU A 1 591 ? -26.988 8.301 50.305 1.00 90.25 591 GLU A N 1
ATOM 4632 C CA . GLU A 1 591 ? -28.389 8.706 50.444 1.00 90.25 591 GLU A CA 1
ATOM 4633 C C . GLU A 1 591 ? -29.301 7.483 50.632 1.00 90.25 591 GLU A C 1
ATOM 4635 O O . GLU A 1 591 ? -30.098 7.444 51.569 1.00 90.25 591 GLU A O 1
ATOM 4640 N N . LEU A 1 592 ? -29.113 6.442 49.812 1.00 88.44 592 LEU A N 1
ATOM 4641 C CA . LEU A 1 592 ? -29.855 5.182 49.903 1.00 88.44 592 LEU A CA 1
ATOM 4642 C C . LEU A 1 592 ? -29.618 4.453 51.231 1.00 88.44 592 LEU A C 1
ATOM 4644 O O . LEU A 1 592 ? -30.570 3.928 51.799 1.00 88.44 592 LEU A O 1
ATOM 4648 N N . ALA A 1 593 ? -28.396 4.474 51.769 1.00 87.75 593 ALA A N 1
ATOM 4649 C CA . ALA A 1 593 ? -28.104 3.907 53.088 1.00 87.75 593 ALA A CA 1
ATOM 4650 C C . ALA A 1 593 ? -28.954 4.550 54.200 1.00 87.75 593 ALA A C 1
ATOM 4652 O O . ALA A 1 593 ? -29.484 3.854 55.065 1.00 87.75 593 ALA A O 1
ATOM 4653 N N . GLY A 1 594 ? -29.142 5.875 54.139 1.00 84.44 594 GLY A N 1
ATOM 4654 C CA . GLY A 1 594 ? -29.995 6.610 55.074 1.00 84.44 594 GLY A CA 1
ATOM 4655 C C . GLY A 1 594 ? -31.482 6.277 54.924 1.00 84.44 594 GLY A C 1
ATOM 4656 O O . GLY A 1 594 ? -32.165 6.073 55.925 1.00 84.44 594 GLY A O 1
ATOM 4657 N N . VAL A 1 595 ? -31.977 6.172 53.685 1.00 85.69 595 VAL A N 1
ATOM 4658 C CA . VAL A 1 595 ? -33.383 5.831 53.388 1.00 85.69 595 VAL A CA 1
ATOM 4659 C C . VAL A 1 595 ? -33.716 4.394 53.799 1.00 85.69 595 VAL A C 1
ATOM 4661 O O . VAL A 1 595 ? -34.774 4.146 54.375 1.00 85.69 595 VAL A O 1
ATOM 4664 N N . LEU A 1 596 ? -32.806 3.456 53.533 1.00 83.31 596 LEU A N 1
ATOM 4665 C CA . LEU A 1 596 ? -32.979 2.030 53.822 1.00 83.31 596 LEU A CA 1
ATOM 4666 C C . LEU A 1 596 ? -32.641 1.665 55.278 1.00 83.31 596 LEU A C 1
ATOM 4668 O O . LEU A 1 596 ? -32.946 0.554 55.700 1.00 83.31 596 LEU A O 1
ATOM 4672 N N . LYS A 1 597 ? -32.060 2.595 56.055 1.00 84.62 597 LYS A N 1
ATOM 4673 C CA . LYS A 1 597 ? -31.548 2.373 57.423 1.00 84.62 597 LYS A CA 1
ATOM 4674 C C . LYS A 1 597 ? -30.537 1.218 57.492 1.00 84.62 597 LYS A C 1
ATOM 4676 O O . LYS A 1 597 ? -30.590 0.386 58.395 1.00 84.62 597 LYS A O 1
ATOM 4681 N N . GLU A 1 598 ? -29.612 1.177 56.537 1.00 86.25 598 GLU A N 1
ATOM 4682 C CA . GLU A 1 598 ? -28.580 0.140 56.415 1.00 86.25 598 GLU A CA 1
ATOM 4683 C C . GLU A 1 598 ? -27.166 0.748 56.403 1.00 86.25 598 GLU A C 1
ATOM 4685 O O . GLU A 1 598 ? -26.977 1.954 56.229 1.00 86.25 598 GLU A O 1
ATOM 4690 N N . ASP A 1 599 ? -26.144 -0.099 56.558 1.00 86.06 599 ASP A N 1
ATOM 4691 C CA . ASP A 1 599 ? -24.748 0.322 56.469 1.00 86.06 599 ASP A CA 1
ATOM 4692 C C . ASP A 1 599 ? -24.403 0.886 55.085 1.00 86.06 599 ASP A C 1
ATOM 4694 O O . ASP A 1 599 ? -24.644 0.263 54.047 1.00 86.06 599 ASP A O 1
ATOM 4698 N N . VAL A 1 600 ? -23.711 2.031 55.069 1.00 84.69 600 VAL A N 1
ATOM 4699 C CA . VAL A 1 600 ? -23.249 2.702 53.838 1.00 84.69 600 VAL A CA 1
ATOM 4700 C C . VAL A 1 600 ? -22.433 1.765 52.947 1.00 84.69 600 VAL A C 1
ATOM 4702 O O . VAL A 1 600 ? -22.505 1.854 51.723 1.00 84.69 600 VAL A O 1
ATOM 4705 N N . LYS A 1 601 ? -21.666 0.846 53.545 1.00 85.38 601 LYS A N 1
ATOM 4706 C CA . LYS A 1 601 ? -20.878 -0.145 52.806 1.00 85.38 601 LYS A CA 1
ATOM 4707 C C . LYS A 1 601 ? -21.773 -1.099 52.005 1.00 85.38 601 LYS A C 1
ATOM 4709 O O . LYS A 1 601 ? -21.492 -1.328 50.834 1.00 85.38 601 LYS A O 1
ATOM 4714 N N . ARG A 1 602 ? -22.865 -1.579 52.605 1.00 84.75 602 ARG A N 1
ATOM 4715 C CA . ARG A 1 602 ? -23.808 -2.513 51.980 1.00 84.75 602 ARG A CA 1
ATOM 4716 C C . ARG A 1 602 ? -24.589 -1.849 50.845 1.00 84.75 602 ARG A C 1
ATOM 4718 O O . ARG A 1 602 ? -24.612 -2.374 49.738 1.00 84.75 602 ARG A O 1
ATOM 4725 N N . ALA A 1 603 ? -25.124 -0.648 51.079 1.00 85.38 603 ALA A N 1
ATOM 4726 C CA . ALA A 1 603 ? -25.806 0.130 50.038 1.00 85.38 603 ALA A CA 1
ATOM 4727 C C . ALA A 1 603 ? -24.868 0.473 48.865 1.00 85.38 603 ALA A C 1
ATOM 4729 O O . ALA A 1 603 ? -25.270 0.477 47.703 1.00 85.38 603 ALA A O 1
ATOM 4730 N N . ARG A 1 604 ? -23.588 0.735 49.156 1.00 89.50 604 ARG A N 1
ATOM 4731 C CA . ARG A 1 604 ? -22.561 0.965 48.137 1.00 89.50 604 ARG A CA 1
ATOM 4732 C C . ARG A 1 604 ? -22.282 -0.282 47.303 1.00 89.50 604 ARG A C 1
ATOM 4734 O O . ARG A 1 604 ? -22.208 -0.157 46.086 1.00 89.50 604 ARG A O 1
ATOM 4741 N N . GLU A 1 605 ? -22.112 -1.443 47.928 1.00 87.50 605 GLU A N 1
ATOM 4742 C CA . GLU A 1 605 ? -21.914 -2.718 47.224 1.00 87.50 605 GLU A CA 1
ATOM 4743 C C . GLU A 1 605 ? -23.101 -3.033 46.303 1.00 87.50 605 GLU A C 1
ATOM 4745 O O . GLU A 1 605 ? -22.895 -3.370 45.141 1.00 87.50 605 GLU A O 1
ATOM 4750 N N . GLU A 1 606 ? -24.330 -2.815 46.773 1.00 85.56 606 GLU A N 1
ATOM 4751 C CA . GLU A 1 606 ? -25.554 -3.019 45.992 1.00 85.56 606 GLU A CA 1
ATOM 4752 C C . GLU A 1 606 ? -25.635 -2.075 44.776 1.00 85.56 606 GLU A C 1
ATOM 4754 O O . GLU A 1 606 ? -25.812 -2.520 43.641 1.00 85.56 606 GLU A O 1
ATOM 4759 N N . VAL A 1 607 ? -25.418 -0.769 44.982 1.00 90.75 607 VAL A N 1
ATOM 4760 C CA . VAL A 1 607 ? -25.407 0.229 43.897 1.00 90.75 607 VAL A CA 1
ATOM 4761 C C . VAL A 1 607 ? -24.311 -0.073 42.876 1.00 90.75 607 VAL A C 1
ATOM 4763 O O . VAL A 1 607 ? -24.566 -0.016 41.673 1.00 90.75 607 VAL A O 1
ATOM 4766 N N . TRP A 1 608 ? -23.092 -0.392 43.321 1.00 90.88 608 TRP A N 1
ATOM 4767 C CA . TRP A 1 608 ? -22.003 -0.731 42.403 1.00 90.88 608 TRP A CA 1
ATOM 4768 C C . TRP A 1 608 ? -22.229 -2.067 41.697 1.00 90.88 608 TRP A C 1
ATOM 4770 O O . TRP A 1 608 ? -21.861 -2.163 40.533 1.00 90.88 608 TRP A O 1
ATOM 4780 N N . GLY A 1 609 ? -22.906 -3.034 42.322 1.00 87.81 609 GLY A N 1
ATOM 4781 C CA . GLY A 1 609 ? -23.350 -4.261 41.659 1.00 87.81 609 GLY A CA 1
ATOM 4782 C C . GLY A 1 609 ? -24.274 -3.970 40.475 1.00 87.81 609 GLY A C 1
ATOM 4783 O O . GLY A 1 609 ? -24.033 -4.453 39.369 1.00 87.81 609 GLY A O 1
ATOM 4784 N N . VAL A 1 610 ? -25.264 -3.085 40.658 1.00 89.69 610 VAL A N 1
ATOM 4785 C CA . VAL A 1 610 ? -26.143 -2.636 39.562 1.00 89.69 610 VAL A CA 1
ATOM 4786 C C . VAL A 1 610 ? -25.364 -1.859 38.495 1.00 89.69 610 VAL A C 1
ATOM 4788 O O . VAL A 1 610 ? -25.589 -2.055 37.303 1.00 89.69 610 VAL A O 1
ATOM 4791 N N . VAL A 1 611 ? -24.430 -0.988 38.892 1.00 89.62 611 VAL A N 1
ATOM 4792 C CA . VAL A 1 611 ? -23.583 -0.232 37.950 1.00 89.62 611 VAL A CA 1
ATOM 4793 C C . VAL A 1 611 ? -22.705 -1.170 37.121 1.00 89.62 611 VAL A C 1
ATOM 4795 O O . VAL A 1 611 ? -22.603 -0.987 35.911 1.00 89.62 611 VAL A O 1
ATOM 4798 N N . GLU A 1 612 ? -22.066 -2.159 37.744 1.00 87.19 612 GLU A N 1
ATOM 4799 C CA . GLU A 1 612 ? -21.208 -3.128 37.060 1.00 87.19 612 GLU A CA 1
ATOM 4800 C C . GLU A 1 612 ? -22.007 -3.993 36.087 1.00 87.19 612 GLU A C 1
ATOM 4802 O O . GLU A 1 612 ? -21.584 -4.140 34.939 1.00 87.19 612 GLU A O 1
ATOM 4807 N N . PHE A 1 613 ? -23.187 -4.466 36.498 1.00 86.50 613 PHE A N 1
ATOM 4808 C CA . PHE A 1 613 ? -24.103 -5.196 35.622 1.00 86.50 613 PHE A CA 1
ATOM 4809 C C . PHE A 1 613 ? -24.559 -4.330 34.441 1.00 86.50 613 PHE A C 1
ATOM 4811 O O . PHE A 1 613 ? -24.463 -4.732 33.286 1.00 86.50 613 PHE A O 1
ATOM 4818 N N . ALA A 1 614 ? -24.978 -3.087 34.693 1.00 86.75 614 ALA A N 1
ATOM 4819 C CA . ALA A 1 614 ? -25.421 -2.177 33.640 1.00 86.75 614 ALA A CA 1
ATOM 4820 C C . ALA A 1 614 ? -24.306 -1.822 32.639 1.00 86.75 614 ALA A C 1
ATOM 4822 O O . ALA A 1 614 ? -24.567 -1.653 31.449 1.00 86.75 614 ALA A O 1
ATOM 4823 N N . LEU A 1 615 ? -23.059 -1.700 33.103 1.00 84.62 615 LEU A N 1
ATOM 4824 C CA . LEU A 1 615 ? -21.898 -1.439 32.248 1.00 84.62 615 LEU A CA 1
ATOM 4825 C C . LEU A 1 615 ? -21.406 -2.682 31.492 1.00 84.62 615 LEU A C 1
ATOM 4827 O O . LEU A 1 615 ? -20.605 -2.524 30.573 1.00 84.62 615 LEU A O 1
ATOM 4831 N N . SER A 1 616 ? -21.849 -3.878 31.878 1.00 79.81 616 SER A N 1
ATOM 4832 C CA . SER A 1 616 ? -21.499 -5.156 31.254 1.00 79.81 616 SER A CA 1
ATOM 4833 C C . SER A 1 616 ? -22.622 -5.627 30.326 1.00 79.81 616 SER A C 1
ATOM 4835 O O . SER A 1 616 ? -22.506 -5.544 29.106 1.00 79.81 616 SER A O 1
ATOM 4837 N N . ASP A 1 617 ? -23.747 -6.032 30.902 1.00 79.00 617 ASP A N 1
ATOM 4838 C CA . ASP A 1 617 ? -24.839 -6.734 30.229 1.00 79.00 617 ASP A CA 1
ATOM 4839 C C . ASP A 1 617 ? -25.826 -5.770 29.559 1.00 79.00 617 ASP A C 1
ATOM 4841 O O . ASP A 1 617 ? -26.419 -6.082 28.530 1.00 79.00 617 ASP A O 1
ATOM 4845 N N . MET A 1 618 ? -25.953 -4.545 30.083 1.00 84.38 618 MET A N 1
ATOM 4846 C CA . MET A 1 618 ? -26.763 -3.476 29.475 1.00 84.38 618 MET A CA 1
ATOM 4847 C C . MET A 1 618 ? -25.911 -2.405 28.792 1.00 84.38 618 MET A C 1
ATOM 4849 O O . MET A 1 618 ? -26.316 -1.243 28.652 1.00 84.38 618 MET A O 1
ATOM 4853 N N . TYR A 1 619 ? -24.720 -2.802 28.350 1.00 85.25 619 TYR A N 1
ATOM 4854 C CA . TYR A 1 619 ? -23.690 -1.917 27.826 1.00 85.25 619 TYR A CA 1
ATOM 4855 C C . TYR A 1 619 ? -24.204 -0.939 26.757 1.00 85.25 619 TYR A C 1
ATOM 4857 O O . TYR A 1 619 ? -23.880 0.249 26.809 1.00 85.25 619 TYR A O 1
ATOM 4865 N N . CYS A 1 620 ? -25.059 -1.386 25.831 1.00 87.31 620 CYS A N 1
ATOM 4866 C CA . CYS A 1 620 ? -25.595 -0.529 24.770 1.00 87.31 620 CYS A CA 1
ATOM 4867 C C . CYS A 1 620 ? -26.561 0.559 25.266 1.00 87.31 620 CYS A C 1
ATOM 4869 O O . CYS A 1 620 ? -26.567 1.659 24.707 1.00 87.31 620 CYS A O 1
ATOM 4871 N N . LEU A 1 621 ? -27.307 0.318 26.353 1.00 86.69 621 LEU A N 1
ATOM 4872 C CA . LEU A 1 621 ? -28.102 1.362 27.014 1.00 86.69 621 LEU A CA 1
ATOM 4873 C C . LEU A 1 621 ? -27.194 2.378 27.703 1.00 86.69 621 LEU A C 1
ATOM 4875 O O . LEU A 1 621 ? -27.405 3.584 27.568 1.00 86.69 621 LEU A O 1
ATOM 4879 N N . ALA A 1 622 ? -26.153 1.907 28.391 1.00 87.31 622 ALA A N 1
ATOM 4880 C CA . ALA A 1 622 ? -25.222 2.774 29.101 1.00 87.31 622 ALA A CA 1
ATOM 4881 C C . ALA A 1 622 ? -24.375 3.636 28.143 1.00 87.31 622 ALA A C 1
ATOM 4883 O O . ALA A 1 622 ? -24.285 4.854 28.310 1.00 87.31 622 ALA A O 1
ATOM 4884 N N . ARG A 1 623 ? -23.773 3.026 27.118 1.00 84.31 623 ARG A N 1
ATOM 4885 C CA . ARG A 1 623 ? -22.728 3.635 26.280 1.00 84.31 623 ARG A CA 1
ATOM 4886 C C . ARG A 1 623 ? -23.185 4.090 24.888 1.00 84.31 623 ARG A C 1
ATOM 4888 O O . ARG A 1 623 ? -22.411 4.753 24.206 1.00 84.31 623 ARG A O 1
ATOM 4895 N N . ASP A 1 624 ? -24.432 3.820 24.506 1.00 89.00 624 ASP A N 1
ATOM 4896 C CA . ASP A 1 624 ? -24.987 4.082 23.168 1.00 89.00 624 ASP A CA 1
ATOM 4897 C C . ASP A 1 624 ? -24.261 3.300 22.072 1.00 89.00 624 ASP A C 1
ATOM 4899 O O . ASP A 1 624 ? -23.251 3.756 21.533 1.00 89.00 624 ASP A O 1
ATOM 4903 N N . CYS A 1 625 ? -24.775 2.127 21.713 1.00 88.81 625 CYS A N 1
ATOM 4904 C CA . CYS A 1 625 ? -24.245 1.371 20.576 1.00 88.81 625 CYS A CA 1
ATOM 4905 C C . CYS A 1 625 ? -24.668 1.950 19.212 1.00 88.81 625 CYS A C 1
ATOM 4907 O O . CYS A 1 625 ? -24.063 1.598 18.209 1.00 88.81 625 CYS A O 1
ATOM 4909 N N . ALA A 1 626 ? -25.637 2.875 19.160 1.00 88.94 626 ALA A N 1
ATOM 4910 C CA . ALA A 1 626 ? -26.106 3.519 17.925 1.00 88.94 626 ALA A CA 1
ATOM 4911 C C . ALA A 1 626 ? -25.465 4.902 17.677 1.00 88.94 626 ALA A C 1
ATOM 4913 O O . ALA A 1 626 ? -25.913 5.678 16.826 1.00 88.94 626 ALA A O 1
ATOM 4914 N N . ARG A 1 627 ? -24.431 5.267 18.445 1.00 88.56 627 ARG A N 1
ATOM 4915 C CA . ARG A 1 627 ? -23.677 6.512 18.229 1.00 88.56 627 ARG A CA 1
ATOM 4916 C C . ARG A 1 627 ? -22.816 6.445 16.968 1.00 88.56 627 ARG A C 1
ATOM 4918 O O . ARG A 1 627 ? -22.509 5.361 16.474 1.00 88.56 627 ARG A O 1
ATOM 4925 N N . ASP A 1 628 ? -22.395 7.606 16.466 1.00 86.62 628 ASP A N 1
ATOM 4926 C CA . ASP A 1 628 ? -21.748 7.705 15.147 1.00 86.62 628 ASP A CA 1
ATOM 4927 C C . ASP A 1 628 ? -20.438 6.928 15.071 1.00 86.62 628 ASP A C 1
ATOM 4929 O O . ASP A 1 628 ? -20.136 6.319 14.046 1.00 86.62 628 ASP A O 1
ATOM 4933 N N . GLU A 1 629 ? -19.677 6.878 16.168 1.00 84.56 629 GLU A N 1
ATOM 4934 C CA . GLU A 1 629 ? -18.402 6.164 16.204 1.00 84.56 629 GLU A CA 1
ATOM 4935 C C . GLU A 1 629 ? -18.550 4.648 16.030 1.00 84.56 629 GLU A C 1
ATOM 4937 O O . GLU A 1 629 ? -17.589 3.989 15.616 1.00 84.56 629 GLU A O 1
ATOM 4942 N N . VAL A 1 630 ? -19.723 4.102 16.370 1.00 88.62 630 VAL A N 1
ATOM 4943 C CA . VAL A 1 630 ? -20.066 2.688 16.177 1.00 88.62 630 VAL A CA 1
ATOM 4944 C C . VAL A 1 630 ? -20.755 2.512 14.826 1.00 88.62 630 VAL A C 1
ATOM 4946 O O . VAL A 1 630 ? -20.275 1.726 14.013 1.00 88.62 630 VAL A O 1
ATOM 4949 N N . ALA A 1 631 ? -21.793 3.309 14.542 1.00 91.81 631 ALA A N 1
ATOM 4950 C CA . ALA A 1 631 ? -22.595 3.213 13.321 1.00 91.81 631 ALA A CA 1
ATOM 4951 C C . ALA A 1 631 ? -21.764 3.314 12.036 1.00 91.81 631 ALA A C 1
ATOM 4953 O O . ALA A 1 631 ? -22.015 2.569 11.090 1.00 91.81 631 ALA A O 1
ATOM 4954 N N . ARG A 1 632 ? -20.713 4.150 12.013 1.00 90.50 632 ARG A N 1
ATOM 4955 C CA . ARG A 1 632 ? -19.856 4.331 10.825 1.00 90.50 632 ARG A CA 1
ATOM 4956 C C . ARG A 1 632 ? -19.242 3.048 10.266 1.00 90.50 632 ARG A C 1
ATOM 4958 O O . ARG A 1 632 ? -18.902 3.009 9.094 1.00 90.50 632 ARG A O 1
ATOM 4965 N N . LYS A 1 633 ? -19.124 2.001 11.084 1.00 90.50 633 LYS A N 1
ATOM 4966 C CA . LYS A 1 633 ? -18.559 0.702 10.687 1.00 90.50 633 LYS A CA 1
ATOM 4967 C C . LYS A 1 633 ? -19.566 -0.229 10.029 1.00 90.50 633 LYS A C 1
ATOM 4969 O O . LYS A 1 633 ? -19.165 -1.161 9.345 1.00 90.50 633 LYS A O 1
ATOM 4974 N N . PHE A 1 634 ? -20.851 0.004 10.278 1.00 94.19 634 PHE A N 1
ATOM 4975 C CA . PHE A 1 634 ? -21.948 -0.815 9.775 1.00 94.19 634 PHE A CA 1
ATOM 4976 C C . PHE A 1 634 ? -22.577 -0.208 8.519 1.00 94.19 634 PHE A C 1
ATOM 4978 O O . PHE A 1 634 ? -23.081 -0.948 7.687 1.00 94.19 634 PHE A O 1
ATOM 4985 N N . VAL A 1 635 ? -22.532 1.120 8.358 1.00 95.38 635 VAL A N 1
ATOM 4986 C CA . VAL A 1 635 ? -23.199 1.832 7.250 1.00 95.38 635 VAL A CA 1
ATOM 4987 C C . VAL A 1 635 ? -22.691 1.393 5.878 1.00 95.38 635 VAL A C 1
ATOM 4989 O O . VAL A 1 635 ? -23.500 0.990 5.049 1.00 95.38 635 VAL A O 1
ATOM 4992 N N . ALA A 1 636 ? -21.377 1.438 5.636 1.00 94.88 636 ALA A N 1
ATOM 4993 C CA . ALA A 1 636 ? -20.814 1.053 4.341 1.00 94.88 636 ALA A CA 1
ATOM 4994 C C . ALA A 1 636 ? -21.143 -0.410 3.960 1.00 94.88 636 ALA A C 1
ATOM 4996 O O . ALA A 1 636 ? -21.765 -0.607 2.915 1.00 94.88 636 ALA A O 1
ATOM 4997 N N . PRO A 1 637 ? -20.883 -1.426 4.813 1.00 94.75 637 PRO A N 1
ATOM 4998 C CA . PRO A 1 637 ? -21.245 -2.802 4.475 1.00 94.75 637 PRO A CA 1
ATOM 4999 C C . PRO A 1 637 ? -22.759 -3.063 4.434 1.00 94.75 637 PRO A C 1
ATOM 5001 O O . PRO A 1 637 ? -23.203 -3.928 3.688 1.00 94.75 637 PRO A O 1
ATOM 5004 N N . ALA A 1 638 ? -23.590 -2.316 5.168 1.00 96.88 638 ALA A N 1
ATOM 5005 C CA . ALA A 1 638 ? -25.045 -2.429 5.026 1.00 96.88 638 ALA A CA 1
ATOM 5006 C C . ALA A 1 638 ? -25.523 -1.953 3.648 1.00 96.88 638 ALA A C 1
ATOM 5008 O O . ALA A 1 638 ? -26.369 -2.600 3.034 1.00 96.88 638 ALA A O 1
ATOM 5009 N N . LEU A 1 639 ? -24.970 -0.845 3.146 1.00 97.06 639 LEU A N 1
ATOM 5010 C CA . LEU A 1 639 ? -25.301 -0.320 1.820 1.00 97.06 639 LEU A CA 1
ATOM 5011 C C . LEU A 1 639 ? -24.796 -1.239 0.705 1.00 97.06 639 LEU A C 1
ATOM 5013 O O . LEU A 1 639 ? -25.525 -1.463 -0.259 1.00 97.06 639 LEU A O 1
ATOM 5017 N N . GLU A 1 640 ? -23.602 -1.821 0.860 1.00 95.81 640 GLU A N 1
ATOM 5018 C CA . GLU A 1 640 ? -23.111 -2.885 -0.025 1.00 95.81 640 GLU A CA 1
ATOM 5019 C C . GLU A 1 640 ? -24.081 -4.071 -0.059 1.00 95.81 640 GLU A C 1
ATOM 5021 O O . GLU A 1 640 ? -24.465 -4.508 -1.141 1.00 95.81 640 GLU A O 1
ATOM 5026 N N . LEU A 1 641 ? -24.530 -4.558 1.108 1.00 96.44 641 LEU A N 1
ATOM 5027 C CA . LEU A 1 641 ? -25.463 -5.686 1.198 1.00 96.44 641 LEU A CA 1
ATOM 5028 C C . LEU A 1 641 ? -26.778 -5.368 0.484 1.00 96.44 641 LEU A C 1
ATOM 5030 O O . LEU A 1 641 ? -27.245 -6.157 -0.330 1.00 96.44 641 LEU A O 1
ATOM 5034 N N . MET A 1 642 ? -27.354 -4.195 0.760 1.00 95.75 642 MET A N 1
ATOM 5035 C CA . MET A 1 642 ? -28.603 -3.745 0.142 1.00 95.75 642 MET A CA 1
ATOM 5036 C C . MET A 1 642 ? -28.479 -3.604 -1.379 1.00 95.75 642 MET A C 1
ATOM 5038 O O . MET A 1 642 ? -29.404 -3.966 -2.104 1.00 95.75 642 MET A O 1
ATOM 5042 N N . MET A 1 643 ? -27.354 -3.081 -1.872 1.00 95.81 643 MET A N 1
ATOM 5043 C CA . MET A 1 643 ? -27.088 -2.938 -3.303 1.00 95.81 643 MET A CA 1
ATOM 5044 C C . MET A 1 643 ? -26.953 -4.303 -3.988 1.00 95.81 643 MET A C 1
ATOM 5046 O O . MET A 1 643 ? -27.613 -4.541 -4.998 1.00 95.81 643 MET A O 1
ATOM 5050 N N . LEU A 1 644 ? -26.142 -5.208 -3.430 1.00 94.94 644 LEU A N 1
ATOM 5051 C CA . LEU A 1 644 ? -25.928 -6.546 -3.990 1.00 94.94 644 LEU A CA 1
ATOM 5052 C C . LEU A 1 644 ? -27.213 -7.389 -3.948 1.00 94.94 644 LEU A C 1
ATOM 5054 O O . LEU A 1 644 ? -27.538 -8.062 -4.923 1.00 94.94 644 LEU A O 1
ATOM 5058 N N . ASP A 1 645 ? -27.990 -7.306 -2.865 1.00 93.44 645 ASP A N 1
ATOM 5059 C CA . ASP A 1 645 ? -29.284 -7.990 -2.750 1.00 93.44 645 ASP A CA 1
ATOM 5060 C C . ASP A 1 645 ? -30.303 -7.466 -3.779 1.00 93.44 645 ASP A C 1
ATOM 5062 O O . ASP A 1 645 ? -30.993 -8.253 -4.429 1.00 93.44 645 ASP A O 1
ATOM 5066 N N . LYS A 1 646 ? -30.346 -6.147 -4.020 1.00 93.56 646 LYS A N 1
ATOM 5067 C CA . LYS A 1 646 ? -31.148 -5.574 -5.113 1.00 93.56 646 LYS A CA 1
ATOM 5068 C C . LYS A 1 646 ? -30.677 -6.052 -6.484 1.00 93.56 646 LYS A C 1
ATOM 5070 O O . LYS A 1 646 ? -31.527 -6.372 -7.314 1.00 93.56 646 LYS A O 1
ATOM 5075 N N . ALA A 1 647 ? -29.368 -6.118 -6.723 1.00 92.44 647 ALA A N 1
ATOM 5076 C CA . ALA A 1 647 ? -28.813 -6.592 -7.990 1.00 92.44 647 ALA A CA 1
ATOM 5077 C C . ALA A 1 647 ? -29.182 -8.060 -8.259 1.00 92.44 647 ALA A C 1
ATOM 5079 O O . ALA A 1 647 ? -29.611 -8.395 -9.361 1.00 92.44 647 ALA A O 1
ATOM 5080 N N . LEU A 1 648 ? -29.132 -8.919 -7.232 1.00 89.44 648 LEU A N 1
ATOM 5081 C CA . LEU A 1 648 ? -29.584 -10.314 -7.316 1.00 89.44 648 LEU A CA 1
ATOM 5082 C C . LEU A 1 648 ? -31.070 -10.442 -7.679 1.00 89.44 648 LEU A C 1
ATOM 5084 O O . LEU A 1 648 ? -31.453 -11.360 -8.400 1.00 89.44 648 LEU A O 1
ATOM 5088 N N . ARG A 1 649 ? -31.908 -9.510 -7.213 1.00 89.38 649 ARG A N 1
ATOM 5089 C CA . ARG A 1 649 ? -33.354 -9.475 -7.500 1.00 89.38 649 ARG A CA 1
ATOM 5090 C C . ARG A 1 649 ? -33.706 -8.718 -8.789 1.00 89.38 649 ARG A C 1
ATOM 5092 O O . ARG A 1 649 ? -34.887 -8.522 -9.064 1.00 89.38 649 ARG A O 1
ATOM 5099 N N . GLY A 1 650 ? -32.714 -8.256 -9.556 1.00 86.19 650 GLY A N 1
ATOM 5100 C CA . GLY A 1 650 ? -32.913 -7.468 -10.779 1.00 86.19 650 GLY A CA 1
ATOM 5101 C C . GLY A 1 650 ? -33.378 -6.022 -10.548 1.00 86.19 650 GLY A C 1
ATOM 5102 O O . GLY A 1 650 ? -33.795 -5.354 -11.488 1.00 86.19 650 GLY A O 1
ATOM 5103 N N . GLY A 1 651 ? -33.324 -5.530 -9.307 1.00 85.81 651 GLY A N 1
ATOM 5104 C CA . GLY A 1 651 ? -33.686 -4.158 -8.927 1.00 85.81 651 GLY A CA 1
ATOM 5105 C C . GLY A 1 651 ? -32.521 -3.162 -8.959 1.00 85.81 651 GLY A C 1
ATOM 5106 O O . GLY A 1 651 ? -32.710 -2.001 -8.599 1.00 85.81 651 GLY A O 1
ATOM 5107 N N . PHE A 1 652 ? -31.322 -3.611 -9.335 1.00 87.50 652 PHE A N 1
ATOM 5108 C CA . PHE A 1 652 ? -30.125 -2.793 -9.525 1.00 87.50 652 PHE A CA 1
ATOM 5109 C C . PHE A 1 652 ? -29.265 -3.415 -10.634 1.00 87.50 652 PHE A C 1
ATOM 5111 O O . PHE A 1 652 ? -29.261 -4.637 -10.786 1.00 87.50 652 PHE A O 1
ATOM 5118 N N . ASP A 1 653 ? -28.560 -2.597 -11.416 1.00 85.75 653 ASP A N 1
ATOM 5119 C CA . ASP A 1 653 ? -27.723 -3.096 -12.511 1.00 85.75 653 ASP A CA 1
ATOM 5120 C C . ASP A 1 653 ? -26.540 -3.928 -11.982 1.00 85.75 653 ASP A C 1
ATOM 5122 O O . ASP A 1 653 ? -25.832 -3.519 -11.060 1.00 85.75 653 ASP A O 1
ATOM 5126 N N . ARG A 1 654 ? -26.340 -5.126 -12.542 1.00 84.06 654 ARG A N 1
ATOM 5127 C CA . ARG A 1 654 ? -25.342 -6.079 -12.033 1.00 84.06 654 ARG A CA 1
ATOM 5128 C C . ARG A 1 654 ? -23.915 -5.589 -12.258 1.00 84.06 654 ARG A C 1
ATOM 5130 O O . ARG A 1 654 ? -23.097 -5.736 -11.353 1.00 84.06 654 ARG A O 1
ATOM 5137 N N . GLU A 1 655 ? -23.616 -5.025 -13.425 1.00 77.69 655 GLU A N 1
ATOM 5138 C CA . GLU A 1 655 ? -22.278 -4.515 -13.745 1.00 77.69 655 GLU A CA 1
ATOM 5139 C C . GLU A 1 655 ? -21.935 -3.323 -12.847 1.00 77.69 655 GLU A C 1
ATOM 5141 O O . GLU A 1 655 ? -20.864 -3.293 -12.236 1.00 77.69 655 GLU A O 1
ATOM 5146 N N . GLU A 1 656 ? -22.879 -2.396 -12.673 1.00 81.50 656 GLU A N 1
ATOM 5147 C CA . GLU A 1 656 ? -22.719 -1.246 -11.784 1.00 81.50 656 GLU A CA 1
ATOM 5148 C C . GLU A 1 656 ? -22.553 -1.680 -10.320 1.00 81.50 656 GLU A C 1
ATOM 5150 O O . GLU A 1 656 ? -21.723 -1.121 -9.602 1.00 81.50 656 GLU A O 1
ATOM 5155 N N . ALA A 1 657 ? -23.274 -2.708 -9.855 1.00 87.81 657 ALA A N 1
ATOM 5156 C CA . ALA A 1 657 ? -23.098 -3.235 -8.500 1.00 87.81 657 ALA A CA 1
ATOM 5157 C C . ALA A 1 657 ? -21.690 -3.813 -8.278 1.00 87.81 657 ALA A C 1
ATOM 5159 O O . ALA A 1 657 ? -21.076 -3.537 -7.244 1.00 87.81 657 ALA A O 1
ATOM 5160 N N . LEU A 1 658 ? -21.162 -4.583 -9.240 1.00 85.06 658 LEU A N 1
ATOM 5161 C CA . LEU A 1 658 ? -19.804 -5.140 -9.182 1.00 85.06 658 LEU A CA 1
ATOM 5162 C C . LEU A 1 658 ? -18.741 -4.032 -9.190 1.00 85.06 658 LEU A C 1
ATOM 5164 O O . LEU A 1 658 ? -17.775 -4.088 -8.420 1.00 85.06 658 LEU A O 1
ATOM 5168 N N . LEU A 1 659 ? -18.942 -3.000 -10.014 1.00 81.62 659 LEU A N 1
ATOM 5169 C CA . LEU A 1 659 ? -18.064 -1.836 -10.079 1.00 81.62 659 LEU A CA 1
ATOM 5170 C C . LEU A 1 659 ? -18.042 -1.088 -8.743 1.00 81.62 659 LEU A C 1
ATOM 5172 O O . LEU A 1 659 ? -16.974 -0.895 -8.160 1.00 81.62 659 LEU A O 1
ATOM 5176 N N . ARG A 1 660 ? -19.217 -0.703 -8.230 1.00 86.50 660 ARG A N 1
ATOM 5177 C CA . ARG A 1 660 ? -19.356 0.062 -6.981 1.00 86.50 660 ARG A CA 1
ATOM 5178 C C . ARG A 1 660 ? -18.829 -0.705 -5.785 1.00 86.50 660 ARG A C 1
ATOM 5180 O O . ARG A 1 660 ? -18.077 -0.140 -4.994 1.00 86.50 660 ARG A O 1
ATOM 5187 N N . PHE A 1 661 ? -19.171 -1.988 -5.679 1.00 89.75 661 PHE A N 1
ATOM 5188 C CA . PHE A 1 661 ? -18.648 -2.839 -4.618 1.00 89.75 661 PHE A CA 1
ATOM 5189 C C . PHE A 1 661 ? -17.123 -2.909 -4.688 1.00 89.75 661 PHE A C 1
ATOM 5191 O O . PHE A 1 661 ? -16.449 -2.704 -3.683 1.00 89.75 661 PHE A O 1
ATOM 5198 N N . GLY A 1 662 ? -16.561 -3.149 -5.876 1.00 86.62 662 GLY A N 1
ATOM 5199 C CA . GLY A 1 662 ? -15.117 -3.210 -6.049 1.00 86.62 662 GLY A CA 1
ATOM 5200 C C . GLY A 1 662 ? -14.422 -1.886 -5.711 1.00 86.62 662 GLY A C 1
ATOM 5201 O O . GLY A 1 662 ? -13.405 -1.909 -5.027 1.00 86.62 662 GLY A O 1
ATOM 5202 N N . GLU A 1 663 ? -14.979 -0.734 -6.098 1.00 85.00 663 GLU A N 1
ATOM 5203 C CA . GLU A 1 663 ? -14.455 0.592 -5.727 1.00 85.00 663 GLU A CA 1
ATOM 5204 C C . GLU A 1 663 ? -14.452 0.813 -4.209 1.00 85.00 663 GLU A C 1
ATOM 5206 O O . GLU A 1 663 ? -13.449 1.270 -3.644 1.00 85.00 663 GLU A O 1
ATOM 5211 N N . MET A 1 664 ? -15.563 0.484 -3.546 1.00 90.31 664 MET A N 1
ATOM 5212 C CA . MET A 1 664 ? -15.705 0.597 -2.096 1.00 90.31 664 MET A CA 1
ATOM 5213 C C . MET A 1 664 ? -14.719 -0.331 -1.386 1.00 90.31 664 MET A C 1
ATOM 5215 O O . MET A 1 664 ? -13.881 0.115 -0.600 1.00 90.31 664 MET A O 1
ATOM 5219 N N . TYR A 1 665 ? -14.717 -1.612 -1.739 1.00 88.88 665 TYR A N 1
ATOM 5220 C CA . TYR A 1 665 ? -13.880 -2.600 -1.075 1.00 88.88 665 TYR A CA 1
ATOM 5221 C C . TYR A 1 665 ? -12.383 -2.362 -1.325 1.00 88.88 665 TYR A C 1
ATOM 5223 O O . TYR A 1 665 ? -11.561 -2.498 -0.417 1.00 88.88 665 TYR A O 1
ATOM 5231 N N . ALA A 1 666 ? -12.002 -1.926 -2.530 1.00 85.88 666 ALA A N 1
ATOM 5232 C CA . ALA A 1 666 ? -10.625 -1.544 -2.832 1.00 85.88 666 ALA A CA 1
ATOM 5233 C C . ALA A 1 666 ? -10.197 -0.303 -2.015 1.00 85.88 666 ALA A C 1
ATOM 5235 O O . ALA A 1 666 ? -9.060 -0.240 -1.542 1.00 85.88 666 ALA A O 1
ATOM 5236 N N . THR A 1 667 ? -11.113 0.644 -1.770 1.00 85.88 667 THR A N 1
ATOM 5237 C CA . THR A 1 667 ? -10.893 1.784 -0.858 1.00 85.88 667 THR A CA 1
ATOM 5238 C C . THR A 1 667 ? -10.724 1.319 0.593 1.00 85.88 667 THR A C 1
ATOM 5240 O O . THR A 1 667 ? -9.799 1.768 1.273 1.00 85.88 667 THR A O 1
ATOM 5243 N N . ALA A 1 668 ? -11.536 0.363 1.056 1.00 87.56 668 ALA A N 1
ATOM 5244 C CA . ALA A 1 668 ? -11.399 -0.236 2.384 1.00 87.56 668 ALA A CA 1
ATOM 5245 C C . ALA A 1 668 ? -10.022 -0.900 2.572 1.00 87.56 668 ALA A C 1
ATOM 5247 O O . ALA A 1 668 ? -9.348 -0.683 3.583 1.00 87.56 668 ALA A O 1
ATOM 5248 N N . ILE A 1 669 ? -9.559 -1.656 1.565 1.00 85.69 669 ILE A N 1
ATOM 5249 C CA . ILE A 1 669 ? -8.231 -2.289 1.582 1.00 85.69 669 ILE A CA 1
ATOM 5250 C C . ILE A 1 669 ? -7.114 -1.240 1.559 1.00 85.69 669 ILE A C 1
ATOM 5252 O O . ILE A 1 669 ? -6.089 -1.403 2.234 1.00 85.69 669 ILE A O 1
ATOM 5256 N N . ALA A 1 670 ? -7.300 -0.148 0.811 1.00 80.12 670 ALA A N 1
ATOM 5257 C CA . ALA A 1 670 ? -6.354 0.957 0.800 1.00 80.12 670 ALA A CA 1
ATOM 5258 C C . ALA A 1 670 ? -6.146 1.505 2.215 1.00 80.12 670 ALA A C 1
ATOM 5260 O O . ALA A 1 670 ? -4.993 1.608 2.631 1.00 80.12 670 ALA A O 1
ATOM 5261 N N . GLY A 1 671 ? -7.220 1.756 2.969 1.00 78.12 671 GLY A N 1
ATOM 5262 C CA . GLY A 1 671 ? -7.175 2.151 4.382 1.00 78.12 671 GLY A CA 1
ATOM 5263 C C . GLY A 1 671 ? -6.555 1.081 5.288 1.00 78.12 671 GLY A C 1
ATOM 5264 O O . GLY A 1 671 ? -5.337 1.058 5.499 1.00 78.12 671 GLY A O 1
ATOM 5265 N N . ASP A 1 672 ? -7.390 0.166 5.779 1.00 78.69 672 ASP A N 1
ATOM 5266 C CA . ASP A 1 672 ? -7.064 -0.771 6.866 1.00 78.69 672 ASP A CA 1
ATOM 5267 C C . ASP A 1 672 ? -6.663 -2.182 6.386 1.00 78.69 672 ASP A C 1
ATOM 5269 O O . ASP A 1 672 ? -6.381 -3.063 7.201 1.00 78.69 672 ASP A O 1
ATOM 5273 N N . GLY A 1 673 ? -6.614 -2.428 5.072 1.00 79.38 673 GLY A N 1
ATOM 5274 C CA . GLY A 1 673 ? -6.250 -3.738 4.518 1.00 79.38 673 GLY A CA 1
ATOM 5275 C C . GLY A 1 673 ? -4.776 -3.914 4.138 1.00 79.38 673 GLY A C 1
ATOM 5276 O O . GLY A 1 673 ? -3.945 -3.013 4.266 1.00 79.38 673 GLY A O 1
ATOM 5277 N N . SER A 1 674 ? -4.431 -5.098 3.637 1.00 77.31 674 SER A N 1
ATOM 5278 C CA . SER A 1 674 ? -3.119 -5.440 3.089 1.00 77.31 674 SER A CA 1
ATOM 5279 C C . SER A 1 674 ? -3.237 -6.388 1.894 1.00 77.31 674 SER A C 1
ATOM 5281 O O . SER A 1 674 ? -4.212 -7.130 1.767 1.00 77.31 674 SER A O 1
ATOM 5283 N N . VAL A 1 675 ? -2.250 -6.313 0.998 1.00 74.81 675 VAL A N 1
ATOM 5284 C CA . VAL A 1 675 ? -2.207 -7.047 -0.272 1.00 74.81 675 VAL A CA 1
ATOM 5285 C C . VAL A 1 675 ? -0.809 -7.628 -0.441 1.00 74.81 675 VAL A C 1
ATOM 5287 O O . VAL A 1 675 ? 0.182 -6.903 -0.359 1.00 74.81 675 VAL A O 1
ATOM 5290 N N . GLU A 1 676 ? -0.740 -8.931 -0.672 1.00 68.81 676 GLU A N 1
ATOM 5291 C CA . GLU A 1 676 ? 0.460 -9.714 -0.976 1.00 68.81 676 GLU A CA 1
ATOM 5292 C C . GLU A 1 676 ? 0.170 -10.576 -2.218 1.00 68.81 676 GLU A C 1
ATOM 5294 O O . GLU A 1 676 ? -1.004 -10.821 -2.485 1.00 68.81 676 GLU A O 1
ATOM 5299 N N . PRO A 1 677 ? 1.173 -11.119 -2.942 1.00 66.75 677 PRO A N 1
ATOM 5300 C CA . PRO A 1 677 ? 0.955 -11.820 -4.219 1.00 66.75 677 PRO A CA 1
ATOM 5301 C C . PRO A 1 677 ? -0.122 -12.916 -4.207 1.00 66.75 677 PRO A C 1
ATOM 5303 O O . PRO A 1 677 ? -0.702 -13.234 -5.233 1.00 66.75 677 PRO A O 1
ATOM 5306 N N . ARG A 1 678 ? -0.403 -13.525 -3.046 1.00 73.56 678 ARG A N 1
ATOM 5307 C CA . ARG A 1 678 ? -1.438 -14.563 -2.903 1.00 73.56 678 ARG A CA 1
ATOM 5308 C C . ARG A 1 678 ? -2.313 -14.377 -1.671 1.00 73.56 678 ARG A C 1
ATOM 5310 O O . ARG A 1 678 ? -2.846 -15.362 -1.161 1.00 73.56 678 ARG A O 1
ATOM 5317 N N . LYS A 1 679 ? -2.425 -13.153 -1.152 1.00 80.62 679 LYS A N 1
ATOM 5318 C CA . LYS A 1 679 ? -3.227 -12.868 0.040 1.00 80.62 679 LYS A CA 1
ATOM 5319 C C . LYS A 1 679 ? -3.788 -11.450 -0.001 1.00 80.62 679 LYS A C 1
ATOM 5321 O O . LYS A 1 679 ? -3.047 -10.496 -0.207 1.00 80.62 679 LYS A O 1
ATOM 5326 N N . VAL A 1 680 ? -5.086 -11.319 0.249 1.00 83.69 680 VAL A N 1
ATOM 5327 C CA . VAL A 1 680 ? -5.735 -10.030 0.534 1.00 83.69 680 VAL A CA 1
ATOM 5328 C C . VAL A 1 680 ? -6.345 -10.131 1.918 1.00 83.69 680 VAL A C 1
ATOM 5330 O O . VAL A 1 680 ? -7.002 -11.124 2.216 1.00 83.69 680 VAL A O 1
ATOM 5333 N N . GLU A 1 681 ? -6.118 -9.134 2.763 1.00 85.88 681 GLU A N 1
ATOM 5334 C CA . GLU A 1 681 ? -6.598 -9.113 4.146 1.00 85.88 681 GLU A CA 1
ATOM 5335 C C . GLU A 1 681 ? -7.180 -7.740 4.483 1.00 85.88 681 GLU A C 1
ATOM 5337 O O . GLU A 1 681 ? -6.576 -6.721 4.158 1.00 85.88 681 GLU A O 1
ATOM 5342 N N . LEU A 1 682 ? -8.341 -7.706 5.132 1.00 88.31 682 LEU A N 1
ATOM 5343 C CA . LEU A 1 682 ? -8.999 -6.501 5.626 1.00 88.31 682 LEU A CA 1
ATOM 5344 C C . LEU A 1 682 ? -9.242 -6.639 7.129 1.00 88.31 682 LEU A C 1
ATOM 5346 O O . LEU A 1 682 ? -9.962 -7.540 7.562 1.00 88.31 682 LEU A O 1
ATOM 5350 N N . ALA A 1 683 ? -8.678 -5.724 7.914 1.00 85.69 683 ALA A N 1
ATOM 5351 C CA . ALA A 1 683 ? -8.925 -5.669 9.347 1.00 85.69 683 ALA A CA 1
ATOM 5352 C C . ALA A 1 683 ? -10.229 -4.909 9.639 1.00 85.69 683 ALA A C 1
ATOM 5354 O O . ALA A 1 683 ? -10.389 -3.745 9.275 1.00 85.69 683 ALA A O 1
ATOM 5355 N N . VAL A 1 684 ? -11.153 -5.548 10.352 1.00 83.38 684 VAL A N 1
ATOM 5356 C CA . VAL A 1 684 ? -12.424 -4.973 10.809 1.00 83.38 684 VAL A CA 1
ATOM 5357 C C . VAL A 1 684 ? -12.420 -4.918 12.333 1.00 83.38 684 VAL A C 1
ATOM 5359 O O . VAL A 1 684 ? -12.260 -5.927 13.015 1.00 83.38 684 VAL A O 1
ATOM 5362 N N . GLY A 1 685 ? -12.558 -3.721 12.906 1.00 71.69 685 GLY A N 1
ATOM 5363 C CA . GLY A 1 685 ? -12.218 -3.504 14.311 1.00 71.69 685 GLY A CA 1
ATOM 5364 C C . GLY A 1 685 ? -13.181 -2.682 15.152 1.00 71.69 685 GLY A C 1
ATOM 5365 O O . GLY A 1 685 ? -13.840 -1.741 14.711 1.00 71.69 685 GLY A O 1
ATOM 5366 N N . GLY A 1 686 ? -13.146 -2.939 16.459 1.00 75.44 686 GLY A N 1
ATOM 5367 C CA . GLY A 1 686 ? -13.615 -2.021 17.490 1.00 75.44 686 GLY A CA 1
ATOM 5368 C C . GLY A 1 686 ? -14.855 -2.487 18.249 1.00 75.44 686 GLY A C 1
ATOM 5369 O O . GLY A 1 686 ? -15.098 -3.675 18.381 1.00 75.44 686 GLY A O 1
AT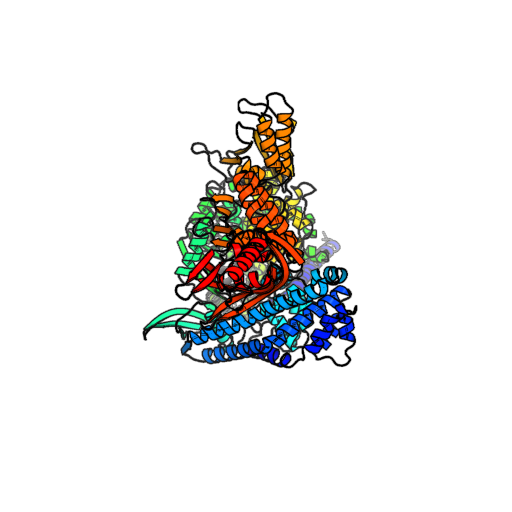OM 5370 N N . GLU A 1 687 ? -15.588 -1.550 18.852 1.00 82.06 687 GLU A N 1
ATOM 5371 C CA . GLU A 1 687 ? -16.838 -1.865 19.563 1.00 82.06 687 GLU A CA 1
ATOM 5372 C C . GLU A 1 687 ? -17.865 -2.469 18.601 1.00 82.06 687 GLU A C 1
ATOM 5374 O O . GLU A 1 687 ? -18.088 -1.880 17.543 1.00 82.06 687 GLU A O 1
ATOM 5379 N N . LEU A 1 688 ? -18.412 -3.634 18.972 1.00 86.00 688 LEU A N 1
ATOM 5380 C CA . LEU A 1 688 ? -19.256 -4.500 18.133 1.00 86.00 688 LEU A CA 1
ATOM 5381 C C . LEU A 1 688 ? -18.592 -4.945 16.812 1.00 86.00 688 LEU A C 1
ATOM 5383 O O . LEU A 1 688 ? -19.256 -5.131 15.793 1.00 86.00 688 LEU A O 1
ATOM 5387 N N . GLY A 1 689 ? -17.260 -5.077 16.806 1.00 84.75 689 GLY A N 1
ATOM 5388 C CA . GLY A 1 689 ? -16.491 -5.409 15.604 1.00 84.75 689 GLY A CA 1
ATOM 5389 C C . GLY A 1 689 ? -16.843 -6.762 14.981 1.00 84.75 689 GLY A C 1
ATOM 5390 O O . GLY A 1 689 ? -16.690 -6.909 13.773 1.00 84.75 689 GLY A O 1
ATOM 5391 N N . GLY A 1 690 ? -17.356 -7.717 15.764 1.00 87.81 690 GLY A N 1
ATOM 5392 C CA . GLY A 1 690 ? -17.790 -9.016 15.257 1.00 87.81 690 GLY A CA 1
ATOM 5393 C C . GLY A 1 690 ? -19.033 -8.891 14.390 1.00 87.81 690 GLY A C 1
ATOM 5394 O O . GLY A 1 690 ? -19.076 -9.466 13.309 1.00 87.81 690 GLY A O 1
ATOM 5395 N N . GLY A 1 691 ? -19.996 -8.063 14.803 1.00 91.50 691 GLY A N 1
ATOM 5396 C CA . GLY A 1 691 ? -21.181 -7.773 13.994 1.00 91.50 691 GLY A CA 1
ATOM 5397 C C . GLY A 1 691 ? -20.839 -7.086 12.669 1.00 91.50 691 GLY A C 1
ATOM 5398 O O . GLY A 1 691 ? -21.365 -7.460 11.624 1.00 91.50 691 GLY A O 1
ATOM 5399 N N . ALA A 1 692 ? -19.908 -6.126 12.685 1.00 91.44 692 ALA A N 1
ATOM 5400 C CA . ALA A 1 692 ? -19.457 -5.455 11.463 1.00 91.44 692 ALA A CA 1
ATOM 5401 C C . ALA A 1 692 ? -18.688 -6.407 10.526 1.00 91.44 692 ALA A C 1
ATOM 5403 O O . ALA A 1 692 ? -18.874 -6.365 9.311 1.00 91.44 692 ALA A O 1
ATOM 5404 N N . ALA A 1 693 ? -17.851 -7.289 11.084 1.00 92.25 693 ALA A N 1
ATOM 5405 C CA . ALA A 1 693 ? -17.137 -8.305 10.316 1.00 92.25 693 ALA A CA 1
ATOM 5406 C C . ALA A 1 693 ? -18.094 -9.340 9.708 1.00 92.25 693 ALA A C 1
ATOM 5408 O O . ALA A 1 693 ? -17.916 -9.725 8.556 1.00 92.25 693 ALA A O 1
ATOM 5409 N N . LEU A 1 694 ? -19.141 -9.741 10.438 1.00 93.12 694 LEU A N 1
ATOM 5410 C CA . LEU A 1 694 ? -20.169 -10.640 9.916 1.00 93.12 694 LEU A CA 1
ATOM 5411 C C . LEU A 1 694 ? -20.935 -10.007 8.755 1.00 93.12 694 LEU A C 1
ATOM 5413 O O . LEU A 1 694 ? -21.161 -10.655 7.738 1.00 93.12 694 LEU A O 1
ATOM 5417 N N . LEU A 1 695 ? -21.279 -8.726 8.877 1.00 94.25 695 LEU A N 1
ATOM 5418 C CA . LEU A 1 695 ? -21.950 -7.998 7.808 1.00 94.25 695 LEU A CA 1
ATOM 5419 C C . LEU A 1 695 ? -21.075 -7.918 6.542 1.00 94.25 695 LEU A C 1
ATOM 5421 O O . LEU A 1 695 ? -21.575 -8.163 5.451 1.00 94.25 695 LEU A O 1
ATOM 5425 N N . ARG A 1 696 ? -19.760 -7.679 6.675 1.00 93.19 696 ARG A N 1
ATOM 5426 C CA . ARG A 1 696 ? -18.796 -7.743 5.552 1.00 93.19 696 ARG A CA 1
ATOM 5427 C C . ARG A 1 696 ? -18.658 -9.150 4.956 1.00 93.19 696 ARG A C 1
ATOM 5429 O O . ARG A 1 696 ? -18.491 -9.289 3.750 1.00 93.19 696 ARG A O 1
ATOM 5436 N N . LEU A 1 697 ? -18.732 -10.204 5.769 1.00 93.31 697 LEU A N 1
ATOM 5437 C CA . LEU A 1 697 ? -18.762 -11.576 5.253 1.00 93.31 697 LEU A CA 1
ATOM 5438 C C . LEU A 1 697 ? -20.017 -11.836 4.415 1.00 93.31 697 LEU A C 1
ATOM 5440 O O . LEU A 1 697 ? -19.919 -12.436 3.347 1.00 93.31 697 LEU A O 1
ATOM 5444 N N . ALA A 1 698 ? -21.174 -11.348 4.868 1.00 93.94 698 ALA A N 1
ATOM 5445 C CA . ALA A 1 698 ? -22.424 -11.466 4.126 1.00 93.94 698 ALA A CA 1
ATOM 5446 C C . ALA A 1 698 ? -22.371 -10.731 2.779 1.00 93.94 698 ALA A C 1
ATOM 5448 O O . ALA A 1 698 ? -22.818 -11.277 1.771 1.00 93.94 698 ALA A O 1
ATOM 5449 N N . THR A 1 699 ? -21.761 -9.540 2.717 1.00 94.44 699 THR A N 1
ATOM 5450 C CA . THR A 1 699 ? -21.593 -8.823 1.440 1.00 94.44 699 THR A CA 1
ATOM 5451 C C . THR A 1 699 ? -20.678 -9.571 0.476 1.00 94.44 699 THR A C 1
ATOM 5453 O O . THR A 1 699 ? -21.027 -9.741 -0.690 1.00 94.44 699 THR A O 1
ATOM 5456 N N . LEU A 1 700 ? -19.548 -10.096 0.957 1.00 93.62 700 LEU A N 1
ATOM 5457 C CA . LEU A 1 700 ? -18.630 -10.906 0.145 1.00 93.62 700 LEU A CA 1
ATOM 5458 C C . LEU A 1 700 ? -19.275 -12.210 -0.340 1.00 93.62 700 LEU A C 1
ATOM 5460 O O . LEU A 1 700 ? -18.989 -12.658 -1.451 1.00 93.62 700 LEU A O 1
ATOM 5464 N N . ARG A 1 701 ? -20.163 -12.805 0.466 1.00 92.62 701 ARG A N 1
ATOM 5465 C CA . ARG A 1 701 ? -20.931 -13.994 0.085 1.00 92.62 701 ARG A CA 1
ATOM 5466 C C . ARG A 1 701 ? -21.859 -13.694 -1.090 1.00 92.62 701 ARG A C 1
ATOM 5468 O O . ARG A 1 701 ? -21.765 -14.387 -2.101 1.00 92.62 701 ARG A O 1
ATOM 5475 N N . LEU A 1 702 ? -22.657 -12.627 -1.002 1.00 91.81 702 LEU A N 1
ATOM 5476 C CA . LEU A 1 702 ? -23.528 -12.199 -2.106 1.00 91.81 702 LEU A CA 1
ATOM 5477 C C . LEU A 1 702 ? -22.735 -11.793 -3.353 1.00 91.81 702 LEU A C 1
ATOM 5479 O O . LEU A 1 702 ? -23.147 -12.099 -4.471 1.00 91.81 702 LEU A O 1
ATOM 5483 N N . LEU A 1 703 ? -21.577 -11.144 -3.184 1.00 91.25 703 LEU A N 1
ATOM 5484 C CA . LEU A 1 703 ? -20.691 -10.834 -4.305 1.00 91.25 703 LEU A CA 1
ATOM 5485 C C . LEU A 1 703 ? -20.242 -12.115 -5.021 1.00 91.25 703 LEU A C 1
ATOM 5487 O O . LEU A 1 703 ? -20.316 -12.184 -6.244 1.00 91.25 703 LEU A O 1
ATOM 5491 N N . SER A 1 704 ? -19.795 -13.127 -4.270 1.00 88.25 704 SER A N 1
ATOM 5492 C CA . SER A 1 704 ? -19.358 -14.416 -4.824 1.00 88.25 704 SER A CA 1
ATOM 5493 C C . SER A 1 704 ? -20.473 -15.088 -5.639 1.00 88.25 704 SER A C 1
ATOM 5495 O O . SER A 1 704 ? -20.214 -15.649 -6.700 1.00 88.25 704 SER A O 1
ATOM 5497 N N . GLU A 1 705 ? -21.733 -14.963 -5.217 1.00 86.31 705 GLU A N 1
ATOM 5498 C CA . GLU A 1 705 ? -22.895 -15.485 -5.954 1.00 86.31 705 GLU A CA 1
ATOM 5499 C C . GLU A 1 705 ? -23.215 -14.703 -7.229 1.00 86.31 705 GLU A C 1
ATOM 5501 O O . GLU A 1 705 ? -23.597 -15.293 -8.242 1.00 86.31 705 GLU A O 1
ATOM 5506 N N . LEU A 1 706 ? -23.007 -13.385 -7.203 1.00 86.38 706 LEU A N 1
ATOM 5507 C CA . LEU A 1 706 ? -23.147 -12.505 -8.362 1.00 86.38 706 LEU A CA 1
ATOM 5508 C C . LEU A 1 706 ? -22.029 -12.667 -9.392 1.00 86.38 706 LEU A C 1
ATOM 5510 O O . LEU A 1 706 ? -22.110 -12.054 -10.458 1.00 86.38 706 LEU A O 1
ATOM 5514 N N . LEU A 1 707 ? -21.003 -13.472 -9.135 1.00 86.25 707 LEU A N 1
ATOM 5515 C CA . LEU A 1 707 ? -19.895 -13.673 -10.063 1.00 86.25 707 LEU A CA 1
ATOM 5516 C C . LEU A 1 707 ? -20.068 -14.946 -10.907 1.00 86.25 707 LEU A C 1
ATOM 5518 O O . LEU A 1 707 ? -20.661 -15.927 -10.450 1.00 86.25 707 LEU A O 1
ATOM 5522 N N . PRO A 1 708 ? -19.538 -14.964 -12.146 1.00 82.44 708 PRO A N 1
ATOM 5523 C CA . PRO A 1 708 ? -19.422 -16.189 -12.935 1.00 82.44 708 PRO A CA 1
ATOM 5524 C C . PRO A 1 708 ? -18.621 -17.266 -12.188 1.00 82.44 708 PRO A C 1
ATOM 5526 O O . PRO A 1 708 ? -17.710 -16.936 -11.427 1.00 82.44 708 PRO A O 1
ATOM 5529 N N . ASP A 1 709 ? -18.881 -18.549 -12.461 1.00 76.81 709 ASP A N 1
ATOM 5530 C CA . ASP A 1 709 ? -18.251 -19.677 -11.747 1.00 76.81 709 ASP A CA 1
ATOM 5531 C C . ASP A 1 709 ? -16.713 -19.608 -11.710 1.00 76.81 709 ASP A C 1
ATOM 5533 O O . ASP A 1 709 ? -16.100 -19.928 -10.694 1.00 76.81 709 ASP A O 1
ATOM 5537 N N . GLY A 1 710 ? -16.079 -19.119 -12.783 1.00 75.62 710 GLY A N 1
ATOM 5538 C CA . GLY A 1 710 ? -14.620 -18.958 -12.869 1.00 75.62 710 GLY A CA 1
ATOM 5539 C C . GLY A 1 710 ? -14.024 -17.848 -11.988 1.00 75.62 710 GLY A C 1
ATOM 5540 O O . GLY A 1 710 ? -12.806 -17.801 -11.820 1.00 75.62 710 GLY A O 1
ATOM 5541 N N . LEU A 1 711 ? -14.855 -16.965 -11.425 1.00 82.06 711 LEU A N 1
ATOM 5542 C CA . LEU A 1 711 ? -14.459 -15.841 -10.566 1.00 82.06 711 LEU A CA 1
ATOM 5543 C C . LEU A 1 711 ? -14.959 -15.975 -9.121 1.00 82.06 711 LEU A C 1
ATOM 5545 O O . LEU A 1 711 ? -14.603 -15.146 -8.285 1.00 82.06 711 LEU A O 1
ATOM 5549 N N . ARG A 1 712 ? -15.726 -17.025 -8.799 1.00 85.94 712 ARG A N 1
ATOM 5550 C CA . ARG A 1 712 ? -16.156 -17.312 -7.424 1.00 85.94 712 ARG A CA 1
ATOM 5551 C C . ARG A 1 712 ? -14.959 -17.501 -6.510 1.00 85.94 712 ARG A C 1
ATOM 5553 O O . ARG A 1 712 ? -14.005 -18.190 -6.862 1.00 85.94 712 ARG A O 1
ATOM 5560 N N . PHE A 1 713 ? -15.013 -16.918 -5.323 1.00 86.50 713 PHE A N 1
ATOM 5561 C CA . PHE A 1 713 ? -13.914 -16.978 -4.367 1.00 86.50 713 PHE A CA 1
ATOM 5562 C C . PHE A 1 713 ? -14.416 -17.265 -2.952 1.00 86.50 713 PHE A C 1
ATOM 5564 O O . PHE A 1 713 ? -15.563 -16.972 -2.602 1.00 86.50 713 PHE A O 1
ATOM 5571 N N . GLY A 1 714 ? -13.531 -17.854 -2.154 1.00 82.81 714 GLY A N 1
ATOM 5572 C CA . GLY A 1 714 ? -13.675 -18.026 -0.716 1.00 82.81 714 GLY A CA 1
ATOM 5573 C C . GLY A 1 714 ? -12.919 -16.962 0.081 1.00 82.81 714 GLY A C 1
ATOM 5574 O O . GLY A 1 714 ? -11.847 -16.482 -0.308 1.00 82.81 714 GLY A O 1
ATOM 5575 N N . VAL A 1 715 ? -13.472 -16.622 1.241 1.00 86.56 715 VAL A N 1
ATOM 5576 C CA . VAL A 1 715 ? -12.821 -15.786 2.256 1.00 86.56 715 VAL A CA 1
ATOM 5577 C C . VAL A 1 715 ? -12.883 -16.486 3.607 1.00 86.56 715 VAL A C 1
ATOM 5579 O O . VAL A 1 715 ? -13.705 -17.375 3.826 1.00 86.56 715 VAL A O 1
ATOM 5582 N N . ARG A 1 716 ? -12.000 -16.092 4.520 1.00 82.25 716 ARG A N 1
ATOM 5583 C CA . ARG A 1 716 ? -12.003 -16.546 5.908 1.00 82.25 716 ARG A CA 1
ATOM 5584 C C . ARG A 1 716 ? -11.880 -15.370 6.853 1.00 82.25 716 ARG A C 1
ATOM 5586 O O . ARG A 1 716 ? -11.109 -14.457 6.584 1.00 82.25 716 ARG A O 1
ATOM 5593 N N . THR A 1 717 ? -12.565 -15.439 7.984 1.00 83.50 717 THR A N 1
ATOM 5594 C CA . THR A 1 717 ? -12.448 -14.452 9.058 1.00 83.50 717 THR A CA 1
ATOM 5595 C C . THR A 1 717 ? -11.773 -15.056 10.271 1.00 83.50 717 THR A C 1
ATOM 5597 O O . THR A 1 717 ? -12.195 -16.090 10.785 1.00 83.50 717 THR A O 1
ATOM 5600 N N . TYR A 1 718 ? -10.748 -14.373 10.761 1.00 77.31 718 TYR A N 1
ATOM 5601 C CA . TYR A 1 718 ? -9.967 -14.764 11.924 1.00 77.31 718 TYR A CA 1
ATOM 5602 C C . TYR A 1 718 ? -10.177 -13.765 13.056 1.00 77.31 718 TYR A C 1
ATOM 5604 O O . TYR A 1 718 ? -10.286 -12.563 12.828 1.00 77.31 718 TYR A O 1
ATOM 5612 N N . VAL A 1 719 ? -10.211 -14.256 14.294 1.00 71.75 719 VAL A N 1
ATOM 5613 C CA . VAL A 1 719 ? -10.222 -13.391 15.478 1.00 71.75 719 VAL A CA 1
ATOM 5614 C C . VAL A 1 719 ? -8.775 -13.038 15.827 1.00 71.75 719 VAL A C 1
ATOM 5616 O O . VAL A 1 719 ? -7.993 -13.917 16.189 1.00 71.75 719 VAL A O 1
ATOM 5619 N N . GLY A 1 720 ? -8.413 -11.762 15.698 1.00 58.53 720 GLY A N 1
ATOM 5620 C CA . GLY A 1 720 ? -7.085 -11.241 16.030 1.00 58.53 720 GLY A CA 1
ATOM 5621 C C . GLY A 1 720 ? -6.914 -10.916 17.521 1.00 58.53 720 GLY A C 1
ATOM 5622 O O . GLY A 1 720 ? -7.774 -11.201 18.357 1.00 58.53 720 GLY A O 1
ATOM 5623 N N . GLU A 1 721 ? -5.798 -10.274 17.892 1.00 47.69 721 GLU A N 1
ATOM 5624 C CA . GLU A 1 721 ? -5.585 -9.819 19.276 1.00 47.69 721 GLU A CA 1
ATOM 5625 C C . GLU A 1 721 ? -6.633 -8.752 19.676 1.00 47.69 721 GLU A C 1
ATOM 5627 O O . GLU A 1 721 ? -6.602 -7.599 19.236 1.00 47.69 721 GLU A O 1
ATOM 5632 N N . GLY A 1 722 ? -7.560 -9.116 20.569 1.00 52.72 722 GLY A N 1
ATOM 5633 C CA . GLY A 1 722 ? -8.520 -8.195 21.184 1.00 52.72 722 GLY A CA 1
ATOM 5634 C C . GLY A 1 722 ? -9.884 -8.136 20.485 1.00 52.72 722 GLY A C 1
ATOM 5635 O O . GLY A 1 722 ? -10.683 -9.054 20.614 1.00 52.72 722 GLY A O 1
ATOM 5636 N N . ARG A 1 723 ? -10.200 -7.000 19.845 1.00 61.31 723 ARG A N 1
ATOM 5637 C CA . ARG A 1 723 ? -11.526 -6.668 19.260 1.00 61.31 723 ARG A CA 1
ATOM 5638 C C . ARG A 1 723 ? -11.504 -6.537 17.729 1.00 61.31 723 ARG A C 1
ATOM 5640 O O . ARG A 1 723 ? -12.351 -5.844 17.164 1.00 61.31 723 ARG A O 1
ATOM 5647 N N . TYR A 1 724 ? -10.464 -7.077 17.102 1.00 72.19 724 TYR A N 1
ATOM 5648 C CA . TYR A 1 724 ? -10.213 -6.985 15.667 1.00 72.19 724 TYR A CA 1
ATOM 5649 C C . TYR A 1 724 ? -10.457 -8.348 15.023 1.00 72.19 724 TYR A C 1
ATOM 5651 O O . TYR A 1 724 ? -10.085 -9.376 15.589 1.00 72.19 724 TYR A O 1
ATOM 5659 N N . TYR A 1 725 ? -11.106 -8.323 13.869 1.00 81.75 725 TYR A N 1
ATOM 5660 C CA . TYR A 1 725 ? -11.395 -9.469 13.027 1.00 81.75 725 TYR A CA 1
ATOM 5661 C C . TYR A 1 725 ? -10.700 -9.243 11.694 1.00 81.75 725 TYR A C 1
ATOM 5663 O O . TYR A 1 725 ? -10.897 -8.200 11.077 1.00 81.75 725 TYR A O 1
ATOM 5671 N N . ASP A 1 726 ? -9.909 -10.206 11.252 1.00 82.62 726 ASP A N 1
ATOM 5672 C CA . ASP A 1 726 ? -9.188 -10.121 9.990 1.00 82.62 726 ASP A CA 1
ATOM 5673 C C . ASP A 1 726 ? -9.914 -10.978 8.955 1.00 82.62 726 ASP A C 1
ATOM 5675 O O . ASP A 1 726 ? -10.012 -12.195 9.111 1.00 82.62 726 ASP A O 1
ATOM 5679 N N . ILE A 1 727 ? -10.453 -10.346 7.913 1.00 87.50 727 ILE A N 1
ATOM 5680 C CA . ILE A 1 727 ? -11.075 -11.030 6.777 1.00 87.50 727 ILE A CA 1
ATOM 5681 C C . ILE A 1 727 ? -9.994 -11.220 5.724 1.00 87.50 727 ILE A C 1
ATOM 5683 O O . ILE A 1 727 ? -9.541 -10.244 5.129 1.00 87.50 727 ILE A O 1
ATOM 5687 N N . ALA A 1 728 ? -9.571 -12.456 5.482 1.00 87.38 728 ALA A N 1
ATOM 5688 C CA . ALA A 1 728 ? -8.527 -12.761 4.520 1.00 87.38 728 ALA A CA 1
ATOM 5689 C C . ALA A 1 728 ? -8.958 -13.788 3.473 1.00 87.38 728 ALA A C 1
ATOM 5691 O O . ALA A 1 728 ? -9.629 -14.778 3.759 1.00 87.38 728 ALA A O 1
ATOM 5692 N N . THR A 1 729 ? -8.489 -13.579 2.250 1.00 86.56 729 THR A N 1
ATOM 5693 C CA . THR A 1 729 ? -8.510 -14.566 1.172 1.00 86.56 729 THR A CA 1
ATOM 5694 C C . THR A 1 729 ? -7.079 -14.924 0.795 1.00 86.56 729 THR A C 1
ATOM 5696 O O . THR A 1 729 ? -6.181 -14.083 0.884 1.00 86.56 729 THR A O 1
ATOM 5699 N N . THR A 1 730 ? -6.837 -16.183 0.424 1.00 82.38 730 THR A N 1
ATOM 5700 C CA . THR A 1 730 ? -5.486 -16.700 0.150 1.00 82.38 730 THR A CA 1
ATOM 5701 C C . THR A 1 730 ? -5.449 -17.562 -1.109 1.00 82.38 730 THR A C 1
ATOM 5703 O O . THR A 1 730 ? -6.472 -18.073 -1.559 1.00 82.38 730 THR A O 1
ATOM 5706 N N . GLY A 1 731 ? -4.264 -17.748 -1.689 1.00 81.88 731 GLY A N 1
ATOM 5707 C CA . GLY A 1 731 ? -4.054 -18.698 -2.779 1.00 81.88 731 GLY A CA 1
ATOM 5708 C C . GLY A 1 731 ? -4.792 -18.312 -4.064 1.00 81.88 731 GLY A C 1
ATOM 5709 O O . GLY A 1 731 ? -4.633 -17.201 -4.562 1.00 81.88 731 GLY A O 1
ATOM 5710 N N . GLY A 1 732 ? -5.535 -19.259 -4.645 1.00 80.25 732 GLY A N 1
ATOM 5711 C CA . GLY A 1 732 ? -6.298 -19.039 -5.881 1.00 80.25 732 GLY A CA 1
ATOM 5712 C C . GLY A 1 732 ? -7.533 -18.154 -5.695 1.00 80.25 732 GLY A C 1
ATOM 5713 O O . GLY A 1 732 ? -7.888 -17.418 -6.613 1.00 80.25 732 GLY A O 1
ATOM 5714 N N . ASP A 1 733 ? -8.148 -18.177 -4.508 1.00 85.00 733 ASP A N 1
ATOM 5715 C CA . ASP A 1 733 ? -9.255 -17.277 -4.166 1.00 85.00 733 ASP A CA 1
ATOM 5716 C C . ASP A 1 733 ? -8.791 -15.823 -4.122 1.00 85.00 733 ASP A C 1
ATOM 5718 O O . ASP A 1 733 ? -9.453 -14.949 -4.678 1.00 85.00 733 ASP A O 1
ATOM 5722 N N . ALA A 1 734 ? -7.604 -15.581 -3.552 1.00 85.69 734 ALA A N 1
ATOM 5723 C CA . ALA A 1 734 ? -7.006 -14.253 -3.532 1.00 85.69 734 ALA A CA 1
ATOM 5724 C C . ALA A 1 734 ? -6.765 -13.728 -4.949 1.00 85.69 734 ALA A C 1
ATOM 5726 O O . ALA A 1 734 ? -7.137 -12.598 -5.231 1.00 85.69 734 ALA A O 1
ATOM 5727 N N . ALA A 1 735 ? -6.221 -14.550 -5.852 1.00 82.25 735 ALA A N 1
ATOM 5728 C CA . ALA A 1 735 ? -6.000 -14.145 -7.241 1.00 82.25 735 ALA A CA 1
ATOM 5729 C C . ALA A 1 735 ? -7.317 -13.762 -7.945 1.00 82.25 735 ALA A C 1
ATOM 5731 O O . ALA A 1 735 ? -7.411 -12.689 -8.534 1.00 82.25 735 ALA A O 1
ATOM 5732 N N . ARG A 1 736 ? -8.373 -14.585 -7.824 1.00 86.12 736 ARG A N 1
ATOM 5733 C CA . ARG A 1 736 ? -9.700 -14.263 -8.388 1.00 86.12 736 ARG A CA 1
ATOM 5734 C C . ARG A 1 736 ? -10.285 -12.983 -7.796 1.00 86.12 736 ARG A C 1
ATOM 5736 O O . ARG A 1 736 ? -10.813 -12.158 -8.536 1.00 86.12 736 ARG A O 1
ATOM 5743 N N . PHE A 1 737 ? -10.141 -12.790 -6.487 1.00 87.06 737 PHE A N 1
ATOM 5744 C CA . PHE A 1 737 ? -10.610 -11.583 -5.820 1.00 87.06 737 PHE A CA 1
ATOM 5745 C C . PHE A 1 737 ? -9.847 -10.331 -6.273 1.00 87.06 737 PHE A C 1
ATOM 5747 O O . PHE A 1 737 ? -10.458 -9.310 -6.585 1.00 87.06 737 PHE A O 1
ATOM 5754 N N . MET A 1 738 ? -8.520 -10.415 -6.396 1.00 84.19 738 MET A N 1
ATOM 5755 C CA . MET A 1 738 ? -7.689 -9.316 -6.889 1.00 84.19 738 MET A CA 1
ATOM 5756 C C . MET A 1 738 ? -8.033 -8.910 -8.320 1.00 84.19 738 MET A C 1
ATOM 5758 O O . MET A 1 738 ? -7.996 -7.723 -8.614 1.00 84.19 738 MET A O 1
ATOM 5762 N N . ARG A 1 739 ? -8.428 -9.848 -9.187 1.00 83.56 739 ARG A N 1
ATOM 5763 C CA . ARG A 1 739 ? -8.889 -9.539 -10.551 1.00 83.56 739 ARG A CA 1
ATOM 5764 C C . ARG A 1 739 ? -10.136 -8.656 -10.572 1.00 83.56 739 ARG A C 1
ATOM 5766 O O . ARG A 1 739 ? -10.199 -7.694 -11.332 1.00 83.56 739 ARG A O 1
ATOM 5773 N N . ILE A 1 740 ? -11.098 -8.940 -9.695 1.00 84.56 740 ILE A N 1
ATOM 5774 C CA . ILE A 1 740 ? -12.311 -8.120 -9.532 1.00 84.56 740 ILE A CA 1
ATOM 5775 C C . ILE A 1 740 ? -11.929 -6.726 -9.026 1.00 84.56 740 ILE A C 1
ATOM 5777 O O . ILE A 1 740 ? -12.356 -5.714 -9.577 1.00 84.56 740 ILE A O 1
ATOM 5781 N N . LEU A 1 741 ? -11.056 -6.660 -8.016 1.00 84.12 741 LEU A N 1
ATOM 5782 C CA . LEU A 1 741 ? -10.568 -5.385 -7.494 1.00 84.12 741 LEU A CA 1
ATOM 5783 C C . LEU A 1 741 ? -9.741 -4.611 -8.527 1.00 84.12 741 LEU A C 1
ATOM 5785 O O . LEU A 1 741 ? -9.815 -3.392 -8.546 1.00 84.12 741 LEU A O 1
ATOM 5789 N N . ALA A 1 742 ? -8.984 -5.275 -9.400 1.00 78.50 742 ALA A N 1
ATOM 5790 C CA . ALA A 1 742 ? -8.202 -4.629 -10.450 1.00 78.50 742 ALA A CA 1
ATOM 5791 C C . ALA A 1 742 ? -9.094 -3.967 -11.510 1.00 78.50 742 ALA A C 1
ATOM 5793 O O . ALA A 1 742 ? -8.774 -2.869 -11.967 1.00 78.50 742 ALA A O 1
ATOM 5794 N N . ALA A 1 743 ? -10.218 -4.599 -11.865 1.00 76.12 743 ALA A N 1
ATOM 5795 C CA . ALA A 1 743 ? -11.211 -4.026 -12.774 1.00 76.12 743 ALA A CA 1
ATOM 5796 C C . ALA A 1 743 ? -11.912 -2.793 -12.170 1.00 76.12 743 ALA A C 1
ATOM 5798 O O . ALA A 1 743 ? -12.209 -1.828 -12.879 1.00 76.12 743 ALA A O 1
ATOM 5799 N N . SER A 1 744 ? -12.124 -2.801 -10.851 1.00 75.88 744 SER A N 1
ATOM 5800 C CA . SER A 1 744 ? -12.898 -1.771 -10.152 1.00 75.88 744 SER A CA 1
ATOM 5801 C C . SER A 1 744 ? -12.059 -0.724 -9.409 1.00 75.88 744 SER A C 1
ATOM 5803 O O . SER A 1 744 ? -12.604 0.294 -8.997 1.00 75.88 744 SER A O 1
ATOM 5805 N N . ALA A 1 745 ? -10.750 -0.912 -9.226 1.00 68.12 745 ALA A N 1
ATOM 5806 C CA . ALA A 1 745 ? -9.912 0.031 -8.486 1.00 68.12 745 ALA A CA 1
ATOM 5807 C C . ALA A 1 745 ? -9.791 1.386 -9.219 1.00 68.12 745 ALA A C 1
ATOM 5809 O O . ALA A 1 745 ? -9.742 1.421 -10.451 1.00 68.12 745 ALA A O 1
ATOM 5810 N N . PRO A 1 746 ? -9.697 2.517 -8.491 1.00 62.69 746 PRO A N 1
ATOM 5811 C CA . PRO A 1 746 ? -9.582 3.845 -9.096 1.00 62.69 746 PRO A CA 1
ATOM 5812 C C . PRO A 1 746 ? -8.440 3.952 -10.129 1.00 62.69 746 PRO A C 1
ATOM 5814 O O . PRO A 1 746 ? -7.306 3.547 -9.876 1.00 62.69 746 PRO A O 1
ATOM 5817 N N . SER A 1 747 ? -8.742 4.514 -11.308 1.00 52.00 747 SER A N 1
ATOM 5818 C CA . SER A 1 747 ? -7.940 4.383 -12.540 1.00 52.00 747 SER A CA 1
ATOM 5819 C C . SER A 1 747 ? -6.683 5.238 -12.622 1.00 52.00 747 SER A C 1
ATOM 5821 O O . SER A 1 747 ? -5.751 4.867 -13.348 1.00 52.00 747 SER A O 1
ATOM 5823 N N . ALA A 1 748 ? -6.647 6.428 -12.020 1.00 44.28 748 ALA A N 1
ATOM 5824 C CA . ALA A 1 748 ? -5.654 7.394 -12.479 1.00 44.28 748 ALA A CA 1
ATOM 5825 C C . ALA A 1 748 ? -4.281 7.108 -11.859 1.00 44.28 748 ALA A C 1
ATOM 5827 O O . ALA A 1 748 ? -4.069 7.198 -10.654 1.00 44.28 748 ALA A O 1
ATOM 5828 N N . GLY A 1 749 ? -3.333 6.735 -12.724 1.00 42.66 749 GLY A N 1
ATOM 5829 C CA . GLY A 1 749 ? -1.925 6.706 -12.359 1.00 42.66 749 GLY A CA 1
ATOM 5830 C C . GLY A 1 749 ? -1.536 8.078 -11.817 1.00 42.66 749 GLY A C 1
ATOM 5831 O O . GLY A 1 749 ? -1.772 9.097 -12.458 1.00 42.66 749 GLY A O 1
ATOM 5832 N N . GLY A 1 750 ? -1.002 8.093 -10.606 1.00 47.84 750 GLY A N 1
ATOM 5833 C CA . GLY A 1 750 ? -0.649 9.303 -9.885 1.00 47.84 750 GLY A CA 1
ATOM 5834 C C . GLY A 1 750 ? -0.246 8.937 -8.464 1.00 47.84 750 GLY A C 1
ATOM 5835 O O . GLY A 1 750 ? -0.677 7.912 -7.938 1.00 47.84 750 GLY A O 1
ATOM 5836 N N . GLY A 1 751 ? 0.579 9.771 -7.829 1.00 49.78 751 GLY A N 1
ATOM 5837 C CA . GLY A 1 751 ? 1.125 9.525 -6.484 1.00 49.78 751 GLY A CA 1
ATOM 5838 C C . GLY A 1 751 ? 0.097 9.488 -5.340 1.00 49.78 751 GLY A C 1
ATOM 5839 O O . GLY A 1 751 ? 0.487 9.507 -4.177 1.00 49.78 751 GLY A O 1
ATOM 5840 N N . TYR A 1 752 ? -1.201 9.467 -5.651 1.00 57.81 752 TYR A N 1
ATOM 5841 C CA . TYR A 1 752 ? -2.309 9.416 -4.698 1.00 57.81 752 TYR A CA 1
ATOM 5842 C C . TYR A 1 752 ? -2.962 8.034 -4.574 1.00 57.81 752 TYR A C 1
ATOM 5844 O O . TYR A 1 752 ? -3.779 7.818 -3.676 1.00 57.81 752 TYR A O 1
ATOM 5852 N N . LEU A 1 753 ? -2.625 7.088 -5.453 1.00 62.31 753 LEU A N 1
ATOM 5853 C CA . LEU A 1 753 ? -3.052 5.704 -5.299 1.00 62.31 753 LEU A CA 1
ATOM 5854 C C . LEU A 1 753 ? -2.212 5.022 -4.216 1.00 62.31 753 LEU A C 1
ATOM 5856 O O . LEU A 1 753 ? -0.999 5.210 -4.126 1.00 62.31 753 LEU A O 1
ATOM 5860 N N . SER A 1 754 ? -2.871 4.221 -3.377 1.00 70.00 754 SER A N 1
ATOM 5861 C CA . SER A 1 754 ? -2.163 3.341 -2.452 1.00 70.00 754 SER A CA 1
ATOM 5862 C C . SER A 1 754 ? -1.271 2.385 -3.251 1.00 70.00 754 SER A C 1
ATOM 5864 O O . SER A 1 754 ? -1.784 1.743 -4.167 1.00 70.00 754 SER A O 1
ATOM 5866 N N . PRO A 1 755 ? 0.004 2.177 -2.872 1.00 68.38 755 PRO A N 1
ATOM 5867 C CA . PRO A 1 755 ? 0.846 1.140 -3.480 1.00 68.38 755 PRO A CA 1
ATOM 5868 C C . PRO A 1 755 ? 0.234 -0.269 -3.393 1.00 68.38 755 PRO A C 1
ATOM 5870 O O . PRO A 1 755 ? 0.630 -1.177 -4.115 1.00 68.38 755 PRO A O 1
ATOM 5873 N N . LYS A 1 756 ? -0.755 -0.465 -2.508 1.00 73.19 756 LYS A N 1
ATOM 5874 C CA . LYS A 1 756 ? -1.530 -1.705 -2.398 1.00 73.19 756 LYS A CA 1
ATOM 5875 C C . LYS A 1 756 ? -2.306 -2.028 -3.686 1.00 73.19 756 LYS A C 1
ATOM 5877 O O . LYS A 1 756 ? -2.502 -3.204 -3.970 1.00 73.19 756 LYS A O 1
ATOM 5882 N N . PHE A 1 757 ? -2.709 -1.020 -4.469 1.00 70.44 757 PHE A N 1
ATOM 5883 C CA . PHE A 1 757 ? -3.440 -1.230 -5.723 1.00 70.44 757 PHE A CA 1
ATOM 5884 C C . PHE A 1 757 ? -2.578 -1.883 -6.812 1.00 70.44 757 PHE A C 1
ATOM 5886 O O . PHE A 1 757 ? -3.105 -2.656 -7.611 1.00 70.44 757 PHE A O 1
ATOM 5893 N N . ASP A 1 758 ? -1.260 -1.656 -6.803 1.00 65.25 758 ASP A N 1
ATOM 5894 C CA . ASP A 1 758 ? -0.335 -2.282 -7.759 1.00 65.25 758 ASP A CA 1
ATOM 5895 C C . ASP A 1 758 ? -0.313 -3.811 -7.610 1.00 65.25 758 ASP A C 1
ATOM 5897 O O . ASP A 1 758 ? -0.143 -4.532 -8.593 1.00 65.25 758 ASP A O 1
ATOM 5901 N N . GLY A 1 759 ? -0.550 -4.309 -6.389 1.00 62.16 759 GLY A N 1
ATOM 5902 C CA . GLY A 1 759 ? -0.675 -5.739 -6.115 1.00 62.16 759 GLY A CA 1
ATOM 5903 C C . GLY A 1 759 ? -1.851 -6.390 -6.847 1.00 62.16 759 GLY A C 1
ATOM 5904 O O . GLY A 1 759 ? -1.729 -7.529 -7.278 1.00 62.16 759 GLY A O 1
ATOM 5905 N N . PHE A 1 760 ? -2.957 -5.664 -7.051 1.00 68.00 760 PHE A N 1
ATOM 5906 C CA . PHE A 1 760 ? -4.126 -6.177 -7.777 1.00 68.00 760 PHE A CA 1
ATOM 5907 C C . PHE A 1 760 ? -3.905 -6.187 -9.288 1.00 68.00 760 PHE A C 1
ATOM 5909 O O . PHE A 1 760 ? -4.238 -7.153 -9.967 1.00 68.00 760 PHE A O 1
ATOM 5916 N N . VAL A 1 761 ? -3.323 -5.102 -9.811 1.00 64.44 761 VAL A N 1
ATOM 5917 C CA . VAL A 1 761 ? -3.103 -4.905 -11.252 1.00 64.44 761 VAL A CA 1
ATOM 5918 C C . VAL A 1 761 ? -2.179 -5.979 -11.833 1.00 64.44 761 VAL A C 1
ATOM 5920 O O . VAL A 1 761 ? -2.348 -6.365 -12.990 1.00 64.44 761 VAL A O 1
ATOM 5923 N N . GLY A 1 762 ? -1.233 -6.490 -11.037 1.00 61.28 762 GLY A N 1
ATOM 5924 C CA . GLY A 1 762 ? -0.343 -7.583 -11.437 1.00 61.28 762 GLY A CA 1
ATOM 5925 C C . GLY A 1 762 ? -1.059 -8.902 -11.754 1.00 61.28 762 GLY A C 1
ATOM 5926 O O . GLY A 1 762 ? -0.602 -9.633 -12.627 1.00 61.28 762 GLY A O 1
ATOM 5927 N N . GLU A 1 763 ? -2.196 -9.177 -11.111 1.00 66.06 763 GLU A N 1
ATOM 5928 C CA . GLU A 1 763 ? -2.972 -10.417 -11.290 1.00 66.06 763 GLU A CA 1
ATOM 5929 C C . GLU A 1 763 ? -4.056 -10.299 -12.380 1.00 66.06 763 GLU A C 1
ATOM 5931 O O . GLU A 1 763 ? -4.750 -11.274 -12.677 1.00 66.06 763 GLU A O 1
ATOM 5936 N N . ALA A 1 764 ? -4.213 -9.118 -12.993 1.00 70.69 764 ALA A N 1
ATOM 5937 C CA . ALA A 1 764 ? -5.253 -8.860 -13.982 1.00 70.69 764 ALA A CA 1
ATOM 5938 C C . ALA A 1 764 ? -5.031 -9.636 -15.296 1.00 70.69 764 ALA A C 1
ATOM 5940 O O . ALA A 1 764 ? -3.980 -9.525 -15.945 1.00 70.69 764 ALA A O 1
ATOM 5941 N N . GLN A 1 765 ? -6.062 -10.362 -15.730 1.00 76.50 765 GLN A N 1
ATOM 5942 C CA . GLN A 1 765 ? -6.092 -11.145 -16.969 1.00 76.50 765 GLN A CA 1
ATOM 5943 C C . GLN A 1 765 ? -7.105 -10.558 -17.948 1.00 76.50 765 GLN A C 1
ATOM 5945 O O . GLN A 1 765 ? -8.249 -10.997 -18.031 1.00 76.50 765 GLN A O 1
ATOM 5950 N N . VAL A 1 766 ? -6.667 -9.553 -18.698 1.00 81.56 766 VAL A N 1
ATOM 5951 C CA . VAL A 1 766 ? -7.523 -8.887 -19.680 1.00 81.56 766 VAL A CA 1
ATOM 5952 C C . VAL A 1 766 ? -7.835 -9.813 -20.847 1.00 81.56 766 VAL A C 1
ATOM 5954 O O . VAL A 1 766 ? -6.923 -10.300 -21.510 1.00 81.56 766 VAL A O 1
ATOM 5957 N N . ASP A 1 767 ? -9.123 -9.989 -21.124 1.00 84.75 767 ASP A N 1
ATOM 5958 C CA . ASP A 1 767 ? -9.615 -10.650 -22.331 1.00 84.75 767 ASP A CA 1
ATOM 5959 C C . ASP A 1 767 ? -10.066 -9.591 -23.348 1.00 84.75 767 ASP A C 1
ATOM 5961 O O . ASP A 1 767 ? -10.726 -8.608 -22.993 1.00 84.75 767 ASP A O 1
ATOM 5965 N N . VAL A 1 768 ? -9.684 -9.779 -24.613 1.00 88.31 768 VAL A N 1
ATOM 5966 C CA . VAL A 1 768 ? -9.997 -8.871 -25.719 1.00 88.31 768 VAL A CA 1
ATOM 5967 C C . VAL A 1 768 ? -10.655 -9.658 -26.843 1.00 88.31 768 VAL A C 1
ATOM 5969 O O . VAL A 1 768 ? -10.035 -10.515 -27.471 1.00 88.31 768 VAL A O 1
ATOM 5972 N N . ARG A 1 769 ? -11.915 -9.331 -27.139 1.00 89.88 769 ARG A N 1
ATOM 5973 C CA . ARG A 1 769 ? -12.728 -10.020 -28.147 1.00 89.88 769 ARG A CA 1
ATOM 5974 C C . ARG A 1 769 ? -13.145 -9.072 -29.260 1.00 89.88 769 ARG A C 1
ATOM 5976 O O . ARG A 1 769 ? -13.821 -8.073 -29.022 1.00 89.88 769 ARG A O 1
ATOM 5983 N N . LEU A 1 770 ? -12.773 -9.416 -30.487 1.00 88.25 770 LEU A N 1
ATOM 5984 C CA . LEU A 1 770 ? -13.239 -8.747 -31.698 1.00 88.25 770 LEU A CA 1
ATOM 5985 C C . LEU A 1 770 ? -14.575 -9.349 -32.149 1.00 88.25 770 LEU A C 1
ATOM 5987 O O . LEU A 1 770 ? -14.652 -10.552 -32.400 1.00 88.25 770 LEU A O 1
ATOM 5991 N N . ASP A 1 771 ? -15.590 -8.506 -32.329 1.00 88.50 771 ASP A N 1
ATOM 5992 C CA . ASP A 1 771 ? -16.819 -8.886 -33.022 1.00 88.50 771 ASP A CA 1
ATOM 5993 C C . ASP A 1 771 ? -16.575 -8.827 -34.538 1.00 88.50 771 ASP A C 1
ATOM 5995 O O . ASP A 1 771 ? -16.572 -7.759 -35.152 1.00 88.50 771 ASP A O 1
ATOM 5999 N N . ARG A 1 772 ? -16.311 -9.982 -35.155 1.00 83.44 772 ARG A N 1
ATOM 6000 C CA . ARG A 1 772 ? -15.966 -10.063 -36.585 1.00 83.44 772 ARG A CA 1
ATOM 6001 C C . ARG A 1 772 ? -17.115 -9.647 -37.502 1.00 83.44 772 ARG A C 1
ATOM 6003 O O . ARG A 1 772 ? -16.846 -9.153 -38.596 1.00 83.44 772 ARG A O 1
ATOM 6010 N N . ASP A 1 773 ? -18.356 -9.799 -37.052 1.00 85.31 773 ASP A N 1
ATOM 6011 C CA . ASP A 1 773 ? -19.548 -9.460 -37.832 1.00 85.31 773 ASP A CA 1
ATOM 6012 C C . ASP A 1 773 ? -19.872 -7.958 -37.756 1.00 85.31 773 ASP A C 1
ATOM 6014 O O . ASP A 1 773 ? -20.609 -7.429 -38.589 1.00 85.31 773 ASP A O 1
ATOM 6018 N N . SER A 1 774 ? -19.263 -7.238 -36.806 1.00 88.00 774 SER A N 1
ATOM 6019 C CA . SER A 1 774 ? -19.387 -5.780 -36.678 1.00 88.00 774 SER A CA 1
ATOM 6020 C C . SER A 1 774 ? -18.546 -4.978 -37.682 1.00 88.00 774 SER A C 1
ATOM 6022 O O . SER A 1 774 ? -18.744 -3.765 -37.809 1.00 88.00 774 SER A O 1
ATOM 6024 N N . ILE A 1 775 ? -17.607 -5.617 -38.397 1.00 89.50 775 ILE A N 1
ATOM 6025 C CA . ILE A 1 775 ? -16.682 -4.922 -39.302 1.00 89.50 775 ILE A CA 1
ATOM 6026 C C . ILE A 1 775 ? -17.444 -4.417 -40.533 1.00 89.50 775 ILE A C 1
ATOM 6028 O O . ILE A 1 775 ? -17.915 -5.193 -41.367 1.00 89.50 775 ILE A O 1
ATOM 6032 N N . ARG A 1 776 ? -17.525 -3.094 -40.682 1.00 89.25 776 ARG A N 1
ATOM 6033 C CA . ARG A 1 776 ? -18.331 -2.436 -41.719 1.00 89.25 776 ARG A CA 1
ATOM 6034 C C . ARG A 1 776 ? -17.650 -1.207 -42.306 1.00 89.25 776 ARG A C 1
ATOM 6036 O O . ARG A 1 776 ? -16.903 -0.508 -41.624 1.00 89.25 776 ARG A O 1
ATOM 6043 N N . LEU A 1 777 ? -17.959 -0.912 -43.566 1.00 86.19 777 LEU A N 1
ATOM 6044 C CA . LEU A 1 777 ? -17.556 0.331 -44.222 1.00 86.19 777 LEU A CA 1
ATOM 6045 C C . LEU A 1 777 ? -18.548 1.453 -43.874 1.00 86.19 777 LEU A C 1
ATOM 6047 O O . LEU A 1 777 ? -19.760 1.266 -43.959 1.00 86.19 777 LEU A O 1
ATOM 6051 N N . THR A 1 778 ? -18.030 2.615 -43.487 1.00 83.44 778 THR A N 1
ATOM 6052 C CA . THR A 1 778 ? -18.792 3.834 -43.174 1.00 83.44 778 THR A CA 1
ATOM 6053 C C . THR A 1 778 ? -18.297 5.001 -44.032 1.00 83.44 778 THR A C 1
ATOM 6055 O O . THR A 1 778 ? -17.216 4.922 -44.615 1.00 83.44 778 THR A O 1
ATOM 6058 N N . GLU A 1 779 ? -19.032 6.118 -44.068 1.00 73.81 779 GLU A N 1
ATOM 6059 C CA . GLU A 1 779 ? -18.614 7.333 -44.798 1.00 73.81 779 GLU A CA 1
ATOM 6060 C C . GLU A 1 779 ? -17.237 7.871 -44.354 1.00 73.81 779 GLU A C 1
ATOM 6062 O O . GLU A 1 779 ? -16.554 8.543 -45.122 1.00 73.81 779 GLU A O 1
ATOM 6067 N N . GLY A 1 780 ? -16.802 7.552 -43.128 1.00 69.06 780 GLY A N 1
ATOM 6068 C CA . GLY A 1 780 ? -15.527 7.989 -42.551 1.00 69.06 780 GLY A CA 1
ATOM 6069 C C . GLY A 1 780 ? -14.423 6.926 -42.501 1.00 69.06 780 GLY A C 1
ATOM 6070 O O . GLY A 1 780 ? -13.436 7.156 -41.796 1.00 69.06 780 GLY A O 1
ATOM 6071 N N . GLY A 1 781 ? -14.593 5.782 -43.177 1.00 82.56 781 GLY A N 1
ATOM 6072 C CA . GLY A 1 781 ? -13.653 4.650 -43.179 1.00 82.56 781 GLY A CA 1
ATOM 6073 C C . GLY A 1 781 ? -14.250 3.353 -42.621 1.00 82.56 781 GLY A C 1
ATOM 6074 O O . GLY A 1 781 ? -15.469 3.213 -42.511 1.00 82.56 781 GLY A O 1
ATOM 6075 N N . VAL A 1 782 ? -13.404 2.385 -42.266 1.00 89.25 782 VAL A N 1
ATOM 6076 C CA . VAL A 1 782 ? -13.849 1.105 -41.679 1.00 89.25 782 VAL A CA 1
ATOM 6077 C C . VAL A 1 782 ? -14.113 1.281 -40.185 1.00 89.25 782 VAL A C 1
ATOM 6079 O O . VAL A 1 782 ? -13.321 1.918 -39.494 1.00 89.25 782 VAL A O 1
ATOM 6082 N N . ALA A 1 783 ? -15.204 0.706 -39.685 1.00 91.38 783 ALA A N 1
ATOM 6083 C CA . ALA A 1 783 ? -15.541 0.652 -38.267 1.00 91.38 783 ALA A CA 1
ATOM 6084 C C . ALA A 1 783 ? -15.706 -0.802 -37.806 1.00 91.38 783 ALA A C 1
ATOM 6086 O O . ALA A 1 783 ? -16.158 -1.644 -38.582 1.00 91.38 783 ALA A O 1
ATOM 6087 N N . ALA A 1 784 ? -15.353 -1.082 -36.556 1.00 94.06 784 ALA A N 1
ATOM 6088 C CA . ALA A 1 784 ? -15.506 -2.386 -35.922 1.00 94.06 784 ALA A CA 1
ATOM 6089 C C . ALA A 1 784 ? -15.685 -2.233 -34.410 1.00 94.06 784 ALA A C 1
ATOM 6091 O O . ALA A 1 784 ? -15.226 -1.253 -33.819 1.00 94.06 784 ALA A O 1
ATOM 6092 N N . ASP A 1 785 ? -16.295 -3.230 -33.788 1.00 92.69 785 ASP A N 1
ATOM 6093 C CA . ASP A 1 785 ? -16.513 -3.268 -32.356 1.00 92.69 785 ASP A CA 1
ATOM 6094 C C . ASP A 1 785 ? -15.559 -4.253 -31.671 1.00 92.69 785 ASP A C 1
ATOM 6096 O O . ASP A 1 785 ? -15.374 -5.395 -32.101 1.00 92.69 785 ASP A O 1
ATOM 6100 N N . LEU A 1 786 ? -14.970 -3.815 -30.562 1.00 93.75 786 LEU A N 1
ATOM 6101 C CA . LEU A 1 786 ? -14.008 -4.585 -29.781 1.00 93.75 786 LEU A CA 1
ATOM 6102 C C . LEU A 1 786 ? -14.412 -4.552 -28.311 1.00 93.75 786 LEU A C 1
ATOM 6104 O O . LEU A 1 786 ? -14.597 -3.483 -27.743 1.00 93.75 786 LEU A O 1
ATOM 6108 N N . THR A 1 787 ? -14.554 -5.714 -27.689 1.00 92.69 787 THR A N 1
ATOM 6109 C CA . THR A 1 787 ? -14.919 -5.834 -26.274 1.00 92.69 787 THR A CA 1
ATOM 6110 C C . THR A 1 787 ? -13.674 -6.134 -25.457 1.00 92.69 787 THR A C 1
ATOM 6112 O O . THR A 1 787 ? -12.932 -7.056 -25.790 1.00 92.69 787 THR A O 1
ATOM 6115 N N . ILE A 1 788 ? -13.442 -5.362 -24.398 1.00 90.94 788 ILE A N 1
ATOM 6116 C CA . ILE A 1 788 ? -12.394 -5.635 -23.408 1.00 90.94 788 ILE A CA 1
ATOM 6117 C C . ILE A 1 788 ? -13.088 -5.990 -22.104 1.00 90.94 788 ILE A C 1
ATOM 6119 O O . ILE A 1 788 ? -14.003 -5.277 -21.693 1.00 90.94 788 ILE A O 1
ATOM 6123 N N . SER A 1 789 ? -12.648 -7.063 -21.455 1.00 87.62 789 SER A N 1
ATOM 6124 C CA . SER A 1 789 ? -13.226 -7.519 -20.194 1.00 87.62 789 SER A CA 1
ATOM 6125 C C . SER A 1 789 ? -12.165 -7.929 -19.184 1.00 87.62 789 SER A C 1
ATOM 6127 O O . SER A 1 789 ? -11.151 -8.523 -19.552 1.00 87.62 789 SER A O 1
ATOM 6129 N N . GLU A 1 790 ? -12.420 -7.645 -17.909 1.00 86.81 790 GLU A N 1
ATOM 6130 C CA . GLU A 1 790 ? -11.673 -8.202 -16.783 1.00 86.81 790 GLU A CA 1
ATOM 6131 C C . GLU A 1 790 ? -12.533 -8.225 -15.514 1.00 86.81 790 GLU A C 1
ATOM 6133 O O . GLU A 1 790 ? -13.370 -7.351 -15.298 1.00 86.81 790 GLU A O 1
ATOM 6138 N N . GLY A 1 791 ? -12.332 -9.234 -14.662 1.00 73.25 791 GLY A N 1
ATOM 6139 C CA . GLY A 1 791 ? -12.917 -9.262 -13.316 1.00 73.25 791 GLY A CA 1
ATOM 6140 C C . GLY A 1 791 ? -14.451 -9.279 -13.276 1.00 73.25 791 GLY A C 1
ATOM 6141 O O . GLY A 1 791 ? -15.031 -8.910 -12.261 1.00 73.25 791 GLY A O 1
ATOM 6142 N N . GLY A 1 792 ? -15.108 -9.706 -14.361 1.00 73.12 792 GLY A N 1
ATOM 6143 C CA . GLY A 1 792 ? -16.569 -9.725 -14.488 1.00 73.12 792 GLY A CA 1
ATOM 6144 C C . GLY A 1 792 ? -17.180 -8.439 -15.056 1.00 73.12 792 GLY A C 1
ATOM 6145 O O . GLY A 1 792 ? -18.394 -8.397 -15.214 1.00 73.12 792 GLY A O 1
ATOM 6146 N N . ALA A 1 793 ? -16.363 -7.432 -15.382 1.00 80.25 793 ALA A N 1
ATOM 6147 C CA . ALA A 1 793 ? -16.774 -6.245 -16.125 1.00 80.25 793 ALA A CA 1
ATOM 6148 C C . ALA A 1 793 ? -16.368 -6.364 -17.600 1.00 80.25 793 ALA A C 1
ATOM 6150 O O . ALA A 1 793 ? -15.259 -6.820 -17.901 1.00 80.25 793 ALA A O 1
ATOM 6151 N N . ASP A 1 794 ? -17.223 -5.902 -18.510 1.00 86.81 794 ASP A N 1
ATOM 6152 C CA . ASP A 1 794 ? -16.921 -5.799 -19.934 1.00 86.81 794 ASP A CA 1
ATOM 6153 C C . ASP A 1 794 ? -17.370 -4.458 -20.519 1.00 86.81 794 ASP A C 1
ATOM 6155 O O . ASP A 1 794 ? -18.352 -3.850 -20.101 1.00 86.81 794 ASP A O 1
ATOM 6159 N N . VAL A 1 795 ? -16.586 -3.940 -21.465 1.00 88.44 795 VAL A N 1
ATOM 6160 C CA . VAL A 1 795 ? -16.904 -2.704 -22.179 1.00 88.44 795 VAL A CA 1
ATOM 6161 C C . VAL A 1 795 ? -16.674 -2.906 -23.665 1.00 88.44 795 VAL A C 1
ATOM 6163 O O . VAL A 1 795 ? -15.605 -3.339 -24.100 1.00 88.44 795 VAL A O 1
ATOM 6166 N N . LYS A 1 796 ? -17.684 -2.528 -24.449 1.00 92.44 796 LYS A N 1
ATOM 6167 C CA . LYS A 1 796 ? -17.652 -2.521 -25.909 1.00 92.44 796 LYS A CA 1
ATOM 6168 C C . LYS A 1 796 ? -17.130 -1.177 -26.431 1.00 92.44 796 LYS A C 1
ATOM 6170 O O . LYS A 1 796 ? -17.754 -0.135 -26.232 1.00 92.44 796 LYS A O 1
ATOM 6175 N N . PHE A 1 797 ? -15.992 -1.207 -27.112 1.00 93.12 797 PHE A N 1
ATOM 6176 C CA . PHE A 1 797 ? -15.315 -0.067 -27.728 1.00 93.12 797 PHE A CA 1
ATOM 6177 C C . PHE A 1 797 ? -15.577 -0.022 -29.230 1.00 93.12 797 PHE A C 1
ATOM 6179 O O . PHE A 1 797 ? -15.681 -1.060 -29.881 1.00 93.12 797 PHE A O 1
ATOM 6186 N N . ASN A 1 798 ? -15.612 1.190 -29.787 1.00 93.00 798 ASN A N 1
ATOM 6187 C CA . ASN A 1 798 ? -15.685 1.390 -31.231 1.00 93.00 798 ASN A CA 1
ATOM 6188 C C . ASN A 1 798 ? -14.280 1.678 -31.768 1.00 93.00 798 ASN A C 1
ATOM 6190 O O . ASN A 1 798 ? -13.614 2.601 -31.290 1.00 93.00 798 ASN A O 1
ATOM 6194 N N . VAL A 1 799 ? -13.850 0.925 -32.774 1.00 93.56 799 VAL A N 1
ATOM 6195 C CA . VAL A 1 799 ? -12.572 1.093 -33.472 1.00 93.56 799 VAL A CA 1
ATOM 6196 C C . VAL A 1 799 ? -12.837 1.604 -34.882 1.00 93.56 799 VAL A C 1
ATOM 6198 O O . VAL A 1 799 ? -13.634 1.030 -35.617 1.00 93.56 799 VAL A O 1
ATOM 6201 N N . TYR A 1 800 ? -12.142 2.667 -35.275 1.00 92.44 800 TYR A N 1
ATOM 6202 C CA . TYR A 1 800 ? -12.231 3.285 -36.592 1.00 92.44 800 TYR A CA 1
ATOM 6203 C C . TYR A 1 800 ? -10.868 3.262 -37.282 1.00 92.44 800 TYR A C 1
ATOM 6205 O O . TYR A 1 800 ? -9.878 3.740 -36.729 1.00 92.44 800 TYR A O 1
ATOM 6213 N N . LEU A 1 801 ? -10.826 2.768 -38.518 1.00 90.50 801 LEU A N 1
ATOM 6214 C CA . LEU A 1 801 ? -9.698 2.953 -39.428 1.00 90.50 801 LEU A CA 1
ATOM 6215 C C . LEU A 1 801 ? -9.935 4.255 -40.204 1.00 90.50 801 LEU A C 1
ATOM 6217 O O . LEU A 1 801 ? -10.649 4.273 -41.211 1.00 90.50 801 LEU A O 1
ATOM 6221 N N . ARG A 1 802 ? -9.395 5.365 -39.688 1.00 85.62 802 ARG A N 1
ATOM 6222 C CA . ARG A 1 802 ? -9.507 6.699 -40.298 1.00 85.62 802 ARG A CA 1
ATOM 6223 C C . ARG A 1 802 ? -8.477 6.866 -41.417 1.00 85.62 802 ARG A C 1
ATOM 6225 O O . ARG A 1 802 ? -7.716 5.959 -41.737 1.00 85.62 802 ARG A O 1
ATOM 6232 N N . ARG A 1 803 ? -8.437 8.052 -42.036 1.00 76.88 803 ARG A N 1
ATOM 6233 C CA . ARG A 1 803 ? -7.500 8.345 -43.132 1.00 76.88 803 ARG A CA 1
ATOM 6234 C C . ARG A 1 803 ? -6.031 8.157 -42.720 1.00 76.88 803 ARG A C 1
ATOM 6236 O O . ARG A 1 803 ? -5.287 7.532 -43.466 1.00 76.88 803 ARG A O 1
ATOM 6243 N N . ASP A 1 804 ? -5.631 8.623 -41.541 1.00 78.75 804 ASP A N 1
ATOM 6244 C CA . ASP A 1 804 ? -4.212 8.627 -41.146 1.00 78.75 804 ASP A CA 1
ATOM 6245 C C . ASP A 1 804 ? -3.921 7.820 -39.866 1.00 78.75 804 ASP A C 1
ATOM 6247 O O . ASP A 1 804 ? -2.762 7.536 -39.565 1.00 78.75 804 ASP A O 1
ATOM 6251 N N . GLU A 1 805 ? -4.954 7.384 -39.137 1.00 85.81 805 GLU A N 1
ATOM 6252 C CA . GLU A 1 805 ? -4.809 6.663 -37.869 1.00 85.81 805 GLU A CA 1
ATOM 6253 C C . GLU A 1 805 ? -5.921 5.631 -37.617 1.00 85.81 805 GLU A C 1
ATOM 6255 O O . GLU A 1 805 ? -7.062 5.775 -38.050 1.00 85.81 805 GLU A O 1
ATOM 6260 N N . ILE A 1 806 ? -5.580 4.601 -36.850 1.00 90.38 806 ILE A N 1
ATOM 6261 C CA . ILE A 1 806 ? -6.506 3.787 -36.062 1.00 90.38 806 ILE A CA 1
ATOM 6262 C C . ILE A 1 806 ? -6.896 4.560 -34.805 1.00 90.38 806 ILE A C 1
ATOM 6264 O O . ILE A 1 806 ? -6.025 4.981 -34.037 1.00 90.38 806 ILE A O 1
ATOM 6268 N N . GLU A 1 807 ? -8.197 4.688 -34.582 1.00 92.12 807 GLU A N 1
ATOM 6269 C CA . GLU A 1 807 ? -8.791 5.349 -33.430 1.00 92.12 807 GLU A CA 1
ATOM 6270 C C . GLU A 1 807 ? -9.721 4.390 -32.686 1.00 92.12 807 GLU A C 1
ATOM 6272 O O . GLU A 1 807 ? -10.677 3.878 -33.259 1.00 92.12 807 GLU A O 1
ATOM 6277 N N . LEU A 1 808 ? -9.470 4.186 -31.397 1.00 93.75 808 LEU A N 1
ATOM 6278 C CA . LEU A 1 808 ? -10.367 3.484 -30.486 1.00 93.75 808 LEU A CA 1
ATOM 6279 C C . LEU A 1 808 ? -11.031 4.512 -29.569 1.00 93.75 808 LEU A C 1
ATOM 6281 O O . LEU A 1 808 ? -10.339 5.290 -28.904 1.00 93.75 808 LEU A O 1
ATOM 6285 N N . GLN A 1 809 ? -12.364 4.505 -29.524 1.00 93.00 809 GLN A N 1
ATOM 6286 C CA . GLN A 1 809 ? -13.152 5.443 -28.727 1.00 93.00 809 GLN A CA 1
ATOM 6287 C C . GLN A 1 809 ? -14.259 4.762 -27.914 1.00 93.00 809 GLN A C 1
ATOM 6289 O O . GLN A 1 809 ? -14.875 3.776 -28.333 1.00 93.00 809 GLN A O 1
ATOM 6294 N N . PHE A 1 810 ? -14.560 5.367 -26.768 1.00 92.75 810 PHE A N 1
ATOM 6295 C CA . PHE A 1 810 ? -15.739 5.078 -25.961 1.00 92.75 810 PHE A CA 1
ATOM 6296 C C . PHE A 1 810 ? -16.297 6.391 -25.412 1.00 92.75 810 PHE A C 1
ATOM 6298 O O . PHE A 1 810 ? -15.527 7.239 -24.959 1.00 92.75 810 PHE A O 1
ATOM 6305 N N . GLN A 1 811 ? -17.620 6.560 -25.457 1.00 90.81 811 GLN A N 1
ATOM 6306 C CA . GLN A 1 811 ? -18.301 7.755 -24.961 1.00 90.81 811 GLN A CA 1
ATOM 6307 C C . GLN A 1 811 ? -19.583 7.384 -24.214 1.00 90.81 811 GLN A C 1
ATOM 6309 O O . GLN A 1 811 ? -20.279 6.445 -24.598 1.00 90.81 811 GLN A O 1
ATOM 6314 N N . SER A 1 812 ? -19.896 8.129 -23.158 1.00 85.56 812 SER A N 1
ATOM 6315 C CA . SER A 1 812 ? -21.096 7.937 -22.343 1.00 85.56 812 SER A CA 1
ATOM 6316 C C . SER A 1 812 ? -21.493 9.245 -21.655 1.00 85.56 812 SER A C 1
ATOM 6318 O O . SER A 1 812 ? -20.647 10.095 -21.378 1.00 85.56 812 SER A O 1
ATOM 6320 N N . THR A 1 813 ? -22.778 9.398 -21.335 1.00 80.69 813 THR A N 1
ATOM 6321 C CA . THR A 1 813 ? -23.277 10.446 -20.423 1.00 80.69 813 THR A CA 1
ATOM 6322 C C . THR A 1 813 ? -23.003 10.113 -18.953 1.00 80.69 813 THR A C 1
ATOM 6324 O O . THR A 1 813 ? -23.270 10.921 -18.074 1.00 80.69 813 THR A O 1
ATOM 6327 N N . ASP A 1 814 ? -22.479 8.921 -18.672 1.00 74.88 814 ASP A N 1
ATOM 6328 C CA . ASP A 1 814 ? -22.020 8.510 -17.350 1.00 74.88 814 ASP A CA 1
ATOM 6329 C C . ASP A 1 814 ? -20.486 8.498 -17.309 1.00 74.88 814 ASP A C 1
ATOM 6331 O O . ASP A 1 814 ? -19.848 7.642 -17.932 1.00 74.88 814 ASP A O 1
ATOM 6335 N N . ARG A 1 815 ? -19.894 9.439 -16.556 1.00 76.19 815 ARG A N 1
ATOM 6336 C CA . ARG A 1 815 ? -18.439 9.519 -16.340 1.00 76.19 815 ARG A CA 1
ATOM 6337 C C . ARG A 1 815 ? -17.884 8.225 -15.734 1.00 76.19 815 ARG A C 1
ATOM 6339 O O . ARG A 1 815 ? -16.792 7.824 -16.124 1.00 76.19 815 ARG A O 1
ATOM 6346 N N . GLY A 1 816 ? -18.612 7.567 -14.828 1.00 71.31 816 GLY A N 1
ATOM 6347 C CA . GLY A 1 816 ? -18.183 6.322 -14.181 1.00 71.31 816 GLY A CA 1
ATOM 6348 C C . GLY A 1 816 ? -17.950 5.201 -15.192 1.00 71.31 816 GLY A C 1
ATOM 6349 O O . GLY A 1 816 ? -16.904 4.553 -15.176 1.00 71.31 816 GLY A O 1
ATOM 6350 N N . ARG A 1 817 ? -18.853 5.065 -16.169 1.00 77.62 817 ARG A N 1
ATOM 6351 C CA . ARG A 1 817 ? -18.705 4.096 -17.264 1.00 77.62 817 ARG A CA 1
ATOM 6352 C C . ARG A 1 817 ? -17.490 4.386 -18.155 1.00 77.62 817 ARG A C 1
ATOM 6354 O O . ARG A 1 817 ? -16.827 3.464 -18.622 1.00 77.62 817 ARG A O 1
ATOM 6361 N N . VAL A 1 818 ? -17.172 5.662 -18.388 1.00 83.12 818 VAL A N 1
ATOM 6362 C CA . VAL A 1 818 ? -15.986 6.070 -19.168 1.00 83.12 818 VAL A CA 1
ATOM 6363 C C . VAL A 1 818 ? -14.688 5.825 -18.393 1.00 83.12 818 VAL A C 1
ATOM 6365 O O . VAL A 1 818 ? -13.686 5.431 -18.985 1.00 83.12 818 VAL A O 1
ATOM 6368 N N . GLU A 1 819 ? -14.704 6.000 -17.071 1.00 77.75 819 GLU A N 1
ATOM 6369 C CA . GLU A 1 819 ? -13.583 5.647 -16.192 1.00 77.75 819 GLU A CA 1
ATOM 6370 C C . GLU A 1 819 ? -13.345 4.133 -16.161 1.00 77.75 819 GLU A C 1
ATOM 6372 O O . GLU A 1 819 ? -12.199 3.710 -16.280 1.00 77.75 819 GLU A O 1
ATOM 6377 N N . LEU A 1 820 ? -14.398 3.308 -16.093 1.00 80.31 820 LEU A N 1
ATOM 6378 C CA . LEU A 1 820 ? -14.281 1.851 -16.250 1.00 80.31 820 LEU A CA 1
ATOM 6379 C C . LEU A 1 820 ? -13.650 1.486 -17.602 1.00 80.31 820 LEU A C 1
ATOM 6381 O O . LEU A 1 820 ? -12.704 0.701 -17.660 1.00 80.31 820 LEU A O 1
ATOM 6385 N N . ALA A 1 821 ? -14.109 2.110 -18.688 1.00 85.94 821 ALA A N 1
ATOM 6386 C CA . ALA A 1 821 ? -13.531 1.907 -20.013 1.00 85.94 821 ALA A CA 1
ATOM 6387 C C . ALA A 1 821 ? -12.034 2.294 -20.056 1.00 85.94 821 ALA A C 1
ATOM 6389 O O . ALA A 1 821 ? -11.213 1.579 -20.637 1.00 85.94 821 ALA A O 1
ATOM 6390 N N . ALA A 1 822 ? -11.651 3.387 -19.387 1.00 84.06 822 ALA A N 1
ATOM 6391 C CA . ALA A 1 822 ? -10.255 3.793 -19.237 1.00 84.06 822 ALA A CA 1
ATOM 6392 C C . ALA A 1 822 ? -9.432 2.782 -18.414 1.00 84.06 822 ALA A C 1
ATOM 6394 O O . ALA A 1 822 ? -8.286 2.500 -18.772 1.00 84.06 822 ALA A O 1
ATOM 6395 N N . ARG A 1 823 ? -10.003 2.212 -17.340 1.00 80.19 823 ARG A N 1
ATOM 6396 C CA . ARG A 1 823 ? -9.367 1.172 -16.504 1.00 80.19 823 ARG A CA 1
ATOM 6397 C C . ARG A 1 823 ? -9.080 -0.084 -17.309 1.00 80.19 823 ARG A C 1
ATOM 6399 O O . ARG A 1 823 ? -7.944 -0.550 -17.304 1.00 80.19 823 ARG A O 1
ATOM 6406 N N . LEU A 1 824 ? -10.069 -0.590 -18.041 1.00 85.75 824 LEU A N 1
ATOM 6407 C CA . LEU A 1 824 ? -9.915 -1.794 -18.858 1.00 85.75 824 LEU A CA 1
ATOM 6408 C C . LEU A 1 824 ? -8.856 -1.604 -19.951 1.00 85.75 824 LEU A C 1
ATOM 6410 O O . LEU A 1 824 ? -8.005 -2.474 -20.131 1.00 85.75 824 LEU A O 1
ATOM 6414 N N . LEU A 1 825 ? -8.815 -0.437 -20.608 1.00 86.06 825 LEU A N 1
ATOM 6415 C CA . LEU A 1 825 ? -7.734 -0.110 -21.547 1.00 86.06 825 LEU A CA 1
ATOM 6416 C C . LEU A 1 825 ? -6.363 -0.058 -20.871 1.00 86.06 825 LEU A C 1
ATOM 6418 O O . LEU A 1 825 ? -5.388 -0.551 -21.435 1.00 86.06 825 LEU A O 1
ATOM 6422 N N . LYS A 1 826 ? -6.276 0.492 -19.656 1.00 81.94 826 LYS A N 1
ATOM 6423 C CA . LYS A 1 826 ? -5.025 0.546 -18.892 1.00 81.94 826 LYS A CA 1
ATOM 6424 C C . LYS A 1 826 ? -4.532 -0.848 -18.521 1.00 81.94 826 LYS A C 1
ATOM 6426 O O . LYS A 1 826 ? -3.343 -1.123 -18.680 1.00 81.94 826 LYS A O 1
ATOM 6431 N N . LEU A 1 827 ? -5.426 -1.735 -18.082 1.00 80.12 827 LEU A N 1
ATOM 6432 C CA . LEU A 1 827 ? -5.099 -3.143 -17.852 1.00 80.12 827 LEU A CA 1
ATOM 6433 C C . LEU A 1 827 ? -4.643 -3.811 -19.160 1.00 80.12 827 LEU A C 1
ATOM 6435 O O . LEU A 1 827 ? -3.689 -4.587 -19.146 1.00 80.12 827 LEU A O 1
ATOM 6439 N N . ALA A 1 828 ? -5.236 -3.428 -20.296 1.00 84.25 828 ALA A N 1
ATOM 6440 C CA . ALA A 1 828 ? -4.811 -3.818 -21.641 1.00 84.25 828 ALA A CA 1
ATOM 6441 C C . ALA A 1 828 ? -3.529 -3.100 -22.123 1.00 84.25 828 ALA A C 1
ATOM 6443 O O . ALA A 1 828 ? -3.162 -3.221 -23.289 1.00 84.25 828 ALA A O 1
ATOM 6444 N N . GLY A 1 829 ? -2.825 -2.358 -21.260 1.00 74.81 829 GLY A N 1
ATOM 6445 C CA . GLY A 1 829 ? -1.547 -1.698 -21.556 1.00 74.81 829 GLY A CA 1
ATOM 6446 C C . GLY A 1 829 ? -1.650 -0.301 -22.183 1.00 74.81 829 GLY A C 1
ATOM 6447 O O . GLY A 1 829 ? -0.625 0.286 -22.520 1.00 74.81 829 GLY A O 1
ATOM 6448 N N . VAL A 1 830 ? -2.851 0.267 -22.324 1.00 81.12 830 VAL A N 1
ATOM 6449 C CA . VAL A 1 830 ? -3.090 1.566 -22.977 1.00 81.12 830 VAL A CA 1
ATOM 6450 C C . VAL A 1 830 ? -3.601 2.596 -21.971 1.00 81.12 830 VAL A C 1
ATOM 6452 O O . VAL A 1 830 ? -4.716 2.507 -21.470 1.00 81.12 830 VAL A O 1
ATOM 6455 N N . SER A 1 831 ? -2.805 3.631 -21.699 1.00 77.19 831 SER A N 1
ATOM 6456 C CA . SER A 1 831 ? -3.213 4.720 -20.799 1.00 77.19 831 SER A CA 1
ATOM 6457 C C . SER A 1 831 ? -3.937 5.845 -21.551 1.00 77.19 831 SER A C 1
ATOM 6459 O O . SER A 1 831 ? -3.391 6.457 -22.478 1.00 77.19 831 SER A O 1
ATOM 6461 N N . VAL A 1 832 ? -5.166 6.143 -21.127 1.00 79.75 832 VAL A N 1
ATOM 6462 C CA . VAL A 1 832 ? -6.026 7.202 -21.676 1.00 79.75 832 VAL A CA 1
ATOM 6463 C C . VAL A 1 832 ? -6.544 8.116 -20.569 1.00 79.75 832 VAL A C 1
ATOM 6465 O O . VAL A 1 832 ? -6.685 7.702 -19.423 1.00 79.75 832 VAL A O 1
ATOM 6468 N N . GLU A 1 833 ? -6.827 9.365 -20.926 1.00 77.44 833 GLU A N 1
ATOM 6469 C CA . GLU A 1 833 ? -7.428 10.352 -20.028 1.00 77.44 833 GLU A CA 1
ATOM 6470 C C . GLU A 1 833 ? -8.905 10.518 -20.377 1.00 77.44 833 GLU A C 1
ATOM 6472 O O . GLU A 1 833 ? -9.251 10.633 -21.558 1.00 77.44 833 GLU A O 1
ATOM 6477 N N . VAL A 1 834 ? -9.758 10.560 -19.354 1.00 80.50 834 VAL A N 1
ATOM 6478 C CA . VAL A 1 834 ? -11.183 10.862 -19.506 1.00 80.50 834 VAL A CA 1
ATOM 6479 C C . VAL A 1 834 ? -11.351 12.351 -19.786 1.00 80.50 834 VAL A C 1
ATOM 6481 O O . VAL A 1 834 ? -10.866 13.195 -19.033 1.00 80.50 834 VAL A O 1
ATOM 6484 N N . LYS A 1 835 ? -12.051 12.686 -20.870 1.00 82.38 835 LYS A N 1
ATOM 6485 C CA . LYS A 1 835 ? -12.315 14.067 -21.287 1.00 82.38 835 LYS A CA 1
ATOM 6486 C C . LYS A 1 835 ? -13.811 14.342 -21.303 1.00 82.38 835 LYS A C 1
ATOM 6488 O O . LYS A 1 835 ? -14.599 13.460 -21.628 1.00 82.38 835 LYS A O 1
ATOM 6493 N N . LYS A 1 836 ? -14.197 15.576 -20.971 1.00 81.69 836 LYS A N 1
ATOM 6494 C CA . LYS A 1 836 ? -15.572 16.069 -21.130 1.00 81.69 836 LYS A CA 1
ATOM 6495 C C . LYS A 1 836 ? -15.688 16.838 -22.443 1.00 81.69 836 LYS A C 1
ATOM 6497 O O . LYS A 1 836 ? -14.802 17.624 -22.777 1.00 81.69 836 LYS A O 1
ATOM 6502 N N . GLU A 1 837 ? -16.763 16.617 -23.187 1.00 85.00 837 GLU A N 1
ATOM 6503 C CA . GLU A 1 837 ? -17.069 17.399 -24.382 1.00 85.00 837 GLU A CA 1
ATOM 6504 C C . GLU A 1 837 ? -17.527 18.815 -23.983 1.00 85.00 837 GLU A C 1
ATOM 6506 O O . GLU A 1 837 ? -18.420 18.978 -23.155 1.00 85.00 837 GLU A O 1
ATOM 6511 N N . SER A 1 838 ? -16.909 19.862 -24.542 1.00 68.94 838 SER A N 1
ATOM 6512 C CA . SER A 1 838 ? -17.012 21.241 -24.024 1.00 68.94 838 SER A CA 1
ATOM 6513 C C . SER A 1 838 ? -18.440 21.797 -23.919 1.00 68.94 838 SER A C 1
ATOM 6515 O O . SER A 1 838 ? -18.691 22.650 -23.074 1.00 68.94 838 SER A O 1
ATOM 6517 N N . ASN A 1 839 ? -19.369 21.309 -24.750 1.00 69.12 839 ASN A N 1
ATOM 6518 C CA . ASN A 1 839 ? -20.746 21.812 -24.855 1.00 69.12 839 ASN A CA 1
ATOM 6519 C C . ASN A 1 839 ? -21.819 20.744 -24.571 1.00 69.12 839 ASN A C 1
ATOM 6521 O O . ASN A 1 839 ? -22.996 20.977 -24.848 1.00 69.12 839 ASN A O 1
ATOM 6525 N N . ARG A 1 840 ? -21.438 19.559 -24.078 1.00 67.06 840 ARG A N 1
ATOM 6526 C CA . ARG A 1 840 ? -22.363 18.447 -23.811 1.00 67.06 840 ARG A CA 1
ATOM 6527 C C . ARG A 1 840 ? -21.992 17.745 -22.508 1.00 67.06 840 ARG A C 1
ATOM 6529 O O . ARG A 1 840 ? -20.819 17.632 -22.165 1.00 67.06 840 ARG A O 1
ATOM 6536 N N . ASP A 1 841 ? -22.983 17.224 -21.791 1.00 76.62 841 ASP A N 1
ATOM 6537 C CA . ASP A 1 841 ? -22.756 16.343 -20.635 1.00 76.62 841 ASP A CA 1
ATOM 6538 C C . ASP A 1 841 ? -22.416 14.917 -21.101 1.00 76.62 841 ASP A C 1
ATOM 6540 O O . ASP A 1 841 ? -23.084 13.943 -20.766 1.00 76.62 841 ASP A O 1
ATOM 6544 N N . VAL A 1 842 ? -21.383 14.819 -21.942 1.00 84.69 842 VAL A N 1
ATOM 6545 C CA . VAL A 1 842 ? -20.849 13.576 -22.500 1.00 84.69 842 VAL A CA 1
ATOM 6546 C C . VAL A 1 842 ? -19.358 13.515 -22.187 1.00 84.69 842 VAL A C 1
ATOM 6548 O O . VAL A 1 842 ? -18.607 14.467 -22.422 1.00 84.69 842 VAL A O 1
ATOM 6551 N N . TRP A 1 843 ? -18.934 12.380 -21.646 1.00 86.00 843 TRP A N 1
ATOM 6552 C CA . TRP A 1 843 ? -17.543 12.053 -21.373 1.00 86.00 843 TRP A CA 1
ATOM 6553 C C . TRP A 1 843 ? -17.060 11.039 -22.398 1.00 86.00 843 TRP A C 1
ATOM 6555 O O . TRP A 1 843 ? -17.825 10.187 -22.853 1.00 86.00 843 TRP A O 1
ATOM 6565 N N . TYR A 1 844 ? -15.786 11.117 -22.760 1.00 88.31 844 TYR A N 1
ATOM 6566 C CA . TYR A 1 844 ? -15.191 10.205 -23.723 1.00 88.31 844 TYR A CA 1
ATOM 6567 C C . TYR A 1 844 ? -13.723 9.923 -23.420 1.00 88.31 844 TYR A C 1
ATOM 6569 O O . TYR A 1 844 ? -13.027 10.691 -22.752 1.00 88.31 844 TYR A O 1
ATOM 6577 N N . ILE A 1 845 ? -13.256 8.808 -23.966 1.00 89.69 845 ILE A N 1
ATOM 6578 C CA . ILE A 1 845 ? -11.848 8.438 -24.053 1.00 89.69 845 ILE A CA 1
ATOM 6579 C C . ILE A 1 845 ? -11.506 8.136 -25.505 1.00 89.69 845 ILE A C 1
ATOM 6581 O O . ILE A 1 845 ? -12.319 7.587 -26.251 1.00 89.69 845 ILE A O 1
ATOM 6585 N N . LYS A 1 846 ? -10.284 8.498 -25.898 1.00 90.62 846 LYS A N 1
ATOM 6586 C CA . LYS A 1 846 ? -9.748 8.251 -27.237 1.00 90.62 846 LYS A CA 1
ATOM 6587 C C . LYS A 1 846 ? -8.313 7.737 -27.136 1.00 90.62 846 LYS A C 1
ATOM 6589 O O . LYS A 1 846 ? -7.472 8.357 -26.478 1.00 90.62 846 LYS A O 1
ATOM 6594 N N . ALA A 1 847 ? -8.031 6.634 -27.822 1.00 90.00 847 ALA A N 1
ATOM 6595 C CA . ALA A 1 847 ? -6.693 6.097 -28.036 1.00 90.00 847 ALA A CA 1
ATOM 6596 C C . ALA A 1 847 ? -6.393 6.046 -29.538 1.00 90.00 847 ALA A C 1
ATOM 6598 O O . ALA A 1 847 ? -7.186 5.531 -30.321 1.00 90.00 847 ALA A O 1
ATOM 6599 N N . THR A 1 848 ? -5.251 6.598 -29.936 1.00 89.25 848 THR A N 1
ATOM 6600 C CA . THR A 1 848 ? -4.785 6.611 -31.329 1.00 89.25 848 THR A CA 1
ATOM 6601 C C . THR A 1 848 ? -3.771 5.496 -31.569 1.00 89.25 848 THR A C 1
ATOM 6603 O O . THR A 1 848 ? -3.306 4.865 -30.619 1.00 89.25 848 THR A O 1
ATOM 6606 N N . THR A 1 849 ? -3.403 5.261 -32.830 1.00 82.50 849 THR A N 1
ATOM 6607 C CA . THR A 1 849 ? -2.565 4.121 -33.261 1.00 82.50 849 THR A CA 1
ATOM 6608 C C . THR A 1 849 ? -1.311 3.949 -32.423 1.00 82.50 849 THR A C 1
ATOM 6610 O O . THR A 1 849 ? -1.006 2.840 -32.003 1.00 82.50 849 THR A O 1
ATOM 6613 N N . ASP A 1 850 ? -0.617 5.046 -32.126 1.00 75.38 850 ASP A N 1
ATOM 6614 C CA . ASP A 1 850 ? 0.607 4.994 -31.337 1.00 75.38 850 ASP A CA 1
ATOM 6615 C C . ASP A 1 850 ? 0.316 4.533 -29.894 1.00 75.38 850 ASP A C 1
ATOM 6617 O O . ASP A 1 850 ? 0.961 3.624 -29.381 1.00 75.38 850 ASP A O 1
ATOM 6621 N N . LYS A 1 851 ? -0.730 5.062 -29.247 1.00 79.00 851 LYS A N 1
ATOM 6622 C CA . LYS A 1 851 ? -1.133 4.592 -27.910 1.00 79.00 851 LYS A CA 1
ATOM 6623 C C . LYS A 1 851 ? -1.586 3.130 -27.923 1.00 79.00 851 LYS A C 1
ATOM 6625 O O . LYS A 1 851 ? -1.274 2.399 -26.992 1.00 79.00 851 LYS A O 1
ATOM 6630 N N . LEU A 1 852 ? -2.298 2.707 -28.967 1.00 84.88 852 LEU A N 1
ATOM 6631 C CA . LEU A 1 852 ? -2.794 1.336 -29.124 1.00 84.88 852 LEU A CA 1
ATOM 6632 C C . LEU A 1 852 ? -1.657 0.335 -29.343 1.00 84.88 852 LEU A C 1
ATOM 6634 O O . LEU A 1 852 ? -1.678 -0.752 -28.775 1.00 84.88 852 LEU A O 1
ATOM 6638 N N . ALA A 1 853 ? -0.622 0.724 -30.084 1.00 78.75 853 ALA A N 1
ATOM 6639 C CA . ALA A 1 853 ? 0.573 -0.086 -30.287 1.00 78.75 853 ALA A CA 1
ATOM 6640 C C . ALA A 1 853 ? 1.427 -0.246 -29.009 1.00 78.75 853 ALA A C 1
ATOM 6642 O O . ALA A 1 853 ? 2.272 -1.135 -28.954 1.00 78.75 853 ALA A O 1
ATOM 6643 N N . ALA A 1 854 ? 1.204 0.554 -27.959 1.00 73.31 854 ALA A N 1
ATOM 6644 C CA . ALA A 1 854 ? 1.785 0.322 -26.630 1.00 73.31 854 ALA A CA 1
ATOM 6645 C C . ALA A 1 854 ? 1.001 -0.706 -25.783 1.00 73.31 854 ALA A C 1
ATOM 6647 O O . ALA A 1 854 ? 1.488 -1.126 -24.734 1.00 73.31 854 ALA A O 1
ATOM 6648 N N . GLY A 1 855 ? -0.197 -1.110 -26.227 1.00 73.56 855 GLY A N 1
ATOM 6649 C CA . GLY A 1 855 ? -1.055 -2.075 -25.535 1.00 73.56 855 GLY A CA 1
ATOM 6650 C C . GLY A 1 855 ? -0.469 -3.487 -25.483 1.00 73.56 855 GLY A C 1
ATOM 6651 O O . GLY A 1 855 ? 0.489 -3.792 -26.190 1.00 73.56 855 GLY A O 1
ATOM 6652 N N . ARG A 1 856 ? -1.046 -4.364 -24.654 1.00 76.31 856 ARG A N 1
ATOM 6653 C CA . ARG A 1 856 ? -0.692 -5.790 -24.572 1.00 76.31 856 ARG A CA 1
ATOM 6654 C C . ARG A 1 856 ? -0.981 -6.509 -25.894 1.00 76.31 856 ARG A C 1
ATOM 6656 O O . ARG A 1 856 ? -1.767 -6.028 -26.713 1.00 76.31 856 ARG A O 1
ATOM 6663 N N . VAL A 1 857 ? -0.332 -7.655 -26.097 1.00 75.06 857 VAL A N 1
ATOM 6664 C CA . VAL A 1 857 ? -0.384 -8.409 -27.360 1.00 75.06 857 VAL A CA 1
ATOM 6665 C C . VAL A 1 857 ? -1.816 -8.763 -27.762 1.00 75.06 857 VAL A C 1
ATOM 6667 O O . VAL A 1 857 ? -2.170 -8.598 -28.920 1.00 75.06 857 VAL A O 1
ATOM 6670 N N . GLU A 1 858 ? -2.675 -9.102 -26.803 1.00 82.38 858 GLU A N 1
ATOM 6671 C CA . GLU A 1 858 ? -4.072 -9.473 -27.032 1.00 82.38 858 GLU A CA 1
ATOM 6672 C C . GLU A 1 858 ? -4.870 -8.322 -27.666 1.00 82.38 858 GLU A C 1
ATOM 6674 O O . GLU A 1 858 ? -5.621 -8.522 -28.622 1.00 82.38 858 GLU A O 1
ATOM 6679 N N . LEU A 1 859 ? -4.660 -7.089 -27.185 1.00 87.88 859 LEU A N 1
ATOM 6680 C CA . LEU A 1 859 ? -5.289 -5.894 -27.750 1.00 87.88 859 LEU A CA 1
ATOM 6681 C C . LEU A 1 859 ? -4.728 -5.569 -29.137 1.00 87.88 859 LEU A C 1
ATOM 6683 O O . LEU A 1 859 ? -5.490 -5.260 -30.055 1.00 87.88 859 LEU A O 1
ATOM 6687 N N . ARG A 1 860 ? -3.402 -5.643 -29.303 1.00 88.50 860 ARG A N 1
ATOM 6688 C CA . ARG A 1 860 ? -2.749 -5.347 -30.587 1.00 88.50 860 ARG A CA 1
ATOM 6689 C C . ARG A 1 860 ? -3.157 -6.342 -31.667 1.00 88.50 860 ARG A C 1
ATOM 6691 O O . ARG A 1 860 ? -3.486 -5.918 -32.772 1.00 88.50 860 ARG A O 1
ATOM 6698 N N . ASP A 1 861 ? -3.219 -7.626 -31.335 1.00 84.31 861 ASP A N 1
ATOM 6699 C CA . ASP A 1 861 ? -3.620 -8.694 -32.248 1.00 84.31 861 ASP A CA 1
ATOM 6700 C C . ASP A 1 861 ? -5.084 -8.563 -32.666 1.00 84.31 861 ASP A C 1
ATOM 6702 O O . ASP A 1 861 ? -5.401 -8.723 -33.848 1.00 84.31 861 ASP A O 1
ATOM 6706 N N . ALA A 1 862 ? -5.978 -8.227 -31.730 1.00 90.88 862 ALA A N 1
ATOM 6707 C CA . ALA A 1 862 ? -7.381 -7.977 -32.043 1.00 90.88 862 ALA A CA 1
ATOM 6708 C C . ALA A 1 862 ? -7.539 -6.792 -33.012 1.00 90.88 862 ALA A C 1
ATOM 6710 O O . ALA A 1 862 ? -8.280 -6.888 -33.991 1.00 90.88 862 ALA A O 1
ATOM 6711 N N . ILE A 1 863 ? -6.789 -5.703 -32.810 1.00 92.12 863 ILE A N 1
ATOM 6712 C CA . ILE A 1 863 ? -6.801 -4.546 -33.718 1.00 92.12 863 ILE A CA 1
ATOM 6713 C C . ILE A 1 863 ? -6.161 -4.897 -35.071 1.00 92.12 863 ILE A C 1
ATOM 6715 O O . ILE A 1 863 ? -6.696 -4.535 -36.120 1.00 92.12 863 ILE A O 1
ATOM 6719 N N . ALA A 1 864 ? -5.060 -5.651 -35.081 1.00 90.56 864 ALA A N 1
ATOM 6720 C CA . ALA A 1 864 ? -4.411 -6.108 -36.307 1.00 90.56 864 ALA A CA 1
ATOM 6721 C C . ALA A 1 864 ? -5.345 -7.001 -37.140 1.00 90.56 864 ALA A C 1
ATOM 6723 O O . ALA A 1 864 ? -5.373 -6.891 -38.366 1.00 90.56 864 ALA A O 1
ATOM 6724 N N . GLN A 1 865 ? -6.175 -7.836 -36.503 1.00 91.12 865 GLN A N 1
ATOM 6725 C CA . GLN A 1 865 ? -7.210 -8.613 -37.197 1.00 91.12 865 GLN A CA 1
ATOM 6726 C C . GLN A 1 865 ? -8.231 -7.722 -37.923 1.00 91.12 865 GLN A C 1
ATOM 6728 O O . GLN A 1 865 ? -8.601 -8.055 -39.049 1.00 91.12 865 GLN A O 1
ATOM 6733 N N . ILE A 1 866 ? -8.629 -6.578 -37.348 1.00 91.69 866 ILE A N 1
ATOM 6734 C CA . ILE A 1 866 ? -9.516 -5.604 -38.018 1.00 91.69 866 ILE A CA 1
ATOM 6735 C C . ILE A 1 866 ? -8.846 -5.068 -39.289 1.00 91.69 866 ILE A C 1
ATOM 6737 O O . ILE A 1 866 ? -9.465 -5.037 -40.354 1.00 91.69 866 ILE A O 1
ATOM 6741 N N . VAL A 1 867 ? -7.565 -4.690 -39.202 1.00 91.19 867 VAL A N 1
ATOM 6742 C CA . VAL A 1 867 ? -6.799 -4.164 -40.345 1.00 91.19 867 VAL A CA 1
ATOM 6743 C C . VAL A 1 867 ? -6.638 -5.221 -41.442 1.00 91.19 867 VAL A C 1
ATOM 6745 O O . VAL A 1 867 ? -6.866 -4.920 -42.613 1.00 91.19 867 VAL A O 1
ATOM 6748 N N . ARG A 1 868 ? -6.322 -6.477 -41.087 1.00 90.00 868 ARG A N 1
ATOM 6749 C CA . ARG A 1 868 ? -6.227 -7.587 -42.055 1.00 90.00 868 ARG A CA 1
ATOM 6750 C C . ARG A 1 868 ? -7.570 -7.876 -42.732 1.00 90.00 868 ARG A C 1
ATOM 6752 O O . ARG A 1 868 ? -7.608 -8.086 -43.942 1.00 90.00 868 ARG A O 1
ATOM 6759 N N . ALA A 1 869 ? -8.672 -7.853 -41.980 1.00 88.25 869 ALA A N 1
ATOM 6760 C CA . ALA A 1 869 ? -10.014 -8.049 -42.529 1.00 88.25 869 ALA A CA 1
ATOM 6761 C C . ALA A 1 869 ? -10.410 -6.924 -43.501 1.00 88.25 869 ALA A C 1
ATOM 6763 O O . ALA A 1 869 ? -10.976 -7.202 -44.558 1.00 88.25 869 ALA A O 1
ATOM 6764 N N . ALA A 1 870 ? -10.064 -5.674 -43.178 1.00 87.25 870 ALA A N 1
ATOM 6765 C CA . ALA A 1 870 ? -10.256 -4.536 -44.072 1.00 87.25 870 ALA A CA 1
ATOM 6766 C C . ALA A 1 870 ? -9.406 -4.654 -45.347 1.00 87.25 870 ALA A C 1
ATOM 6768 O O . ALA A 1 870 ? -9.913 -4.404 -46.434 1.00 87.25 870 ALA A O 1
ATOM 6769 N N . LEU A 1 871 ? -8.147 -5.092 -45.238 1.00 87.25 871 LEU A N 1
ATOM 6770 C CA . LEU A 1 871 ? -7.245 -5.281 -46.380 1.00 87.25 871 LEU A CA 1
ATOM 6771 C C . LEU A 1 871 ? -7.721 -6.379 -47.347 1.00 87.25 871 LEU A C 1
ATOM 6773 O O . LEU A 1 871 ? -7.532 -6.267 -48.555 1.00 87.25 871 LEU A O 1
ATOM 6777 N N . ALA A 1 872 ? -8.377 -7.423 -46.833 1.00 84.62 872 ALA A N 1
ATOM 6778 C CA . ALA A 1 872 ? -8.951 -8.493 -47.650 1.00 84.62 872 ALA A CA 1
ATOM 6779 C C . ALA A 1 872 ? -10.169 -8.042 -48.486 1.00 84.62 872 ALA A C 1
ATOM 6781 O O . ALA A 1 872 ? -10.605 -8.765 -49.386 1.00 84.62 872 ALA A O 1
ATOM 6782 N N . LYS A 1 873 ? -10.743 -6.868 -48.194 1.00 83.38 873 LYS A N 1
ATOM 6783 C CA . LYS A 1 873 ? -11.877 -6.289 -48.920 1.00 83.38 873 LYS A CA 1
ATOM 6784 C C . LYS A 1 873 ? -11.382 -5.188 -49.857 1.00 83.38 873 LYS A C 1
ATOM 6786 O O . LYS A 1 873 ? -10.707 -4.245 -49.452 1.00 83.38 873 LYS A O 1
ATOM 6791 N N . LYS A 1 874 ? -11.747 -5.300 -51.134 1.00 77.94 874 LYS A N 1
ATOM 6792 C CA . LYS A 1 874 ? -11.346 -4.335 -52.162 1.00 77.94 874 LYS A CA 1
ATOM 6793 C C . LYS A 1 874 ? -11.879 -2.933 -51.828 1.00 77.94 874 LYS A C 1
ATOM 6795 O O . LYS A 1 874 ? -13.047 -2.799 -51.477 1.00 77.94 874 LYS A O 1
ATOM 6800 N N . ASP A 1 875 ? -11.021 -1.921 -51.955 1.00 78.50 875 ASP A N 1
ATOM 6801 C CA . ASP A 1 875 ? -11.316 -0.488 -51.769 1.00 78.50 875 ASP A CA 1
ATOM 6802 C C . ASP A 1 875 ? -11.688 -0.049 -50.334 1.00 78.50 875 ASP A C 1
ATOM 6804 O O . ASP A 1 875 ? -12.142 1.074 -50.127 1.00 78.50 875 ASP A O 1
ATOM 6808 N N . TRP A 1 876 ? -11.471 -0.896 -49.319 1.00 82.69 876 TRP A N 1
ATOM 6809 C CA . TRP A 1 876 ? -11.758 -0.548 -47.916 1.00 82.69 876 TRP A CA 1
ATOM 6810 C C . TRP A 1 876 ? -10.601 0.182 -47.228 1.00 82.69 876 TRP A C 1
ATOM 6812 O O . TRP A 1 876 ? -10.822 1.073 -46.407 1.00 82.69 876 TRP A O 1
ATOM 6822 N N . VAL A 1 877 ? -9.360 -0.183 -47.553 1.00 83.75 877 VAL A N 1
ATOM 6823 C CA . VAL A 1 877 ? -8.150 0.447 -47.015 1.00 83.75 877 VAL A CA 1
ATOM 6824 C C . VAL A 1 877 ? -7.030 0.400 -48.058 1.00 83.75 877 VAL A C 1
ATOM 6826 O O . VAL A 1 877 ? -6.987 -0.495 -48.897 1.00 83.75 877 VAL A O 1
ATOM 6829 N N . ASP A 1 878 ? -6.120 1.372 -48.018 1.00 84.94 878 ASP A N 1
ATOM 6830 C CA . ASP A 1 878 ? -4.927 1.376 -48.875 1.00 84.94 878 ASP A CA 1
ATOM 6831 C C . ASP A 1 878 ? -3.885 0.375 -48.355 1.00 84.94 878 ASP A C 1
ATOM 6833 O O . ASP A 1 878 ? -3.583 0.373 -47.158 1.00 84.94 878 ASP A O 1
ATOM 6837 N N . ALA A 1 879 ? -3.318 -0.436 -49.252 1.00 80.31 879 ALA A N 1
ATOM 6838 C CA . ALA A 1 879 ? -2.399 -1.515 -48.892 1.00 80.31 879 ALA A CA 1
ATOM 6839 C C . ALA A 1 879 ? -1.144 -1.007 -48.162 1.00 80.31 879 ALA A C 1
ATOM 6841 O O . ALA A 1 879 ? -0.813 -1.514 -47.093 1.00 80.31 879 ALA A O 1
ATOM 6842 N N . GLY A 1 880 ? -0.513 0.063 -48.659 1.00 77.56 880 GLY A N 1
ATOM 6843 C CA . GLY A 1 880 ? 0.695 0.619 -48.041 1.00 77.56 880 GLY A CA 1
ATOM 6844 C C . GLY A 1 880 ? 0.444 1.268 -46.673 1.00 77.56 880 GLY A C 1
ATOM 6845 O O . GLY A 1 880 ? 1.324 1.298 -45.812 1.00 77.56 880 GLY A O 1
ATOM 6846 N N . ARG A 1 881 ? -0.757 1.805 -46.417 1.00 81.69 881 ARG A N 1
ATOM 6847 C CA . ARG A 1 881 ? -1.160 2.254 -45.068 1.00 81.69 881 ARG A CA 1
ATOM 6848 C C . ARG A 1 881 ? -1.437 1.085 -44.128 1.00 81.69 881 ARG A C 1
ATOM 6850 O O . ARG A 1 881 ? -0.963 1.120 -42.995 1.00 81.69 881 ARG A O 1
ATOM 6857 N N . ALA A 1 882 ? -2.167 0.073 -44.589 1.00 83.00 882 ALA A N 1
ATOM 6858 C CA . ALA A 1 882 ? -2.483 -1.099 -43.782 1.00 83.00 882 ALA A CA 1
ATOM 6859 C C . ALA A 1 882 ? -1.217 -1.850 -43.351 1.00 83.00 882 ALA A C 1
ATOM 6861 O O . ALA A 1 882 ? -1.093 -2.179 -42.175 1.00 83.00 882 ALA A O 1
ATOM 6862 N N . GLU A 1 883 ? -0.253 -2.035 -44.257 1.00 77.12 883 GLU A N 1
ATOM 6863 C CA . GLU A 1 883 ? 1.050 -2.639 -43.946 1.00 77.12 883 GLU A CA 1
ATOM 6864 C C . GLU A 1 883 ? 1.792 -1.862 -42.852 1.00 77.12 883 GLU A C 1
ATOM 6866 O O . GLU A 1 883 ? 2.209 -2.454 -41.861 1.00 77.12 883 GLU A O 1
ATOM 6871 N N . ARG A 1 884 ? 1.861 -0.525 -42.948 1.00 76.88 884 ARG A N 1
ATOM 6872 C CA . ARG A 1 884 ? 2.495 0.316 -41.913 1.00 76.88 884 ARG A CA 1
ATOM 6873 C C . ARG A 1 884 ? 1.796 0.244 -40.554 1.00 76.88 884 ARG A C 1
ATOM 6875 O O . ARG A 1 884 ? 2.452 0.338 -39.518 1.00 76.88 884 ARG A O 1
ATOM 6882 N N . TRP A 1 885 ? 0.469 0.124 -40.521 1.00 85.06 885 TRP A N 1
ATOM 6883 C CA . TRP A 1 885 ? -0.254 -0.064 -39.260 1.00 85.06 885 TRP A CA 1
ATOM 6884 C C . TRP A 1 885 ? -0.038 -1.458 -38.674 1.00 85.06 885 TRP A C 1
ATOM 6886 O O . TRP A 1 885 ? 0.143 -1.568 -37.464 1.00 85.06 885 TRP A O 1
ATOM 6896 N N . LEU A 1 886 ? -0.025 -2.502 -39.508 1.00 84.00 886 LEU A N 1
ATOM 6897 C CA . LEU A 1 886 ? 0.273 -3.867 -39.074 1.00 84.00 886 LEU A CA 1
ATOM 6898 C C . LEU A 1 886 ? 1.691 -3.964 -38.515 1.00 84.00 886 LEU A C 1
ATOM 6900 O O . LEU A 1 886 ? 1.851 -4.473 -37.415 1.00 84.00 886 LEU A O 1
ATOM 6904 N N . GLU A 1 887 ? 2.681 -3.365 -39.176 1.00 73.38 887 GLU A N 1
ATOM 6905 C CA . GLU A 1 887 ? 4.061 -3.303 -38.682 1.00 73.38 887 GLU A CA 1
ATOM 6906 C C . GLU A 1 887 ? 4.141 -2.641 -37.295 1.00 73.38 887 GLU A C 1
ATOM 6908 O O . GLU A 1 887 ? 4.789 -3.160 -36.386 1.00 73.38 887 GLU A O 1
ATOM 6913 N N . LYS A 1 888 ? 3.406 -1.539 -37.078 1.00 73.94 888 LYS A N 1
ATOM 6914 C CA . LYS A 1 888 ? 3.325 -0.878 -35.763 1.00 73.94 888 LYS A CA 1
ATOM 6915 C C . LYS A 1 888 ? 2.614 -1.716 -34.691 1.00 73.94 888 LYS A C 1
ATOM 6917 O O . LYS A 1 888 ? 2.996 -1.641 -33.526 1.00 73.94 888 LYS A O 1
ATOM 6922 N N . LEU A 1 889 ? 1.564 -2.463 -35.038 1.00 78.62 889 LEU A N 1
ATOM 6923 C CA . LEU A 1 889 ? 0.784 -3.266 -34.082 1.00 78.62 889 LEU A CA 1
ATOM 6924 C C . LEU A 1 889 ? 1.471 -4.597 -33.744 1.00 78.62 889 LEU A C 1
ATOM 6926 O O . LEU A 1 889 ? 1.500 -4.988 -32.578 1.00 78.62 889 LEU A O 1
ATOM 6930 N N . GLU A 1 890 ? 2.049 -5.261 -34.744 1.00 74.69 890 GLU A N 1
ATOM 6931 C CA . GLU A 1 890 ? 2.811 -6.506 -34.601 1.00 74.69 890 GLU A CA 1
ATOM 6932 C C . GLU A 1 890 ? 4.163 -6.245 -33.921 1.00 74.69 890 GLU A C 1
ATOM 6934 O O . GLU A 1 890 ? 4.564 -7.005 -33.041 1.00 74.69 890 GLU A O 1
ATOM 6939 N N . GLY A 1 891 ? 4.831 -5.134 -34.262 1.00 54.59 891 GLY A N 1
ATOM 6940 C CA . GLY A 1 891 ? 6.087 -4.714 -33.636 1.00 54.59 891 GLY A CA 1
ATOM 6941 C C . GLY A 1 891 ? 5.925 -4.071 -32.251 1.00 54.59 891 GLY A C 1
ATOM 6942 O O . GLY A 1 891 ? 6.836 -4.161 -31.429 1.00 54.59 891 GLY A O 1
ATOM 6943 N N . GLY A 1 892 ? 4.770 -3.448 -31.977 1.00 54.91 892 GLY A N 1
ATOM 6944 C CA . GLY A 1 892 ? 4.504 -2.654 -30.772 1.00 54.91 892 GLY A CA 1
ATOM 6945 C C . GLY A 1 892 ? 5.305 -1.337 -30.699 1.00 54.91 892 GLY A C 1
ATOM 6946 O O . GLY A 1 892 ? 6.358 -1.184 -31.309 1.00 54.91 892 GLY A O 1
ATOM 6947 N N . ILE A 1 893 ? 4.848 -0.355 -29.903 1.00 48.53 893 ILE A N 1
ATOM 6948 C CA . ILE A 1 893 ? 5.702 0.792 -29.489 1.00 48.53 893 ILE A CA 1
ATOM 6949 C C . ILE A 1 893 ? 6.794 0.331 -28.522 1.00 48.53 893 ILE A C 1
ATOM 6951 O O . ILE A 1 893 ? 7.855 0.949 -28.400 1.00 48.53 893 ILE A O 1
ATOM 6955 N N . THR A 1 894 ? 6.528 -0.780 -27.849 1.00 39.09 894 THR A N 1
ATOM 6956 C CA . THR A 1 894 ? 7.450 -1.497 -26.999 1.00 39.09 894 THR A CA 1
ATOM 6957 C C . THR A 1 894 ? 7.816 -2.831 -27.646 1.00 39.09 894 THR A C 1
ATOM 6959 O O . THR A 1 894 ? 7.102 -3.817 -27.500 1.00 39.09 894 THR A O 1
ATOM 6962 N N . LEU A 1 895 ? 9.037 -2.847 -28.189 1.00 46.38 895 LEU A N 1
ATOM 6963 C CA . LEU A 1 895 ? 10.081 -3.810 -27.829 1.00 46.38 895 LEU A CA 1
ATOM 6964 C C . LEU A 1 895 ? 10.355 -4.999 -28.758 1.00 46.38 895 LEU A C 1
ATOM 6966 O O . LEU A 1 895 ? 9.657 -6.005 -28.748 1.00 46.38 895 LEU A O 1
ATOM 6970 N N . LYS A 1 896 ? 11.603 -5.015 -29.244 1.00 42.72 896 LYS A N 1
ATOM 6971 C CA . LYS A 1 896 ? 12.489 -6.141 -28.920 1.00 42.72 896 LYS A CA 1
ATOM 6972 C C . LYS A 1 896 ? 12.614 -6.196 -27.392 1.00 42.72 896 LYS A C 1
ATOM 6974 O O . LYS A 1 896 ? 13.131 -5.257 -26.794 1.00 42.72 896 LYS A O 1
ATOM 6979 N N . GLU A 1 897 ? 12.035 -7.225 -26.781 1.00 41.41 897 GLU A N 1
ATOM 6980 C CA . GLU A 1 897 ? 11.845 -7.442 -25.335 1.00 41.41 897 GLU A CA 1
ATOM 6981 C C . GLU A 1 897 ? 12.889 -6.734 -24.420 1.00 41.41 897 GLU A C 1
ATOM 6983 O O . GLU A 1 897 ? 14.091 -6.985 -24.512 1.00 41.41 897 GLU A O 1
ATOM 6988 N N . GLY A 1 898 ? 12.441 -5.829 -23.530 1.00 51.94 898 GLY A N 1
ATOM 6989 C CA . GLY A 1 898 ? 13.243 -5.256 -22.425 1.00 51.94 898 GLY A CA 1
ATOM 6990 C C . GLY A 1 898 ? 13.950 -3.878 -22.558 1.00 51.94 898 GLY A C 1
ATOM 6991 O O . GLY A 1 898 ? 14.535 -3.455 -21.561 1.00 51.94 898 GLY A O 1
ATOM 6992 N N . TRP A 1 899 ? 13.900 -3.150 -23.686 1.00 61.03 899 TRP A N 1
ATOM 6993 C CA . TRP A 1 899 ? 14.582 -1.858 -23.982 1.00 61.03 899 TRP A CA 1
ATOM 6994 C C . TRP A 1 899 ? 13.710 -0.594 -24.272 1.00 61.03 899 TRP A C 1
ATOM 6996 O O . TRP A 1 899 ? 12.931 -0.560 -25.218 1.00 61.03 899 TRP A O 1
ATOM 7006 N N . PRO A 1 900 ? 13.885 0.545 -23.580 1.00 68.50 900 PRO A N 1
ATOM 7007 C CA . PRO A 1 900 ? 13.090 1.752 -23.841 1.00 68.50 900 PRO A CA 1
ATOM 7008 C C . PRO A 1 900 ? 13.366 2.382 -25.220 1.00 68.50 900 PRO A C 1
ATOM 7010 O O . PRO A 1 900 ? 14.392 2.128 -25.851 1.00 68.50 900 PRO A O 1
ATOM 7013 N N . ARG A 1 901 ? 12.468 3.248 -25.711 1.00 68.81 901 ARG A N 1
ATOM 7014 C CA . ARG A 1 901 ? 12.669 3.970 -26.982 1.00 68.81 901 ARG A CA 1
ATOM 7015 C C . ARG A 1 901 ? 13.734 5.062 -26.838 1.00 68.81 901 ARG A C 1
ATOM 7017 O O . ARG A 1 901 ? 13.499 6.050 -26.146 1.00 68.81 901 ARG A O 1
ATOM 7024 N N . TYR A 1 902 ? 14.856 4.932 -27.550 1.00 80.88 902 TYR A N 1
ATOM 7025 C CA . TYR A 1 902 ? 15.829 6.023 -27.698 1.00 80.88 902 TYR A CA 1
ATOM 7026 C C . TYR A 1 902 ? 15.505 6.869 -28.931 1.00 80.88 902 TYR A C 1
ATOM 7028 O O . TYR A 1 902 ? 15.208 6.356 -30.018 1.00 80.88 902 TYR A O 1
ATOM 7036 N N . LEU A 1 903 ? 15.609 8.181 -28.751 1.00 84.31 903 LEU A N 1
ATOM 7037 C CA . LEU A 1 903 ? 15.803 9.145 -29.821 1.00 84.31 903 LEU A CA 1
ATOM 7038 C C . LEU A 1 903 ? 17.203 8.927 -30.401 1.00 84.31 903 LEU A C 1
ATOM 7040 O O . LEU A 1 903 ? 18.179 8.977 -29.654 1.00 84.31 903 LEU A O 1
ATOM 7044 N N . VAL A 1 904 ? 17.294 8.691 -31.708 1.00 85.88 904 VAL A N 1
ATOM 7045 C CA . VAL A 1 904 ? 18.560 8.533 -32.432 1.00 85.88 904 VAL A CA 1
ATOM 7046 C C . VAL A 1 904 ? 18.530 9.486 -33.617 1.00 85.88 904 VAL A C 1
ATOM 7048 O O . VAL A 1 904 ? 17.670 9.361 -34.474 1.00 85.88 904 VAL A O 1
ATOM 7051 N N . ARG A 1 905 ? 19.420 10.475 -33.662 1.00 85.38 905 ARG A N 1
ATOM 7052 C CA . ARG A 1 905 ? 19.450 11.448 -34.766 1.00 85.38 905 ARG A CA 1
ATOM 7053 C C . ARG A 1 905 ? 20.836 12.036 -34.966 1.00 85.38 905 ARG A C 1
ATOM 7055 O O . ARG A 1 905 ? 21.720 11.868 -34.127 1.00 85.38 905 ARG A O 1
ATOM 7062 N N . LEU A 1 906 ? 21.010 12.775 -36.056 1.00 86.19 906 LEU A N 1
ATOM 7063 C CA . LEU A 1 906 ? 22.172 13.638 -36.244 1.00 86.19 906 LEU A CA 1
ATOM 7064 C C . LEU A 1 906 ? 21.858 15.047 -35.738 1.00 86.19 906 LEU A C 1
ATOM 7066 O O . LEU A 1 906 ? 20.882 15.662 -36.161 1.00 86.19 906 LEU A O 1
ATOM 7070 N N . ASN A 1 907 ? 22.706 15.562 -34.854 1.00 76.81 907 ASN A N 1
ATOM 7071 C CA . ASN A 1 907 ? 22.693 16.950 -34.411 1.00 76.81 907 ASN A CA 1
ATOM 7072 C C . ASN A 1 907 ? 24.037 17.585 -34.795 1.00 76.81 907 ASN A C 1
ATOM 7074 O O . ASN A 1 907 ? 25.083 17.112 -34.353 1.00 76.81 907 ASN A O 1
ATOM 7078 N N . GLU A 1 908 ? 24.019 18.574 -35.693 1.00 75.88 908 GLU A N 1
ATOM 7079 C CA . GLU A 1 908 ? 25.226 19.207 -36.264 1.00 75.88 908 GLU A CA 1
ATOM 7080 C C . GLU A 1 908 ? 26.273 18.195 -36.794 1.00 75.88 908 GLU A C 1
ATOM 7082 O O . GLU A 1 908 ? 27.484 18.387 -36.692 1.00 75.88 908 GLU A O 1
ATOM 7087 N N . GLY A 1 909 ? 25.809 17.069 -37.353 1.00 72.25 909 GLY A N 1
ATOM 7088 C CA . GLY A 1 909 ? 26.664 15.995 -37.881 1.00 72.25 909 GLY A CA 1
ATOM 7089 C C . GLY A 1 909 ? 27.225 15.018 -36.833 1.00 72.25 909 GLY A C 1
ATOM 7090 O O . GLY A 1 909 ? 27.931 14.071 -37.196 1.00 72.25 909 GLY A O 1
ATOM 7091 N N . ALA A 1 910 ? 26.904 15.195 -35.548 1.00 79.25 910 ALA A N 1
ATOM 7092 C CA . ALA A 1 910 ? 27.203 14.247 -34.477 1.00 79.25 910 ALA A CA 1
ATOM 7093 C C . ALA A 1 910 ? 25.993 13.349 -34.173 1.00 79.25 910 ALA A C 1
ATOM 7095 O O . ALA A 1 910 ? 24.854 13.807 -34.173 1.00 79.25 910 ALA A O 1
ATOM 7096 N N . LEU A 1 911 ? 26.241 12.066 -33.890 1.00 85.56 911 LEU A N 1
ATOM 7097 C CA . LEU A 1 911 ? 25.189 11.133 -33.485 1.00 85.56 911 LEU A CA 1
ATOM 7098 C C . LEU A 1 911 ? 24.729 11.448 -32.052 1.00 85.56 911 LEU A C 1
ATOM 7100 O O . LEU A 1 911 ? 25.524 11.355 -31.115 1.00 85.56 911 LEU A O 1
ATOM 7104 N N . GLU A 1 912 ? 23.452 11.787 -31.888 1.00 86.75 912 GLU A N 1
ATOM 7105 C CA . GLU A 1 912 ? 22.774 11.944 -30.599 1.00 86.75 912 GLU A CA 1
ATOM 7106 C C . GLU A 1 912 ? 21.922 10.698 -30.335 1.00 86.75 912 GLU A C 1
ATOM 7108 O O . GLU A 1 912 ? 21.048 10.366 -31.136 1.00 86.75 912 GLU A O 1
ATOM 7113 N N . VAL A 1 913 ? 22.164 10.023 -29.207 1.00 91.62 913 VAL A N 1
ATOM 7114 C CA . VAL A 1 913 ? 21.341 8.904 -28.726 1.00 91.62 913 VAL A CA 1
ATOM 7115 C C . VAL A 1 913 ? 20.832 9.234 -27.327 1.00 91.62 913 VAL A C 1
ATOM 7117 O O . VAL A 1 913 ? 21.630 9.431 -26.408 1.00 91.62 913 VAL A O 1
ATOM 7120 N N . ARG A 1 914 ? 19.510 9.323 -27.151 1.00 89.38 914 ARG A N 1
ATOM 7121 C CA . ARG A 1 914 ? 18.911 9.870 -25.926 1.00 89.38 914 ARG A CA 1
ATOM 7122 C C . ARG A 1 914 ? 17.604 9.189 -25.540 1.00 89.38 914 ARG A C 1
ATOM 7124 O O . ARG A 1 914 ? 16.708 9.054 -26.362 1.00 89.38 914 ARG A O 1
ATOM 7131 N N . TYR A 1 915 ? 17.466 8.833 -24.271 1.00 86.62 915 TYR A N 1
ATOM 7132 C CA . TYR A 1 915 ? 16.206 8.412 -23.663 1.00 86.62 915 TYR A CA 1
ATOM 7133 C C . TYR A 1 915 ? 15.602 9.567 -22.855 1.00 86.62 915 TYR A C 1
ATOM 7135 O O . TYR A 1 915 ? 16.340 10.280 -22.178 1.00 86.62 915 TYR A O 1
ATOM 7143 N N . GLN A 1 916 ? 14.284 9.769 -22.920 1.00 80.94 916 GLN A N 1
ATOM 7144 C CA . GLN A 1 916 ? 13.573 10.828 -22.192 1.00 80.94 916 GLN A CA 1
ATOM 7145 C C . GLN A 1 916 ? 12.359 10.251 -21.461 1.00 80.94 916 GLN A C 1
ATOM 7147 O O . GLN A 1 916 ? 11.635 9.425 -22.013 1.00 80.94 916 GLN A O 1
ATOM 7152 N N . SER A 1 917 ? 12.126 10.696 -20.225 1.00 67.88 917 SER A N 1
ATOM 7153 C CA . SER A 1 917 ? 10.966 10.294 -19.425 1.00 67.88 917 SER A CA 1
ATOM 7154 C C . SER A 1 917 ? 10.615 11.365 -18.394 1.00 67.88 917 SER A C 1
ATOM 7156 O O . SER A 1 917 ? 11.492 11.953 -17.761 1.00 67.88 917 SER A O 1
ATOM 7158 N N . THR A 1 918 ? 9.319 11.594 -18.194 1.00 63.78 918 THR A N 1
ATOM 7159 C CA . THR A 1 918 ? 8.783 12.419 -17.099 1.00 63.78 918 THR A CA 1
ATOM 7160 C C . THR A 1 918 ? 8.693 11.646 -15.781 1.00 63.78 918 THR A C 1
ATOM 7162 O O . THR A 1 918 ? 8.622 12.256 -14.719 1.00 63.78 918 THR A O 1
ATOM 7165 N N . ASN A 1 919 ? 8.746 10.308 -15.830 1.00 59.47 919 ASN A N 1
ATOM 7166 C CA . ASN A 1 919 ? 8.812 9.455 -14.648 1.00 59.47 919 ASN A CA 1
ATOM 7167 C C . ASN A 1 919 ? 10.282 9.276 -14.200 1.00 59.47 919 ASN A C 1
ATOM 7169 O O . ASN A 1 919 ? 11.072 8.726 -14.982 1.00 59.47 919 ASN A O 1
ATOM 7173 N N . PRO A 1 920 ? 10.653 9.695 -12.971 1.00 62.47 920 PRO A N 1
ATOM 7174 C CA . PRO A 1 920 ? 12.009 9.542 -12.442 1.00 62.47 920 PRO A CA 1
ATOM 7175 C C . PRO A 1 920 ? 12.444 8.081 -12.300 1.00 62.47 920 PRO A C 1
ATOM 7177 O O . PRO A 1 920 ? 13.625 7.788 -12.478 1.00 62.47 920 PRO A O 1
ATOM 7180 N N . ASP A 1 921 ? 11.527 7.152 -12.029 1.00 59.00 921 ASP A N 1
ATOM 7181 C CA . ASP A 1 921 ? 11.882 5.746 -11.818 1.00 59.00 921 ASP A CA 1
ATOM 7182 C C . ASP A 1 921 ? 12.273 5.052 -13.124 1.00 59.00 921 ASP A C 1
ATOM 7184 O O . ASP A 1 921 ? 13.197 4.242 -13.139 1.00 59.00 921 ASP A O 1
ATOM 7188 N N . ASN A 1 922 ? 11.691 5.471 -14.248 1.00 64.31 922 ASN A N 1
ATOM 7189 C CA . ASN A 1 922 ? 12.122 5.017 -15.569 1.00 64.31 922 ASN A CA 1
ATOM 7190 C C . ASN A 1 922 ? 13.536 5.515 -15.915 1.00 64.31 922 ASN A C 1
ATOM 7192 O O . ASN A 1 922 ? 14.325 4.777 -16.504 1.00 64.31 922 ASN A O 1
ATOM 7196 N N . ILE A 1 923 ? 13.878 6.757 -15.537 1.00 78.12 923 ILE A N 1
ATOM 7197 C CA . ILE A 1 923 ? 15.240 7.290 -15.710 1.00 78.12 923 ILE A CA 1
ATOM 7198 C C . ILE A 1 923 ? 16.223 6.493 -14.845 1.00 78.12 923 ILE A C 1
ATOM 7200 O O . ILE A 1 923 ? 17.253 6.056 -15.350 1.00 78.12 923 ILE A O 1
ATOM 7204 N N . LYS A 1 924 ? 15.887 6.224 -13.576 1.00 74.81 924 LYS A N 1
ATOM 7205 C CA . LYS A 1 924 ? 16.721 5.402 -12.681 1.00 74.81 924 LYS A CA 1
ATOM 7206 C C . LYS A 1 924 ? 16.912 3.977 -13.203 1.00 74.81 924 LYS A C 1
ATOM 7208 O O . LYS A 1 924 ? 18.031 3.473 -13.178 1.00 74.81 924 LYS A O 1
ATOM 7213 N N . GLN A 1 925 ? 15.851 3.338 -13.694 1.00 75.69 925 GLN A N 1
ATOM 7214 C CA . GLN A 1 925 ? 15.914 1.983 -14.246 1.00 75.69 925 GLN A CA 1
ATOM 7215 C C . GLN A 1 925 ? 16.824 1.923 -15.479 1.00 75.69 925 GLN A C 1
ATOM 7217 O O . GLN A 1 925 ? 17.588 0.975 -15.653 1.00 75.69 925 GLN A O 1
ATOM 7222 N N . GLU A 1 926 ? 16.781 2.956 -16.317 1.00 83.56 926 GLU A N 1
ATOM 7223 C CA . GLU A 1 926 ? 17.646 3.051 -17.484 1.00 83.56 926 GLU A CA 1
ATOM 7224 C C . GLU A 1 926 ? 19.121 3.261 -17.096 1.00 83.56 926 GLU A C 1
ATOM 7226 O O . GLU A 1 926 ? 20.004 2.580 -17.615 1.00 83.56 926 GLU A O 1
ATOM 7231 N N . VAL A 1 927 ? 19.396 4.098 -16.092 1.00 84.19 927 VAL A N 1
ATOM 7232 C CA . VAL A 1 927 ? 20.743 4.252 -15.512 1.00 84.19 927 VAL A CA 1
ATOM 7233 C C . VAL A 1 927 ? 21.269 2.932 -14.942 1.00 84.19 927 VAL A C 1
ATOM 7235 O O . VAL A 1 927 ? 22.428 2.578 -15.175 1.00 84.19 927 VAL A O 1
ATOM 7238 N N . GLN A 1 928 ? 20.427 2.170 -14.241 1.00 79.19 928 GLN A N 1
ATOM 7239 C CA . GLN A 1 928 ? 20.779 0.842 -13.733 1.00 79.19 928 GLN A CA 1
ATOM 7240 C C . GLN A 1 928 ? 21.091 -0.141 -14.867 1.00 79.19 928 GLN A C 1
ATOM 7242 O O . GLN A 1 928 ? 22.090 -0.855 -14.789 1.00 79.19 928 GLN A O 1
ATOM 7247 N N . ARG A 1 929 ? 20.299 -0.146 -15.948 1.00 81.12 929 ARG A N 1
ATOM 7248 C CA . ARG A 1 929 ? 20.518 -1.007 -17.121 1.00 81.12 929 ARG A CA 1
ATOM 7249 C C . ARG A 1 929 ? 21.851 -0.711 -17.814 1.00 81.12 929 ARG A C 1
ATOM 7251 O O . ARG A 1 929 ? 22.619 -1.636 -18.085 1.00 81.12 929 ARG A O 1
ATOM 7258 N N . LEU A 1 930 ? 22.156 0.565 -18.065 1.00 87.56 930 LEU A N 1
ATOM 7259 C CA . LEU A 1 930 ? 23.430 0.968 -18.671 1.00 87.56 930 LEU A CA 1
ATOM 7260 C C . LEU A 1 930 ? 24.617 0.641 -17.751 1.00 87.56 930 LEU A C 1
ATOM 7262 O O . LEU A 1 930 ? 25.664 0.191 -18.222 1.00 87.56 930 LEU A O 1
ATOM 7266 N N . SER A 1 931 ? 24.441 0.800 -16.438 1.00 83.31 931 SER A N 1
ATOM 7267 C CA . SER A 1 931 ? 25.470 0.474 -15.441 1.00 83.31 931 SER A CA 1
ATOM 7268 C C . SER A 1 931 ? 25.743 -1.030 -15.355 1.00 83.31 931 SER A C 1
ATOM 7270 O O . SER A 1 931 ? 26.902 -1.442 -15.354 1.00 83.31 931 SER A O 1
ATOM 7272 N N . ALA A 1 932 ? 24.696 -1.863 -15.379 1.00 77.50 932 ALA A N 1
ATOM 7273 C CA . ALA A 1 932 ? 24.802 -3.325 -15.382 1.00 77.50 932 ALA A CA 1
ATOM 7274 C C . ALA A 1 932 ? 25.535 -3.867 -16.624 1.00 77.50 932 ALA A C 1
ATOM 7276 O O . ALA A 1 932 ? 26.253 -4.864 -16.548 1.00 77.50 932 ALA A O 1
ATOM 7277 N N . MET A 1 933 ? 25.420 -3.176 -17.761 1.00 83.19 933 MET A N 1
ATOM 7278 C CA . MET A 1 933 ? 26.168 -3.485 -18.984 1.00 83.19 933 MET A CA 1
ATOM 7279 C C . MET A 1 933 ? 27.666 -3.148 -18.875 1.00 83.19 933 MET A C 1
ATOM 7281 O O . MET A 1 933 ? 28.464 -3.677 -19.643 1.00 83.19 933 MET A O 1
ATOM 7285 N N . GLY A 1 934 ? 28.067 -2.301 -17.921 1.00 79.94 934 GLY A N 1
ATOM 7286 C CA . GLY A 1 934 ? 29.444 -1.827 -17.748 1.00 79.94 934 GLY A CA 1
ATOM 7287 C C . GLY A 1 934 ? 29.695 -0.410 -18.278 1.00 79.94 934 GLY A C 1
ATOM 7288 O O . GLY A 1 934 ? 30.851 -0.036 -18.502 1.00 79.94 934 GLY A O 1
ATOM 7289 N N . LEU A 1 935 ? 28.639 0.383 -18.503 1.00 88.25 935 LEU A N 1
ATOM 7290 C CA . LEU A 1 935 ? 28.756 1.815 -18.786 1.00 88.25 935 LEU A CA 1
ATOM 7291 C C . LEU A 1 935 ? 28.782 2.627 -17.479 1.00 88.25 935 LEU A C 1
ATOM 7293 O O . LEU A 1 935 ? 28.348 2.161 -16.437 1.00 88.25 935 LEU A O 1
ATOM 7297 N N . VAL A 1 936 ? 29.327 3.846 -17.522 1.00 83.25 936 VAL A N 1
ATOM 7298 C CA . VAL A 1 936 ? 29.587 4.673 -16.332 1.00 83.25 936 VAL A CA 1
ATOM 7299 C C . VAL A 1 936 ? 28.982 6.055 -16.551 1.00 83.25 936 VAL A C 1
ATOM 7301 O O . VAL A 1 936 ? 29.258 6.695 -17.572 1.00 83.25 936 VAL A O 1
ATOM 7304 N N . GLU A 1 937 ? 28.171 6.506 -15.599 1.00 82.44 937 GLU A N 1
ATOM 7305 C CA . GLU A 1 937 ? 27.549 7.832 -15.601 1.00 82.44 937 GLU A CA 1
ATOM 7306 C C . GLU A 1 937 ? 28.603 8.955 -15.538 1.00 82.44 937 GLU A C 1
ATOM 7308 O O . GLU A 1 937 ? 29.650 8.814 -14.907 1.00 82.44 937 GLU A O 1
ATOM 7313 N N . GLY A 1 938 ? 28.366 10.058 -16.252 1.00 70.94 938 GLY A N 1
ATOM 7314 C CA . GLY A 1 938 ? 29.302 11.180 -16.405 1.00 70.94 938 GLY A CA 1
ATOM 7315 C C . GLY A 1 938 ? 30.414 10.936 -17.432 1.00 70.94 938 GLY A C 1
ATOM 7316 O O . GLY A 1 938 ? 31.181 11.841 -17.747 1.00 70.94 938 GLY A O 1
ATOM 7317 N N . ARG A 1 939 ? 30.506 9.722 -17.994 1.00 71.81 939 ARG A N 1
ATOM 7318 C CA . ARG A 1 939 ? 31.560 9.355 -18.952 1.00 71.81 939 ARG A CA 1
ATOM 7319 C C . ARG A 1 939 ? 31.057 8.661 -20.209 1.00 71.81 939 ARG A C 1
ATOM 7321 O O . ARG A 1 939 ? 31.439 9.030 -21.315 1.00 71.81 939 ARG A O 1
ATOM 7328 N N . HIS A 1 940 ? 30.255 7.618 -20.041 1.00 87.31 940 HIS A N 1
ATOM 7329 C CA . HIS A 1 940 ? 29.653 6.867 -21.143 1.00 87.31 940 HIS A CA 1
ATOM 7330 C C . HIS A 1 940 ? 28.245 7.383 -21.451 1.00 87.31 940 HIS A C 1
ATOM 7332 O O . HIS A 1 940 ? 27.823 7.383 -22.605 1.00 87.31 940 HIS A O 1
ATOM 7338 N N . PHE A 1 941 ? 27.542 7.876 -20.437 1.00 91.31 941 PHE A N 1
ATOM 7339 C CA . PHE A 1 941 ? 26.251 8.534 -20.579 1.00 91.31 941 PHE A CA 1
ATOM 7340 C C . PHE A 1 941 ? 26.104 9.642 -19.528 1.00 91.31 941 PHE A C 1
ATOM 7342 O O . PHE A 1 941 ? 26.797 9.623 -18.512 1.00 91.31 941 PHE A O 1
ATOM 7349 N N . SER A 1 942 ? 25.224 10.609 -19.772 1.00 87.69 942 SER A N 1
ATOM 7350 C CA . SER A 1 942 ? 24.863 11.674 -18.829 1.00 87.69 942 SER A CA 1
ATOM 7351 C C . SER A 1 942 ? 23.385 11.599 -18.465 1.00 87.69 942 SER A C 1
ATOM 7353 O O . SER A 1 942 ? 22.567 11.157 -19.273 1.00 87.69 942 SER A O 1
ATOM 7355 N N . VAL A 1 943 ? 23.045 12.026 -17.250 1.00 91.19 943 VAL A N 1
ATOM 7356 C CA . VAL A 1 943 ? 21.692 11.916 -16.697 1.00 91.19 943 VAL A CA 1
ATOM 7357 C C . VAL A 1 943 ? 21.219 13.287 -16.229 1.00 91.19 943 VAL A C 1
ATOM 7359 O O . VAL A 1 943 ? 21.958 14.025 -15.583 1.00 91.19 943 VAL A O 1
ATOM 7362 N N . LYS A 1 944 ? 19.967 13.622 -16.543 1.00 89.06 944 LYS A N 1
ATOM 7363 C CA . LYS A 1 944 ? 19.219 14.717 -15.920 1.00 89.06 944 LYS A CA 1
ATOM 7364 C C . LYS A 1 944 ? 17.941 14.128 -15.338 1.00 89.06 944 LYS A C 1
ATOM 7366 O O . LYS A 1 944 ? 17.159 13.530 -16.076 1.00 89.06 944 LYS A O 1
ATOM 7371 N N . MET A 1 945 ? 17.728 14.285 -14.035 1.00 84.62 945 MET A N 1
ATOM 7372 C CA . MET A 1 945 ? 16.474 13.865 -13.406 1.00 84.62 945 MET A CA 1
ATOM 7373 C C . MET A 1 945 ? 15.318 14.787 -13.832 1.00 84.62 945 MET A C 1
ATOM 7375 O O . MET A 1 945 ? 15.558 15.964 -14.111 1.00 84.62 945 MET A O 1
ATOM 7379 N N . PRO A 1 946 ? 14.078 14.272 -13.924 1.00 77.38 946 PRO A N 1
ATOM 7380 C CA . PRO A 1 946 ? 12.907 15.110 -14.161 1.00 77.38 946 PRO A CA 1
ATOM 7381 C C . PRO A 1 946 ? 12.646 16.002 -12.941 1.00 77.38 946 PRO A C 1
ATOM 7383 O O . PRO A 1 946 ? 12.562 15.512 -11.815 1.00 77.38 946 PRO A O 1
ATOM 7386 N N . GLU A 1 947 ? 12.488 17.306 -13.164 1.00 64.56 947 GLU A N 1
ATOM 7387 C CA . GLU A 1 947 ? 12.179 18.305 -12.136 1.00 64.56 947 GLU A CA 1
ATOM 7388 C C . GLU A 1 947 ? 11.041 19.206 -12.633 1.00 64.56 947 GLU A C 1
ATOM 7390 O O . GLU A 1 947 ? 11.013 19.600 -13.795 1.00 64.56 947 GLU A O 1
ATOM 7395 N N . GLY A 1 948 ? 10.070 19.523 -11.771 1.00 53.47 948 GLY A N 1
ATOM 7396 C CA . GLY A 1 948 ? 9.032 20.515 -12.090 1.00 53.47 948 GLY A CA 1
ATOM 7397 C C . GLY A 1 948 ? 8.106 20.178 -13.271 1.00 53.47 948 GLY A C 1
ATOM 7398 O O . GLY A 1 948 ? 7.547 21.089 -13.867 1.00 53.47 948 GLY A O 1
ATOM 7399 N N . GLY A 1 949 ? 7.936 18.897 -13.620 1.00 51.69 949 GLY A N 1
ATOM 7400 C CA . GLY A 1 949 ? 7.141 18.475 -14.784 1.00 51.69 949 GLY A CA 1
ATOM 7401 C C . GLY A 1 949 ? 7.910 18.485 -16.111 1.00 51.69 949 GLY A C 1
ATOM 7402 O O . GLY A 1 949 ? 7.368 18.041 -17.123 1.00 51.69 949 GLY A O 1
ATOM 7403 N N . GLU A 1 950 ? 9.177 18.916 -16.118 1.00 58.78 950 GLU A N 1
ATOM 7404 C CA . GLU A 1 950 ? 10.070 18.736 -17.263 1.00 58.78 950 GLU A CA 1
ATOM 7405 C C . GLU A 1 950 ? 10.566 17.287 -17.352 1.00 58.78 950 GLU A C 1
ATOM 7407 O O . GLU A 1 950 ? 10.868 16.642 -16.343 1.00 58.78 950 GLU A O 1
ATOM 7412 N N . ALA A 1 951 ? 10.690 16.769 -18.577 1.00 70.69 951 ALA A N 1
ATOM 7413 C CA . ALA A 1 951 ? 11.236 15.438 -18.806 1.00 70.69 951 ALA A CA 1
ATOM 7414 C C . ALA A 1 951 ? 12.725 15.375 -18.426 1.00 70.69 951 ALA A C 1
ATOM 7416 O O . ALA A 1 951 ? 13.550 16.165 -18.897 1.00 70.69 951 ALA A O 1
ATOM 7417 N N . GLY A 1 952 ? 13.072 14.377 -17.616 1.00 80.94 952 GLY A N 1
ATOM 7418 C CA . GLY A 1 952 ? 14.446 13.952 -17.413 1.00 80.94 952 GLY A CA 1
ATOM 7419 C C . GLY A 1 952 ? 14.953 13.193 -18.635 1.00 80.94 952 GLY A C 1
ATOM 7420 O O . GLY A 1 952 ? 14.175 12.778 -19.502 1.00 80.94 952 GLY A O 1
ATOM 7421 N N . TYR A 1 953 ? 16.265 13.003 -18.728 1.00 85.81 953 TYR A N 1
ATOM 7422 C CA . TYR A 1 953 ? 16.859 12.273 -19.840 1.00 85.81 953 TYR A CA 1
ATOM 7423 C C . TYR A 1 953 ? 18.138 11.532 -19.472 1.00 85.81 953 TYR A C 1
ATOM 7425 O O . TYR A 1 953 ? 18.885 11.951 -18.591 1.00 85.81 953 TYR A O 1
ATOM 7433 N N . VAL A 1 954 ? 18.414 10.471 -20.228 1.00 91.62 954 VAL A N 1
ATOM 7434 C CA . VAL A 1 954 ? 19.702 9.775 -20.274 1.00 91.62 954 VAL A CA 1
ATOM 7435 C C . VAL A 1 954 ? 20.277 9.959 -21.675 1.00 91.62 954 VAL A C 1
ATOM 7437 O O . VAL A 1 954 ? 19.665 9.536 -22.654 1.00 91.62 954 VAL A O 1
ATOM 7440 N N . SER A 1 955 ? 21.424 10.624 -21.801 1.00 90.69 955 SER A N 1
ATOM 7441 C CA . SER A 1 955 ? 22.098 10.845 -23.086 1.00 90.69 955 SER A CA 1
ATOM 7442 C C . SER A 1 955 ? 23.323 9.954 -23.188 1.00 90.69 955 SER A C 1
ATOM 7444 O O . SER A 1 955 ? 24.237 10.061 -22.376 1.00 90.69 955 SER A O 1
ATOM 7446 N N . ILE A 1 956 ? 23.380 9.108 -24.209 1.00 92.44 956 ILE A N 1
ATOM 7447 C CA . ILE A 1 956 ? 24.532 8.246 -24.460 1.00 92.44 956 ILE A CA 1
ATOM 7448 C C . ILE A 1 956 ? 25.557 9.039 -25.250 1.00 92.44 956 ILE A C 1
ATOM 7450 O O . ILE A 1 956 ? 25.270 9.593 -26.311 1.00 92.44 956 ILE A O 1
ATOM 7454 N N . LEU A 1 957 ? 26.771 9.091 -24.719 1.00 88.25 957 LEU A N 1
ATOM 7455 C CA . LEU A 1 957 ? 27.881 9.775 -25.356 1.00 88.25 957 LEU A CA 1
ATOM 7456 C C . LEU A 1 957 ? 28.512 8.859 -26.409 1.00 88.25 957 LEU A C 1
ATOM 7458 O O . LEU A 1 957 ? 28.430 7.632 -26.327 1.00 88.25 957 LEU A O 1
ATOM 7462 N N . LYS A 1 958 ? 29.215 9.446 -27.381 1.00 84.06 958 LYS A N 1
ATOM 7463 C CA . LYS A 1 958 ? 29.937 8.698 -28.425 1.00 84.06 958 LYS A CA 1
ATOM 7464 C C . LYS A 1 958 ? 30.851 7.608 -27.845 1.00 84.06 958 LYS A C 1
ATOM 7466 O O . LYS A 1 958 ? 30.881 6.484 -28.351 1.00 84.06 958 LYS A O 1
ATOM 7471 N N . ASP A 1 959 ? 31.561 7.929 -26.765 1.00 80.06 959 ASP A N 1
ATOM 7472 C CA . ASP A 1 959 ? 32.444 6.988 -26.070 1.00 80.06 959 ASP A CA 1
ATOM 7473 C C . ASP A 1 959 ? 31.653 5.856 -25.390 1.00 80.06 959 ASP A C 1
ATOM 7475 O O . ASP A 1 959 ? 32.136 4.729 -25.322 1.00 80.06 959 ASP A O 1
ATOM 7479 N N . GLY A 1 960 ? 30.415 6.117 -24.955 1.00 86.75 960 GLY A N 1
ATOM 7480 C CA . GLY A 1 960 ? 29.511 5.105 -24.409 1.00 86.75 960 GLY A CA 1
ATOM 7481 C C . GLY A 1 960 ? 29.050 4.089 -25.446 1.00 86.75 960 GLY A C 1
ATOM 7482 O O . GLY A 1 960 ? 29.142 2.890 -25.193 1.00 86.75 960 GLY A O 1
ATOM 7483 N N . LEU A 1 961 ? 28.646 4.537 -26.640 1.00 90.38 961 LEU A N 1
ATOM 7484 C CA . LEU A 1 961 ? 28.276 3.623 -27.729 1.00 90.38 961 LEU A CA 1
ATOM 7485 C C . LEU A 1 961 ? 29.491 2.829 -28.239 1.00 90.38 961 LEU A C 1
ATOM 7487 O O . LEU A 1 961 ? 29.389 1.630 -28.489 1.00 90.38 961 LEU A O 1
ATOM 7491 N N . THR A 1 962 ? 30.664 3.469 -28.309 1.00 86.19 962 THR A N 1
ATOM 7492 C CA . THR A 1 962 ? 31.933 2.801 -28.654 1.00 86.19 962 THR A CA 1
ATOM 7493 C C . THR A 1 962 ? 32.286 1.722 -27.620 1.00 8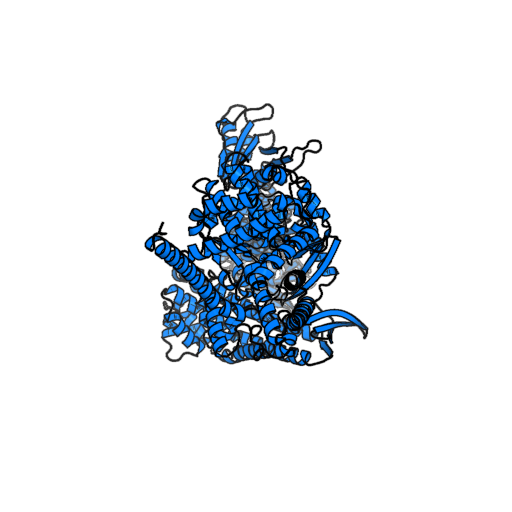6.19 962 THR A C 1
ATOM 7495 O O . THR A 1 962 ? 32.665 0.608 -27.984 1.00 86.19 962 THR A O 1
ATOM 7498 N N . ARG A 1 963 ? 32.123 2.017 -26.321 1.00 84.25 963 ARG A N 1
ATOM 7499 C CA . ARG A 1 963 ? 32.370 1.058 -25.235 1.00 84.25 963 ARG A CA 1
ATOM 7500 C C . ARG A 1 963 ? 31.355 -0.082 -25.235 1.00 84.25 963 ARG A C 1
ATOM 7502 O O . ARG A 1 963 ? 31.765 -1.223 -25.049 1.00 84.25 963 ARG A O 1
ATOM 7509 N N . ALA A 1 964 ? 30.076 0.191 -25.489 1.00 89.31 964 ALA A N 1
ATOM 7510 C CA . ALA A 1 964 ? 29.057 -0.847 -25.645 1.00 89.31 964 ALA A CA 1
ATOM 7511 C C . ALA A 1 964 ? 29.380 -1.774 -26.832 1.00 89.31 964 ALA A C 1
ATOM 7513 O O . ALA A 1 964 ? 29.335 -2.994 -26.701 1.00 89.31 964 ALA A O 1
ATOM 7514 N N . ALA A 1 965 ? 29.818 -1.221 -27.966 1.00 88.19 965 ALA A N 1
ATOM 7515 C CA . ALA A 1 965 ? 30.259 -2.006 -29.117 1.00 88.19 965 ALA A CA 1
ATOM 7516 C C . ALA A 1 965 ? 31.480 -2.888 -28.808 1.00 88.19 965 ALA A C 1
ATOM 7518 O O . ALA A 1 965 ? 31.508 -4.055 -29.197 1.00 88.19 965 ALA A O 1
ATOM 7519 N N . TRP A 1 966 ? 32.450 -2.389 -28.044 1.00 85.12 966 TRP A N 1
ATOM 7520 C CA . TRP A 1 966 ? 33.574 -3.201 -27.574 1.00 85.12 966 TRP A CA 1
ATOM 7521 C C . TRP A 1 966 ? 33.132 -4.321 -26.615 1.00 85.12 966 TRP A C 1
ATOM 7523 O O . TRP A 1 966 ? 33.508 -5.485 -26.786 1.00 85.12 966 TRP A O 1
ATOM 7533 N N . LEU A 1 967 ? 32.278 -3.990 -25.638 1.00 85.50 967 LEU A N 1
ATOM 7534 C CA . LEU A 1 967 ? 31.719 -4.942 -24.673 1.00 85.50 967 LEU A CA 1
ATOM 7535 C C . LEU A 1 967 ? 30.887 -6.031 -25.362 1.00 85.50 967 LEU A C 1
ATOM 7537 O O . LEU A 1 967 ? 30.926 -7.175 -24.919 1.00 85.50 967 LEU A O 1
ATOM 7541 N N . SER A 1 968 ? 30.237 -5.725 -26.490 1.00 85.75 968 SER A N 1
ATOM 7542 C CA . SER A 1 968 ? 29.484 -6.706 -27.287 1.00 85.75 968 SER A CA 1
ATOM 7543 C C . SER A 1 968 ? 30.337 -7.843 -27.865 1.00 85.75 968 SER A C 1
ATOM 7545 O O . SER A 1 968 ? 29.802 -8.894 -28.202 1.00 85.75 968 SER A O 1
ATOM 7547 N N . ILE A 1 969 ? 31.662 -7.671 -27.947 1.00 79.94 969 ILE A N 1
ATOM 7548 C CA . ILE A 1 969 ? 32.598 -8.708 -28.413 1.00 79.94 969 ILE A CA 1
ATOM 7549 C C . ILE A 1 969 ? 33.453 -9.241 -27.263 1.00 79.94 969 ILE A C 1
ATOM 7551 O O . ILE A 1 969 ? 33.713 -10.441 -27.189 1.00 79.94 969 ILE A O 1
ATOM 7555 N N . ARG A 1 970 ? 33.921 -8.356 -26.375 1.00 75.31 970 ARG A N 1
ATOM 7556 C CA . ARG A 1 970 ? 34.965 -8.665 -25.381 1.00 75.31 970 ARG A CA 1
ATOM 7557 C C . ARG A 1 970 ? 34.526 -8.539 -23.927 1.00 75.31 970 ARG A C 1
ATOM 7559 O O . ARG A 1 970 ? 35.328 -8.816 -23.042 1.00 75.31 970 ARG A O 1
ATOM 7566 N N . GLY A 1 971 ? 33.275 -8.162 -23.671 1.00 73.50 971 GLY A N 1
ATOM 7567 C CA . GLY A 1 971 ? 32.701 -8.152 -22.327 1.00 73.50 971 GLY A CA 1
ATOM 7568 C C . GLY A 1 971 ? 32.643 -9.552 -21.710 1.00 73.50 971 GLY A C 1
ATOM 7569 O O . GLY A 1 971 ? 32.771 -10.563 -22.417 1.00 73.50 971 GLY A O 1
ATOM 7570 N N . SER A 1 972 ? 32.433 -9.603 -20.393 1.00 73.00 972 SER A N 1
ATOM 7571 C CA . SER A 1 972 ? 32.054 -10.835 -19.685 1.00 73.00 972 SER A CA 1
ATOM 7572 C C . SER A 1 972 ? 30.736 -11.389 -20.248 1.00 73.00 972 SER A C 1
ATOM 7574 O O . SER A 1 972 ? 29.978 -10.634 -20.847 1.00 73.00 972 SER A O 1
ATOM 7576 N N . GLU A 1 973 ? 30.456 -12.686 -20.102 1.00 67.50 973 GLU A N 1
ATOM 7577 C CA . GLU A 1 973 ? 29.334 -13.367 -20.783 1.00 67.50 973 GLU A CA 1
ATOM 7578 C C . GLU A 1 973 ? 27.991 -12.615 -20.651 1.00 67.50 973 GLU A C 1
ATOM 7580 O O . GLU A 1 973 ? 27.372 -12.291 -21.665 1.00 67.50 973 GLU A O 1
ATOM 7585 N N . GLY A 1 974 ? 27.617 -12.199 -19.433 1.00 68.38 974 GLY A N 1
ATOM 7586 C CA . GLY A 1 974 ? 26.396 -11.416 -19.190 1.00 68.38 974 GLY A CA 1
ATOM 7587 C C . GLY A 1 974 ? 26.433 -9.980 -19.738 1.00 68.38 974 GLY A C 1
ATOM 7588 O O . GLY A 1 974 ? 25.442 -9.497 -20.283 1.00 68.38 974 GLY A O 1
ATOM 7589 N N . GLN A 1 975 ? 27.578 -9.292 -19.667 1.00 79.12 975 GLN A N 1
ATOM 7590 C CA . GLN A 1 975 ? 27.729 -7.945 -20.243 1.00 79.12 975 GLN A CA 1
ATOM 7591 C C . GLN A 1 975 ? 27.725 -7.973 -21.771 1.00 79.12 975 GLN A C 1
ATOM 7593 O O . GLN A 1 975 ? 27.207 -7.058 -22.406 1.00 79.12 975 GLN A O 1
ATOM 7598 N N . ARG A 1 976 ? 28.306 -9.019 -22.364 1.00 83.12 976 ARG A N 1
ATOM 7599 C CA . ARG A 1 976 ? 28.450 -9.185 -23.808 1.00 83.12 976 ARG A CA 1
ATOM 7600 C C . ARG A 1 976 ? 27.099 -9.336 -24.479 1.00 83.12 976 ARG A C 1
ATOM 7602 O O . ARG A 1 976 ? 26.842 -8.655 -25.467 1.00 83.12 976 ARG A O 1
ATOM 7609 N N . GLU A 1 977 ? 26.232 -10.175 -23.920 1.00 76.81 977 GLU A N 1
ATOM 7610 C CA . GLU A 1 977 ? 24.883 -10.375 -24.443 1.00 76.81 977 GLU A CA 1
ATOM 7611 C C . GLU A 1 977 ? 24.045 -9.090 -24.344 1.00 76.81 977 GLU A C 1
ATOM 7613 O O . GLU A 1 977 ? 23.430 -8.673 -25.327 1.00 76.81 977 GLU A O 1
ATOM 7618 N N . LEU A 1 978 ? 24.077 -8.413 -23.191 1.00 79.25 978 LEU A N 1
ATOM 7619 C CA . LEU A 1 978 ? 23.363 -7.148 -22.986 1.00 79.25 978 LEU A CA 1
ATOM 7620 C C . LEU A 1 978 ? 23.871 -6.041 -23.918 1.00 79.25 978 LEU A C 1
ATOM 7622 O O . LEU A 1 978 ? 23.070 -5.343 -24.539 1.00 79.25 978 LEU A O 1
ATOM 7626 N N . ALA A 1 979 ? 25.190 -5.903 -24.061 1.00 85.19 979 ALA A N 1
ATOM 7627 C CA . ALA A 1 979 ? 25.805 -4.904 -24.927 1.00 85.19 979 ALA A CA 1
ATOM 7628 C C . ALA A 1 979 ? 25.575 -5.193 -26.417 1.00 85.19 979 ALA A C 1
ATOM 7630 O O . ALA A 1 979 ? 25.361 -4.264 -27.193 1.00 85.19 979 ALA A O 1
ATOM 7631 N N . ALA A 1 980 ? 25.570 -6.466 -26.825 1.00 83.31 980 ALA A N 1
ATOM 7632 C CA . ALA A 1 980 ? 25.248 -6.861 -28.193 1.00 83.31 980 ALA A CA 1
ATOM 7633 C C . ALA A 1 980 ? 23.796 -6.523 -28.550 1.00 83.31 980 ALA A C 1
ATOM 7635 O O . ALA A 1 980 ? 23.567 -5.848 -29.554 1.00 83.31 980 ALA A O 1
ATOM 7636 N N . LYS A 1 981 ? 22.839 -6.905 -27.691 1.00 82.38 981 LYS A N 1
ATOM 7637 C CA . LYS A 1 981 ? 21.413 -6.582 -27.871 1.00 82.38 981 LYS A CA 1
ATOM 7638 C C . LYS A 1 981 ? 21.183 -5.074 -27.942 1.00 82.38 981 LYS A C 1
ATOM 7640 O O . LYS A 1 981 ? 20.413 -4.602 -28.773 1.00 82.38 981 LYS A O 1
ATOM 7645 N N . PHE A 1 982 ? 21.893 -4.318 -27.110 1.00 87.44 982 PHE A N 1
ATOM 7646 C CA . PHE A 1 982 ? 21.802 -2.869 -27.090 1.00 87.44 982 PHE A CA 1
ATOM 7647 C C . PHE A 1 982 ? 22.333 -2.199 -28.359 1.00 87.44 982 PHE A C 1
ATOM 7649 O O . PHE A 1 982 ? 21.661 -1.359 -28.949 1.00 87.44 982 PHE A O 1
ATOM 7656 N N . VAL A 1 983 ? 23.533 -2.579 -28.803 1.00 88.56 983 VAL A N 1
ATOM 7657 C CA . VAL A 1 983 ? 24.160 -2.030 -30.013 1.00 88.56 983 VAL A CA 1
ATOM 7658 C C . VAL A 1 983 ? 23.325 -2.335 -31.251 1.00 88.56 983 VAL A C 1
ATOM 7660 O O . VAL A 1 983 ? 23.127 -1.460 -32.090 1.00 88.56 983 VAL A O 1
ATOM 7663 N N . GLU A 1 984 ? 22.810 -3.559 -31.352 1.00 84.06 984 GLU A N 1
ATOM 7664 C CA . GLU A 1 984 ? 21.908 -3.963 -32.428 1.00 84.06 984 GLU A CA 1
ATOM 7665 C C . GLU A 1 984 ? 20.640 -3.100 -32.439 1.00 84.06 984 GLU A C 1
ATOM 7667 O O . GLU A 1 984 ? 20.256 -2.581 -33.486 1.00 84.06 984 GLU A O 1
ATOM 7672 N N . TYR A 1 985 ? 20.049 -2.867 -31.266 1.00 83.81 985 TYR A N 1
ATOM 7673 C CA . TYR A 1 985 ? 18.866 -2.027 -31.125 1.00 83.81 985 TYR A CA 1
ATOM 7674 C C . TYR A 1 985 ? 19.122 -0.561 -31.514 1.00 83.81 985 TYR A C 1
ATOM 7676 O O . TYR A 1 985 ? 18.325 0.028 -32.241 1.00 83.81 985 TYR A O 1
ATOM 7684 N N . ILE A 1 986 ? 20.253 0.033 -31.115 1.00 88.62 986 ILE A N 1
ATOM 7685 C CA . ILE A 1 986 ? 20.600 1.405 -31.524 1.00 88.62 986 ILE A CA 1
ATOM 7686 C C . ILE A 1 986 ? 20.838 1.500 -33.039 1.00 88.62 986 ILE A C 1
ATOM 7688 O O . ILE A 1 986 ? 20.412 2.476 -33.653 1.00 88.62 986 ILE A O 1
ATOM 7692 N N . LEU A 1 987 ? 21.472 0.500 -33.664 1.00 84.31 987 LEU A N 1
ATOM 7693 C CA . LEU A 1 987 ? 21.660 0.468 -35.122 1.00 84.31 987 LEU A CA 1
ATOM 7694 C C . LEU A 1 987 ? 20.339 0.310 -35.880 1.00 84.31 987 LEU A C 1
ATOM 7696 O O . LEU A 1 987 ? 20.172 0.933 -36.931 1.00 84.31 987 LEU A O 1
ATOM 7700 N N . GLN A 1 988 ? 19.410 -0.484 -35.341 1.00 81.06 988 GLN A N 1
ATOM 7701 C CA . GLN A 1 988 ? 18.050 -0.605 -35.857 1.00 81.06 988 GLN A CA 1
ATOM 7702 C C . GLN A 1 988 ? 17.327 0.747 -35.786 1.00 81.06 988 GLN A C 1
ATOM 7704 O O . GLN A 1 988 ? 16.864 1.244 -36.809 1.00 81.06 988 GLN A O 1
ATOM 7709 N N . ARG A 1 989 ? 17.334 1.407 -34.618 1.00 81.06 989 ARG A N 1
ATOM 7710 C CA . ARG A 1 989 ? 16.753 2.750 -34.441 1.00 81.06 989 ARG A CA 1
ATOM 7711 C C . ARG A 1 989 ? 17.396 3.784 -35.368 1.00 81.06 989 ARG A C 1
ATOM 7713 O O . ARG A 1 989 ? 16.696 4.614 -35.923 1.00 81.06 989 ARG A O 1
ATOM 7720 N N . ALA A 1 990 ? 18.710 3.719 -35.581 1.00 79.94 990 ALA A N 1
ATOM 7721 C CA . ALA A 1 990 ? 19.399 4.601 -36.520 1.00 79.94 990 ALA A CA 1
ATOM 7722 C C . ALA A 1 990 ? 18.950 4.379 -37.975 1.00 79.94 990 ALA A C 1
ATOM 7724 O O . ALA A 1 990 ? 18.870 5.339 -38.731 1.00 79.94 990 ALA A O 1
ATOM 7725 N N . ARG A 1 991 ? 18.631 3.135 -38.363 1.00 77.44 991 ARG A N 1
ATOM 7726 C CA . ARG A 1 991 ? 18.090 2.804 -39.692 1.00 77.44 991 ARG A CA 1
ATOM 7727 C C . ARG A 1 991 ? 16.675 3.343 -39.885 1.00 77.44 991 ARG A C 1
ATOM 7729 O O . ARG A 1 991 ? 16.377 3.867 -40.949 1.00 77.44 991 ARG A O 1
ATOM 7736 N N . GLU A 1 992 ? 15.843 3.265 -38.850 1.00 76.56 992 GLU A N 1
ATOM 7737 C CA . GLU A 1 992 ? 14.477 3.811 -38.854 1.00 76.56 992 GLU A CA 1
ATOM 7738 C C . GLU A 1 992 ? 14.450 5.345 -39.011 1.00 76.56 992 GLU A C 1
ATOM 7740 O O . GLU A 1 992 ? 13.481 5.895 -39.526 1.00 76.56 992 GLU A O 1
ATOM 7745 N N . GLU A 1 993 ? 15.512 6.039 -38.594 1.00 73.75 993 GLU A N 1
ATOM 7746 C CA . GLU A 1 993 ? 15.624 7.508 -38.642 1.00 73.75 993 GLU A CA 1
ATOM 7747 C C . GLU A 1 993 ? 16.310 8.009 -39.935 1.00 73.75 993 GLU A C 1
ATOM 7749 O O . GLU A 1 993 ? 16.240 9.197 -40.253 1.00 73.75 993 GLU A O 1
ATOM 7754 N N . GLY A 1 994 ? 16.943 7.113 -40.706 1.00 77.62 994 GLY A N 1
ATOM 7755 C CA . GLY A 1 994 ? 17.469 7.373 -42.051 1.00 77.62 994 GLY A CA 1
ATOM 7756 C C . GLY A 1 994 ? 18.906 6.889 -42.286 1.00 77.62 994 GLY A C 1
ATOM 7757 O O . GLY A 1 994 ? 19.716 6.791 -41.363 1.00 77.62 994 GLY A O 1
ATOM 7758 N N . ASP A 1 995 ? 19.255 6.645 -43.553 1.00 76.56 995 ASP A N 1
ATOM 7759 C CA . ASP A 1 995 ? 20.532 6.024 -43.950 1.00 76.56 995 ASP A CA 1
ATOM 7760 C C . ASP A 1 995 ? 21.768 6.778 -43.436 1.00 76.56 995 ASP A C 1
ATOM 7762 O O . ASP A 1 995 ? 22.693 6.164 -42.909 1.00 76.56 995 ASP A O 1
ATOM 7766 N N . ALA A 1 996 ? 21.758 8.115 -43.476 1.00 79.12 996 ALA A N 1
ATOM 7767 C CA . ALA A 1 996 ? 22.862 8.930 -42.961 1.00 79.12 996 ALA A CA 1
ATOM 7768 C C . ALA A 1 996 ? 23.072 8.767 -41.439 1.00 79.12 996 ALA A C 1
ATOM 7770 O O . ALA A 1 996 ? 24.202 8.828 -40.946 1.00 79.12 996 ALA A O 1
ATOM 7771 N N . VAL A 1 997 ? 21.991 8.556 -40.677 1.00 84.00 997 VAL A N 1
ATOM 7772 C CA . VAL A 1 997 ? 22.049 8.306 -39.227 1.00 84.00 997 VAL A CA 1
ATOM 7773 C C . VAL A 1 997 ? 22.584 6.894 -38.971 1.00 84.00 997 VAL A C 1
ATOM 7775 O O . VAL A 1 997 ? 23.446 6.710 -38.105 1.00 84.00 997 VAL A O 1
ATOM 7778 N N . HIS A 1 998 ? 22.128 5.913 -39.758 1.00 85.06 998 HIS A N 1
ATOM 7779 C CA . HIS A 1 998 ? 22.590 4.527 -39.698 1.00 85.06 998 HIS A CA 1
ATOM 7780 C C . HIS A 1 998 ? 24.080 4.391 -40.014 1.00 85.06 998 HIS A C 1
ATOM 7782 O O . HIS A 1 998 ? 24.802 3.794 -39.217 1.00 85.06 998 HIS A O 1
ATOM 7788 N N . GLU A 1 999 ? 24.563 4.992 -41.105 1.00 86.56 999 GLU A N 1
ATOM 7789 C CA . GLU A 1 999 ? 25.986 4.993 -41.467 1.00 86.56 999 GLU A CA 1
ATOM 7790 C C . GLU A 1 999 ? 26.843 5.580 -40.345 1.00 86.56 999 GLU A C 1
ATOM 7792 O O . GLU A 1 999 ? 27.885 5.024 -39.987 1.00 86.56 999 GLU A O 1
ATOM 7797 N N . LYS A 1 1000 ? 26.383 6.671 -39.718 1.00 87.25 1000 LYS A N 1
ATOM 7798 C CA . LYS A 1 1000 ? 27.134 7.301 -38.631 1.00 87.25 1000 LYS A CA 1
ATOM 7799 C C . LYS A 1 1000 ? 27.181 6.449 -37.366 1.00 87.25 1000 LYS A C 1
ATOM 7801 O O . LYS A 1 1000 ? 28.219 6.390 -36.703 1.00 87.25 1000 LYS A O 1
ATOM 7806 N N . ALA A 1 1001 ? 26.070 5.805 -37.015 1.00 87.31 1001 ALA A N 1
ATOM 7807 C CA . ALA A 1 1001 ? 26.013 4.876 -35.894 1.00 87.31 1001 ALA A CA 1
ATOM 7808 C C . ALA A 1 1001 ? 26.862 3.626 -36.152 1.00 87.31 1001 ALA A C 1
ATOM 7810 O O . ALA A 1 1001 ? 27.605 3.203 -35.264 1.00 87.31 1001 ALA A O 1
ATOM 7811 N N . LEU A 1 1002 ? 26.822 3.092 -37.375 1.00 89.38 1002 LEU A N 1
ATOM 7812 C CA . LEU A 1 1002 ? 27.616 1.945 -37.796 1.00 89.38 1002 LEU A CA 1
ATOM 7813 C C . LEU A 1 1002 ? 29.115 2.248 -37.723 1.00 89.38 1002 LEU A C 1
ATOM 7815 O O . LEU A 1 1002 ? 29.850 1.479 -37.111 1.00 89.38 1002 LEU A O 1
ATOM 7819 N N . GLU A 1 1003 ? 29.550 3.415 -38.208 1.00 86.81 1003 GLU A N 1
ATOM 7820 C CA . GLU A 1 1003 ? 30.944 3.867 -38.112 1.00 86.81 1003 GLU A CA 1
ATOM 7821 C C . GLU A 1 1003 ? 31.449 3.875 -36.653 1.00 86.81 1003 GLU A C 1
ATOM 7823 O O . GLU A 1 1003 ? 32.582 3.481 -36.368 1.00 86.81 1003 GLU A O 1
ATOM 7828 N N . ILE A 1 1004 ? 30.622 4.322 -35.700 1.00 86.25 1004 ILE A N 1
ATOM 7829 C CA . ILE A 1 1004 ? 30.978 4.358 -34.271 1.00 86.25 1004 ILE A CA 1
ATOM 7830 C C . ILE A 1 1004 ? 31.050 2.940 -33.687 1.00 86.25 1004 ILE A C 1
ATOM 7832 O O . ILE A 1 1004 ? 31.972 2.631 -32.926 1.00 86.25 1004 ILE A O 1
ATOM 7836 N N . VAL A 1 1005 ? 30.100 2.077 -34.050 1.00 88.88 1005 VAL A N 1
ATOM 7837 C CA . VAL A 1 1005 ? 30.041 0.689 -33.580 1.00 88.88 1005 VAL A CA 1
ATOM 7838 C C . VAL A 1 1005 ? 31.218 -0.128 -34.112 1.00 88.88 1005 VAL A C 1
ATOM 7840 O O . VAL A 1 1005 ? 31.877 -0.817 -33.334 1.00 88.88 1005 VAL A O 1
ATOM 7843 N N . GLU A 1 1006 ? 31.528 -0.033 -35.404 1.00 84.12 1006 GLU A N 1
ATOM 7844 C CA . GLU A 1 1006 ? 32.656 -0.739 -36.018 1.00 84.12 1006 GLU A CA 1
ATOM 7845 C C . GLU A 1 1006 ? 33.977 -0.349 -35.357 1.00 84.12 1006 GLU A C 1
ATOM 7847 O O . GLU A 1 1006 ? 34.716 -1.222 -34.905 1.00 84.12 1006 GLU A O 1
ATOM 7852 N N . ARG A 1 1007 ? 34.221 0.952 -35.157 1.00 80.44 1007 ARG A N 1
ATOM 7853 C CA . ARG A 1 1007 ? 35.412 1.434 -34.438 1.00 80.44 1007 ARG A CA 1
ATOM 7854 C C . ARG A 1 1007 ? 35.530 0.853 -33.029 1.00 80.44 1007 ARG A C 1
ATOM 7856 O O . ARG A 1 1007 ? 36.632 0.519 -32.605 1.00 80.44 1007 ARG A O 1
ATOM 7863 N N . GLY A 1 1008 ? 34.420 0.720 -32.300 1.00 83.06 1008 GLY A N 1
ATOM 7864 C CA . GLY A 1 1008 ? 34.418 0.097 -30.973 1.00 83.06 1008 GLY A CA 1
ATOM 7865 C C . GLY A 1 1008 ? 34.748 -1.397 -31.009 1.00 83.06 1008 GLY A C 1
ATOM 7866 O O . GLY A 1 1008 ? 35.484 -1.890 -30.154 1.00 83.06 1008 GLY A O 1
ATOM 7867 N N . ARG A 1 1009 ? 34.264 -2.111 -32.031 1.00 84.25 1009 ARG A N 1
ATOM 7868 C CA . ARG A 1 1009 ? 34.540 -3.541 -32.254 1.00 84.25 1009 ARG A CA 1
ATOM 7869 C C . ARG A 1 1009 ? 35.989 -3.816 -32.662 1.00 84.25 1009 ARG A C 1
ATOM 7871 O O . ARG A 1 1009 ? 36.529 -4.865 -32.316 1.00 84.25 1009 ARG A O 1
ATOM 7878 N N . GLU A 1 1010 ? 36.629 -2.880 -33.360 1.00 82.44 1010 GLU A N 1
ATOM 7879 C CA . GLU A 1 1010 ? 38.016 -3.013 -33.815 1.00 82.44 1010 GLU A CA 1
ATOM 7880 C C . GLU A 1 1010 ? 39.065 -2.889 -32.695 1.00 82.44 1010 GLU A C 1
ATOM 7882 O O . GLU A 1 1010 ? 40.212 -3.304 -32.889 1.00 82.44 1010 GLU A O 1
ATOM 7887 N N . VAL A 1 1011 ? 38.720 -2.347 -31.522 1.00 81.44 1011 VAL A N 1
ATOM 7888 C CA . VAL A 1 1011 ? 39.679 -2.159 -30.418 1.00 81.44 1011 VAL A CA 1
ATOM 7889 C C . VAL A 1 1011 ? 40.209 -3.513 -29.923 1.00 81.44 1011 VAL A C 1
ATOM 7891 O O . VAL A 1 1011 ? 39.469 -4.378 -29.450 1.00 81.44 1011 VAL A O 1
ATOM 7894 N N . GLY A 1 1012 ? 41.527 -3.694 -30.032 1.00 77.31 1012 GLY A N 1
ATOM 7895 C CA . GLY A 1 1012 ? 42.252 -4.925 -29.716 1.00 77.31 1012 GLY A CA 1
ATOM 7896 C C . GLY A 1 1012 ? 42.032 -6.092 -30.687 1.00 77.31 1012 GLY A C 1
ATOM 7897 O O . GLY A 1 1012 ? 42.448 -7.206 -30.364 1.00 77.31 1012 GLY A O 1
ATOM 7898 N N . SER A 1 1013 ? 41.351 -5.888 -31.823 1.00 78.88 1013 SER A N 1
ATOM 7899 C CA . SER A 1 1013 ? 41.012 -6.927 -32.816 1.00 78.88 1013 SER A CA 1
ATOM 7900 C C . SER A 1 1013 ? 42.206 -7.497 -33.591 1.00 78.88 1013 SER A C 1
ATOM 7902 O O . SER A 1 1013 ? 42.142 -8.642 -34.033 1.00 78.88 1013 SER A O 1
ATOM 7904 N N . LEU A 1 1014 ? 43.298 -6.742 -33.713 1.00 84.00 1014 LEU A N 1
ATOM 7905 C CA . LEU A 1 1014 ? 44.499 -7.112 -34.462 1.00 84.00 1014 LEU A CA 1
ATOM 7906 C C . LEU A 1 1014 ? 45.632 -7.550 -33.525 1.00 84.00 1014 LEU A C 1
ATOM 7908 O O . LEU A 1 1014 ? 45.654 -7.182 -32.351 1.00 84.00 1014 LEU A O 1
ATOM 7912 N N . ARG A 1 1015 ? 46.600 -8.309 -34.050 1.00 83.44 1015 ARG A N 1
ATOM 7913 C CA . ARG A 1 1015 ? 47.877 -8.589 -33.371 1.00 83.44 1015 ARG A CA 1
ATOM 7914 C C . ARG A 1 1015 ? 48.982 -7.722 -33.956 1.00 83.44 1015 ARG A C 1
ATOM 7916 O O . ARG A 1 1015 ? 49.064 -7.565 -35.172 1.00 83.44 1015 ARG A O 1
ATOM 7923 N N . LEU A 1 1016 ? 49.790 -7.134 -33.083 1.00 85.69 1016 LEU A N 1
ATOM 7924 C CA . LEU A 1 1016 ? 50.912 -6.271 -33.439 1.00 85.69 1016 LEU A CA 1
ATOM 7925 C C . LEU A 1 1016 ? 52.120 -7.096 -33.892 1.00 85.69 1016 LEU A C 1
ATOM 7927 O O . LEU A 1 1016 ? 52.796 -6.726 -34.850 1.00 85.69 1016 LEU A O 1
ATOM 7931 N N . ALA A 1 1017 ? 52.396 -8.208 -33.207 1.00 81.62 1017 ALA A N 1
ATOM 7932 C CA . ALA A 1 1017 ? 53.497 -9.098 -33.561 1.00 81.62 1017 ALA A CA 1
ATOM 7933 C C . ALA A 1 1017 ? 53.185 -9.871 -34.855 1.00 81.62 1017 ALA A C 1
ATOM 7935 O O . ALA A 1 1017 ? 52.149 -10.530 -34.957 1.00 81.62 1017 ALA A O 1
ATOM 7936 N N . GLY A 1 1018 ? 54.094 -9.802 -35.832 1.00 79.00 1018 GLY A N 1
ATOM 7937 C CA . GLY A 1 1018 ? 53.927 -10.427 -37.149 1.00 79.00 1018 GLY A CA 1
ATOM 7938 C C . GLY A 1 1018 ? 53.182 -9.564 -38.173 1.00 79.00 1018 GLY A C 1
ATOM 7939 O O . GLY A 1 1018 ? 52.854 -10.057 -39.249 1.00 79.00 1018 GLY A O 1
ATOM 7940 N N . PHE A 1 1019 ? 52.910 -8.290 -37.867 1.00 87.94 1019 PHE A N 1
ATOM 7941 C CA . PHE A 1 1019 ? 52.323 -7.356 -38.828 1.00 87.94 1019 PHE A CA 1
ATOM 7942 C C . PHE A 1 1019 ? 53.334 -7.005 -39.930 1.00 87.94 1019 PHE A C 1
ATOM 7944 O O . PHE A 1 1019 ? 54.426 -6.514 -39.636 1.00 87.94 1019 PHE A O 1
ATOM 7951 N N . GLU A 1 1020 ? 52.949 -7.199 -41.194 1.00 86.88 1020 GLU A N 1
ATOM 7952 C CA . GLU A 1 1020 ? 53.749 -6.824 -42.363 1.00 86.88 1020 GLU A CA 1
ATOM 7953 C C . GLU A 1 1020 ? 52.919 -5.997 -43.350 1.00 86.88 1020 GLU A C 1
ATOM 7955 O O . GLU A 1 1020 ? 51.816 -6.391 -43.733 1.00 86.88 1020 GLU A O 1
ATOM 7960 N N . ARG A 1 1021 ? 53.436 -4.837 -43.770 1.00 86.94 1021 ARG A N 1
ATOM 7961 C CA . ARG A 1 1021 ? 52.777 -3.996 -44.779 1.00 86.94 1021 ARG A CA 1
ATOM 7962 C C . ARG A 1 1021 ? 53.781 -3.143 -45.539 1.00 86.94 1021 ARG A C 1
ATOM 7964 O O . ARG A 1 1021 ? 54.668 -2.541 -44.937 1.00 86.94 1021 ARG A O 1
ATOM 7971 N N . GLU A 1 1022 ? 53.597 -3.039 -46.849 1.00 86.19 1022 GLU A N 1
ATOM 7972 C CA . GLU A 1 1022 ? 54.338 -2.092 -47.676 1.00 86.19 1022 GLU A CA 1
ATOM 7973 C C . GLU A 1 1022 ? 53.654 -0.718 -47.660 1.00 86.19 1022 GLU A C 1
ATOM 7975 O O . GLU A 1 1022 ? 52.452 -0.598 -47.916 1.00 86.19 1022 GLU A O 1
ATOM 7980 N N . VAL A 1 1023 ? 54.407 0.326 -47.311 1.00 83.56 1023 VAL A N 1
ATOM 7981 C CA . VAL A 1 1023 ? 53.929 1.712 -47.250 1.00 83.56 1023 VAL A CA 1
ATOM 7982 C C . VAL A 1 1023 ? 55.014 2.634 -47.786 1.00 83.56 1023 VAL A C 1
ATOM 7984 O O . VAL A 1 1023 ? 56.150 2.588 -47.326 1.00 83.56 1023 VAL A O 1
ATOM 7987 N N . ASP A 1 1024 ? 54.656 3.488 -48.746 1.00 77.00 1024 ASP A N 1
ATOM 7988 C CA . ASP A 1 1024 ? 55.558 4.475 -49.357 1.00 77.00 1024 ASP A CA 1
ATOM 7989 C C . ASP A 1 1024 ? 56.876 3.845 -49.877 1.00 77.00 1024 ASP A C 1
ATOM 7991 O O . ASP A 1 1024 ? 57.959 4.396 -49.677 1.00 77.00 1024 ASP A O 1
ATOM 7995 N N . GLY A 1 1025 ? 56.775 2.664 -50.511 1.00 77.75 1025 GLY A N 1
ATOM 7996 C CA . GLY A 1 1025 ? 57.898 1.906 -51.089 1.00 77.75 1025 GLY A CA 1
ATOM 7997 C C . GLY A 1 1025 ? 58.778 1.163 -50.076 1.00 77.75 1025 GLY A C 1
ATOM 7998 O O . GLY A 1 1025 ? 59.855 0.691 -50.435 1.00 77.75 1025 GLY A O 1
ATOM 7999 N N . ARG A 1 1026 ? 58.351 1.085 -48.807 1.00 82.06 1026 ARG A N 1
ATOM 8000 C CA . ARG A 1 1026 ? 59.097 0.459 -47.707 1.00 82.06 1026 ARG A CA 1
ATOM 8001 C C . ARG A 1 1026 ? 58.297 -0.672 -47.084 1.00 82.06 1026 ARG A C 1
ATOM 8003 O O . ARG A 1 1026 ? 57.136 -0.485 -46.717 1.00 82.06 1026 ARG A O 1
ATOM 8010 N N . LEU A 1 1027 ? 58.927 -1.829 -46.907 1.00 86.94 1027 LEU A N 1
ATOM 8011 C CA . LEU A 1 1027 ? 58.330 -2.954 -46.193 1.00 86.94 1027 LEU A CA 1
ATOM 8012 C C . LEU A 1 1027 ? 58.515 -2.763 -44.684 1.00 86.94 1027 LEU A C 1
ATOM 8014 O O . LEU A 1 1027 ? 59.643 -2.745 -44.192 1.00 86.94 1027 LEU A O 1
ATOM 8018 N N . VAL A 1 1028 ? 57.407 -2.620 -43.957 1.00 88.50 1028 VAL A N 1
ATOM 8019 C CA . VAL A 1 1028 ? 57.384 -2.514 -42.494 1.00 88.50 1028 VAL A CA 1
ATOM 8020 C C . VAL A 1 1028 ? 57.055 -3.883 -41.911 1.00 88.50 1028 VAL A C 1
ATOM 8022 O O . VAL A 1 1028 ? 55.955 -4.380 -42.143 1.00 88.50 1028 VAL A O 1
ATOM 8025 N N . LYS A 1 1029 ? 57.977 -4.468 -41.136 1.00 88.50 1029 LYS A N 1
ATOM 8026 C CA . LYS A 1 1029 ? 57.772 -5.729 -40.403 1.00 88.50 1029 LYS A CA 1
ATOM 8027 C C . LYS A 1 1029 ? 57.825 -5.490 -38.900 1.00 88.50 1029 LYS A C 1
ATOM 8029 O O . LYS A 1 1029 ? 58.861 -5.084 -38.378 1.00 88.50 1029 LYS A O 1
ATOM 8034 N N . VAL A 1 1030 ? 56.735 -5.740 -38.183 1.00 89.31 1030 VAL A N 1
ATOM 8035 C CA . VAL A 1 1030 ? 56.674 -5.540 -36.728 1.00 89.31 1030 VAL A CA 1
ATOM 8036 C C . VAL A 1 1030 ? 56.955 -6.846 -35.998 1.00 89.31 1030 VAL A C 1
ATOM 8038 O O . VAL A 1 1030 ? 56.268 -7.850 -36.176 1.00 89.31 1030 VAL A O 1
ATOM 8041 N N . ILE A 1 1031 ? 57.974 -6.811 -35.144 1.00 88.38 1031 ILE A N 1
ATOM 8042 C CA . ILE A 1 1031 ? 58.451 -7.962 -34.372 1.00 88.38 1031 ILE A CA 1
ATOM 8043 C C . ILE A 1 1031 ? 57.672 -8.072 -33.058 1.00 88.38 1031 ILE A C 1
ATOM 8045 O O . ILE A 1 1031 ? 57.332 -9.167 -32.620 1.00 88.38 1031 ILE A O 1
ATOM 8049 N N . GLY A 1 1032 ? 57.362 -6.936 -32.434 1.00 85.44 1032 GLY A N 1
ATOM 8050 C CA . GLY A 1 1032 ? 56.594 -6.879 -31.197 1.00 85.44 1032 GLY A CA 1
ATOM 8051 C C . GLY A 1 1032 ? 56.490 -5.457 -30.666 1.00 85.44 1032 GLY A C 1
ATOM 8052 O O . GLY A 1 1032 ? 57.078 -4.526 -31.214 1.00 85.44 1032 GLY A O 1
ATOM 8053 N N . GLY A 1 1033 ? 55.733 -5.273 -29.594 1.00 87.00 1033 GLY A N 1
ATOM 8054 C CA . GLY A 1 1033 ? 55.575 -3.971 -28.965 1.00 87.00 1033 GLY A CA 1
ATOM 8055 C C . GLY A 1 1033 ? 54.626 -4.027 -27.781 1.00 87.00 1033 GLY A C 1
ATOM 8056 O O . GLY A 1 1033 ? 53.911 -5.007 -27.592 1.00 87.00 1033 GLY A O 1
ATOM 8057 N N . GLY A 1 1034 ? 54.641 -2.971 -26.980 1.00 87.88 1034 GLY A N 1
ATOM 8058 C CA . GLY A 1 1034 ? 53.822 -2.849 -25.785 1.00 87.88 1034 GLY A CA 1
ATOM 8059 C C . GLY A 1 1034 ? 53.582 -1.390 -25.425 1.00 87.88 1034 GLY A C 1
ATOM 8060 O O . GLY A 1 1034 ? 54.278 -0.484 -25.893 1.00 87.88 1034 GLY A O 1
ATOM 8061 N N . ALA A 1 1035 ? 52.586 -1.162 -24.578 1.00 89.00 1035 ALA A N 1
ATOM 8062 C CA . ALA A 1 1035 ? 52.263 0.158 -24.063 1.00 89.00 1035 ALA A CA 1
ATOM 8063 C C . ALA A 1 1035 ? 52.223 0.145 -22.531 1.00 89.00 1035 ALA A C 1
ATOM 8065 O O . ALA A 1 1035 ? 51.749 -0.811 -21.921 1.00 89.00 1035 ALA A O 1
ATOM 8066 N N . ARG A 1 1036 ? 52.728 1.209 -21.900 1.00 87.19 1036 ARG A N 1
ATOM 8067 C CA . ARG A 1 1036 ? 52.741 1.358 -20.438 1.00 87.19 1036 ARG A CA 1
ATOM 8068 C C . ARG A 1 1036 ? 52.480 2.797 -20.015 1.00 87.19 1036 ARG A C 1
ATOM 8070 O O . ARG A 1 1036 ? 52.868 3.737 -20.708 1.00 87.19 1036 ARG A O 1
ATOM 8077 N N . SER A 1 1037 ? 51.819 2.966 -18.875 1.00 81.12 1037 SER A N 1
ATOM 8078 C CA . SER A 1 1037 ? 51.602 4.280 -18.267 1.00 81.12 1037 SER A CA 1
ATOM 8079 C C . SER A 1 1037 ? 52.715 4.607 -17.274 1.00 81.12 1037 SER A C 1
ATOM 8081 O O . SER A 1 1037 ? 53.093 3.755 -16.477 1.00 81.12 1037 SER A O 1
ATOM 8083 N N . GLU A 1 1038 ? 53.211 5.842 -17.298 1.00 79.75 1038 GLU A N 1
ATOM 8084 C CA . GLU A 1 1038 ? 54.274 6.337 -16.411 1.00 79.75 1038 GLU A CA 1
ATOM 8085 C C . GLU A 1 1038 ? 53.909 7.727 -15.865 1.00 79.75 1038 GLU A C 1
ATOM 8087 O O . GLU A 1 1038 ? 53.184 8.487 -16.512 1.00 79.75 1038 GLU A O 1
ATOM 8092 N N . GLU A 1 1039 ? 54.417 8.087 -14.687 1.00 69.56 1039 GLU A N 1
ATOM 8093 C CA . GLU A 1 1039 ? 54.331 9.458 -14.170 1.00 69.56 1039 GLU A CA 1
ATOM 8094 C C . GLU A 1 1039 ? 55.501 10.290 -14.707 1.00 69.56 1039 GLU A C 1
ATOM 8096 O O . GLU A 1 1039 ? 56.668 9.979 -14.479 1.00 69.56 1039 GLU A O 1
ATOM 8101 N N . GLY A 1 1040 ? 55.204 11.357 -15.453 1.00 63.53 1040 GLY A N 1
ATOM 8102 C CA . GLY A 1 1040 ? 56.228 12.301 -15.897 1.00 63.53 1040 GLY A CA 1
ATOM 8103 C C . GLY A 1 1040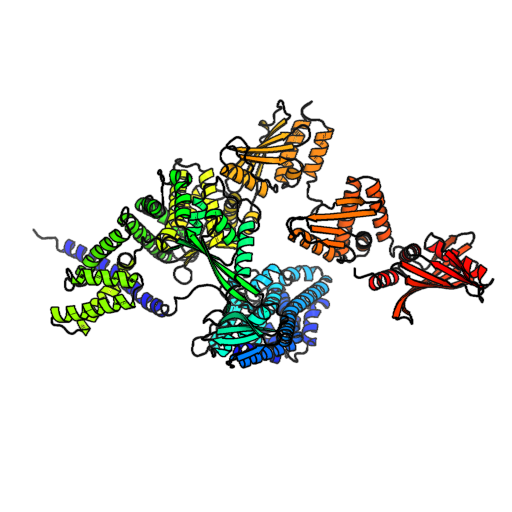 ? 56.663 13.234 -14.762 1.00 63.53 1040 GLY A C 1
ATOM 8104 O O . GLY A 1 1040 ? 55.869 13.535 -13.876 1.00 63.53 1040 GLY A O 1
ATOM 8105 N N . GLY A 1 1041 ? 57.871 13.809 -14.839 1.00 55.34 1041 GLY A N 1
ATOM 8106 C CA . GLY A 1 1041 ? 58.442 14.725 -13.823 1.00 55.34 1041 GLY A CA 1
ATOM 8107 C C . GLY A 1 1041 ? 57.669 16.031 -13.544 1.00 55.34 1041 GLY A C 1
ATOM 8108 O O . GLY A 1 1041 ? 58.135 16.871 -12.787 1.00 55.34 1041 GLY A O 1
ATOM 8109 N N . SER A 1 1042 ? 56.490 16.208 -14.148 1.00 58.09 1042 SER A N 1
ATOM 8110 C CA . SER A 1 1042 ? 55.520 17.279 -13.868 1.00 58.09 1042 SER A CA 1
ATOM 8111 C C . SER A 1 1042 ? 54.273 16.786 -13.109 1.00 58.09 1042 SER A C 1
ATOM 8113 O O . SER A 1 1042 ? 53.287 17.516 -13.027 1.00 58.09 1042 SER A O 1
ATOM 8115 N N . GLY A 1 1043 ? 54.274 15.538 -12.619 1.00 61.31 1043 GLY A N 1
ATOM 8116 C CA . GLY A 1 1043 ? 53.131 14.889 -11.959 1.00 61.31 1043 GLY A CA 1
ATOM 8117 C C . GLY A 1 1043 ? 52.011 14.448 -12.913 1.00 61.31 1043 GLY A C 1
ATOM 8118 O O . GLY A 1 1043 ? 50.927 14.081 -12.472 1.00 61.31 1043 GLY A O 1
ATOM 8119 N N . ARG A 1 1044 ? 52.230 14.509 -14.236 1.00 73.69 1044 ARG A N 1
ATOM 8120 C CA . ARG A 1 1044 ? 51.229 14.146 -15.256 1.00 73.69 1044 ARG A CA 1
ATOM 8121 C C . ARG A 1 1044 ? 51.419 12.708 -15.727 1.00 73.69 1044 ARG A C 1
ATOM 8123 O O . ARG A 1 1044 ? 52.532 12.320 -16.076 1.00 73.69 1044 ARG A O 1
ATOM 8130 N N . LYS A 1 1045 ? 50.320 11.957 -15.827 1.00 82.44 1045 LYS A N 1
ATOM 8131 C CA . LYS A 1 1045 ? 50.319 10.581 -16.336 1.00 82.44 1045 LYS A CA 1
ATOM 8132 C C . LYS A 1 1045 ? 50.515 10.556 -17.854 1.00 82.44 1045 LYS A C 1
ATOM 8134 O O . LYS A 1 1045 ? 49.704 11.105 -18.603 1.00 82.44 1045 LYS A O 1
ATOM 8139 N N . LEU A 1 1046 ? 51.579 9.911 -18.315 1.00 87.88 1046 LEU A N 1
ATOM 8140 C CA . LEU A 1 1046 ? 51.933 9.742 -19.724 1.00 87.88 1046 LEU A CA 1
ATOM 8141 C C . LEU A 1 1046 ? 51.714 8.290 -20.154 1.00 87.88 1046 LEU A C 1
ATOM 8143 O O . LEU A 1 1046 ? 51.753 7.377 -19.331 1.00 87.88 1046 LEU A O 1
ATOM 8147 N N . LEU A 1 1047 ? 51.495 8.082 -21.448 1.00 90.56 1047 LEU A N 1
ATOM 8148 C CA . LEU A 1 1047 ? 51.408 6.760 -22.059 1.00 90.56 1047 LEU A CA 1
ATOM 8149 C C . LEU A 1 1047 ? 52.548 6.586 -23.046 1.00 90.56 1047 LEU A C 1
ATOM 8151 O O . LEU A 1 1047 ? 52.626 7.303 -24.040 1.00 90.56 1047 LEU A O 1
ATOM 8155 N N . ARG A 1 1048 ? 53.410 5.615 -22.786 1.00 89.88 1048 ARG A N 1
ATOM 8156 C CA . ARG A 1 1048 ? 54.547 5.282 -23.634 1.00 89.88 1048 ARG A CA 1
ATOM 8157 C C . ARG A 1 1048 ? 54.212 4.037 -24.438 1.00 89.88 1048 ARG A C 1
ATOM 8159 O O . ARG A 1 1048 ? 53.875 3.008 -23.860 1.00 89.88 1048 ARG A O 1
ATOM 8166 N N . ILE A 1 1049 ? 54.290 4.147 -25.758 1.00 92.31 1049 ILE A N 1
ATOM 8167 C CA . ILE A 1 1049 ? 54.106 3.048 -26.706 1.00 92.31 1049 ILE A CA 1
ATOM 8168 C C . ILE A 1 1049 ? 55.467 2.757 -27.328 1.00 92.31 1049 ILE A C 1
ATOM 8170 O O . ILE A 1 1049 ? 56.069 3.654 -27.919 1.00 92.31 1049 ILE A O 1
ATOM 8174 N N . GLN A 1 1050 ? 55.940 1.520 -27.198 1.00 92.62 1050 GLN A N 1
ATOM 8175 C CA . GLN A 1 1050 ? 57.198 1.056 -27.775 1.00 92.62 1050 GLN A CA 1
ATOM 8176 C C . GLN A 1 1050 ? 56.921 -0.078 -28.761 1.00 92.62 1050 GLN A C 1
ATOM 8178 O O . GLN A 1 1050 ? 56.239 -1.043 -28.421 1.00 92.62 1050 GLN A O 1
ATOM 8183 N N . ILE A 1 1051 ? 57.438 0.042 -29.982 1.00 91.81 1051 ILE A N 1
ATOM 8184 C CA . ILE A 1 1051 ? 57.229 -0.914 -31.073 1.00 91.81 1051 ILE A CA 1
ATOM 8185 C C . ILE A 1 1051 ? 58.578 -1.246 -31.701 1.00 91.81 1051 ILE A C 1
ATOM 8187 O O . ILE A 1 1051 ? 59.272 -0.361 -32.199 1.00 91.81 1051 ILE A O 1
ATOM 8191 N N . THR A 1 1052 ? 58.938 -2.521 -31.703 1.00 91.31 1052 THR A N 1
ATOM 8192 C CA . THR A 1 1052 ? 60.120 -3.045 -32.382 1.00 91.31 1052 THR A CA 1
ATOM 8193 C C . THR A 1 1052 ? 59.742 -3.434 -33.806 1.00 91.31 1052 THR A C 1
ATOM 8195 O O . THR A 1 1052 ? 58.924 -4.335 -34.013 1.00 91.31 1052 THR A O 1
ATOM 8198 N N . ALA A 1 1053 ? 60.348 -2.781 -34.794 1.00 90.62 1053 ALA A N 1
ATOM 8199 C CA . ALA A 1 1053 ? 60.079 -3.035 -36.206 1.00 90.62 1053 ALA A CA 1
ATOM 8200 C C . ALA A 1 1053 ? 61.365 -3.059 -37.041 1.00 90.62 1053 ALA A C 1
ATOM 8202 O O . ALA A 1 1053 ? 62.358 -2.412 -36.704 1.00 90.62 1053 ALA A O 1
ATOM 8203 N N . GLU A 1 1054 ? 61.332 -3.805 -38.140 1.00 90.06 1054 GLU A N 1
ATOM 8204 C CA . GLU A 1 1054 ? 62.322 -3.772 -39.209 1.00 90.06 1054 GLU A CA 1
ATOM 8205 C C . GLU A 1 1054 ? 61.741 -3.019 -40.408 1.00 90.06 1054 GLU A C 1
ATOM 8207 O O . GLU A 1 1054 ? 60.673 -3.366 -40.916 1.00 90.06 1054 GLU A O 1
ATOM 8212 N N . ILE A 1 1055 ? 62.431 -1.958 -40.826 1.00 87.44 1055 ILE A N 1
ATOM 8213 C CA . ILE A 1 1055 ? 62.028 -1.086 -41.935 1.00 87.44 1055 ILE A CA 1
ATOM 8214 C C . ILE A 1 1055 ? 63.285 -0.786 -42.746 1.00 87.44 1055 ILE A C 1
ATOM 8216 O O . ILE A 1 1055 ? 64.289 -0.356 -42.180 1.00 87.44 1055 ILE A O 1
ATOM 8220 N N . ASP A 1 1056 ? 63.263 -1.041 -44.054 1.00 84.25 1056 ASP A N 1
ATOM 8221 C CA . ASP A 1 1056 ? 64.441 -0.929 -44.933 1.00 84.25 1056 ASP A CA 1
ATOM 8222 C C . ASP A 1 1056 ? 65.658 -1.732 -44.425 1.00 84.25 1056 ASP A C 1
ATOM 8224 O O . ASP A 1 1056 ? 66.790 -1.250 -44.454 1.00 84.25 1056 ASP A O 1
ATOM 8228 N N . ARG A 1 1057 ? 65.429 -2.955 -43.921 1.00 81.62 1057 ARG A N 1
ATOM 8229 C CA . ARG A 1 1057 ? 66.453 -3.833 -43.305 1.00 81.62 1057 ARG A CA 1
ATOM 8230 C C . ARG A 1 1057 ? 67.109 -3.259 -42.040 1.00 81.62 1057 ARG A C 1
ATOM 8232 O O . ARG A 1 1057 ? 68.124 -3.772 -41.575 1.00 81.62 1057 ARG A O 1
ATOM 8239 N N . VAL A 1 1058 ? 66.537 -2.200 -41.463 1.00 83.62 1058 VAL A N 1
ATOM 8240 C CA . VAL A 1 1058 ? 66.984 -1.608 -40.198 1.00 83.62 1058 VAL A CA 1
ATOM 8241 C C . VAL A 1 1058 ? 66.010 -2.007 -39.098 1.00 83.62 1058 VAL A C 1
ATOM 8243 O O . VAL A 1 1058 ? 64.875 -1.534 -39.059 1.00 83.62 1058 VAL A O 1
ATOM 8246 N N . ARG A 1 1059 ? 66.464 -2.872 -38.186 1.00 88.25 1059 ARG A N 1
ATOM 8247 C CA . ARG A 1 1059 ? 65.715 -3.269 -36.989 1.00 88.25 1059 ARG A CA 1
ATOM 8248 C C . ARG A 1 1059 ? 65.906 -2.247 -35.875 1.00 88.25 1059 ARG A C 1
ATOM 8250 O O . ARG A 1 1059 ? 67.040 -1.939 -35.508 1.00 88.25 1059 ARG A O 1
ATOM 8257 N N . ARG A 1 1060 ? 64.805 -1.751 -35.308 1.00 86.19 1060 ARG A N 1
ATOM 8258 C CA . ARG A 1 1060 ? 64.845 -0.730 -34.261 1.00 86.19 1060 ARG A CA 1
ATOM 8259 C C . ARG A 1 1060 ? 63.608 -0.723 -33.361 1.00 86.19 1060 ARG A C 1
ATOM 8261 O O . ARG A 1 1060 ? 62.509 -1.057 -33.793 1.00 86.19 1060 ARG A O 1
ATOM 8268 N N . ASP A 1 1061 ? 63.804 -0.236 -32.136 1.00 87.25 1061 ASP A N 1
ATOM 8269 C CA . ASP A 1 1061 ? 62.735 0.162 -31.224 1.00 87.25 1061 ASP A CA 1
ATOM 8270 C C . ASP A 1 1061 ? 62.309 1.619 -31.446 1.00 87.25 1061 ASP A C 1
ATOM 8272 O O . ASP A 1 1061 ? 63.088 2.572 -31.300 1.00 87.25 1061 ASP A O 1
ATOM 8276 N N . TYR A 1 1062 ? 61.041 1.779 -31.795 1.00 90.00 1062 TYR A N 1
ATOM 8277 C CA . TYR A 1 1062 ? 60.372 3.048 -32.010 1.00 90.00 1062 TYR A CA 1
ATOM 8278 C C . TYR A 1 1062 ? 59.496 3.377 -30.810 1.00 90.00 1062 TYR A C 1
ATOM 8280 O O . TYR A 1 1062 ? 58.722 2.542 -30.351 1.00 90.00 1062 TYR A O 1
ATOM 8288 N N . GLU A 1 1063 ? 59.605 4.602 -30.306 1.00 91.00 1063 GLU A N 1
ATOM 8289 C CA . GLU A 1 1063 ? 58.929 5.011 -29.079 1.00 91.00 1063 GLU A CA 1
ATOM 8290 C C . GLU A 1 1063 ? 58.132 6.298 -29.266 1.00 91.00 1063 GLU A C 1
ATOM 8292 O O . GLU A 1 1063 ? 58.654 7.291 -29.778 1.00 91.00 1063 GLU A O 1
ATOM 8297 N N . ILE A 1 1064 ? 56.875 6.277 -28.824 1.00 92.25 1064 ILE A N 1
ATOM 8298 C CA . ILE A 1 1064 ? 55.964 7.420 -28.845 1.00 92.25 1064 ILE A CA 1
ATOM 8299 C C . ILE A 1 1064 ? 55.413 7.639 -27.441 1.00 92.25 1064 ILE A C 1
ATOM 8301 O O . ILE A 1 1064 ? 54.868 6.717 -26.834 1.00 92.25 1064 ILE A O 1
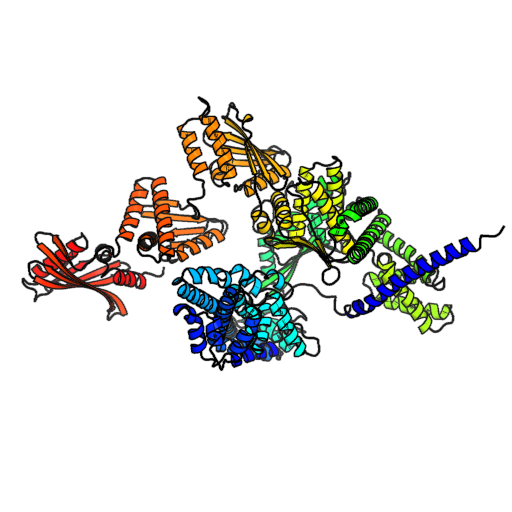ATOM 8305 N N . THR A 1 1065 ? 55.476 8.880 -26.963 1.00 90.56 1065 THR A N 1
ATOM 8306 C CA . THR A 1 1065 ? 54.931 9.251 -25.654 1.00 90.56 1065 THR A CA 1
ATOM 8307 C C . THR A 1 1065 ? 53.730 10.170 -25.821 1.00 90.56 1065 THR A C 1
ATOM 8309 O O . THR A 1 1065 ? 53.838 11.264 -26.375 1.00 90.56 1065 THR A O 1
ATOM 8312 N N . PHE A 1 1066 ? 52.576 9.724 -25.332 1.00 89.25 1066 PHE A N 1
ATOM 8313 C CA . PHE A 1 1066 ? 51.313 10.446 -25.324 1.00 89.25 1066 PHE A CA 1
ATOM 8314 C C . PHE A 1 1066 ? 51.077 11.154 -23.990 1.00 89.25 1066 PHE A C 1
ATOM 8316 O O . PHE A 1 1066 ? 51.272 10.593 -22.913 1.00 89.25 1066 PHE A O 1
ATOM 8323 N N . GLY A 1 1067 ? 50.621 12.401 -24.084 1.00 86.12 1067 GLY A N 1
ATOM 8324 C CA . GLY A 1 1067 ? 50.219 13.240 -22.961 1.00 86.12 1067 GLY A CA 1
ATOM 8325 C C . GLY A 1 1067 ? 48.901 13.963 -23.241 1.00 86.12 1067 GLY A C 1
ATOM 8326 O O . GLY A 1 1067 ? 48.479 14.104 -24.395 1.00 86.12 1067 GLY A O 1
ATOM 8327 N N . ARG A 1 1068 ? 48.247 14.448 -22.179 1.00 82.19 1068 ARG A N 1
ATOM 8328 C CA . ARG A 1 1068 ? 47.080 15.339 -22.278 1.00 82.19 1068 ARG A CA 1
ATOM 8329 C C . ARG A 1 1068 ? 47.522 16.802 -22.267 1.00 82.19 1068 ARG A C 1
ATOM 8331 O O . ARG A 1 1068 ? 48.151 17.264 -21.316 1.00 82.19 1068 ARG A O 1
ATOM 8338 N N . TYR A 1 1069 ? 47.144 17.537 -23.309 1.00 76.31 1069 TYR A N 1
ATOM 8339 C CA . TYR A 1 1069 ? 47.390 18.973 -23.453 1.00 76.31 1069 TYR A CA 1
ATOM 8340 C C . TYR A 1 1069 ? 46.065 19.667 -23.773 1.00 76.31 1069 TYR A C 1
ATOM 8342 O O . TYR A 1 1069 ? 45.506 19.444 -24.847 1.00 76.31 1069 TYR A O 1
ATOM 8350 N N . SER A 1 1070 ? 45.540 20.466 -22.836 1.00 64.06 1070 SER A N 1
ATOM 8351 C CA . SER A 1 1070 ? 44.254 21.179 -22.978 1.00 64.06 1070 SER A CA 1
ATOM 8352 C C . SER A 1 1070 ? 43.129 20.256 -23.486 1.00 64.06 1070 SER A C 1
ATOM 8354 O O . SER A 1 1070 ? 42.533 20.498 -24.533 1.00 64.06 1070 SER A O 1
ATOM 8356 N N . ASN A 1 1071 ? 42.923 19.133 -22.784 1.00 65.88 1071 ASN A N 1
ATOM 8357 C CA . ASN A 1 1071 ? 41.988 18.035 -23.088 1.00 65.88 1071 ASN A CA 1
ATOM 8358 C C . ASN A 1 1071 ? 42.260 17.204 -24.359 1.00 65.88 1071 ASN A C 1
ATOM 8360 O O . ASN A 1 1071 ? 41.612 16.176 -24.565 1.00 65.88 1071 ASN A O 1
ATOM 8364 N N . LYS A 1 1072 ? 43.274 17.536 -25.168 1.00 78.19 1072 LYS A N 1
ATOM 8365 C CA . LYS A 1 1072 ? 43.659 16.758 -26.360 1.00 78.19 1072 LYS A CA 1
ATOM 8366 C C . LYS A 1 1072 ? 44.742 15.729 -26.028 1.00 78.19 1072 LYS A C 1
ATOM 8368 O O . LYS A 1 1072 ? 45.730 16.058 -25.375 1.00 78.19 1072 LYS A O 1
ATOM 8373 N N . ALA A 1 1073 ? 44.577 14.496 -26.507 1.00 83.81 1073 ALA A N 1
ATOM 8374 C CA . ALA A 1 1073 ? 45.628 13.478 -26.478 1.00 83.81 1073 ALA A CA 1
ATOM 8375 C C . ALA A 1 1073 ? 46.601 13.717 -27.645 1.00 83.81 1073 ALA A C 1
ATOM 8377 O O . ALA A 1 1073 ? 46.205 13.643 -28.812 1.00 83.81 1073 ALA A O 1
ATOM 8378 N N . LEU A 1 1074 ? 47.856 14.044 -27.330 1.00 88.44 1074 LEU A N 1
ATOM 8379 C CA . LEU A 1 1074 ? 48.916 14.275 -28.314 1.00 88.44 1074 LEU A CA 1
ATOM 8380 C C . LEU A 1 1074 ? 50.120 13.395 -27.996 1.00 88.44 1074 LEU A C 1
ATOM 8382 O O . LEU A 1 1074 ? 50.559 13.345 -26.849 1.00 88.44 1074 LEU A O 1
ATOM 8386 N N . GLY A 1 1075 ? 50.639 12.731 -29.027 1.00 88.25 1075 GLY A N 1
ATOM 8387 C CA . GLY A 1 1075 ? 51.840 11.908 -28.963 1.00 88.25 1075 GLY A CA 1
ATOM 8388 C C . GLY A 1 1075 ? 53.028 12.626 -29.578 1.00 88.25 1075 GLY A C 1
ATOM 8389 O O . GLY A 1 1075 ? 52.890 13.258 -30.629 1.00 88.25 1075 GLY A O 1
ATOM 8390 N N . PHE A 1 1076 ? 54.187 12.518 -28.943 1.00 89.06 1076 PHE A N 1
ATOM 8391 C CA . PHE A 1 1076 ? 55.437 13.065 -29.452 1.00 89.06 1076 PHE A CA 1
ATOM 8392 C C . PHE A 1 1076 ? 56.509 11.983 -29.489 1.00 89.06 1076 PHE A C 1
ATOM 8394 O O . PHE A 1 1076 ? 56.656 11.203 -28.549 1.00 89.06 1076 PHE A O 1
ATOM 8401 N N . ALA A 1 1077 ? 57.262 11.969 -30.582 1.00 87.50 1077 ALA A N 1
ATOM 8402 C CA . ALA A 1 1077 ? 58.447 11.148 -30.758 1.00 87.50 1077 ALA A CA 1
ATOM 8403 C C . ALA A 1 1077 ? 59.551 11.967 -31.438 1.00 87.50 1077 ALA A C 1
ATOM 8405 O O . ALA A 1 1077 ? 59.266 12.941 -32.139 1.00 87.50 1077 ALA A O 1
ATOM 8406 N N . ALA A 1 1078 ? 60.810 11.594 -31.224 1.00 84.31 1078 ALA A N 1
ATOM 8407 C CA . ALA A 1 1078 ? 61.962 12.274 -31.810 1.00 84.31 1078 ALA A CA 1
ATOM 8408 C C . ALA A 1 1078 ? 62.807 11.299 -32.634 1.00 84.31 1078 ALA A C 1
ATOM 8410 O O . ALA A 1 1078 ? 63.068 10.176 -32.199 1.00 84.31 1078 ALA A O 1
ATOM 8411 N N . ALA A 1 1079 ? 63.256 11.750 -33.805 1.00 84.69 1079 ALA A N 1
ATOM 8412 C CA . ALA A 1 1079 ? 64.192 10.993 -34.628 1.00 84.69 1079 ALA A CA 1
ATOM 8413 C C . ALA A 1 1079 ? 65.612 11.044 -34.042 1.00 84.69 1079 ALA A C 1
ATOM 8415 O O . ALA A 1 1079 ? 66.064 12.083 -33.543 1.00 84.69 1079 ALA A O 1
ATOM 8416 N N . ARG A 1 1080 ? 66.325 9.920 -34.105 1.00 80.88 1080 ARG A N 1
ATOM 8417 C CA . ARG A 1 1080 ? 67.657 9.742 -33.515 1.00 80.88 1080 ARG A CA 1
ATOM 8418 C C . ARG A 1 1080 ? 68.763 10.078 -34.510 1.00 80.88 1080 ARG A C 1
ATOM 8420 O O . ARG A 1 1080 ? 68.640 9.828 -35.704 1.00 80.88 1080 ARG A O 1
ATOM 8427 N N . ALA A 1 1081 ? 69.840 10.682 -34.010 1.00 78.31 1081 ALA A N 1
ATOM 8428 C CA . ALA A 1 1081 ? 70.970 11.116 -34.837 1.00 78.31 1081 ALA A CA 1
ATOM 8429 C C . ALA A 1 1081 ? 71.914 9.968 -35.207 1.00 78.31 1081 ALA A C 1
ATOM 8431 O O . ALA A 1 1081 ? 72.493 9.981 -36.284 1.00 78.31 1081 ALA A O 1
ATOM 8432 N N . ASP A 1 1082 ? 72.023 8.992 -34.311 1.00 78.25 1082 ASP A N 1
ATOM 8433 C CA . ASP A 1 1082 ? 72.823 7.769 -34.382 1.00 78.25 1082 ASP A CA 1
ATOM 8434 C C . ASP A 1 1082 ? 72.150 6.648 -35.195 1.00 78.25 1082 ASP A C 1
ATOM 8436 O O . ASP A 1 1082 ? 72.694 5.556 -35.338 1.00 78.25 1082 ASP A O 1
ATOM 8440 N N . ALA A 1 1083 ? 70.967 6.908 -35.754 1.00 78.81 1083 ALA A N 1
ATOM 8441 C CA . ALA A 1 1083 ? 70.271 5.969 -36.619 1.00 78.81 1083 ALA A CA 1
ATOM 8442 C C . ALA A 1 1083 ? 70.968 5.842 -37.990 1.00 78.81 1083 ALA A C 1
ATOM 8444 O O . ALA A 1 1083 ? 71.417 6.855 -38.536 1.00 78.81 1083 ALA A O 1
ATOM 8445 N N . PRO A 1 1084 ? 70.992 4.650 -38.618 1.00 76.00 1084 PRO A N 1
ATOM 8446 C CA . PRO A 1 1084 ? 71.521 4.484 -39.973 1.00 76.00 1084 PRO A CA 1
ATOM 8447 C C . PRO A 1 1084 ? 70.831 5.421 -40.982 1.00 76.00 1084 PRO A C 1
ATOM 8449 O O . PRO A 1 1084 ? 69.618 5.329 -41.188 1.00 76.00 1084 PRO A O 1
ATOM 8452 N N . GLY A 1 1085 ? 71.593 6.320 -41.614 1.00 78.12 1085 GLY A N 1
ATOM 8453 C CA . GLY A 1 1085 ? 71.069 7.359 -42.519 1.00 78.12 1085 GLY A CA 1
ATOM 8454 C C . GLY A 1 1085 ? 70.694 8.690 -41.843 1.00 78.12 1085 GLY A C 1
ATOM 8455 O O . GLY A 1 1085 ? 70.145 9.573 -42.497 1.00 78.12 1085 GLY A O 1
ATOM 8456 N N . GLY A 1 1086 ? 70.997 8.859 -40.552 1.00 84.06 1086 GLY A N 1
ATOM 8457 C CA . GLY A 1 1086 ? 70.784 10.101 -39.807 1.00 84.06 1086 GLY A CA 1
ATOM 8458 C C . GLY A 1 1086 ? 69.320 10.378 -39.437 1.00 84.06 1086 GLY A C 1
ATOM 8459 O O . GLY A 1 1086 ? 68.422 9.563 -39.651 1.00 84.06 1086 GLY A O 1
ATOM 8460 N N . ARG A 1 1087 ? 69.071 11.566 -38.863 1.00 83.44 1087 ARG A N 1
ATOM 8461 C CA . ARG A 1 1087 ? 67.754 11.957 -38.310 1.00 83.44 1087 ARG A CA 1
ATOM 8462 C C . ARG A 1 1087 ? 66.624 11.954 -39.342 1.00 83.44 1087 ARG A C 1
ATOM 8464 O O . ARG A 1 1087 ? 65.479 11.717 -38.977 1.00 83.44 1087 ARG A O 1
ATOM 8471 N N . GLU A 1 1088 ? 66.929 12.264 -40.597 1.00 83.12 1088 GLU A N 1
ATOM 8472 C CA . GLU A 1 1088 ? 65.934 12.440 -41.662 1.00 83.12 1088 GLU A CA 1
ATOM 8473 C C . GLU A 1 1088 ? 65.407 11.082 -42.144 1.00 83.12 1088 GLU A C 1
ATOM 8475 O O . GLU A 1 1088 ? 64.204 10.835 -42.070 1.00 83.12 1088 GLU A O 1
ATOM 8480 N N . ALA A 1 1089 ? 66.307 10.143 -42.458 1.00 84.19 1089 ALA A N 1
ATOM 8481 C CA . ALA A 1 1089 ? 65.938 8.768 -42.794 1.00 84.19 1089 ALA A CA 1
ATOM 8482 C C . ALA A 1 1089 ? 65.206 8.060 -41.640 1.00 84.19 1089 ALA A C 1
ATOM 8484 O O . ALA A 1 1089 ? 64.273 7.289 -41.859 1.00 84.19 1089 ALA A O 1
ATOM 8485 N N . ASP A 1 1090 ? 65.593 8.332 -40.391 1.00 86.38 1090 ASP A N 1
ATOM 8486 C CA . ASP A 1 1090 ? 64.913 7.769 -39.227 1.00 86.38 1090 ASP A CA 1
ATOM 8487 C C . ASP A 1 1090 ? 63.491 8.308 -39.027 1.00 86.38 1090 ASP A C 1
ATOM 8489 O O . ASP A 1 1090 ? 62.574 7.549 -38.706 1.00 86.38 1090 ASP A O 1
ATOM 8493 N N . ALA A 1 1091 ? 63.292 9.612 -39.245 1.00 86.06 1091 ALA A N 1
ATOM 8494 C CA . ALA A 1 1091 ? 61.971 10.224 -39.183 1.00 86.06 1091 ALA A CA 1
ATOM 8495 C C . ALA A 1 1091 ? 61.032 9.643 -40.251 1.00 86.06 1091 ALA A C 1
ATOM 8497 O O . ALA A 1 1091 ? 59.869 9.365 -39.954 1.00 86.06 1091 ALA A O 1
ATOM 8498 N N . GLU A 1 1092 ? 61.540 9.402 -41.463 1.00 87.69 1092 GLU A N 1
ATOM 8499 C CA . GLU A 1 1092 ? 60.780 8.773 -42.547 1.00 87.69 1092 GLU A CA 1
ATOM 8500 C C . GLU A 1 1092 ? 60.392 7.325 -42.229 1.00 87.69 1092 GLU A C 1
ATOM 8502 O O . GLU A 1 1092 ? 59.221 6.971 -42.383 1.00 87.69 1092 GLU A O 1
ATOM 8507 N N . ARG A 1 1093 ? 61.317 6.502 -41.706 1.00 89.31 1093 ARG A N 1
ATOM 8508 C CA . ARG A 1 1093 ? 60.997 5.122 -41.285 1.00 89.31 1093 ARG A CA 1
ATOM 8509 C C . ARG A 1 1093 ? 59.947 5.096 -40.176 1.00 89.31 1093 ARG A C 1
ATOM 8511 O O . ARG A 1 1093 ? 59.011 4.302 -40.223 1.00 89.31 1093 ARG A O 1
ATOM 8518 N N . PHE A 1 1094 ? 60.052 5.996 -39.200 1.00 90.38 1094 PHE A N 1
ATOM 8519 C CA . PHE A 1 1094 ? 59.075 6.079 -38.114 1.00 90.38 1094 PHE A CA 1
ATOM 8520 C C . PHE A 1 1094 ? 57.706 6.586 -38.615 1.00 90.38 1094 PHE A C 1
ATOM 8522 O O . PHE A 1 1094 ? 56.658 6.073 -38.221 1.00 90.38 1094 PHE A O 1
ATOM 8529 N N . SER A 1 1095 ? 57.686 7.539 -39.549 1.00 89.44 1095 SER A N 1
ATOM 8530 C CA . SER A 1 1095 ? 56.453 7.977 -40.215 1.00 89.44 1095 SER A CA 1
ATOM 8531 C C . SER A 1 1095 ? 55.775 6.829 -40.976 1.00 89.44 1095 SER A C 1
ATOM 8533 O O . SER A 1 1095 ? 54.567 6.624 -40.823 1.00 89.44 1095 SER A O 1
ATOM 8535 N N . ALA A 1 1096 ? 56.553 6.028 -41.716 1.00 89.44 1096 ALA A N 1
ATOM 8536 C CA . ALA A 1 1096 ? 56.067 4.846 -42.426 1.00 89.44 1096 ALA A CA 1
ATOM 8537 C C . ALA A 1 1096 ? 55.484 3.795 -41.467 1.00 89.44 1096 ALA A C 1
ATOM 8539 O O . ALA A 1 1096 ? 54.396 3.286 -41.725 1.00 89.44 1096 ALA A O 1
ATOM 8540 N N . LEU A 1 1097 ? 56.129 3.539 -40.319 1.00 90.88 1097 LEU A N 1
ATOM 8541 C CA . LEU A 1 1097 ? 55.606 2.650 -39.271 1.00 90.88 1097 LEU A CA 1
ATOM 8542 C C . LEU A 1 1097 ? 54.242 3.112 -38.746 1.00 90.88 1097 LEU A C 1
ATOM 8544 O O . LEU A 1 1097 ? 53.295 2.329 -38.676 1.00 90.88 1097 LEU A O 1
ATOM 8548 N N . ILE A 1 1098 ? 54.128 4.394 -38.387 1.00 90.69 1098 ILE A N 1
ATOM 8549 C CA . ILE A 1 1098 ? 52.887 4.966 -37.849 1.00 90.69 1098 ILE A CA 1
ATOM 8550 C C . ILE A 1 1098 ? 51.776 4.898 -38.904 1.00 90.69 1098 ILE A C 1
ATOM 8552 O O . ILE A 1 1098 ? 50.653 4.500 -38.590 1.00 90.69 1098 ILE A O 1
ATOM 8556 N N . LYS A 1 1099 ? 52.086 5.222 -40.164 1.00 90.75 1099 LYS A N 1
ATOM 8557 C CA . LYS A 1 1099 ? 51.137 5.147 -41.281 1.00 90.75 1099 LYS A CA 1
ATOM 8558 C C . LYS A 1 1099 ? 50.717 3.711 -41.589 1.00 90.75 1099 LYS A C 1
ATOM 8560 O O . LYS A 1 1099 ? 49.536 3.478 -41.834 1.00 90.75 1099 LYS A O 1
ATOM 8565 N N . ALA A 1 1100 ? 51.636 2.751 -41.517 1.00 88.38 1100 ALA A N 1
ATOM 8566 C CA . ALA A 1 1100 ? 51.336 1.337 -41.714 1.00 88.38 1100 ALA A CA 1
ATOM 8567 C C . ALA A 1 1100 ? 50.366 0.811 -40.654 1.00 88.38 1100 ALA A C 1
ATOM 8569 O O . ALA A 1 1100 ? 49.370 0.173 -41.004 1.00 88.38 1100 ALA A O 1
ATOM 8570 N N . LEU A 1 1101 ? 50.613 1.152 -39.386 1.00 88.19 1101 LEU A N 1
ATOM 8571 C CA . LEU A 1 1101 ? 49.831 0.662 -38.255 1.00 88.19 1101 LEU A CA 1
ATOM 8572 C C . LEU A 1 1101 ? 48.486 1.373 -38.077 1.00 88.19 1101 LEU A C 1
ATOM 8574 O O . LEU A 1 1101 ? 47.516 0.736 -37.673 1.00 88.19 1101 LEU A O 1
ATOM 8578 N N . THR A 1 1102 ? 48.409 2.671 -38.379 1.00 87.94 1102 THR A N 1
ATOM 8579 C CA . THR A 1 1102 ? 47.220 3.502 -38.092 1.00 87.94 1102 THR A CA 1
ATOM 8580 C C . THR A 1 1102 ? 46.451 3.942 -39.340 1.00 87.94 1102 THR A C 1
ATOM 8582 O O . THR A 1 1102 ? 45.354 4.482 -39.227 1.00 87.94 1102 THR A O 1
ATOM 8585 N N . GLY A 1 1103 ? 47.008 3.740 -40.537 1.00 84.25 1103 GLY A N 1
ATOM 8586 C CA . GLY A 1 1103 ? 46.433 4.197 -41.805 1.00 84.25 1103 GLY A CA 1
ATOM 8587 C C . GLY A 1 1103 ? 46.590 5.698 -42.077 1.00 84.25 1103 GLY A C 1
ATOM 8588 O O . GLY A 1 1103 ? 46.200 6.154 -43.151 1.00 84.25 1103 GLY A O 1
ATOM 8589 N N . ARG A 1 1104 ? 47.167 6.481 -41.150 1.00 85.25 1104 ARG A N 1
ATOM 8590 C CA . ARG A 1 1104 ? 47.397 7.928 -41.304 1.00 85.25 1104 ARG A CA 1
ATOM 8591 C C . ARG A 1 1104 ? 48.846 8.310 -41.017 1.00 85.25 1104 ARG A C 1
ATOM 8593 O O . ARG A 1 1104 ? 49.475 7.785 -40.105 1.00 85.25 1104 ARG A O 1
ATOM 8600 N N . ALA A 1 1105 ? 49.370 9.241 -41.814 1.00 86.94 1105 ALA A N 1
ATOM 8601 C CA . ALA A 1 1105 ? 50.721 9.759 -41.638 1.00 86.94 1105 ALA A CA 1
ATOM 8602 C C . ALA A 1 1105 ? 50.778 10.774 -40.477 1.00 86.94 1105 ALA A C 1
ATOM 8604 O O . ALA A 1 1105 ? 49.933 11.678 -40.415 1.00 86.94 1105 ALA A O 1
ATOM 8605 N N . PRO A 1 1106 ? 51.785 10.693 -39.590 1.00 89.56 1106 PRO A N 1
ATOM 8606 C CA . PRO A 1 1106 ? 51.982 11.676 -38.534 1.00 89.56 1106 PRO A CA 1
ATOM 8607 C C . PRO A 1 1106 ? 52.525 13.000 -39.090 1.00 89.56 1106 PRO A C 1
ATOM 8609 O O . PRO A 1 1106 ? 53.113 13.063 -40.169 1.00 89.56 1106 PRO A O 1
ATOM 8612 N N . ARG A 1 1107 ? 52.387 14.091 -38.324 1.00 88.81 1107 ARG A N 1
ATOM 8613 C CA . ARG A 1 1107 ? 52.980 15.384 -38.708 1.00 88.81 1107 ARG A CA 1
ATOM 8614 C C . ARG A 1 1107 ? 54.437 15.448 -38.265 1.00 88.81 1107 ARG A C 1
ATOM 8616 O O . ARG A 1 1107 ? 54.709 15.332 -37.073 1.00 88.81 1107 ARG A O 1
ATOM 8623 N N . MET A 1 1108 ? 55.355 15.716 -39.188 1.00 88.44 1108 MET A N 1
ATOM 8624 C CA . MET A 1 1108 ? 56.775 15.917 -38.885 1.00 88.44 1108 MET A CA 1
ATOM 8625 C C . MET A 1 1108 ? 57.113 17.408 -38.830 1.00 88.44 1108 MET A C 1
ATOM 8627 O O . MET A 1 1108 ? 56.669 18.185 -39.674 1.00 88.44 1108 MET A O 1
ATOM 8631 N N . ARG A 1 1109 ? 57.898 17.828 -37.833 1.00 83.75 1109 ARG A N 1
ATOM 8632 C CA . ARG A 1 1109 ? 58.377 19.210 -37.701 1.00 83.75 1109 ARG A CA 1
ATOM 8633 C C . ARG A 1 1109 ? 59.876 19.238 -37.427 1.00 83.75 1109 ARG A C 1
ATOM 8635 O O . ARG A 1 1109 ? 60.337 18.645 -36.453 1.00 83.75 1109 ARG A O 1
ATOM 8642 N N . ARG A 1 1110 ? 60.616 19.990 -38.244 1.00 83.56 1110 ARG A N 1
ATOM 8643 C CA . ARG A 1 1110 ? 62.033 20.300 -38.018 1.00 83.56 1110 ARG A CA 1
ATOM 8644 C C . ARG A 1 1110 ? 62.158 21.482 -37.056 1.00 83.56 1110 ARG A C 1
ATOM 8646 O O . ARG A 1 1110 ? 61.528 22.522 -37.253 1.00 83.56 1110 ARG A O 1
ATOM 8653 N N . MET A 1 1111 ? 62.931 21.302 -35.995 1.00 80.19 1111 MET A N 1
ATOM 8654 C CA . MET A 1 1111 ? 63.197 22.316 -34.976 1.00 80.19 1111 MET A CA 1
ATOM 8655 C C . MET A 1 1111 ? 64.474 23.096 -35.320 1.00 80.19 1111 MET A C 1
ATOM 8657 O O . MET A 1 1111 ? 65.316 22.622 -36.083 1.00 80.19 1111 MET A O 1
ATOM 8661 N N . LYS A 1 1112 ? 64.626 24.301 -34.751 1.00 76.06 1112 LYS A N 1
ATOM 8662 C CA . LYS A 1 1112 ? 65.774 25.195 -35.018 1.00 76.06 1112 LYS A CA 1
ATOM 8663 C C . LYS A 1 1112 ? 67.129 24.601 -34.602 1.00 76.06 1112 LYS A C 1
ATOM 8665 O O . LYS A 1 1112 ? 68.152 25.009 -35.126 1.00 76.06 1112 LYS A O 1
ATOM 8670 N N . ASP A 1 1113 ? 67.127 23.626 -33.698 1.00 74.81 1113 ASP A N 1
ATOM 8671 C CA . ASP A 1 1113 ? 68.305 22.907 -33.196 1.00 74.81 1113 ASP A CA 1
ATOM 8672 C C . ASP A 1 1113 ? 68.619 21.611 -33.975 1.00 74.81 1113 ASP A C 1
ATOM 8674 O O . ASP A 1 1113 ? 69.416 20.779 -33.539 1.00 74.81 1113 ASP A O 1
ATOM 8678 N N . GLY A 1 1114 ? 67.964 21.402 -35.122 1.00 73.94 1114 GLY A N 1
ATOM 8679 C CA . GLY A 1 1114 ? 68.181 20.237 -35.978 1.00 73.94 1114 GLY A CA 1
ATOM 8680 C C . GLY A 1 1114 ? 67.521 18.942 -35.490 1.00 73.94 1114 GLY A C 1
ATOM 8681 O O . GLY A 1 1114 ? 67.797 17.886 -36.064 1.00 73.94 1114 GLY A O 1
ATOM 8682 N N . ARG A 1 1115 ? 66.658 18.978 -34.460 1.00 82.25 1115 ARG A N 1
ATOM 8683 C CA . ARG A 1 1115 ? 65.798 17.841 -34.077 1.00 82.25 1115 ARG A CA 1
ATOM 8684 C C . ARG A 1 1115 ? 64.582 17.734 -35.003 1.00 82.25 1115 ARG A C 1
ATOM 8686 O O . ARG A 1 1115 ? 63.998 18.747 -35.387 1.00 82.25 1115 ARG A O 1
ATOM 8693 N N . ILE A 1 1116 ? 64.165 16.508 -35.325 1.00 86.06 1116 ILE A N 1
ATOM 8694 C CA . ILE A 1 1116 ? 62.915 16.236 -36.052 1.00 86.06 1116 ILE A CA 1
ATOM 8695 C C . ILE A 1 1116 ? 61.927 15.602 -35.074 1.00 86.06 1116 ILE A C 1
ATOM 8697 O O . ILE A 1 1116 ? 62.201 14.543 -34.508 1.00 86.06 1116 ILE A O 1
ATOM 8701 N N . VAL A 1 1117 ? 60.797 16.278 -34.853 1.00 87.19 1117 VAL A N 1
ATOM 8702 C CA . VAL A 1 1117 ? 59.733 15.843 -33.942 1.00 87.19 1117 VAL A CA 1
ATOM 8703 C C . VAL A 1 1117 ? 58.557 15.319 -34.751 1.00 87.19 1117 VAL A C 1
ATOM 8705 O O . VAL A 1 1117 ? 58.028 16.012 -35.621 1.00 87.19 1117 VAL A O 1
ATOM 8708 N N . ILE A 1 1118 ? 58.126 14.109 -34.422 1.00 91.12 1118 ILE A N 1
ATOM 8709 C CA . ILE A 1 1118 ? 56.957 13.447 -34.985 1.00 91.12 1118 ILE A CA 1
ATOM 8710 C C . ILE A 1 1118 ? 55.798 13.657 -34.016 1.00 91.12 1118 ILE A C 1
ATOM 8712 O O . ILE A 1 1118 ? 55.889 13.327 -32.832 1.00 91.12 1118 ILE A O 1
ATOM 8716 N N . LYS A 1 1119 ? 54.706 14.231 -34.516 1.00 91.44 1119 LYS A N 1
ATOM 8717 C CA . LYS A 1 1119 ? 53.507 14.551 -33.747 1.00 91.44 1119 LYS A CA 1
ATOM 8718 C C . LYS A 1 1119 ? 52.349 13.650 -34.167 1.00 91.44 1119 LYS A C 1
ATOM 8720 O O . LYS A 1 1119 ? 51.856 13.745 -35.293 1.00 91.44 1119 LYS A O 1
ATOM 8725 N N . CYS A 1 1120 ? 51.877 12.851 -33.218 1.00 89.19 1120 CYS A N 1
ATOM 8726 C CA . CYS A 1 1120 ? 50.700 11.998 -33.326 1.00 89.19 1120 CYS A CA 1
ATOM 8727 C C . CYS A 1 1120 ? 49.480 12.655 -32.658 1.00 89.19 1120 CYS A C 1
ATOM 8729 O O . CYS A 1 1120 ? 49.594 13.385 -31.670 1.00 89.19 1120 CYS A O 1
ATOM 8731 N N . THR A 1 1121 ? 48.298 12.395 -33.206 1.00 88.94 1121 THR A N 1
ATOM 8732 C CA . THR A 1 1121 ? 46.998 12.888 -32.710 1.00 88.94 1121 THR A CA 1
ATOM 8733 C C . THR A 1 1121 ? 46.192 11.762 -32.058 1.00 88.94 1121 THR A C 1
ATOM 8735 O O . THR A 1 1121 ? 46.588 10.599 -32.115 1.00 88.94 1121 THR A O 1
ATOM 8738 N N . ARG A 1 1122 ? 45.027 12.104 -31.488 1.00 82.62 1122 ARG A N 1
ATOM 8739 C CA . ARG A 1 1122 ? 44.027 11.150 -30.982 1.00 82.62 1122 ARG A CA 1
ATOM 8740 C C . ARG A 1 1122 ? 43.709 10.032 -31.978 1.00 82.62 1122 ARG A C 1
ATOM 8742 O O . ARG A 1 1122 ? 43.678 8.880 -31.589 1.00 82.62 1122 ARG A O 1
ATOM 8749 N N . GLU A 1 1123 ? 43.576 10.354 -33.258 1.00 82.56 1123 GLU A N 1
ATOM 8750 C CA . GLU A 1 1123 ? 43.266 9.360 -34.294 1.00 82.56 1123 GLU A CA 1
ATOM 8751 C C . GLU A 1 1123 ? 44.381 8.323 -34.478 1.00 82.56 1123 GLU A C 1
ATOM 8753 O O . GLU A 1 1123 ? 44.100 7.153 -34.704 1.00 82.56 1123 GLU A O 1
ATOM 8758 N N . HIS A 1 1124 ? 45.648 8.727 -34.335 1.00 89.69 1124 HIS A N 1
ATOM 8759 C CA . HIS A 1 1124 ? 46.769 7.786 -34.372 1.00 89.69 1124 HIS A CA 1
ATOM 8760 C C . HIS A 1 1124 ? 46.745 6.874 -33.139 1.00 89.69 1124 HIS A C 1
ATOM 8762 O O . HIS A 1 1124 ? 46.995 5.679 -33.250 1.00 89.69 1124 HIS A O 1
ATOM 8768 N N . LEU A 1 1125 ? 46.400 7.427 -31.969 1.00 86.94 1125 LEU A N 1
ATOM 8769 C CA . LEU A 1 1125 ? 46.243 6.659 -30.733 1.00 86.94 1125 LEU A CA 1
ATOM 8770 C C . LEU A 1 1125 ? 45.100 5.636 -30.831 1.00 86.94 1125 LEU A C 1
ATOM 8772 O O . LEU A 1 1125 ? 45.263 4.502 -30.391 1.00 86.94 1125 LEU A O 1
ATOM 8776 N N . ASP A 1 1126 ? 43.981 6.015 -31.450 1.00 81.38 1126 ASP A N 1
ATOM 8777 C CA . ASP A 1 1126 ? 42.846 5.121 -31.698 1.00 81.38 1126 ASP A CA 1
ATOM 8778 C C . ASP A 1 1126 ? 43.221 4.029 -32.723 1.00 81.38 1126 ASP A C 1
ATOM 8780 O O . ASP A 1 1126 ? 42.850 2.870 -32.557 1.00 81.38 1126 ASP A O 1
ATOM 8784 N N . GLY A 1 1127 ? 44.049 4.358 -33.725 1.00 85.00 1127 GLY A N 1
ATOM 8785 C CA . GLY A 1 1127 ? 44.635 3.379 -34.645 1.00 85.00 1127 GLY A CA 1
ATOM 8786 C C . GLY A 1 1127 ? 45.542 2.359 -33.945 1.00 85.00 1127 GLY A C 1
ATOM 8787 O O . GLY A 1 1127 ? 45.449 1.166 -34.223 1.00 85.00 1127 GLY A O 1
ATOM 8788 N N . PHE A 1 1128 ? 46.367 2.796 -32.987 1.00 88.88 1128 PHE A N 1
ATOM 8789 C CA . PHE A 1 1128 ? 47.169 1.887 -32.158 1.00 88.88 1128 PHE A CA 1
ATOM 8790 C C . PHE A 1 1128 ? 46.313 1.020 -31.228 1.00 88.88 1128 PHE A C 1
ATOM 8792 O O . PHE A 1 1128 ? 46.676 -0.123 -30.959 1.00 88.88 1128 PHE A O 1
ATOM 8799 N N . ALA A 1 1129 ? 45.157 1.515 -30.778 1.00 86.19 1129 ALA A N 1
ATOM 8800 C CA . ALA A 1 1129 ? 44.242 0.764 -29.921 1.00 86.19 1129 ALA A CA 1
ATOM 8801 C C . ALA A 1 1129 ? 43.601 -0.450 -30.619 1.00 86.19 1129 ALA A C 1
ATOM 8803 O O . ALA A 1 1129 ? 43.009 -1.290 -29.946 1.00 86.19 1129 ALA A O 1
ATOM 8804 N N . ARG A 1 1130 ? 43.733 -0.592 -31.946 1.00 86.12 1130 ARG A N 1
ATOM 8805 C CA . ARG A 1 1130 ? 43.282 -1.784 -32.687 1.00 86.12 1130 ARG A CA 1
ATOM 8806 C C . ARG A 1 1130 ? 44.114 -3.027 -32.378 1.00 86.12 1130 ARG A C 1
ATOM 8808 O O . ARG A 1 1130 ? 43.615 -4.134 -32.550 1.00 86.12 1130 ARG A O 1
ATOM 8815 N N . TYR A 1 1131 ? 45.346 -2.866 -31.898 1.00 88.25 1131 TYR A N 1
ATOM 8816 C CA . TYR A 1 1131 ? 46.249 -3.978 -31.608 1.00 88.25 1131 TYR A CA 1
ATOM 8817 C C . TYR A 1 1131 ? 46.124 -4.434 -30.153 1.00 88.25 1131 TYR A C 1
ATOM 8819 O O . TYR A 1 1131 ? 46.225 -3.618 -29.236 1.00 88.25 1131 TYR A O 1
ATOM 8827 N N . ALA A 1 1132 ? 45.904 -5.731 -29.933 1.00 83.50 1132 ALA A N 1
ATOM 8828 C CA . ALA A 1 1132 ? 45.638 -6.323 -28.621 1.00 83.50 1132 ALA A CA 1
ATOM 8829 C C . ALA A 1 1132 ? 46.728 -5.998 -27.587 1.00 83.50 1132 ALA A C 1
ATOM 8831 O O . ALA A 1 1132 ? 46.415 -5.683 -26.442 1.00 83.50 1132 ALA A O 1
ATOM 8832 N N . GLU A 1 1133 ? 47.989 -5.999 -28.016 1.00 87.50 1133 GLU A N 1
ATOM 8833 C CA . GLU A 1 1133 ? 49.178 -5.748 -27.197 1.00 87.50 1133 GLU A CA 1
ATOM 8834 C C . GLU A 1 1133 ? 49.270 -4.298 -26.687 1.00 87.50 1133 GLU A C 1
ATOM 8836 O O . GLU A 1 1133 ? 49.999 -4.011 -25.737 1.00 87.50 1133 GLU A O 1
ATOM 8841 N N . LEU A 1 1134 ? 48.530 -3.372 -27.308 1.00 88.75 1134 LEU A N 1
ATOM 8842 C CA . LEU A 1 1134 ? 48.511 -1.950 -26.952 1.00 88.75 1134 LEU A CA 1
ATOM 8843 C C . LEU A 1 1134 ? 47.161 -1.510 -26.364 1.00 88.75 1134 LEU A C 1
ATOM 8845 O O . LEU A 1 1134 ? 47.106 -0.565 -25.574 1.00 88.75 1134 LEU A O 1
ATOM 8849 N N . ALA A 1 1135 ? 46.073 -2.182 -26.749 1.00 83.62 1135 ALA A N 1
ATOM 8850 C CA . ALA A 1 1135 ? 44.695 -1.770 -26.500 1.00 83.62 1135 ALA A CA 1
ATOM 8851 C C . ALA A 1 1135 ? 44.374 -1.565 -25.015 1.00 83.62 1135 ALA A C 1
ATOM 8853 O O . ALA A 1 1135 ? 43.764 -0.556 -24.661 1.00 83.62 1135 ALA A O 1
ATOM 8854 N N . GLU A 1 1136 ? 44.793 -2.485 -24.144 1.00 80.56 1136 GLU A N 1
ATOM 8855 C CA . GLU A 1 1136 ? 44.483 -2.424 -22.711 1.00 80.56 1136 GLU A CA 1
ATOM 8856 C C . GLU A 1 1136 ? 45.143 -1.210 -22.044 1.00 80.56 1136 GLU A C 1
ATOM 8858 O O . GLU A 1 1136 ? 44.468 -0.405 -21.402 1.00 80.56 1136 GLU A O 1
ATOM 8863 N N . ALA A 1 1137 ? 46.445 -1.015 -22.263 1.00 83.12 1137 ALA A N 1
ATOM 8864 C CA . ALA A 1 1137 ? 47.189 0.101 -21.685 1.00 83.12 1137 ALA A CA 1
ATOM 8865 C C . ALA A 1 1137 ? 46.753 1.460 -22.257 1.00 83.12 1137 ALA A C 1
ATOM 8867 O O . ALA A 1 1137 ? 46.665 2.439 -21.513 1.00 83.12 1137 ALA A O 1
ATOM 8868 N N . ILE A 1 1138 ? 46.427 1.527 -23.555 1.00 85.94 1138 ILE A N 1
ATOM 8869 C CA . ILE A 1 1138 ? 45.843 2.729 -24.166 1.00 85.94 1138 ILE A CA 1
ATOM 8870 C C . ILE A 1 1138 ? 44.484 3.034 -23.524 1.00 85.94 1138 ILE A C 1
ATOM 8872 O O . ILE A 1 1138 ? 44.242 4.170 -23.115 1.00 85.94 1138 ILE A O 1
ATOM 8876 N N . THR A 1 1139 ? 43.611 2.030 -23.399 1.00 78.81 1139 THR A N 1
ATOM 8877 C CA . THR A 1 1139 ? 42.266 2.185 -22.826 1.00 78.81 1139 THR A CA 1
ATOM 8878 C C . THR A 1 1139 ? 42.347 2.642 -21.377 1.00 78.81 1139 THR A C 1
ATOM 8880 O O . THR A 1 1139 ? 41.754 3.663 -21.037 1.00 78.81 1139 THR A O 1
ATOM 8883 N N . LYS A 1 1140 ? 43.160 1.978 -20.553 1.00 80.69 1140 LYS A N 1
ATOM 8884 C CA . LYS A 1 1140 ? 43.375 2.334 -19.148 1.00 80.69 1140 LYS A CA 1
ATOM 8885 C C . LYS A 1 1140 ? 43.926 3.752 -18.986 1.00 80.69 1140 LYS A C 1
ATOM 8887 O O . LYS A 1 1140 ? 43.410 4.528 -18.190 1.00 80.69 1140 LYS A O 1
ATOM 8892 N N . TRP A 1 1141 ? 44.909 4.149 -19.793 1.00 84.88 1141 TRP A N 1
ATOM 8893 C CA . TRP A 1 1141 ? 45.436 5.515 -19.737 1.00 84.88 1141 TRP A CA 1
ATOM 8894 C C . TRP A 1 1141 ? 44.392 6.567 -20.133 1.00 84.88 1141 TRP A C 1
ATOM 8896 O O . TRP A 1 1141 ? 44.334 7.652 -19.550 1.00 84.88 1141 TRP A O 1
ATOM 8906 N N . LEU A 1 1142 ? 43.535 6.266 -21.110 1.00 78.69 1142 LEU A N 1
ATOM 8907 C CA . LEU A 1 1142 ? 42.422 7.141 -21.484 1.00 78.69 1142 LEU A CA 1
ATOM 8908 C C . LEU A 1 1142 ? 41.340 7.191 -20.404 1.00 78.69 1142 LEU A C 1
ATOM 8910 O O . LEU A 1 1142 ? 40.737 8.249 -20.229 1.00 78.69 1142 LEU A O 1
ATOM 8914 N N . GLU A 1 1143 ? 41.124 6.081 -19.690 1.00 69.88 1143 GLU A N 1
ATOM 8915 C CA . GLU A 1 1143 ? 40.241 5.988 -18.526 1.00 69.88 1143 GLU A CA 1
ATOM 8916 C C . GLU A 1 1143 ? 40.732 6.860 -17.367 1.00 69.88 1143 GLU A C 1
ATOM 8918 O O . GLU A 1 1143 ? 39.947 7.610 -16.795 1.00 69.88 1143 GLU A O 1
ATOM 8923 N N . GLU A 1 1144 ? 42.026 6.830 -17.070 1.00 73.12 1144 GLU A N 1
ATOM 8924 C CA . GLU A 1 1144 ? 42.618 7.540 -15.933 1.00 73.12 1144 GLU A CA 1
ATOM 8925 C C . GLU A 1 1144 ? 42.882 9.030 -16.205 1.00 73.12 1144 GLU A C 1
ATOM 8927 O O . GLU A 1 1144 ? 43.031 9.813 -15.270 1.00 73.12 1144 GLU A O 1
ATOM 8932 N N . THR A 1 1145 ? 42.954 9.437 -17.477 1.00 72.81 1145 THR A N 1
ATOM 8933 C CA . THR A 1 1145 ? 43.237 10.829 -17.886 1.00 72.81 1145 THR A CA 1
ATOM 8934 C C . THR A 1 1145 ? 42.028 11.567 -18.475 1.00 72.81 1145 THR A C 1
ATOM 8936 O O . THR A 1 1145 ? 42.178 12.672 -19.005 1.00 72.81 1145 THR A O 1
ATOM 8939 N N . GLY A 1 1146 ? 40.835 10.963 -18.426 1.00 61.88 1146 GLY A N 1
ATOM 8940 C CA . GLY A 1 1146 ? 39.570 11.584 -18.827 1.00 61.88 1146 GLY A CA 1
ATOM 8941 C C . GLY A 1 1146 ? 39.045 12.562 -17.767 1.00 61.88 1146 GLY A C 1
ATOM 8942 O O . GLY A 1 1146 ? 39.049 12.256 -16.580 1.00 61.88 1146 GLY A O 1
ATOM 8943 N N . SER A 1 1147 ? 38.603 13.746 -18.197 1.00 44.97 1147 SER A N 1
ATOM 8944 C CA . SER A 1 1147 ? 37.981 14.778 -17.350 1.00 44.97 1147 SER A CA 1
ATOM 8945 C C . SER A 1 1147 ? 36.787 14.226 -16.557 1.00 44.97 1147 SER A C 1
ATOM 8947 O O . SER A 1 1147 ? 35.870 13.678 -17.163 1.00 44.97 1147 SER A O 1
ATOM 8949 N N . ARG A 1 1148 ? 36.776 14.420 -15.227 1.00 41.16 1148 ARG A N 1
ATOM 8950 C CA . ARG A 1 1148 ? 35.539 14.487 -14.433 1.00 41.16 1148 ARG A CA 1
ATOM 8951 C C . ARG A 1 1148 ? 34.910 15.848 -14.724 1.00 41.16 1148 ARG A C 1
ATOM 8953 O O . ARG A 1 1148 ? 35.396 16.855 -14.214 1.00 41.16 1148 ARG A O 1
ATOM 8960 N N . THR A 1 1149 ? 33.892 15.869 -15.568 1.00 29.73 1149 THR A N 1
ATOM 8961 C CA . THR A 1 1149 ? 33.026 17.033 -15.795 1.00 29.73 1149 THR A CA 1
ATOM 8962 C C . THR A 1 1149 ? 31.598 16.567 -15.751 1.00 29.73 1149 THR A C 1
ATOM 8964 O O . THR A 1 1149 ? 31.321 15.586 -16.476 1.00 29.73 1149 THR A O 1
#

Foldseek 3Di:
DDPPPVVVVVVVVVVVVVVVVVVVVVVVVVVVVVVVVVVPPPPDDDDDFFFFFQLLVLLVLLLLLLVLLAPDDLPLLVVLLCQVVVVGASLVSLVPDPDDRLLSVLLNVVLVPPDDRLLNRLLSNLSSLLSVLSNVLSVLSNVVSVLSVVLLVVLVDQKDKDFLVNLVVLLVSLVSLLVSLVSSLVVLVVSLVVCVVPVVSSVSNVVQAHAPPVLLCCCLADALVCLVVSQVGHLNSLSSSLSSNCSQVHLLVLLQSQCSSNSNNSCSRSPRSNVSSVVSQVSQVVVQAGSRNLPHPPVSNDDLSSSSSSLVSLQSLQDDDNFMWMWGDDDSWTFIWTADPNDTDTDWIFHRDSGATWIFPDPVNQVVLLVQLCVQADQCPPHQLVLLVLLCLQFFWDDDPQKIKGKALASLVSSPCCNQQNDFPDKGWIWGGGSNHTRIIIMTIHGQQSQQVSQQPHPLLCLLLVHGDRHDLSLLLSQQLVVLLVLLVVCLVVLLCQEADVPDDSVNSVVLSVLLSVLSVLQSVLSNVCRPPDPVRSLQVLLVVQLVVLCVLLVNLQHDPSSSQLSNLLLCCLQPVVVVSVVSLLVSLVVSCVVVVHDSVVSSVSSVVSSVCCCPVVVCSNNPCNDSSNSSLQSSLSSLLSQLVCCVVVSHPLQVSLLSVLASVLSQCLRQWAFDLFKTKGKQFDRSSSNSVSSNSSSLVSSLVSDDPQLRAGWHWHDDPDGIIMIMGGHPRSLSSLFSNLLNYQADPGSNDRPRNVSSLVSKDKAKDWPPVQFDADPFATKTWMWIDISRHIDIWIWGDGPQKIKIKDKDLRQSNQRSVQSSQVSQQAHWDWDADPPDSMIMTMDILQSQLRGHLNSLVSVLVSLVVQVVDPPRDDPVSSVVSNCSSVVGQDDPPDDHDWDWDADVNDTKTKDKDLDQVVQVVVVVLLVQLPDDELFQWHWDGHDPSRIIMIIGDLVNLLQLLLCLVPNDPVSNVSSVVVLVVSLVSLVVHHDSRNVNSVVSSVLSNLQQQAAQAQDWDDDPNKIKGWHDWAKAWDQDPVRFIKIKIWTFIQIPNDTDIFIWIWGADPNWIKIKGKADQPGVVGRVVRLVRNQRVLCSQQVDGFDWDQDPVRIIMTMDGPSSLSSNSSHNRYVVNSVVSCVVPDDSD